Protein AF-0000000069452761 (afdb_homodimer)

Structure (mmCIF, N/CA/C/O backbone):
data_AF-0000000069452761-model_v1
#
loop_
_entity.id
_entity.type
_entity.pdbx_description
1 polymer 'Contig An07c0130, genomic contig'
#
loop_
_atom_site.group_PDB
_atom_site.id
_atom_site.type_symbol
_atom_site.label_atom_id
_atom_site.label_alt_id
_atom_site.label_comp_id
_atom_site.label_asym_id
_atom_site.label_entity_id
_atom_site.label_seq_id
_atom_site.pdbx_PDB_ins_code
_atom_site.Cartn_x
_atom_site.Cartn_y
_atom_site.Cartn_z
_atom_site.occupancy
_atom_site.B_iso_or_equiv
_atom_site.auth_seq_id
_atom_site.auth_comp_id
_atom_site.auth_asym_id
_atom_site.auth_atom_id
_atom_site.pdbx_PDB_model_num
ATOM 1 N N . MET A 1 1 ? 20.516 -17.141 14.023 1 41.66 1 MET A N 1
ATOM 2 C CA . MET A 1 1 ? 19.688 -18.109 14.742 1 41.66 1 MET A CA 1
ATOM 3 C C . MET A 1 1 ? 19.875 -19.516 14.172 1 41.66 1 MET A C 1
ATOM 5 O O . MET A 1 1 ? 19.922 -19.688 12.945 1 41.66 1 MET A O 1
ATOM 9 N N . ASP A 1 2 ? 20.359 -20.344 14.867 1 56.91 2 ASP A N 1
ATOM 10 C CA . ASP A 1 2 ? 20.453 -21.703 14.367 1 56.91 2 ASP A CA 1
ATOM 11 C C . ASP A 1 2 ? 19.078 -22.266 14.016 1 56.91 2 ASP A C 1
ATOM 13 O O . ASP A 1 2 ? 18.078 -21.844 14.578 1 56.91 2 ASP A O 1
ATOM 17 N N . PRO A 1 3 ? 19.078 -22.984 13.117 1 63.84 3 PRO A N 1
ATOM 18 C CA . PRO A 1 3 ? 17.812 -23.562 12.641 1 63.84 3 PRO A CA 1
ATOM 19 C C . PRO A 1 3 ? 17 -24.203 13.766 1 63.84 3 PRO A C 1
ATOM 21 O O . PRO A 1 3 ? 15.766 -24.125 13.758 1 63.84 3 PRO A O 1
ATOM 24 N N . VAL A 1 4 ? 17.641 -24.672 14.766 1 68.19 4 VAL A N 1
ATOM 25 C CA . VAL A 1 4 ? 16.938 -25.359 15.836 1 68.19 4 VAL A CA 1
ATOM 26 C C . VAL A 1 4 ? 16.234 -24.344 16.734 1 68.19 4 VAL A C 1
ATOM 28 O O . VAL A 1 4 ? 15.07 -24.531 17.094 1 68.19 4 VAL A O 1
ATOM 31 N N . SER A 1 5 ? 16.875 -23.297 17.016 1 67.75 5 SER A N 1
ATOM 32 C CA . SER A 1 5 ? 16.281 -22.234 17.828 1 67.75 5 SER A CA 1
ATOM 33 C C . SER A 1 5 ? 15.078 -21.609 17.125 1 67.75 5 SER A C 1
ATOM 35 O O . SER A 1 5 ? 14.07 -21.297 17.766 1 67.75 5 SER A O 1
ATOM 37 N N . LEU A 1 6 ? 15.281 -21.375 15.945 1 75.88 6 LEU A N 1
ATOM 38 C CA . LEU A 1 6 ? 14.188 -20.828 15.156 1 75.88 6 LEU A CA 1
ATOM 39 C C . LEU A 1 6 ? 13.008 -21.781 15.109 1 75.88 6 LEU A C 1
ATOM 41 O O . LEU A 1 6 ? 11.852 -21.359 15.156 1 75.88 6 LEU A O 1
ATOM 45 N N . ALA A 1 7 ? 13.344 -22.969 15.109 1 80.12 7 ALA A N 1
ATOM 46 C CA . ALA A 1 7 ? 12.273 -23.969 15.117 1 80.12 7 ALA A CA 1
ATOM 47 C C . ALA A 1 7 ? 11.492 -23.922 16.438 1 80.12 7 ALA A C 1
ATOM 49 O O . ALA A 1 7 ? 10.266 -24 16.422 1 80.12 7 ALA A O 1
ATOM 50 N N . LEU A 1 8 ? 12.141 -23.719 17.484 1 75.25 8 LEU A N 1
ATOM 51 C CA . LEU A 1 8 ? 11.484 -23.625 18.781 1 75.25 8 LEU A CA 1
ATOM 52 C C . LEU A 1 8 ? 10.641 -22.359 18.875 1 75.25 8 LEU A C 1
ATOM 54 O O . LEU A 1 8 ? 9.562 -22.375 19.484 1 75.25 8 LEU A O 1
ATOM 58 N N . ALA A 1 9 ? 11.242 -21.375 18.297 1 76.31 9 ALA A N 1
ATOM 59 C CA . ALA A 1 9 ? 10.477 -20.125 18.266 1 76.31 9 ALA A CA 1
ATOM 60 C C . ALA A 1 9 ? 9.172 -20.312 17.484 1 76.31 9 ALA A C 1
ATOM 62 O O . ALA A 1 9 ? 8.133 -19.766 17.875 1 76.31 9 ALA A O 1
ATOM 63 N N . VAL A 1 10 ? 9.281 -20.969 16.469 1 84 10 VAL A N 1
ATOM 64 C CA . VAL A 1 10 ? 8.102 -21.266 15.664 1 84 10 VAL A CA 1
ATOM 65 C C . VAL A 1 10 ? 7.098 -22.062 16.484 1 84 10 VAL A C 1
ATOM 67 O O . VAL A 1 10 ? 5.898 -21.781 16.469 1 84 10 VAL A O 1
ATOM 70 N N . VAL A 1 11 ? 7.578 -22.969 17.266 1 83.56 11 VAL A N 1
ATOM 71 C CA . VAL A 1 11 ? 6.711 -23.797 18.094 1 83.56 11 VAL A CA 1
ATOM 72 C C . VAL A 1 11 ? 6.047 -22.953 19.172 1 83.56 11 VAL A C 1
ATOM 74 O O . VAL A 1 11 ? 4.844 -23.062 19.406 1 83.56 11 VAL A O 1
ATOM 77 N N . SER A 1 12 ? 6.766 -22.094 19.703 1 81.88 12 SER A N 1
ATOM 78 C CA . SER A 1 12 ? 6.246 -21.234 20.766 1 81.88 12 SER A CA 1
ATOM 79 C C . SER A 1 12 ? 5.137 -20.328 20.25 1 81.88 12 SER A C 1
ATOM 81 O O . SER A 1 12 ? 4.082 -20.203 20.875 1 81.88 12 SER A O 1
ATOM 83 N N . VAL A 1 13 ? 5.488 -19.719 19.156 1 85.06 13 VAL A N 1
ATOM 84 C CA . VAL A 1 13 ? 4.484 -18.812 18.609 1 85.06 13 VAL A CA 1
ATOM 85 C C . VAL A 1 13 ? 3.258 -19.609 18.156 1 85.06 13 VAL A C 1
ATOM 87 O O . VAL A 1 13 ? 2.127 -19.141 18.266 1 85.06 13 VAL A O 1
ATOM 90 N N . THR A 1 14 ? 3.469 -20.75 17.672 1 90.06 14 THR A N 1
ATOM 91 C CA . THR A 1 14 ? 2.355 -21.609 17.297 1 90.06 14 THR A CA 1
ATOM 92 C C . THR A 1 14 ? 1.475 -21.906 18.5 1 90.06 14 THR A C 1
ATOM 94 O O . THR A 1 14 ? 0.246 -21.891 18.391 1 90.06 14 THR A O 1
ATOM 97 N N . ASP A 1 15 ? 2.02 -22.094 19.594 1 87 15 ASP A N 1
ATOM 98 C CA . ASP A 1 15 ? 1.274 -22.391 20.812 1 87 15 ASP A CA 1
ATOM 99 C C . ASP A 1 15 ? 0.449 -21.188 21.25 1 87 15 ASP A C 1
ATOM 101 O O . ASP A 1 15 ? -0.675 -21.328 21.734 1 87 15 ASP A O 1
ATOM 105 N N . LEU A 1 16 ? 1.089 -20.094 21.062 1 85.12 16 LEU A N 1
ATOM 106 C CA . LEU A 1 16 ? 0.35 -18.875 21.375 1 85.12 16 LEU A CA 1
ATOM 107 C C . LEU A 1 16 ? -0.841 -18.703 20.438 1 85.12 16 LEU A C 1
ATOM 109 O O . LEU A 1 16 ? -1.915 -18.281 20.875 1 85.12 16 LEU A O 1
ATOM 113 N N . CYS A 1 17 ? -0.581 -19.016 19.203 1 91.31 17 CYS A N 1
ATOM 114 C CA . CYS A 1 17 ? -1.689 -18.969 18.266 1 91.31 17 CYS A CA 1
ATOM 115 C C . CYS A 1 17 ? -2.812 -19.906 18.672 1 91.31 17 CYS A C 1
ATOM 117 O O . CYS A 1 17 ? -3.988 -19.547 18.609 1 91.31 17 CYS A O 1
ATOM 119 N N . PHE A 1 18 ? -2.473 -21.062 19.219 1 90.56 18 PHE A N 1
ATOM 120 C CA . PHE A 1 18 ? -3.475 -22.016 19.688 1 90.56 18 PHE A CA 1
ATOM 121 C C . PHE A 1 18 ? -4.215 -21.469 20.891 1 90.56 18 PHE A C 1
ATOM 123 O O . PHE A 1 18 ? -5.441 -21.578 20.984 1 90.56 18 PHE A O 1
ATOM 130 N N . LYS A 1 19 ? -3.492 -20.875 21.688 1 89.38 19 LYS A N 1
ATOM 131 C CA . LYS A 1 19 ? -4.086 -20.312 22.906 1 89.38 19 LYS A CA 1
ATOM 132 C C . LYS A 1 19 ? -5.125 -19.25 22.578 1 89.38 19 LYS A C 1
ATOM 134 O O . LYS A 1 19 ? -6.285 -19.359 22.984 1 89.38 19 LYS A O 1
ATOM 139 N N . TYR A 1 20 ? -4.723 -18.375 21.828 1 88.69 20 TYR A N 1
ATOM 140 C CA . TYR A 1 20 ? -5.617 -17.266 21.5 1 88.69 20 TYR A CA 1
ATOM 141 C C . TYR A 1 20 ? -6.711 -17.703 20.547 1 88.69 20 TYR A C 1
ATOM 143 O O . TYR A 1 20 ? -7.855 -17.266 20.641 1 88.69 20 TYR A O 1
ATOM 151 N N . GLY A 1 21 ? -6.34 -18.547 19.594 1 91.81 21 GLY A N 1
ATOM 152 C CA . GLY A 1 21 ? -7.336 -19.031 18.656 1 91.81 21 GLY A CA 1
ATOM 153 C C . GLY A 1 21 ? -8.445 -19.828 19.328 1 91.81 21 GLY A C 1
ATOM 154 O O . GLY A 1 21 ? -9.625 -19.594 19.062 1 91.81 21 GLY A O 1
ATOM 155 N N . ASN A 1 22 ? -8.086 -20.641 20.219 1 89.06 22 ASN A N 1
ATOM 156 C CA . ASN A 1 22 ? -9.07 -21.453 20.938 1 89.06 22 ASN A CA 1
ATOM 157 C C . ASN A 1 22 ? -9.93 -20.578 21.859 1 89.06 22 ASN A C 1
ATOM 159 O O . ASN A 1 22 ? -11.133 -20.812 21.984 1 89.06 22 ASN A O 1
ATOM 163 N N . ARG A 1 23 ? -9.32 -19.656 22.438 1 89.06 23 ARG A N 1
ATOM 164 C CA . ARG A 1 23 ? -10.07 -18.719 23.266 1 89.06 23 ARG A CA 1
ATOM 165 C C . ARG A 1 23 ? -11.078 -17.938 22.438 1 89.06 23 ARG A C 1
ATOM 167 O O . ARG A 1 23 ? -12.219 -17.719 22.859 1 89.06 23 ARG A O 1
ATOM 174 N N . LEU A 1 24 ? -10.633 -17.547 21.297 1 89.56 24 LEU A N 1
ATOM 175 C CA . LEU A 1 24 ? -11.508 -16.812 20.406 1 89.56 24 LEU A CA 1
ATOM 176 C C . LEU A 1 24 ? -12.711 -17.656 20 1 89.56 24 LEU A C 1
ATOM 178 O O . LEU A 1 24 ? -13.844 -17.172 20 1 89.56 24 LEU A O 1
ATOM 182 N N . ILE A 1 25 ? -12.469 -18.906 19.703 1 88.31 25 ILE A N 1
ATOM 183 C CA . ILE A 1 25 ? -13.547 -19.812 19.281 1 88.31 25 ILE A CA 1
ATOM 184 C C . ILE A 1 25 ? -14.492 -20.047 20.469 1 88.31 25 ILE A C 1
ATOM 186 O O . ILE A 1 25 ? -15.711 -20.125 20.281 1 88.31 25 ILE A O 1
ATOM 190 N N . GLY A 1 26 ? -13.969 -20.141 21.641 1 85.94 26 GLY A N 1
ATOM 191 C CA . GLY A 1 26 ? -14.797 -20.25 22.828 1 85.94 26 GLY A CA 1
ATOM 192 C C . GLY A 1 26 ? -15.711 -19.062 23.031 1 85.94 26 GLY A C 1
ATOM 193 O O . GLY A 1 26 ? -16.891 -19.219 23.344 1 85.94 26 GLY A O 1
ATOM 194 N N . LEU A 1 27 ? -15.172 -17.938 22.781 1 82.19 27 LEU A N 1
ATOM 195 C CA . LEU A 1 27 ? -15.938 -16.703 22.922 1 82.19 27 LEU A CA 1
ATOM 196 C C . LEU A 1 27 ? -17.016 -16.625 21.844 1 82.19 27 LEU A C 1
ATOM 198 O O . LEU A 1 27 ? -18.141 -16.203 22.125 1 82.19 27 LEU A O 1
ATOM 202 N N . CYS A 1 28 ? -16.641 -17 20.688 1 83 28 CYS A N 1
ATOM 203 C CA . CYS A 1 28 ? -17.594 -17 19.578 1 83 28 CYS A CA 1
ATOM 204 C C . CYS A 1 28 ? -18.781 -17.906 19.875 1 83 28 CYS A C 1
ATOM 206 O O . CYS A 1 28 ? -19.922 -17.578 19.578 1 83 28 CYS A O 1
ATOM 208 N N . ARG A 1 29 ? -18.547 -19.016 20.469 1 79.06 29 ARG A N 1
ATOM 209 C CA . ARG A 1 29 ? -19.594 -19.984 20.781 1 79.06 29 ARG A CA 1
ATOM 210 C C . ARG A 1 29 ? -20.562 -19.406 21.812 1 79.06 29 ARG A C 1
ATOM 212 O O . ARG A 1 29 ? -21.766 -19.672 21.766 1 79.06 29 ARG A O 1
ATOM 219 N N . GLN A 1 30 ? -20.047 -18.516 22.641 1 76.44 30 GLN A N 1
ATOM 220 C CA . GLN A 1 30 ? -20.859 -17.891 23.672 1 76.44 30 GLN A CA 1
ATOM 221 C C . GLN A 1 30 ? -21.812 -16.859 23.078 1 76.44 30 GLN A C 1
ATOM 223 O O . GLN A 1 30 ? -22.906 -16.641 23.594 1 76.44 30 GLN A O 1
ATOM 228 N N . TYR A 1 31 ? -21.375 -16.391 21.984 1 73.38 31 TYR A N 1
ATOM 229 C CA . TYR A 1 31 ? -22.172 -15.289 21.438 1 73.38 31 TYR A CA 1
ATOM 230 C C . TYR A 1 31 ? -22.969 -15.75 20.219 1 73.38 31 TYR A C 1
ATOM 232 O O . TYR A 1 31 ? -23.672 -14.953 19.594 1 73.38 31 TYR A O 1
ATOM 240 N N . GLN A 1 32 ? -22.828 -16.953 19.875 1 67.31 32 GLN A N 1
ATOM 241 C CA . GLN A 1 32 ? -23.5 -17.5 18.703 1 67.31 32 GLN A CA 1
ATOM 242 C C . GLN A 1 32 ? -25.016 -17.359 18.828 1 67.31 32 GLN A C 1
ATOM 244 O O . GLN A 1 32 ? -25.719 -17.219 17.812 1 67.31 32 GLN A O 1
ATOM 249 N N . SER A 1 33 ? -25.469 -17.25 20.078 1 63.62 33 SER A N 1
ATOM 250 C CA . SER A 1 33 ? -26.922 -17.234 20.281 1 63.62 33 SER A CA 1
ATOM 251 C C . SER A 1 33 ? -27.438 -15.797 20.422 1 63.62 33 SER A C 1
ATOM 253 O O . SER A 1 33 ? -28.641 -15.578 20.562 1 63.62 33 SER A O 1
ATOM 255 N N . LEU A 1 34 ? -26.547 -14.859 20.391 1 62.12 34 LEU A N 1
ATOM 256 C CA . LEU A 1 34 ? -27 -13.5 20.688 1 62.12 34 LEU A CA 1
ATOM 257 C C . LEU A 1 34 ? -27.812 -12.93 19.531 1 62.12 34 LEU A C 1
ATOM 259 O O . LEU A 1 34 ? -28.844 -12.297 19.75 1 62.12 34 LEU A O 1
ATOM 263 N N . ALA A 1 35 ? -27.391 -12.906 18.328 1 62.03 35 ALA A N 1
ATOM 264 C CA . ALA A 1 35 ? -28.109 -12.367 17.172 1 62.03 35 ALA A CA 1
ATOM 265 C C . ALA A 1 35 ? -27.797 -13.172 15.914 1 62.03 35 ALA A C 1
ATOM 267 O O . ALA A 1 35 ? -26.688 -13.695 15.766 1 62.03 35 ALA A O 1
ATOM 268 N N . SER A 1 36 ? -28.859 -13.43 15.211 1 61.88 36 SER A N 1
ATOM 269 C CA . SER A 1 36 ? -28.75 -14.195 13.977 1 61.88 36 SER A CA 1
ATOM 270 C C . SER A 1 36 ? -27.656 -13.648 13.07 1 61.88 36 SER A C 1
ATOM 272 O O . SER A 1 36 ? -26.953 -14.414 12.406 1 61.88 36 SER A O 1
ATOM 274 N N . ASP A 1 37 ? -27.516 -12.32 13.078 1 69.44 37 ASP A N 1
ATOM 275 C CA . ASP A 1 37 ? -26.562 -11.695 12.172 1 69.44 37 ASP A CA 1
ATOM 276 C C . ASP A 1 37 ? -25.125 -11.984 12.594 1 69.44 37 ASP A C 1
ATOM 278 O O . ASP A 1 37 ? -24.219 -12.023 11.758 1 69.44 37 ASP A O 1
ATOM 282 N N . LEU A 1 38 ? -25.016 -12.391 13.805 1 76.81 38 LEU A N 1
ATOM 283 C CA . LEU A 1 38 ? -23.672 -12.672 14.297 1 76.81 38 LEU A CA 1
ATOM 284 C C . LEU A 1 38 ? -23.266 -14.109 13.977 1 76.81 38 LEU A C 1
ATOM 286 O O . LEU A 1 38 ? -22.078 -14.422 13.898 1 76.81 38 LEU A O 1
ATOM 290 N N . ALA A 1 39 ? -24.328 -14.844 13.641 1 76.5 39 ALA A N 1
ATOM 291 C CA . ALA A 1 39 ? -24.078 -16.266 13.438 1 76.5 39 ALA A CA 1
ATOM 292 C C . ALA A 1 39 ? -23.219 -16.516 12.203 1 76.5 39 ALA A C 1
ATOM 294 O O . ALA A 1 39 ? -22.281 -17.312 12.234 1 76.5 39 ALA A O 1
ATOM 295 N N . GLU A 1 40 ? -23.516 -15.781 11.203 1 78.94 40 GLU A N 1
ATOM 296 C CA . GLU A 1 40 ? -22.766 -15.969 9.961 1 78.94 40 GLU A CA 1
ATOM 297 C C . GLU A 1 40 ? -21.312 -15.508 10.125 1 78.94 40 GLU A C 1
ATOM 299 O O . GLU A 1 40 ? -20.391 -16.141 9.602 1 78.94 40 GLU A O 1
ATOM 304 N N . ILE A 1 41 ? -21.141 -14.445 10.805 1 85.38 41 ILE A N 1
ATOM 305 C CA . ILE A 1 41 ? -19.797 -13.906 11.023 1 85.38 41 ILE A CA 1
ATOM 306 C C . ILE A 1 41 ? -19 -14.867 11.898 1 85.38 41 ILE A C 1
ATOM 308 O O . ILE A 1 41 ? -17.828 -15.148 11.602 1 85.38 41 ILE A O 1
ATOM 312 N N . ILE A 1 42 ? -19.688 -15.406 12.812 1 83.81 42 ILE A N 1
ATOM 313 C CA . ILE A 1 42 ? -19.031 -16.328 13.734 1 83.81 42 ILE A CA 1
ATOM 314 C C . ILE A 1 42 ? -18.656 -17.609 12.992 1 83.81 42 ILE A C 1
ATOM 316 O O . ILE A 1 42 ? -17.578 -18.156 13.195 1 83.81 42 ILE A O 1
ATOM 320 N N . LEU A 1 43 ? -19.516 -18.016 12.109 1 80.75 43 LEU A N 1
ATOM 321 C CA . LEU A 1 43 ? -19.219 -19.203 11.312 1 80.75 43 LEU A CA 1
ATOM 322 C C . LEU A 1 43 ? -17.984 -18.984 10.445 1 80.75 43 LEU A C 1
ATOM 324 O O . LEU A 1 43 ? -17.172 -19.906 10.266 1 80.75 43 LEU A O 1
ATOM 328 N N . SER A 1 44 ? -17.828 -17.781 9.977 1 86.56 44 SER A N 1
ATOM 329 C CA . SER A 1 44 ? -16.672 -17.469 9.156 1 86.56 44 SER A CA 1
ATOM 330 C C . SER A 1 44 ? -15.383 -17.516 9.977 1 86.56 44 SER A C 1
ATOM 332 O O . SER A 1 44 ? -14.352 -17.984 9.492 1 86.56 44 SER A O 1
ATOM 334 N N . ILE A 1 45 ? -15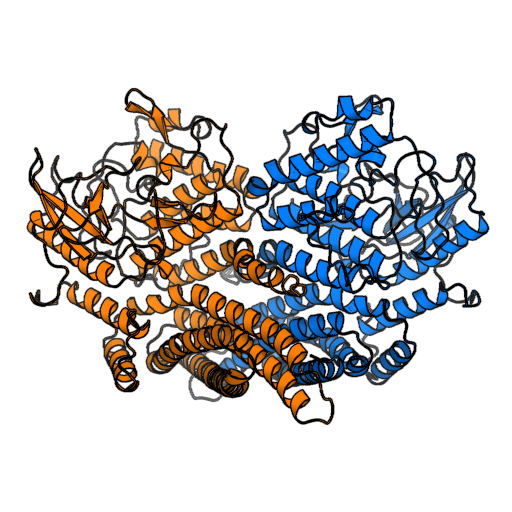.461 -17.078 11.141 1 87.88 45 ILE A N 1
ATOM 335 C CA . ILE A 1 45 ? -14.297 -17.094 12.031 1 87.88 45 ILE A CA 1
ATOM 336 C C . ILE A 1 45 ? -13.938 -18.531 12.375 1 87.88 45 ILE A C 1
ATOM 338 O O . ILE A 1 45 ? -12.758 -18.906 12.344 1 87.88 45 ILE A O 1
ATOM 342 N N . GLN A 1 46 ? -14.93 -19.328 12.586 1 82.94 46 GLN A N 1
ATOM 343 C CA . GLN A 1 46 ? -14.711 -20.734 12.938 1 82.94 46 GLN A CA 1
ATOM 344 C C . GLN A 1 46 ? -14.102 -21.5 11.766 1 82.94 46 GLN A C 1
ATOM 346 O O . GLN A 1 46 ? -13.188 -22.297 11.945 1 82.94 46 GLN A O 1
ATOM 351 N N . ALA A 1 47 ? -14.641 -21.203 10.617 1 80.88 47 ALA A N 1
ATOM 352 C CA . ALA A 1 47 ? -14.109 -21.859 9.422 1 80.88 47 ALA A CA 1
ATOM 353 C C . ALA A 1 47 ? -12.656 -21.484 9.188 1 80.88 47 ALA A C 1
ATOM 355 O O . ALA A 1 47 ? -11.828 -22.344 8.867 1 80.88 47 ALA A O 1
ATOM 356 N N . ALA A 1 48 ? -12.344 -20.219 9.336 1 87.25 48 ALA A N 1
ATOM 357 C CA . ALA A 1 48 ? -10.969 -19.75 9.172 1 87.25 48 ALA A CA 1
ATOM 358 C C . ALA A 1 48 ? -10.039 -20.406 10.18 1 87.25 48 ALA A C 1
ATOM 360 O O . ALA A 1 48 ? -8.93 -20.828 9.836 1 87.25 48 ALA A O 1
ATOM 361 N N . TRP A 1 49 ? -10.547 -20.562 11.359 1 87.94 49 TRP A N 1
ATOM 362 C CA . TRP A 1 49 ? -9.703 -21.125 12.414 1 87.94 49 TRP A CA 1
ATOM 363 C C . TRP A 1 49 ? -9.453 -22.609 12.172 1 87.94 49 TRP A C 1
ATOM 365 O O . TRP A 1 49 ? -8.359 -23.109 12.445 1 87.94 49 TRP A O 1
ATOM 375 N N . ILE A 1 50 ? -10.453 -23.297 11.703 1 82.75 50 ILE A N 1
ATOM 376 C CA . ILE A 1 50 ? -10.281 -24.719 11.43 1 82.75 50 ILE A CA 1
ATOM 377 C C . ILE A 1 50 ? -9.133 -24.922 10.445 1 82.75 50 ILE A C 1
ATOM 379 O O . ILE A 1 50 ? -8.273 -25.797 10.656 1 82.75 50 ILE A O 1
ATOM 383 N N . LYS A 1 51 ? -9.141 -24.141 9.461 1 84.75 51 LYS A N 1
ATOM 384 C CA . LYS A 1 51 ? -8.07 -24.203 8.461 1 84.75 51 LYS A CA 1
ATOM 385 C C . LYS A 1 51 ? -6.719 -23.891 9.086 1 84.75 51 LYS A C 1
ATOM 387 O O . LYS A 1 51 ? -5.75 -24.625 8.883 1 84.75 51 LYS A O 1
ATOM 392 N N . MET A 1 52 ? -6.684 -22.875 9.867 1 90.38 52 MET A N 1
ATOM 393 C CA . MET A 1 52 ? -5.445 -22.438 10.5 1 90.38 52 MET A CA 1
ATOM 394 C C . MET A 1 52 ? -4.961 -23.469 11.516 1 90.38 52 MET A C 1
ATOM 396 O O . MET A 1 52 ? -3.76 -23.734 11.602 1 90.38 52 MET A O 1
ATOM 400 N N . ASP A 1 53 ? -5.918 -24.016 12.211 1 87.25 53 ASP A N 1
ATOM 401 C CA . ASP A 1 53 ? -5.602 -25.016 13.234 1 87.25 53 ASP A CA 1
ATOM 402 C C . ASP A 1 53 ? -4.844 -26.203 12.633 1 87.25 53 ASP A C 1
ATOM 404 O O . ASP A 1 53 ? -3.838 -26.641 13.188 1 87.25 53 ASP A O 1
ATOM 408 N N . ILE A 1 54 ? -5.297 -26.609 11.531 1 83.69 54 ILE A N 1
ATOM 409 C CA . ILE A 1 54 ? -4.684 -27.75 10.867 1 83.69 54 ILE A CA 1
ATOM 410 C C . ILE A 1 54 ? -3.285 -27.375 10.383 1 83.69 54 ILE A C 1
ATOM 412 O O . ILE A 1 54 ? -2.34 -28.156 10.539 1 83.69 54 ILE A O 1
ATOM 416 N N . GLN A 1 55 ? -3.15 -26.266 9.82 1 89.5 55 GLN A N 1
ATOM 417 C CA . GLN A 1 55 ? -1.855 -25.812 9.32 1 89.5 55 GLN A CA 1
ATOM 418 C C . GLN A 1 55 ? -0.867 -25.609 10.469 1 89.5 55 GLN A C 1
ATOM 420 O O . GLN A 1 55 ? 0.308 -25.969 10.352 1 89.5 55 GLN A O 1
ATOM 425 N N . LEU A 1 56 ? -1.374 -25.109 11.562 1 91.19 56 LEU A N 1
ATOM 426 C CA . LEU A 1 56 ? -0.523 -24.859 12.719 1 91.19 56 LEU A CA 1
ATOM 427 C C . LEU A 1 56 ? -0.034 -26.172 13.328 1 91.19 56 LEU A C 1
ATOM 429 O O . LEU A 1 56 ? 1.146 -26.297 13.664 1 91.19 56 LEU A O 1
ATOM 433 N N . LYS A 1 57 ? -0.893 -27.078 13.453 1 87.56 57 LYS A N 1
ATOM 434 C CA . LYS A 1 57 ? -0.512 -28.391 13.977 1 87.56 57 LYS A CA 1
ATOM 435 C C . LYS A 1 57 ? 0.537 -29.062 13.086 1 87.56 57 LYS A C 1
ATOM 437 O O . LYS A 1 57 ? 1.495 -29.656 13.586 1 87.56 57 LYS A O 1
ATOM 442 N N . SER A 1 58 ? 0.288 -28.922 11.844 1 89 58 SER A N 1
ATOM 443 C CA . SER A 1 58 ? 1.236 -29.484 10.883 1 89 58 SER A CA 1
ATOM 444 C C . SER A 1 58 ? 2.6 -28.812 11 1 89 58 SER A C 1
ATOM 446 O O . SER A 1 58 ? 3.633 -29.484 11.016 1 89 58 SER A O 1
ATOM 448 N N . LEU A 1 59 ? 2.564 -27.516 11.078 1 89.62 59 LEU A N 1
ATOM 449 C CA . LEU A 1 59 ? 3.811 -26.766 11.164 1 89.62 59 LEU A CA 1
ATOM 450 C C . LEU A 1 59 ? 4.57 -27.109 12.438 1 89.62 59 LEU A C 1
ATOM 452 O O . LEU A 1 59 ? 5.801 -27.234 12.422 1 89.62 59 LEU A O 1
ATOM 456 N N . ARG A 1 60 ? 3.854 -27.25 13.469 1 87.75 60 ARG A N 1
ATOM 457 C CA . ARG A 1 60 ? 4.473 -27.609 14.734 1 87.75 60 ARG A CA 1
ATOM 458 C C . ARG A 1 60 ? 5.195 -28.953 14.625 1 87.75 60 ARG A C 1
ATOM 460 O O . ARG A 1 60 ? 6.289 -29.125 15.164 1 87.75 60 ARG A O 1
ATOM 467 N N . SER A 1 61 ? 4.586 -29.844 13.914 1 86.25 61 SER A N 1
ATOM 468 C CA . SER A 1 61 ? 5.148 -31.172 13.75 1 86.25 61 SER A CA 1
ATOM 469 C C . SER A 1 61 ? 6.348 -31.156 12.805 1 86.25 61 SER A C 1
ATOM 471 O O . SER A 1 61 ? 7.203 -32.031 12.867 1 86.25 61 SER A O 1
ATOM 473 N N . LEU A 1 62 ? 6.488 -30.156 11.93 1 89.25 62 LEU A N 1
ATOM 474 C CA . LEU A 1 62 ? 7.477 -30.172 10.852 1 89.25 62 LEU A CA 1
ATOM 475 C C . LEU A 1 62 ? 8.617 -29.203 11.164 1 89.25 62 LEU A C 1
ATOM 477 O O . LEU A 1 62 ? 9.586 -29.125 10.406 1 89.25 62 LEU A O 1
ATOM 481 N N . CYS A 1 63 ? 8.531 -28.516 12.219 1 86.19 63 CYS A N 1
ATOM 482 C CA . CYS A 1 63 ? 9.422 -27.406 12.5 1 86.19 63 CYS A CA 1
ATOM 483 C C . CYS A 1 63 ? 10.883 -27.844 12.445 1 86.19 63 CYS A C 1
ATOM 485 O O . CYS A 1 63 ? 11.75 -27.078 12.008 1 86.19 63 CYS A O 1
ATOM 487 N N . ASP A 1 64 ? 11.164 -29.031 12.789 1 82.81 64 ASP A N 1
ATOM 488 C CA . ASP A 1 64 ? 12.547 -29.5 12.859 1 82.81 64 ASP A CA 1
ATOM 489 C C . ASP A 1 64 ? 13.055 -29.922 11.484 1 82.81 64 ASP A C 1
ATOM 491 O O . ASP A 1 64 ? 14.25 -30.141 11.297 1 82.81 64 ASP A O 1
ATOM 495 N N . LYS A 1 65 ? 12.195 -30.047 10.539 1 84.44 65 LYS A N 1
ATOM 496 C CA . LYS A 1 65 ? 12.57 -30.5 9.203 1 84.44 65 LYS A CA 1
ATOM 497 C C . LYS A 1 65 ? 12.703 -29.328 8.242 1 84.44 65 LYS A C 1
ATOM 499 O O . LYS A 1 65 ? 13.133 -29.484 7.102 1 84.44 65 LYS A O 1
ATOM 504 N N . LEU A 1 66 ? 12.359 -28.125 8.695 1 82.69 66 LEU A N 1
ATOM 505 C CA . LEU A 1 66 ? 12.32 -26.969 7.828 1 82.69 66 LEU A CA 1
ATOM 506 C C . LEU A 1 66 ? 13.656 -26.219 7.848 1 82.69 66 LEU A C 1
ATOM 508 O O . LEU A 1 66 ? 14.328 -26.188 8.883 1 82.69 66 LEU A O 1
ATOM 512 N N . ASP A 1 67 ? 14.031 -25.719 6.691 1 74.38 67 ASP A N 1
ATOM 513 C CA . ASP A 1 67 ? 15.266 -24.953 6.586 1 74.38 67 ASP A CA 1
ATOM 514 C C . ASP A 1 67 ? 15.102 -23.562 7.184 1 74.38 67 ASP A C 1
ATOM 516 O O . ASP A 1 67 ? 13.977 -23.094 7.379 1 74.38 67 ASP A O 1
ATOM 520 N N . TYR A 1 68 ? 16.172 -22.969 7.332 1 72.44 68 TYR A N 1
ATOM 521 C CA . TYR A 1 68 ? 16.219 -21.703 8.062 1 72.44 68 TYR A CA 1
ATOM 522 C C . TYR A 1 68 ? 15.375 -20.641 7.375 1 72.44 68 TYR A C 1
ATOM 524 O O . TYR A 1 68 ? 14.555 -19.984 8.016 1 72.44 68 TYR A O 1
ATOM 532 N N . PRO A 1 69 ? 15.5 -20.422 6.082 1 68.62 69 PRO A N 1
ATOM 533 C CA . PRO A 1 69 ? 14.695 -19.359 5.453 1 68.62 69 PRO A CA 1
ATOM 534 C C . PRO A 1 69 ? 13.195 -19.594 5.609 1 68.62 69 PRO A C 1
ATOM 536 O O . PRO A 1 69 ? 12.438 -18.625 5.812 1 68.62 69 PRO A O 1
ATOM 539 N N . LEU A 1 70 ? 12.844 -20.797 5.516 1 77.69 70 LEU A N 1
ATOM 540 C CA . LEU A 1 70 ? 11.43 -21.125 5.637 1 77.69 70 LEU A CA 1
ATOM 541 C C . LEU A 1 70 ? 10.953 -20.938 7.074 1 77.69 70 LEU A C 1
ATOM 543 O O . LEU A 1 70 ? 9.844 -20.453 7.312 1 77.69 70 LEU A O 1
ATOM 547 N N . LEU A 1 71 ? 11.773 -21.328 7.973 1 78.69 71 LEU A N 1
ATOM 548 C CA . LEU A 1 71 ? 11.453 -21.172 9.391 1 78.69 71 LEU A CA 1
ATOM 549 C C . LEU A 1 71 ? 11.266 -19.688 9.734 1 78.69 71 LEU A C 1
ATOM 551 O O . LEU A 1 71 ? 10.344 -19.328 10.469 1 78.69 71 LEU A O 1
ATOM 555 N N . LEU A 1 72 ? 12.141 -18.969 9.203 1 73 72 LEU A N 1
ATOM 556 C CA . LEU A 1 72 ? 12.055 -17.547 9.461 1 73 72 LEU A CA 1
ATOM 557 C C . LEU A 1 72 ? 10.766 -16.969 8.891 1 73 72 LEU A C 1
ATOM 559 O O . LEU A 1 72 ? 10.102 -16.156 9.547 1 73 72 LEU A O 1
ATOM 563 N N . LEU A 1 73 ? 10.461 -17.312 7.73 1 75 73 LEU A N 1
ATOM 564 C CA . LEU A 1 73 ? 9.234 -16.859 7.074 1 75 73 LEU A CA 1
ATOM 565 C C . LEU A 1 73 ? 8.008 -17.25 7.891 1 75 73 LEU A C 1
ATOM 567 O O . LEU A 1 73 ? 7.109 -16.438 8.094 1 75 73 LEU A O 1
ATOM 571 N N . TYR A 1 74 ? 7.988 -18.469 8.359 1 84.19 74 TYR A N 1
ATOM 572 C CA . TYR A 1 74 ? 6.84 -18.953 9.117 1 84.19 74 TYR A CA 1
ATOM 573 C C . TYR A 1 74 ? 6.762 -18.281 10.477 1 84.19 74 TYR A C 1
ATOM 575 O O . TYR A 1 74 ? 5.672 -17.953 10.953 1 84.19 74 TYR A O 1
ATOM 583 N N . HIS A 1 75 ? 7.859 -18.094 11.062 1 81.06 75 HIS A N 1
ATOM 584 C CA . HIS A 1 75 ? 7.867 -17.391 12.336 1 81.06 75 HIS A CA 1
ATOM 585 C C . HIS A 1 75 ? 7.227 -16 12.211 1 81.06 75 HIS A C 1
ATOM 587 O O . HIS A 1 75 ? 6.375 -15.633 13.016 1 81.06 75 HIS A O 1
ATOM 593 N N . ASP A 1 76 ? 7.648 -15.367 11.219 1 72.56 76 ASP A N 1
ATOM 594 C CA . ASP A 1 76 ? 7.125 -14.023 11.008 1 72.56 76 ASP A CA 1
ATOM 595 C C . ASP A 1 76 ? 5.625 -14.055 10.719 1 72.56 76 ASP A C 1
ATOM 597 O O . ASP A 1 76 ? 4.867 -13.242 11.258 1 72.56 76 ASP A O 1
ATOM 601 N N . ALA A 1 77 ? 5.254 -14.867 9.867 1 81.62 77 ALA A N 1
ATOM 602 C CA . ALA A 1 77 ? 3.844 -15 9.516 1 81.62 77 ALA A CA 1
ATOM 603 C C . ALA A 1 77 ? 3.002 -15.359 10.734 1 81.62 77 ALA A C 1
ATOM 605 O O . ALA A 1 77 ? 1.915 -14.812 10.938 1 81.62 77 ALA A O 1
ATOM 606 N N . LEU A 1 78 ? 3.479 -16.219 11.578 1 86.88 78 LEU A N 1
ATOM 607 C CA . LEU A 1 78 ? 2.736 -16.703 12.742 1 86.88 78 LEU A CA 1
ATOM 608 C C . LEU A 1 78 ? 2.684 -15.625 13.82 1 86.88 78 LEU A C 1
ATOM 610 O O . LEU A 1 78 ? 1.695 -15.523 14.555 1 86.88 78 LEU A O 1
ATOM 614 N N . THR A 1 79 ? 3.699 -14.898 13.852 1 77.56 79 THR A N 1
ATOM 615 C CA . THR A 1 79 ? 3.703 -13.789 14.797 1 77.56 79 THR A CA 1
ATOM 616 C C . THR A 1 79 ? 2.594 -12.789 14.461 1 77.56 79 THR A C 1
ATOM 618 O O . THR A 1 79 ? 1.919 -12.281 15.359 1 77.56 79 THR A O 1
ATOM 621 N N . LEU A 1 80 ? 2.469 -12.539 13.273 1 78.5 80 LEU A N 1
ATOM 622 C CA . LEU A 1 80 ? 1.387 -11.656 12.836 1 78.5 80 LEU A CA 1
ATOM 623 C C . LEU A 1 80 ? 0.027 -12.273 13.156 1 78.5 80 LEU A C 1
ATOM 625 O O . LEU A 1 80 ? -0.895 -11.57 13.57 1 78.5 80 LEU A O 1
ATOM 629 N N . LEU A 1 81 ? -0.125 -13.539 12.93 1 87.69 81 LEU A N 1
ATOM 630 C CA . LEU A 1 81 ? -1.372 -14.219 13.25 1 87.69 81 LEU A CA 1
ATOM 631 C C . LEU A 1 81 ? -1.669 -14.141 14.742 1 87.69 81 LEU A C 1
ATOM 633 O O . LEU A 1 81 ? -2.803 -13.867 15.141 1 87.69 81 LEU A O 1
ATOM 637 N N . GLU A 1 82 ? -0.699 -14.414 15.508 1 86.25 82 GLU A N 1
ATOM 638 C CA . GLU A 1 82 ? -0.845 -14.344 16.953 1 86.25 82 GLU A CA 1
ATOM 639 C C . GLU A 1 82 ? -1.361 -12.977 17.391 1 86.25 82 GLU A C 1
ATOM 641 O O . GLU A 1 82 ? -2.26 -12.891 18.234 1 86.25 82 GLU A O 1
ATOM 646 N N . ALA A 1 83 ? -0.831 -12.016 16.797 1 74 83 ALA A N 1
ATOM 647 C CA . ALA A 1 83 ? -1.242 -10.656 17.125 1 74 83 ALA A CA 1
ATOM 648 C C . ALA A 1 83 ? -2.707 -10.422 16.766 1 74 83 ALA A C 1
ATOM 650 O O . ALA A 1 83 ? -3.449 -9.812 17.547 1 74 83 ALA A O 1
ATOM 651 N N . LYS A 1 84 ? -3.057 -10.828 15.641 1 81.62 84 LYS A N 1
ATOM 652 C CA . LYS A 1 84 ? -4.434 -10.656 15.188 1 81.62 84 LYS A CA 1
ATOM 653 C C . LYS A 1 84 ? -5.406 -11.43 16.062 1 81.62 84 LYS A C 1
ATOM 655 O O . LYS A 1 84 ? -6.484 -10.938 16.391 1 81.62 84 LYS A O 1
ATOM 660 N N . LEU A 1 85 ? -5.035 -12.641 16.469 1 87.69 85 LEU A N 1
ATOM 661 C CA . LEU A 1 85 ? -5.871 -13.469 17.328 1 87.69 85 LEU A CA 1
ATOM 662 C C . LEU A 1 85 ? -5.98 -12.867 18.734 1 87.69 85 LEU A C 1
ATOM 664 O O . LEU A 1 85 ? -7.066 -12.844 19.312 1 87.69 85 LEU A O 1
ATOM 668 N N . ALA A 1 86 ? -4.891 -12.43 19.172 1 80.19 86 ALA A N 1
ATOM 669 C CA . ALA A 1 86 ? -4.891 -11.781 20.484 1 80.19 86 ALA A CA 1
ATOM 670 C C . ALA A 1 86 ? -5.785 -10.547 20.484 1 80.19 86 ALA A C 1
ATOM 672 O O . ALA A 1 86 ? -6.578 -10.344 21.406 1 80.19 86 ALA A O 1
ATOM 673 N N . LYS A 1 87 ? -5.688 -9.852 19.438 1 72.62 87 LYS A N 1
ATOM 674 C CA . LYS A 1 87 ? -6.523 -8.664 19.297 1 72.62 87 LYS A CA 1
ATOM 675 C C . LYS A 1 87 ? -8 -9.031 19.281 1 72.62 87 LYS A C 1
ATOM 677 O O . LYS A 1 87 ? -8.82 -8.375 19.922 1 72.62 87 LYS A O 1
ATOM 682 N N . ALA A 1 88 ? -8.289 -9.93 18.531 1 81.25 88 ALA A N 1
ATOM 683 C CA . ALA A 1 88 ? -9.68 -10.367 18.422 1 81.25 88 ALA A CA 1
ATOM 684 C C . ALA A 1 88 ? -10.211 -10.844 19.766 1 81.25 88 ALA A C 1
ATOM 686 O O . ALA A 1 88 ? -11.336 -10.516 20.156 1 81.25 88 ALA A O 1
ATOM 687 N N . THR A 1 89 ? -9.477 -11.594 20.531 1 81.31 89 THR A N 1
ATOM 688 C CA . THR A 1 89 ? -9.875 -12.117 21.828 1 81.31 89 THR A CA 1
ATOM 689 C C . THR A 1 89 ? -10.078 -10.992 22.844 1 81.31 89 THR A C 1
ATOM 691 O O . THR A 1 89 ? -11.039 -11 23.609 1 81.31 89 THR A O 1
ATOM 694 N N . ASP A 1 90 ? -9.258 -10.172 22.703 1 71 90 ASP A N 1
ATOM 695 C CA . ASP A 1 90 ? -9.344 -9.039 23.625 1 71 90 ASP A CA 1
ATOM 696 C C . ASP A 1 90 ? -10.586 -8.195 23.344 1 71 90 ASP A C 1
ATOM 698 O O . ASP A 1 90 ? -11.242 -7.73 24.266 1 71 90 ASP A O 1
ATOM 702 N N . SER A 1 91 ? -10.828 -8.008 22.109 1 68.5 91 SER A N 1
ATOM 703 C CA . SER A 1 91 ? -12.016 -7.25 21.719 1 68.5 91 SER A CA 1
ATOM 704 C C . SER A 1 91 ? -13.289 -7.902 22.25 1 68.5 91 SER A C 1
ATOM 706 O O . SER A 1 91 ? -14.219 -7.211 22.672 1 68.5 91 SER A O 1
ATOM 708 N N . PHE A 1 92 ? -13.305 -9.188 22.281 1 71.56 92 PHE A N 1
ATOM 709 C CA . PHE A 1 92 ? -14.445 -9.945 22.797 1 71.56 92 PHE A CA 1
ATOM 710 C C . PHE A 1 92 ? -14.555 -9.82 24.312 1 71.56 92 PHE A C 1
ATOM 712 O O . PHE A 1 92 ? -15.648 -9.695 24.859 1 71.56 92 PHE A O 1
ATOM 719 N N . GLN A 1 93 ? -13.477 -9.93 24.891 1 65.31 93 GLN A N 1
ATOM 720 C CA . GLN A 1 93 ? -13.461 -9.898 26.359 1 65.31 93 GLN A CA 1
ATOM 721 C C . GLN A 1 93 ? -13.93 -8.539 26.875 1 65.31 93 GLN A C 1
ATOM 723 O O . GLN A 1 93 ? -14.617 -8.469 27.906 1 65.31 93 GLN A O 1
ATOM 728 N N . VAL A 1 94 ? -13.641 -7.688 26.141 1 58.59 94 VAL A N 1
ATOM 729 C CA . VAL A 1 94 ? -14.078 -6.348 26.516 1 58.59 94 VAL A CA 1
ATOM 730 C C . VAL A 1 94 ? -15.602 -6.262 26.438 1 58.59 94 VAL A C 1
ATOM 732 O O . VAL A 1 94 ? -16.234 -5.672 27.312 1 58.59 94 VAL A O 1
ATOM 735 N N . ILE A 1 95 ? -16.188 -6.969 25.531 1 60.88 95 ILE A N 1
ATOM 736 C CA . ILE A 1 95 ? -17.641 -6.977 25.344 1 60.88 95 ILE A CA 1
ATOM 737 C C . ILE A 1 95 ? -18.297 -7.809 26.438 1 60.88 95 ILE A C 1
ATOM 739 O O . ILE A 1 95 ? -19.359 -7.449 26.953 1 60.88 95 ILE A O 1
ATOM 743 N N . GLN A 1 96 ? -17.734 -8.992 26.844 1 60.25 96 GLN A N 1
ATOM 744 C CA . GLN A 1 96 ? -18.266 -9.883 27.859 1 60.25 96 GLN A CA 1
ATOM 745 C C . GLN A 1 96 ? -18.25 -9.227 29.234 1 60.25 96 GLN A C 1
ATOM 747 O O . GLN A 1 96 ? -19.188 -9.375 30.016 1 60.25 96 GLN A O 1
ATOM 752 N N . ARG A 1 97 ? -17.25 -8.773 29.562 1 56.06 97 ARG A N 1
ATOM 753 C CA . ARG A 1 97 ? -17.156 -8.125 30.859 1 56.06 97 ARG A CA 1
ATOM 754 C C . ARG A 1 97 ? -18.203 -7.035 31.016 1 56.06 97 ARG A C 1
ATOM 756 O O . ARG A 1 97 ? -18.75 -6.828 32.094 1 56.06 97 ARG A O 1
ATOM 763 N N . LYS A 1 98 ? -18.719 -6.562 29.953 1 49.38 98 LYS A N 1
ATOM 764 C CA . LYS A 1 98 ? -19.781 -5.551 29.984 1 49.38 98 LYS A CA 1
ATOM 765 C C . LYS A 1 98 ? -21.141 -6.176 30.281 1 49.38 98 LYS A C 1
ATOM 767 O O . LYS A 1 98 ? -22.031 -5.512 30.812 1 49.38 98 LYS A O 1
ATOM 772 N N . ASN A 1 99 ? -21.328 -7.426 29.922 1 49.09 99 ASN A N 1
ATOM 773 C CA . ASN A 1 99 ? -22.578 -8.133 30.203 1 49.09 99 ASN A CA 1
ATOM 774 C C . ASN A 1 99 ? -22.734 -8.398 31.703 1 49.09 99 ASN A C 1
ATOM 776 O O . ASN A 1 99 ? -23.859 -8.461 32.188 1 49.09 99 ASN A O 1
ATOM 780 N N . ASN A 1 100 ? -21.781 -8.891 32.375 1 46.47 100 ASN A N 1
ATOM 781 C CA . ASN A 1 100 ? -21.984 -9.227 33.781 1 46.47 100 ASN A CA 1
ATOM 782 C C . ASN A 1 100 ? -22.188 -7.984 34.625 1 46.47 100 ASN A C 1
ATOM 784 O O . ASN A 1 100 ? -22.688 -8.07 35.75 1 46.47 100 ASN A O 1
ATOM 788 N N . GLU A 1 101 ? -21.562 -6.965 34.469 1 43.78 101 GLU A N 1
ATOM 789 C CA . GLU A 1 101 ? -21.844 -5.797 35.281 1 43.78 101 GLU A CA 1
ATOM 790 C C . GLU A 1 101 ? -23.156 -5.133 34.844 1 43.78 101 GLU A C 1
ATOM 792 O O . GLU A 1 101 ? -23.641 -5.359 33.75 1 43.78 101 GLU A O 1
ATOM 797 N N . ALA A 1 102 ? -24 -4.305 35.906 1 38.31 102 ALA A N 1
ATOM 798 C CA . ALA A 1 102 ? -25.328 -3.713 35.906 1 38.31 102 ALA A CA 1
ATOM 799 C C . ALA A 1 102 ? -25.641 -3.004 34.594 1 38.31 102 ALA A C 1
ATOM 801 O O . ALA A 1 102 ? -26.656 -2.326 34.5 1 38.31 102 ALA A O 1
ATOM 802 N N . PHE A 1 103 ? -24.609 -2.715 33.844 1 36.12 103 PHE A N 1
ATOM 803 C CA . PHE A 1 103 ? -25 -1.806 32.75 1 36.12 103 PHE A CA 1
ATOM 804 C C . PHE A 1 103 ? -25.75 -2.551 31.672 1 36.12 103 PHE A C 1
ATOM 806 O O . PHE A 1 103 ? -25.25 -3.539 31.125 1 36.12 103 PHE A O 1
ATOM 813 N N . HIS A 1 104 ? -26.984 -2.686 31.672 1 38.59 104 HIS A N 1
ATOM 814 C CA . HIS A 1 104 ? -27.984 -3.068 30.672 1 38.59 104 HIS A CA 1
ATOM 815 C C . HIS A 1 104 ? -27.609 -2.543 29.297 1 38.59 104 HIS A C 1
ATOM 817 O O . HIS A 1 104 ? -28.031 -1.454 28.906 1 38.59 104 HIS A O 1
ATOM 823 N N . VAL A 1 105 ? -26.391 -2.572 28.922 1 41.5 105 VAL A N 1
ATOM 824 C CA . VAL A 1 105 ? -26.172 -2.234 27.516 1 41.5 105 VAL A CA 1
ATOM 825 C C . VAL A 1 105 ? -27.172 -3 26.641 1 41.5 105 VAL A C 1
ATOM 827 O O . VAL A 1 105 ? -27.312 -4.219 26.781 1 41.5 105 VAL A O 1
ATOM 830 N N . HIS A 1 106 ? -28.062 -2.326 26.125 1 48.34 106 HIS A N 1
ATOM 831 C CA . HIS A 1 106 ? -29.078 -2.961 25.297 1 48.34 106 HIS A CA 1
ATOM 832 C C . HIS A 1 106 ? -28.469 -3.984 24.344 1 48.34 106 HIS A C 1
ATOM 834 O O . HIS A 1 106 ? -27.391 -3.762 23.812 1 48.34 106 HIS A O 1
ATOM 840 N N . GLN A 1 107 ? -28.844 -5.203 24.5 1 53.56 107 GLN A N 1
ATOM 841 C CA . GLN A 1 107 ? -28.516 -6.398 23.734 1 53.56 107 GLN A CA 1
ATOM 842 C C . GLN A 1 107 ? -28.266 -6.059 22.266 1 53.56 107 GLN A C 1
ATOM 844 O O . GLN A 1 107 ? -27.359 -6.609 21.641 1 53.56 107 GLN A O 1
ATOM 849 N N . LYS A 1 108 ? -28.953 -4.996 21.891 1 52.5 108 LYS A N 1
ATOM 850 C CA . LYS A 1 108 ? -28.875 -4.664 20.469 1 52.5 108 LYS A CA 1
ATOM 851 C C . LYS A 1 108 ? -27.578 -3.939 20.141 1 52.5 108 LYS A C 1
ATOM 853 O O . LYS A 1 108 ? -26.953 -4.207 19.109 1 52.5 108 LYS A O 1
ATOM 858 N N . LEU A 1 109 ? -27.219 -3.049 20.984 1 48.81 109 LEU A N 1
ATOM 859 C CA . LEU A 1 109 ? -26 -2.293 20.75 1 48.81 109 LEU A CA 1
ATOM 860 C C . LEU A 1 109 ? -24.781 -3.191 20.859 1 48.81 109 LEU A C 1
ATOM 862 O O . LEU A 1 109 ? -23.828 -3.061 20.094 1 48.81 109 LEU A O 1
ATOM 866 N N . LYS A 1 110 ? -24.891 -4.027 21.812 1 60.59 110 LYS A N 1
ATOM 867 C CA . LYS A 1 110 ? -23.844 -5.035 21.953 1 60.59 110 LYS A CA 1
ATOM 868 C C . LYS A 1 110 ? -23.703 -5.863 20.672 1 60.59 110 LYS A C 1
ATOM 870 O O . LYS A 1 110 ? -22.594 -6.156 20.25 1 60.59 110 LYS A O 1
ATOM 875 N N . ALA A 1 111 ? -24.766 -6 20.078 1 62.34 111 ALA A N 1
ATOM 876 C CA . ALA A 1 111 ? -24.781 -6.824 18.875 1 62.34 111 ALA A CA 1
ATOM 877 C C . ALA A 1 111 ? -24.125 -6.098 17.703 1 62.34 111 ALA A C 1
ATOM 879 O O . ALA A 1 111 ? -23.391 -6.707 16.922 1 62.34 111 ALA A O 1
ATOM 880 N N . VAL A 1 112 ? -24.344 -4.801 17.688 1 59.97 112 VAL A N 1
ATOM 881 C CA . VAL A 1 112 ? -23.797 -4.027 16.578 1 59.97 112 VAL A CA 1
ATOM 882 C C . VAL A 1 112 ? -22.281 -3.924 16.719 1 59.97 112 VAL A C 1
ATOM 884 O O . VAL A 1 112 ? -21.547 -4.098 15.742 1 59.97 112 VAL A O 1
ATOM 887 N N . TYR A 1 113 ? -21.906 -3.719 17.891 1 61.47 113 TYR A N 1
ATOM 888 C CA . TYR A 1 113 ? -20.469 -3.613 18.125 1 61.47 113 TYR A CA 1
ATOM 889 C C . TYR A 1 113 ? -19.766 -4.949 17.891 1 61.47 113 TYR A C 1
ATOM 891 O O . TYR A 1 113 ? -18.703 -5 17.281 1 61.47 113 TYR A O 1
ATOM 899 N N . LEU A 1 114 ? -20.375 -5.852 18.391 1 71.06 114 LEU A N 1
ATOM 900 C CA . LEU A 1 114 ? -19.828 -7.188 18.203 1 71.06 114 LEU A CA 1
ATOM 901 C C . LEU A 1 114 ? -19.75 -7.547 16.719 1 71.06 114 LEU A C 1
ATOM 903 O O . LEU A 1 114 ? -18.781 -8.164 16.266 1 71.06 114 LEU A O 1
ATOM 907 N N . LYS A 1 115 ? -20.75 -7.004 16.094 1 74.81 115 LYS A N 1
ATOM 908 C CA . LYS A 1 115 ? -20.766 -7.289 14.664 1 74.81 115 LYS A CA 1
ATOM 909 C C . LYS A 1 115 ? -19.609 -6.605 13.945 1 74.81 115 LYS A C 1
ATOM 911 O O . LYS A 1 115 ? -18.953 -7.215 13.102 1 74.81 115 LYS A O 1
ATOM 916 N N . ARG A 1 116 ? -19.312 -5.461 14.312 1 70.5 116 ARG A N 1
ATOM 917 C CA . ARG A 1 116 ? -18.203 -4.719 13.711 1 70.5 116 ARG A CA 1
ATOM 918 C C . ARG A 1 116 ? -16.875 -5.383 14.031 1 70.5 116 ARG A C 1
ATOM 920 O O . ARG A 1 116 ? -16.047 -5.59 13.141 1 70.5 116 ARG A O 1
ATOM 927 N N . GLU A 1 117 ? -16.75 -5.695 15.234 1 71.81 117 GLU A N 1
ATOM 928 C CA . GLU A 1 117 ? -15.492 -6.305 15.664 1 71.81 117 GLU A CA 1
ATOM 929 C C . GLU A 1 117 ? -15.297 -7.68 15.031 1 71.81 117 GLU A C 1
ATOM 931 O O . GLU A 1 117 ? -14.188 -8.023 14.617 1 71.81 117 GLU A O 1
ATOM 936 N N . LEU A 1 118 ? -16.359 -8.359 14.969 1 80.94 118 LEU A N 1
ATOM 937 C CA . LEU A 1 118 ? -16.281 -9.703 14.414 1 80.94 118 LEU A CA 1
ATOM 938 C C . LEU A 1 118 ? -16.016 -9.648 12.914 1 80.94 118 LEU A C 1
ATOM 940 O O . LEU A 1 118 ? -15.273 -10.477 12.383 1 80.94 118 LEU A O 1
ATOM 944 N N . SER A 1 119 ? -16.609 -8.656 12.352 1 82.31 119 SER A N 1
ATOM 945 C CA . SER A 1 119 ? -16.359 -8.5 10.922 1 82.31 119 SER A CA 1
ATOM 946 C C . SER A 1 119 ? -14.906 -8.148 10.648 1 82.31 119 SER A C 1
ATOM 948 O O . SER A 1 119 ? -14.305 -8.664 9.703 1 82.31 119 SER A O 1
ATOM 950 N N . GLN A 1 120 ? -14.367 -7.359 11.469 1 78.81 120 GLN A N 1
ATOM 951 C CA . GLN A 1 120 ? -12.953 -7.016 11.336 1 78.81 120 GLN A CA 1
ATOM 952 C C . GLN A 1 120 ? -12.07 -8.234 11.578 1 78.81 120 GLN A C 1
ATOM 954 O O . GLN A 1 120 ? -11.047 -8.406 10.906 1 78.81 120 GLN A O 1
ATOM 959 N N . THR A 1 121 ? -12.469 -8.977 12.492 1 84.56 121 THR A N 1
ATOM 960 C CA . THR A 1 121 ? -11.727 -10.195 12.789 1 84.56 121 THR A CA 1
ATOM 961 C C . THR A 1 121 ? -11.719 -11.133 11.586 1 84.56 121 THR A C 1
ATOM 963 O O . THR A 1 121 ? -10.688 -11.719 11.25 1 84.56 121 THR A O 1
ATOM 966 N N . VAL A 1 122 ? -12.852 -11.258 10.977 1 85.88 122 VAL A N 1
ATOM 967 C CA . VAL A 1 122 ? -12.938 -12.094 9.781 1 85.88 122 VAL A CA 1
ATOM 968 C C . VAL A 1 122 ? -11.984 -11.57 8.711 1 85.88 122 VAL A C 1
ATOM 970 O O . VAL A 1 122 ? -11.219 -12.344 8.125 1 85.88 122 VAL A O 1
ATOM 973 N N . GLU A 1 123 ? -11.938 -10.344 8.562 1 81.19 123 GLU A N 1
ATOM 974 C CA . GLU A 1 123 ? -11.078 -9.734 7.555 1 81.19 123 GLU A CA 1
ATOM 975 C C . GLU A 1 123 ? -9.602 -9.953 7.887 1 81.19 123 GLU A C 1
ATOM 977 O O . GLU A 1 123 ? -8.797 -10.25 7 1 81.19 123 GLU A O 1
ATOM 982 N N . ASP A 1 124 ? -9.328 -9.82 9.094 1 81.81 124 ASP A N 1
ATOM 983 C CA . ASP A 1 124 ? -7.945 -9.992 9.547 1 81.81 124 ASP A CA 1
ATOM 984 C C . ASP A 1 124 ? -7.477 -11.43 9.336 1 81.81 124 ASP A C 1
ATOM 986 O O . ASP A 1 124 ? -6.383 -11.664 8.812 1 81.81 124 ASP A O 1
ATOM 990 N N . LEU A 1 125 ? -8.297 -12.328 9.727 1 87.56 125 LEU A N 1
ATOM 991 C CA . LEU A 1 125 ? -7.914 -13.734 9.641 1 87.56 125 LEU A CA 1
ATOM 992 C C . LEU A 1 125 ? -7.852 -14.195 8.195 1 87.56 125 LEU A C 1
ATOM 994 O O . LEU A 1 125 ? -6.906 -14.883 7.793 1 87.56 125 LEU A O 1
ATOM 998 N N . GLU A 1 126 ? -8.789 -13.797 7.445 1 83.56 126 GLU A N 1
ATOM 999 C CA . GLU A 1 126 ? -8.789 -14.172 6.035 1 83.56 126 GLU A CA 1
ATOM 1000 C C . GLU A 1 126 ? -7.645 -13.508 5.285 1 83.56 126 GLU A C 1
ATOM 1002 O O . GLU A 1 126 ? -7.035 -14.117 4.402 1 83.56 126 GLU A O 1
ATOM 1007 N N . GLY A 1 127 ? -7.438 -12.281 5.645 1 79.69 127 GLY A N 1
ATOM 1008 C CA . GLY A 1 127 ? -6.301 -11.594 5.055 1 79.69 127 GLY A CA 1
ATOM 1009 C C . GLY A 1 127 ? -4.977 -12.266 5.355 1 79.69 127 GLY A C 1
ATOM 1010 O O . GLY A 1 127 ? -4.137 -12.43 4.465 1 79.69 127 GLY A O 1
ATOM 1011 N N . TRP A 1 128 ? -4.816 -12.641 6.523 1 84.06 128 TRP A N 1
ATOM 1012 C CA . TRP A 1 128 ? -3.609 -13.367 6.906 1 84.06 128 TRP A CA 1
ATOM 1013 C C . TRP A 1 128 ? -3.494 -14.68 6.141 1 84.06 128 TRP A C 1
ATOM 1015 O O . TRP A 1 128 ? -2.42 -15.023 5.641 1 84.06 128 TRP A O 1
ATOM 1025 N N . GLN A 1 129 ? -4.578 -15.359 6.074 1 85.38 129 GLN A N 1
ATOM 1026 C CA . GLN A 1 129 ? -4.598 -16.656 5.406 1 85.38 129 GLN A CA 1
ATOM 1027 C C . GLN A 1 129 ? -4.184 -16.531 3.943 1 85.38 129 GLN A C 1
ATOM 1029 O O . GLN A 1 129 ? -3.4 -17.344 3.439 1 85.38 129 GLN A O 1
ATOM 1034 N N . ARG A 1 130 ? -4.656 -15.594 3.328 1 77.56 130 ARG A N 1
ATOM 1035 C CA . ARG A 1 130 ? -4.348 -15.367 1.921 1 77.56 130 ARG A CA 1
ATOM 1036 C C . ARG A 1 130 ? -2.857 -15.094 1.726 1 77.56 130 ARG A C 1
ATOM 1038 O O . ARG A 1 130 ? -2.27 -15.523 0.729 1 77.56 130 ARG A O 1
ATOM 1045 N N . ARG A 1 131 ? -2.318 -14.461 2.654 1 75.31 131 ARG A N 1
ATOM 1046 C CA . ARG A 1 131 ? -0.901 -14.125 2.572 1 75.31 131 ARG A CA 1
ATOM 1047 C C . ARG A 1 131 ? -0.034 -15.328 2.926 1 75.31 131 ARG A C 1
ATOM 1049 O O . ARG A 1 131 ? 1.062 -15.492 2.387 1 75.31 131 ARG A O 1
ATOM 1056 N N . PHE A 1 132 ? -0.525 -16.094 3.773 1 85.69 132 PHE A N 1
ATOM 1057 C CA . PHE A 1 132 ? 0.247 -17.203 4.309 1 85.69 132 PHE A CA 1
ATOM 1058 C C . PHE A 1 132 ? 0.21 -18.391 3.357 1 85.69 132 PHE A C 1
ATOM 1060 O O . PHE A 1 132 ? 1.193 -19.125 3.232 1 85.69 132 PHE A O 1
ATOM 1067 N N . ASP A 1 133 ? -0.844 -18.625 2.762 1 81.81 133 ASP A N 1
ATOM 1068 C CA . ASP A 1 133 ? -1.113 -19.844 2.014 1 81.81 133 ASP A CA 1
ATOM 1069 C C . ASP A 1 133 ? -0.031 -20.094 0.967 1 81.81 133 ASP A C 1
ATOM 1071 O O . ASP A 1 133 ? 0.475 -21.219 0.847 1 81.81 133 ASP A O 1
ATOM 1075 N N . PRO A 1 134 ? 0.351 -19.109 0.277 1 73.56 134 PRO A N 1
ATOM 1076 C CA . PRO A 1 134 ? 1.392 -19.391 -0.712 1 73.56 134 PRO A CA 1
ATOM 1077 C C . PRO A 1 134 ? 2.68 -19.906 -0.078 1 73.56 134 PRO A C 1
ATOM 1079 O O . PRO A 1 134 ? 3.334 -20.797 -0.634 1 73.56 134 PRO A O 1
ATOM 1082 N N . SER A 1 135 ? 3.008 -19.391 1.046 1 78.44 135 SER A N 1
ATOM 1083 C CA . SER A 1 135 ? 4.234 -19.828 1.708 1 78.44 135 SER A CA 1
ATOM 1084 C C . SER A 1 135 ? 4.086 -21.234 2.287 1 78.44 135 SER A C 1
ATOM 1086 O O . SER A 1 135 ? 5.062 -21.984 2.377 1 78.44 135 SER A O 1
ATOM 1088 N N . TRP A 1 136 ? 2.877 -21.594 2.672 1 83.69 136 TRP A N 1
ATOM 1089 C CA . TRP A 1 136 ? 2.562 -22.922 3.197 1 83.69 136 TRP A CA 1
ATOM 1090 C C . TRP A 1 136 ? 2.979 -24 2.213 1 83.69 136 TRP A C 1
ATOM 1092 O O . TRP A 1 136 ? 3.557 -25.016 2.609 1 83.69 136 TRP A O 1
ATOM 1102 N N . TYR A 1 137 ? 2.881 -23.797 1.021 1 79.75 137 TYR A N 1
ATOM 1103 C CA . TYR A 1 137 ? 3.082 -24.844 0.023 1 79.75 137 TYR A CA 1
ATOM 1104 C C . TYR A 1 137 ? 4.535 -24.891 -0.429 1 79.75 137 TYR A C 1
ATOM 1106 O O . TYR A 1 137 ? 4.918 -25.766 -1.217 1 79.75 137 TYR A O 1
ATOM 1114 N N . LEU A 1 138 ? 5.328 -24 0.101 1 78.12 138 LEU A N 1
ATOM 1115 C CA . LEU A 1 138 ? 6.766 -24.125 -0.128 1 78.12 138 LEU A CA 1
ATOM 1116 C C . LEU A 1 138 ? 7.316 -25.391 0.526 1 78.12 138 LEU A C 1
ATOM 1118 O O . LEU A 1 138 ? 8.406 -25.844 0.179 1 78.12 138 LEU A O 1
ATOM 1122 N N . ILE A 1 139 ? 6.559 -25.953 1.424 1 82.31 139 ILE A N 1
ATOM 1123 C CA . ILE A 1 139 ? 6.938 -27.188 2.098 1 82.31 139 ILE A CA 1
ATOM 1124 C C . ILE A 1 139 ? 7.051 -28.312 1.078 1 82.31 139 ILE A C 1
ATOM 1126 O O . ILE A 1 139 ? 7.754 -29.297 1.31 1 82.31 139 ILE A O 1
ATOM 1130 N N . THR A 1 140 ? 6.402 -28.188 -0.052 1 78.81 140 THR A N 1
ATOM 1131 C CA . THR A 1 140 ? 6.461 -29.188 -1.109 1 78.81 140 THR A CA 1
ATOM 1132 C C . THR A 1 140 ? 7.895 -29.375 -1.597 1 78.81 140 THR A C 1
ATOM 1134 O O . THR A 1 140 ? 8.242 -30.438 -2.113 1 78.81 140 THR A O 1
ATOM 1137 N N . ARG A 1 141 ? 8.719 -28.469 -1.327 1 74.88 141 ARG A N 1
ATOM 1138 C CA . ARG A 1 141 ? 10.078 -28.484 -1.865 1 74.88 141 ARG A CA 1
ATOM 1139 C C . ARG A 1 141 ? 11.016 -29.266 -0.956 1 74.88 141 ARG A C 1
ATOM 1141 O O . ARG A 1 141 ? 12.141 -29.578 -1.343 1 74.88 141 ARG A O 1
ATOM 1148 N N . ILE A 1 142 ? 10.508 -29.562 0.161 1 77.31 142 ILE A N 1
ATOM 1149 C CA . ILE A 1 142 ? 11.352 -30.281 1.113 1 77.31 142 ILE A CA 1
ATOM 1150 C C . ILE A 1 142 ? 11.359 -31.766 0.774 1 77.31 142 ILE A C 1
ATOM 1152 O O . ILE A 1 142 ? 10.328 -32.438 0.834 1 77.31 142 ILE A O 1
ATOM 1156 N N . ALA A 1 143 ? 12.617 -32.219 0.362 1 76 143 ALA A N 1
ATOM 1157 C CA . ALA A 1 143 ? 12.75 -33.594 -0.058 1 76 143 ALA A CA 1
ATOM 1158 C C . ALA A 1 143 ? 13 -34.531 1.139 1 76 143 ALA A C 1
ATOM 1160 O O . ALA A 1 143 ? 14.07 -35.125 1.255 1 76 143 ALA A O 1
ATOM 1161 N N . ASP A 1 144 ? 12.211 -34.531 2.168 1 81.5 144 ASP A N 1
ATOM 1162 C CA . ASP A 1 144 ? 12.336 -35.375 3.352 1 81.5 144 ASP A CA 1
ATOM 1163 C C . ASP A 1 144 ? 11.078 -36.219 3.557 1 81.5 144 ASP A C 1
ATOM 1165 O O . ASP A 1 144 ? 10 -35.688 3.818 1 81.5 144 ASP A O 1
ATOM 1169 N N . PRO A 1 145 ? 11.25 -37.5 3.428 1 84.56 145 PRO A N 1
ATOM 1170 C CA . PRO A 1 145 ? 10.078 -38.375 3.572 1 84.56 145 PRO A CA 1
ATOM 1171 C C . PRO A 1 145 ? 9.438 -38.281 4.953 1 84.56 145 PRO A C 1
ATOM 1173 O O . PRO A 1 145 ? 8.266 -38.656 5.125 1 84.56 145 PRO A O 1
ATOM 1176 N N . ASP A 1 146 ? 10.211 -37.844 5.91 1 88.81 146 ASP A N 1
ATOM 1177 C CA . ASP A 1 146 ? 9.664 -37.688 7.25 1 88.81 146 ASP A CA 1
ATOM 1178 C C . ASP A 1 146 ? 8.547 -36.625 7.266 1 88.81 146 ASP A C 1
ATOM 1180 O O . ASP A 1 146 ? 7.648 -36.688 8.109 1 88.81 146 ASP A O 1
ATOM 1184 N N . VAL A 1 147 ? 8.656 -35.719 6.402 1 89.31 147 VAL A N 1
ATOM 1185 C CA . VAL A 1 147 ? 7.629 -34.688 6.297 1 89.31 147 VAL A CA 1
ATOM 1186 C C . VAL A 1 147 ? 6.293 -35.312 5.93 1 89.31 147 VAL A C 1
ATOM 1188 O O . VAL A 1 147 ? 5.254 -34.969 6.496 1 89.31 147 VAL A O 1
ATOM 1191 N N . ASP A 1 148 ? 6.297 -36.312 5.062 1 87.25 148 ASP A N 1
ATOM 1192 C CA . ASP A 1 148 ? 5.086 -37 4.633 1 87.25 148 ASP A CA 1
ATOM 1193 C C . ASP A 1 148 ? 4.457 -37.781 5.785 1 87.25 148 ASP A C 1
ATOM 1195 O O . ASP A 1 148 ? 3.238 -37.75 5.965 1 87.25 148 ASP A O 1
ATOM 1199 N N . ARG A 1 149 ? 5.285 -38.406 6.453 1 88.38 149 ARG A N 1
ATOM 1200 C CA . ARG A 1 149 ? 4.812 -39.188 7.59 1 88.38 149 ARG A CA 1
ATOM 1201 C C . ARG A 1 149 ? 4.148 -38.281 8.633 1 88.38 149 ARG A C 1
ATOM 1203 O O . ARG A 1 149 ? 3.064 -38.594 9.125 1 88.38 149 ARG A O 1
ATOM 1210 N N . ARG A 1 150 ? 4.758 -37.25 8.891 1 88.69 150 ARG A N 1
ATOM 1211 C CA . ARG A 1 150 ? 4.258 -36.344 9.914 1 88.69 150 ARG A CA 1
ATOM 1212 C C . ARG A 1 150 ? 2.955 -35.688 9.477 1 88.69 150 ARG A C 1
ATOM 1214 O O . ARG A 1 150 ? 2.051 -35.469 10.289 1 88.69 150 ARG A O 1
ATOM 1221 N N . LEU A 1 151 ? 2.914 -35.281 8.258 1 86.5 151 LEU A N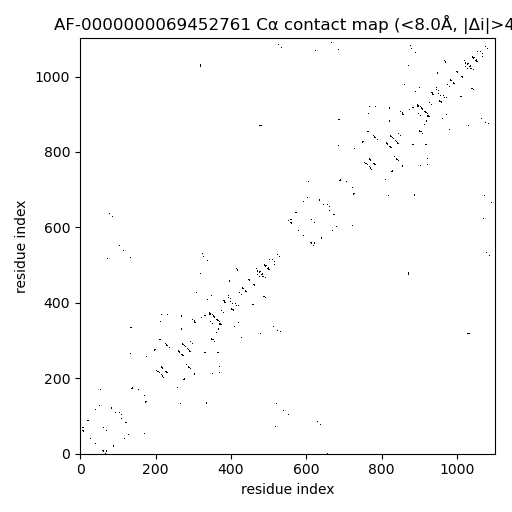 1
ATOM 1222 C CA . LEU A 1 151 ? 1.681 -34.719 7.734 1 86.5 151 LEU A CA 1
ATOM 1223 C C . LEU A 1 151 ? 0.535 -35.719 7.816 1 86.5 151 LEU A C 1
ATOM 1225 O O . LEU A 1 151 ? -0.589 -35.344 8.172 1 86.5 151 LEU A O 1
ATOM 1229 N N . ARG A 1 152 ? 0.82 -36.969 7.531 1 85.12 152 ARG A N 1
ATOM 1230 C CA . ARG A 1 152 ? -0.186 -38 7.617 1 85.12 152 ARG A CA 1
ATOM 1231 C C . ARG A 1 152 ? -0.63 -38.219 9.062 1 85.12 152 ARG A C 1
ATOM 1233 O O . ARG A 1 152 ? -1.815 -38.438 9.328 1 85.12 152 ARG A O 1
ATOM 1240 N N . ASP A 1 153 ? 0.283 -38.156 9.922 1 83.94 153 ASP A N 1
ATOM 1241 C CA . ASP A 1 153 ? -0.025 -38.344 11.336 1 83.94 153 ASP A CA 1
ATOM 1242 C C . ASP A 1 153 ? -0.963 -37.219 11.836 1 83.94 153 ASP A C 1
ATOM 1244 O O . ASP A 1 153 ? -1.91 -37.5 12.578 1 83.94 153 ASP A O 1
ATOM 1248 N N . VAL A 1 154 ? -0.635 -36.062 11.445 1 81.31 154 VAL A N 1
ATOM 1249 C CA . VAL A 1 154 ? -1.473 -34.938 11.867 1 81.31 154 VAL A CA 1
ATOM 1250 C C . VAL A 1 154 ? -2.879 -35.094 11.297 1 81.31 154 VAL A C 1
ATOM 1252 O O . VAL A 1 154 ? -3.869 -34.844 11.984 1 81.31 154 VAL A O 1
ATOM 1255 N N . ARG A 1 155 ? -2.961 -35.531 10.141 1 78.25 155 ARG A N 1
ATOM 1256 C CA . ARG A 1 155 ? -4.25 -35.75 9.484 1 78.25 155 ARG A CA 1
ATOM 1257 C C . ARG A 1 155 ? -5.047 -36.844 10.188 1 78.25 155 ARG A C 1
ATOM 1259 O O . ARG A 1 155 ? -6.266 -36.75 10.344 1 78.25 155 ARG A O 1
ATOM 1266 N N . ARG A 1 156 ? -4.375 -37.844 10.547 1 77.75 156 ARG A N 1
ATOM 1267 C CA . ARG A 1 156 ? -5.02 -38.938 11.219 1 77.75 156 ARG A CA 1
ATOM 1268 C C . ARG A 1 156 ? -5.555 -38.531 12.586 1 77.75 156 ARG A C 1
ATOM 1270 O O . ARG A 1 156 ? -6.59 -39.031 13.031 1 77.75 156 ARG A O 1
ATOM 1277 N N . SER A 1 157 ? -4.715 -37.781 13.25 1 71.5 157 SER A N 1
ATOM 1278 C CA . SER A 1 157 ? -5.125 -37.312 14.578 1 71.5 157 SER A CA 1
ATOM 1279 C C . SER A 1 157 ? -6.348 -36.406 14.492 1 71.5 157 SER A C 1
ATOM 1281 O O . SER A 1 157 ? -7.035 -36.188 15.492 1 71.5 157 SER A O 1
ATOM 1283 N N . GLN A 1 158 ? -6.32 -35.844 13.562 1 62.03 158 GLN A N 1
ATOM 1284 C CA . GLN A 1 158 ? -7.465 -34.969 13.383 1 62.03 158 GLN A CA 1
ATOM 1285 C C . GLN A 1 158 ? -8.711 -35.75 13 1 62.03 158 GLN A C 1
ATOM 1287 O O . GLN A 1 158 ? -8.836 -36.219 11.867 1 62.03 158 GLN A O 1
ATOM 1292 N N . HIS A 1 159 ? -8.859 -37.094 13.828 1 49.31 159 HIS A N 1
ATOM 1293 C CA . HIS A 1 159 ? -9.977 -38 13.656 1 49.31 159 HIS A CA 1
ATOM 1294 C C . HIS A 1 159 ? -11.141 -37.344 12.922 1 49.31 159 HIS A C 1
ATOM 1296 O O . HIS A 1 159 ? -12.203 -37.938 12.758 1 49.31 159 HIS A O 1
ATOM 1302 N N . THR A 1 160 ? -11.531 -36.188 13.578 1 44.19 160 THR A N 1
ATOM 1303 C CA . THR A 1 160 ? -12.961 -35.938 13.625 1 44.19 160 THR A CA 1
ATOM 1304 C C . THR A 1 160 ? -13.594 -36.125 12.25 1 44.19 160 THR A C 1
ATOM 1306 O O . THR A 1 160 ? -12.891 -36.312 11.25 1 44.19 160 THR A O 1
ATOM 1309 N N . HIS A 1 161 ? -14.859 -35.25 12.156 1 36.53 161 HIS A N 1
ATOM 1310 C CA . HIS A 1 161 ? -16.047 -35.281 11.305 1 36.53 161 HIS A CA 1
ATOM 1311 C C . HIS A 1 161 ? -15.656 -35.219 9.828 1 36.53 161 HIS A C 1
ATOM 1313 O O . HIS A 1 161 ? -14.875 -34.344 9.414 1 36.53 161 HIS A O 1
ATOM 1319 N N . PRO A 1 162 ? -15.609 -36.375 9.234 1 39.25 162 PRO A N 1
ATOM 1320 C CA . PRO A 1 162 ? -15.695 -36.188 7.785 1 39.25 162 PRO A CA 1
ATOM 1321 C C . PRO A 1 162 ? -16.359 -34.875 7.402 1 39.25 162 PRO A C 1
ATOM 1323 O O . PRO A 1 162 ? -17.594 -34.75 7.414 1 39.25 162 PRO A O 1
ATOM 1326 N N . SER A 1 163 ? -16.188 -33.844 8.18 1 36.31 163 SER A N 1
ATOM 1327 C CA . SER A 1 163 ? -17 -32.75 7.703 1 36.31 163 SER A CA 1
ATOM 1328 C C . SER A 1 163 ? -17.141 -32.781 6.184 1 36.31 163 SER A C 1
ATOM 1330 O O . SER A 1 163 ? -16.203 -33.156 5.477 1 36.31 163 SER A O 1
ATOM 1332 N N . SER A 1 164 ? -18.25 -33.031 5.766 1 37.47 164 SER A N 1
ATOM 1333 C CA . SER A 1 164 ? -18.844 -32.812 4.453 1 37.47 164 SER A CA 1
ATOM 1334 C C . SER A 1 164 ? -18.141 -31.688 3.695 1 37.47 164 SER A C 1
ATOM 1336 O O . SER A 1 164 ? -18.656 -31.188 2.701 1 37.47 164 SER A O 1
ATOM 1338 N N . SER A 1 165 ? -17.25 -30.969 4.332 1 44.06 165 SER A N 1
ATOM 1339 C CA . SER A 1 165 ? -16.891 -29.812 3.508 1 44.06 165 SER A CA 1
ATOM 1340 C C . SER A 1 165 ? -16.172 -30.25 2.23 1 44.06 165 SER A C 1
ATOM 1342 O O . SER A 1 165 ? -15.344 -31.156 2.254 1 44.06 165 SER A O 1
ATOM 1344 N N . THR A 1 166 ? -16.734 -30.156 1.189 1 52.12 166 THR A N 1
ATOM 1345 C CA . THR A 1 166 ? -16.453 -30.281 -0.236 1 52.12 166 THR A CA 1
ATOM 1346 C C . THR A 1 166 ? -15.031 -29.844 -0.547 1 52.12 166 THR A C 1
ATOM 1348 O O . THR A 1 166 ? -14.523 -30.109 -1.639 1 52.12 166 THR A O 1
ATOM 1351 N N . PHE A 1 167 ? -14.305 -29.172 0.443 1 59.53 167 PHE A N 1
ATOM 1352 C CA . PHE A 1 167 ? -12.984 -28.734 0.012 1 59.53 167 PHE A CA 1
ATOM 1353 C C . PHE A 1 167 ? -11.898 -29.312 0.921 1 59.53 167 PHE A C 1
ATOM 1355 O O . PHE A 1 167 ? -12.031 -29.281 2.146 1 59.53 167 PHE A O 1
ATOM 1362 N N . PRO A 1 168 ? -10.891 -30.078 0.427 1 70.31 168 PRO A N 1
ATOM 1363 C CA . PRO A 1 168 ? -9.781 -30.656 1.2 1 70.31 168 PRO A CA 1
ATOM 1364 C C . PRO A 1 168 ? -9.047 -29.609 2.043 1 70.31 168 PRO A C 1
ATOM 1366 O O . PRO A 1 168 ? -8.969 -28.438 1.653 1 70.31 168 PRO A O 1
ATOM 1369 N N . SER A 1 169 ? -8.672 -30.047 3.234 1 74.19 169 SER A N 1
ATOM 1370 C CA . SER A 1 169 ? -7.875 -29.188 4.102 1 74.19 169 SER A CA 1
ATOM 1371 C C . SER A 1 169 ? -6.539 -28.844 3.451 1 74.19 169 SER A C 1
ATOM 1373 O O . SER A 1 169 ? -6.066 -29.562 2.564 1 74.19 169 SER A O 1
ATOM 1375 N N . PRO A 1 170 ? -5.945 -27.766 3.814 1 78.25 170 PRO A N 1
ATOM 1376 C CA . PRO A 1 170 ? -4.633 -27.406 3.271 1 78.25 170 PRO A CA 1
ATOM 1377 C C . PRO A 1 170 ? -3.58 -28.484 3.486 1 78.25 170 PRO A C 1
ATOM 1379 O O . PRO A 1 170 ? -2.74 -28.719 2.613 1 78.25 170 PRO A O 1
ATOM 1382 N N . ALA A 1 171 ? -3.668 -29.156 4.641 1 80.62 171 ALA A N 1
ATOM 1383 C CA . ALA A 1 171 ? -2.703 -30.219 4.902 1 80.62 171 ALA A CA 1
ATOM 1384 C C . ALA A 1 171 ? -2.912 -31.391 3.957 1 80.62 171 ALA A C 1
ATOM 1386 O O . ALA A 1 171 ? -1.946 -32 3.488 1 80.62 171 ALA A O 1
ATOM 1387 N N . ALA A 1 172 ? -4.164 -31.672 3.77 1 80.5 172 ALA A N 1
ATOM 1388 C CA . ALA A 1 172 ? -4.465 -32.75 2.828 1 80.5 172 ALA A CA 1
ATOM 1389 C C . ALA A 1 172 ? -3.959 -32.406 1.428 1 80.5 172 ALA A C 1
ATOM 1391 O O . ALA A 1 172 ? -3.311 -33.219 0.779 1 80.5 172 ALA A O 1
ATOM 1392 N N . ARG A 1 173 ? -4.223 -31.281 1.095 1 80.88 173 ARG A N 1
ATOM 1393 C CA . ARG A 1 173 ? -3.781 -30.828 -0.225 1 80.88 173 ARG A CA 1
ATOM 1394 C C . ARG A 1 173 ? -2.262 -30.875 -0.338 1 80.88 173 ARG A C 1
ATOM 1396 O O . ARG A 1 173 ? -1.723 -31.344 -1.344 1 80.88 173 ARG A O 1
ATOM 1403 N N . LEU A 1 174 ? -1.646 -30.375 0.639 1 85 174 LEU A N 1
ATOM 1404 C CA . LEU A 1 174 ? -0.188 -30.406 0.654 1 85 174 LEU A CA 1
ATOM 1405 C C . LEU A 1 174 ? 0.332 -31.828 0.538 1 85 174 LEU A C 1
ATOM 1407 O O . LEU A 1 174 ? 1.274 -32.094 -0.213 1 85 174 LEU A O 1
ATOM 1411 N N . THR A 1 175 ? -0.268 -32.719 1.267 1 83.88 175 THR A N 1
ATOM 1412 C CA . THR A 1 175 ? 0.128 -34.125 1.237 1 83.88 175 THR A CA 1
ATOM 1413 C C . THR A 1 175 ? -0.044 -34.688 -0.164 1 83.88 175 THR A C 1
ATOM 1415 O O . THR A 1 175 ? 0.851 -35.375 -0.675 1 83.88 175 THR A O 1
ATOM 1418 N N . TRP A 1 176 ? -1.178 -34.406 -0.706 1 80.25 176 TRP A N 1
ATOM 1419 C CA . TRP A 1 176 ? -1.459 -34.938 -2.043 1 80.25 176 TRP A CA 1
ATOM 1420 C C . TRP A 1 176 ? -0.482 -34.344 -3.062 1 80.25 176 TRP A C 1
ATOM 1422 O O . TRP A 1 176 ? -0.038 -35.062 -3.971 1 80.25 176 TRP A O 1
ATOM 1432 N N . MET A 1 177 ? -0.158 -33.188 -2.926 1 81.12 177 MET A N 1
ATOM 1433 C CA . MET A 1 177 ? 0.799 -32.562 -3.826 1 81.12 177 MET A CA 1
ATOM 1434 C C . MET A 1 177 ? 2.176 -33.188 -3.699 1 81.12 177 MET A C 1
ATOM 1436 O O . MET A 1 177 ? 2.818 -33.5 -4.703 1 81.12 177 MET A O 1
ATOM 1440 N N . ARG A 1 178 ? 2.541 -33.375 -2.531 1 82.88 178 ARG A N 1
ATOM 1441 C CA . ARG A 1 178 ? 3.844 -33.969 -2.297 1 82.88 178 ARG A CA 1
ATOM 1442 C C . ARG A 1 178 ? 3.875 -35.406 -2.824 1 82.88 178 ARG A C 1
ATOM 1444 O O . ARG A 1 178 ? 4.875 -35.844 -3.398 1 82.88 178 ARG A O 1
ATOM 1451 N N . GLU A 1 179 ? 2.824 -36.094 -2.617 1 81.25 179 GLU A N 1
ATOM 1452 C CA . GLU A 1 179 ? 2.721 -37.438 -3.148 1 81.25 179 GLU A CA 1
ATOM 1453 C C . GLU A 1 179 ? 2.822 -37.438 -4.672 1 81.25 179 GLU A C 1
ATOM 1455 O O . GLU A 1 179 ? 3.496 -38.312 -5.25 1 81.25 179 GLU A O 1
ATOM 1460 N N . SER A 1 180 ? 2.152 -36.531 -5.188 1 77.38 180 SER A N 1
ATOM 1461 C CA . SER A 1 180 ? 2.201 -36.438 -6.645 1 77.38 180 SER A CA 1
ATOM 1462 C C . SER A 1 180 ? 3.615 -36.125 -7.125 1 77.38 180 SER A C 1
ATOM 1464 O O . SER A 1 180 ? 4.074 -36.688 -8.117 1 77.38 180 SER A O 1
ATOM 1466 N N . ILE A 1 181 ? 4.254 -35.312 -6.48 1 76.5 181 ILE A N 1
ATOM 1467 C CA . ILE A 1 181 ? 5.613 -34.938 -6.844 1 76.5 181 ILE A CA 1
ATOM 1468 C C . ILE A 1 181 ? 6.547 -36.125 -6.707 1 76.5 181 ILE A C 1
ATOM 1470 O O . ILE A 1 181 ? 7.418 -36.344 -7.551 1 76.5 181 ILE A O 1
ATOM 1474 N N . GLN A 1 182 ? 6.344 -36.875 -5.664 1 74.94 182 GLN A N 1
ATOM 1475 C CA . GLN A 1 182 ? 7.152 -38.094 -5.445 1 74.94 182 GLN A CA 1
ATOM 1476 C C . GLN A 1 182 ? 6.918 -39.125 -6.543 1 74.94 182 GLN A C 1
ATOM 1478 O O . GLN A 1 182 ? 7.848 -39.812 -6.961 1 74.94 182 GLN A O 1
ATOM 1483 N N . GLN A 1 183 ? 5.723 -39.188 -6.918 1 72.12 183 GLN A N 1
ATOM 1484 C CA . GLN A 1 183 ? 5.379 -40.156 -7.953 1 72.12 183 GLN A CA 1
ATOM 1485 C C . GLN A 1 183 ? 5.988 -39.781 -9.297 1 72.12 183 GLN A C 1
ATOM 1487 O O . GLN A 1 183 ? 6.219 -40.625 -10.148 1 72.12 183 GLN A O 1
ATOM 1492 N N . ILE A 1 184 ? 6.109 -38.531 -9.445 1 70.56 184 ILE A N 1
ATOM 1493 C CA . ILE A 1 184 ? 6.68 -38.031 -10.695 1 70.56 184 ILE A CA 1
ATOM 1494 C C . ILE A 1 184 ? 8.195 -38.219 -10.688 1 70.56 184 ILE A C 1
ATOM 1496 O O . ILE A 1 184 ? 8.805 -38.375 -11.75 1 70.56 184 ILE A O 1
ATOM 1500 N N . SER A 1 185 ? 8.805 -38.5 -9.531 1 59.12 185 SER A N 1
ATOM 1501 C CA . SER A 1 185 ? 10.25 -38.719 -9.461 1 59.12 185 SER A CA 1
ATOM 1502 C C . SER A 1 185 ? 10.648 -40.031 -10.156 1 59.12 185 SER A C 1
ATOM 1504 O O . SER A 1 185 ? 9.898 -41 -10.148 1 59.12 185 SER A O 1
ATOM 1506 N N . PRO A 1 186 ? 11.57 -39.906 -11.148 1 54.19 186 PRO A N 1
ATOM 1507 C CA . PRO A 1 186 ? 11.977 -41.062 -11.969 1 54.19 186 PRO A CA 1
ATOM 1508 C C . PRO A 1 186 ? 12.016 -42.375 -11.18 1 54.19 186 PRO A C 1
ATOM 1510 O O . PRO A 1 186 ? 11.906 -43.438 -11.766 1 54.19 186 PRO A O 1
ATOM 1513 N N . GLN A 1 187 ? 12.297 -42.344 -9.906 1 48.59 187 GLN A N 1
ATOM 1514 C CA . GLN A 1 187 ? 12.523 -43.594 -9.172 1 48.59 187 GLN A CA 1
ATOM 1515 C C . GLN A 1 187 ? 11.211 -44.312 -8.906 1 48.59 187 GLN A C 1
ATOM 1517 O O . GLN A 1 187 ? 11.219 -45.469 -8.477 1 48.59 187 GLN A O 1
ATOM 1522 N N . SER A 1 188 ? 10.141 -43.625 -9.055 1 50.66 188 SER A N 1
ATOM 1523 C CA . SER A 1 188 ? 8.914 -44.281 -8.625 1 50.66 188 SER A CA 1
ATOM 1524 C C . SER A 1 188 ? 8.242 -45 -9.789 1 50.66 188 SER A C 1
ATOM 1526 O O . SER A 1 188 ? 8.312 -44.531 -10.93 1 50.66 188 SER A O 1
ATOM 1528 N N . LEU A 1 189 ? 8.023 -46.312 -9.641 1 46.78 189 LEU A N 1
ATOM 1529 C CA . LEU A 1 189 ? 7.281 -47.156 -10.562 1 46.78 189 LEU A CA 1
ATOM 1530 C C . LEU A 1 189 ? 5.938 -46.531 -10.914 1 46.78 189 LEU A C 1
ATOM 1532 O O . LEU A 1 189 ? 5.266 -45.969 -10.047 1 46.78 189 LEU A O 1
ATOM 1536 N N . PRO A 1 190 ? 5.66 -46.25 -12.156 1 46.56 190 PRO A N 1
ATOM 1537 C CA . PRO A 1 190 ? 4.367 -45.719 -12.594 1 46.56 190 PRO A CA 1
ATOM 1538 C C . PRO A 1 190 ? 3.184 -46.375 -11.906 1 46.56 190 PRO A C 1
ATOM 1540 O O . PRO A 1 190 ? 3.076 -47.625 -11.922 1 46.56 190 PRO A O 1
ATOM 1543 N N . SER A 1 191 ? 2.83 -46.188 -10.703 1 43.16 191 SER A N 1
ATOM 1544 C CA . SER A 1 191 ? 1.64 -46.875 -10.211 1 43.16 191 SER A CA 1
ATOM 1545 C C . SER A 1 191 ? 0.401 -46.469 -11 1 43.16 191 SER A C 1
ATOM 1547 O O . SER A 1 191 ? 0.154 -45.281 -11.227 1 43.16 191 SER A O 1
ATOM 1549 N N . ASP A 1 192 ? -0.122 -47.188 -11.891 1 43.47 192 ASP A N 1
ATOM 1550 C CA . ASP A 1 192 ? -1.289 -47.125 -12.758 1 43.47 192 ASP A CA 1
ATOM 1551 C C . ASP A 1 192 ? -2.5 -46.562 -12.023 1 43.47 192 ASP A C 1
ATOM 1553 O O . ASP A 1 192 ? -3.574 -46.406 -12.609 1 43.47 192 ASP A O 1
ATOM 1557 N N . SER A 1 193 ? -2.598 -46.656 -10.711 1 44.62 193 SER A N 1
ATOM 1558 C CA . SER A 1 193 ? -3.947 -46.594 -10.156 1 44.62 193 SER A CA 1
ATOM 1559 C C . SER A 1 193 ? -4.609 -45.25 -10.453 1 44.62 193 SER A C 1
ATOM 1561 O O . SER A 1 193 ? -5.734 -45.219 -10.961 1 44.62 193 SER A O 1
ATOM 1563 N N . ASP A 1 194 ? -4.52 -44.062 -9.461 1 46.81 194 ASP A N 1
ATOM 1564 C CA . ASP A 1 194 ? -5.406 -42.906 -9.281 1 46.81 194 ASP A CA 1
ATOM 1565 C C . ASP A 1 194 ? -4.945 -41.719 -10.117 1 46.81 194 ASP A C 1
ATOM 1567 O O . ASP A 1 194 ? -5.219 -40.594 -9.773 1 46.81 194 ASP A O 1
ATOM 1571 N N . GLY A 1 195 ? -4.07 -41.688 -11.047 1 50.88 195 GLY A N 1
ATOM 1572 C CA . GLY A 1 195 ? -3.467 -40.531 -11.703 1 50.88 195 GLY A CA 1
ATOM 1573 C C . GLY A 1 195 ? -4.426 -39.781 -12.617 1 50.88 195 GLY A C 1
ATOM 1574 O O . GLY A 1 195 ? -5.527 -40.281 -12.891 1 50.88 195 GLY A O 1
ATOM 1575 N N . PRO A 1 196 ? -4.113 -38.438 -12.828 1 57.91 196 PRO A N 1
ATOM 1576 C CA . PRO A 1 196 ? -4.992 -37.781 -13.797 1 57.91 196 PRO A CA 1
ATOM 1577 C C . PRO A 1 196 ? -5.191 -38.594 -15.07 1 57.91 196 PRO A C 1
ATOM 1579 O O . PRO A 1 196 ? -4.219 -39.094 -15.656 1 57.91 196 PRO A O 1
ATOM 1582 N N . ASN A 1 197 ? -6.434 -39.156 -15.266 1 68.12 197 ASN A N 1
ATOM 1583 C CA . ASN A 1 197 ? -6.938 -40.125 -16.219 1 68.12 197 ASN A CA 1
ATOM 1584 C C . ASN A 1 197 ? -7.086 -39.531 -17.609 1 68.12 197 ASN A C 1
ATOM 1586 O O . ASN A 1 197 ? -7.457 -38.375 -17.766 1 68.12 197 ASN A O 1
ATOM 1590 N N . PHE A 1 198 ? -6.203 -40.062 -18.578 1 82.25 198 PHE A N 1
ATOM 1591 C CA . PHE A 1 198 ? -6.59 -39.812 -19.953 1 82.25 198 PHE A CA 1
ATOM 1592 C C . PHE A 1 198 ? -8.07 -40.094 -20.156 1 82.25 198 PHE A C 1
ATOM 1594 O O . PHE A 1 198 ? -8.539 -41.219 -19.906 1 82.25 198 PHE A O 1
ATOM 1601 N N . LYS A 1 199 ? -8.742 -39.062 -20.359 1 86.62 199 LYS A N 1
ATOM 1602 C CA . LYS A 1 199 ? -10.18 -39.188 -20.594 1 86.62 199 LYS A CA 1
ATOM 1603 C C . LYS A 1 199 ? -10.484 -39.406 -22.062 1 86.62 199 LYS A C 1
ATOM 1605 O O . LYS A 1 199 ? -9.664 -39.094 -22.938 1 86.62 199 LYS A O 1
ATOM 1610 N N . ASP A 1 200 ? -11.617 -40 -22.219 1 86.06 200 ASP A N 1
ATOM 1611 C CA . ASP A 1 200 ? -12.086 -40.188 -23.594 1 86.06 200 ASP A CA 1
ATOM 1612 C C . ASP A 1 200 ? -12.461 -38.875 -24.25 1 86.06 200 ASP A C 1
ATOM 1614 O O . ASP A 1 200 ? -12.969 -37.969 -23.578 1 86.06 200 ASP A O 1
ATOM 1618 N N . ALA A 1 201 ? -12.148 -38.75 -25.469 1 84.12 201 ALA A N 1
ATOM 1619 C CA . ALA A 1 201 ? -12.492 -37.562 -26.234 1 84.12 201 ALA A CA 1
ATOM 1620 C C . ALA A 1 201 ? -13.977 -37.25 -26.125 1 84.12 201 ALA A C 1
ATOM 1622 O O . ALA A 1 201 ? -14.383 -36.094 -26.188 1 84.12 201 ALA A O 1
ATOM 1623 N N . ALA A 1 202 ? -14.727 -38.25 -25.906 1 84 202 ALA A N 1
ATOM 1624 C CA . ALA A 1 202 ? -16.172 -38.125 -25.828 1 84 202 ALA A CA 1
ATOM 1625 C C . ALA A 1 202 ? -16.594 -37.438 -24.531 1 84 202 ALA A C 1
ATOM 1627 O O . ALA A 1 202 ? -17.734 -36.969 -24.406 1 84 202 ALA A O 1
ATOM 1628 N N . ALA A 1 203 ? -15.664 -37.344 -23.672 1 86.62 203 ALA A N 1
ATOM 1629 C CA . ALA A 1 203 ? -15.969 -36.719 -22.391 1 86.62 203 ALA A CA 1
ATOM 1630 C C . ALA A 1 203 ? -16.203 -35.219 -22.562 1 86.62 203 ALA A C 1
ATOM 1632 O O . ALA A 1 203 ? -16.859 -34.594 -21.75 1 86.62 203 ALA A O 1
ATOM 1633 N N . VAL A 1 204 ? -15.688 -34.656 -23.625 1 90.25 204 VAL A N 1
ATOM 1634 C CA . VAL A 1 204 ? -15.797 -33.219 -23.875 1 90.25 204 VAL A CA 1
ATOM 1635 C C . VAL A 1 204 ? -16.812 -32.938 -24.984 1 90.25 204 VAL A C 1
ATOM 1637 O O . VAL A 1 204 ? -16.859 -33.688 -25.969 1 90.25 204 VAL A O 1
ATOM 1640 N N . SER A 1 205 ? -17.609 -31.891 -24.703 1 85.94 205 SER A N 1
ATOM 1641 C CA . SER A 1 205 ? -18.609 -31.531 -25.703 1 85.94 205 SER A CA 1
ATOM 1642 C C . SER A 1 205 ? -17.953 -31.062 -27 1 85.94 205 SER A C 1
ATOM 1644 O O . SER A 1 205 ? -16.844 -30.516 -26.984 1 85.94 205 SER A O 1
ATOM 1646 N N . SER A 1 206 ? -18.641 -31.281 -28.062 1 78.19 206 SER A N 1
ATOM 1647 C CA . SER A 1 206 ? -18.125 -30.906 -29.391 1 78.19 206 SER A CA 1
ATOM 1648 C C . SER A 1 206 ? -18.172 -29.391 -29.578 1 78.19 206 SER A C 1
ATOM 1650 O O . SER A 1 206 ? -17.422 -28.844 -30.391 1 78.19 206 SER A O 1
ATOM 1652 N N . GLY A 1 207 ? -19.031 -28.766 -28.875 1 84.62 207 GLY A N 1
ATOM 1653 C CA . GLY A 1 207 ? -19.078 -27.312 -28.984 1 84.62 207 GLY A CA 1
ATOM 1654 C C . GLY A 1 207 ? -17.984 -26.625 -28.188 1 84.62 207 GLY A C 1
ATOM 1655 O O . GLY A 1 207 ? -18.094 -26.469 -26.984 1 84.62 207 GLY A O 1
ATOM 1656 N N . MET A 1 208 ? -16.844 -26.375 -28.891 1 88.12 208 MET A N 1
ATOM 1657 C CA . MET A 1 208 ? -15.734 -25.688 -28.25 1 88.12 208 MET A CA 1
ATOM 1658 C C . MET A 1 208 ? -15.492 -24.328 -28.906 1 88.12 208 MET A C 1
ATOM 1660 O O . MET A 1 208 ? -15.672 -24.188 -30.109 1 88.12 208 MET A O 1
ATOM 1664 N N . TYR A 1 209 ? -15.234 -23.344 -28.078 1 90.31 209 TYR A N 1
ATOM 1665 C CA . TYR A 1 209 ? -14.883 -22.047 -28.641 1 90.31 209 TYR A CA 1
ATOM 1666 C C . TYR A 1 209 ? -13.523 -21.578 -28.125 1 90.31 209 TYR A C 1
ATOM 1668 O O . TYR A 1 209 ? -13.18 -21.797 -26.969 1 90.31 209 TYR A O 1
ATOM 1676 N N . ARG A 1 210 ? -12.797 -21.047 -29 1 91 210 ARG A N 1
ATOM 1677 C CA . ARG A 1 210 ? -11.453 -20.609 -28.672 1 91 210 ARG A CA 1
ATOM 1678 C C . ARG A 1 210 ? -11.492 -19.344 -27.812 1 91 210 ARG A C 1
ATOM 1680 O O . ARG A 1 210 ? -12.281 -18.438 -28.078 1 91 210 ARG A O 1
ATOM 1687 N N . VAL A 1 211 ? -10.734 -19.312 -26.734 1 92 211 VAL A N 1
ATOM 1688 C CA . VAL A 1 211 ? -10.586 -18.109 -25.922 1 92 211 VAL A CA 1
ATOM 1689 C C . VAL A 1 211 ? -9.719 -17.094 -26.656 1 92 211 VAL A C 1
ATOM 1691 O O . VAL A 1 211 ? -8.578 -17.391 -27.016 1 92 211 VAL A O 1
ATOM 1694 N N . GLU A 1 212 ? -10.227 -15.938 -26.797 1 85.12 212 GLU A N 1
ATOM 1695 C CA . GLU A 1 212 ? -9.555 -14.906 -27.594 1 85.12 212 GLU A CA 1
ATOM 1696 C C . GLU A 1 212 ? -8.156 -14.625 -27.047 1 85.12 212 GLU A C 1
ATOM 1698 O O . GLU A 1 212 ? -7.977 -14.438 -25.844 1 85.12 212 GLU A O 1
ATOM 1703 N N . GLY A 1 213 ? -7.207 -14.672 -27.969 1 85.56 213 GLY A N 1
ATOM 1704 C CA . GLY A 1 213 ? -5.844 -14.312 -27.609 1 85.56 213 GLY A CA 1
ATOM 1705 C C . GLY A 1 213 ? -5.039 -15.492 -27.094 1 85.56 213 GLY A C 1
ATOM 1706 O O . GLY A 1 213 ? -3.877 -15.336 -26.719 1 85.56 213 GLY A O 1
ATOM 1707 N N . THR A 1 214 ? -5.684 -16.656 -27 1 90.31 214 THR A N 1
ATOM 1708 C CA . THR A 1 214 ? -4.988 -17.844 -26.516 1 90.31 214 THR A CA 1
ATOM 1709 C C . THR A 1 214 ? -5.168 -19.016 -27.484 1 90.31 214 THR A C 1
ATOM 1711 O O . THR A 1 214 ? -5.883 -18.891 -28.484 1 90.31 214 THR A O 1
ATOM 1714 N N . ASP A 1 215 ? -4.461 -20.047 -27.219 1 88.06 215 ASP A N 1
ATOM 1715 C CA . ASP A 1 215 ? -4.641 -21.297 -27.953 1 88.06 215 ASP A CA 1
ATOM 1716 C C . ASP A 1 215 ? -5.57 -22.25 -27.219 1 88.06 215 ASP A C 1
ATOM 1718 O O . ASP A 1 215 ? -5.77 -23.391 -27.656 1 88.06 215 ASP A O 1
ATOM 1722 N N . ALA A 1 216 ? -6.133 -21.766 -26.125 1 93.25 216 ALA A N 1
ATOM 1723 C CA . ALA A 1 216 ? -7.004 -22.609 -25.312 1 93.25 216 ALA A CA 1
ATOM 1724 C C . ALA A 1 216 ? -8.453 -22.531 -25.797 1 93.25 216 ALA A C 1
ATOM 1726 O O . ALA A 1 216 ? -8.828 -21.594 -26.5 1 93.25 216 ALA A O 1
ATOM 1727 N N . TYR A 1 217 ? -9.258 -23.562 -25.422 1 93.38 217 TYR A N 1
ATOM 1728 C CA . TYR A 1 217 ? -10.664 -23.625 -25.797 1 93.38 217 TYR A CA 1
ATOM 1729 C C . TYR A 1 217 ? -11.555 -23.781 -24.578 1 93.38 217 TYR A C 1
ATOM 1731 O O . TYR A 1 217 ? -11.18 -24.438 -23.609 1 93.38 217 TYR A O 1
ATOM 1739 N N . LEU A 1 218 ? -12.727 -23.109 -24.672 1 93.69 218 LEU A N 1
ATOM 1740 C CA . LEU A 1 218 ? -13.758 -23.312 -23.656 1 93.69 218 LEU A CA 1
ATOM 1741 C C . LEU A 1 218 ? -14.781 -24.344 -24.109 1 93.69 218 LEU A C 1
ATOM 1743 O O . LEU A 1 218 ? -15.188 -24.359 -25.266 1 93.69 218 LEU A O 1
ATOM 1747 N N . SER A 1 219 ? -15.031 -25.25 -23.234 1 93.19 219 SER A N 1
ATOM 1748 C CA . SER A 1 219 ? -16.016 -26.281 -23.531 1 93.19 219 SER A CA 1
ATOM 1749 C C . SER A 1 219 ? -16.719 -26.734 -22.25 1 93.19 219 SER A C 1
ATOM 1751 O O . SER A 1 219 ? -16.656 -26.062 -21.219 1 93.19 219 SER A O 1
ATOM 1753 N N . ARG A 1 220 ? -17.547 -27.766 -22.391 1 91.31 220 ARG A N 1
ATOM 1754 C CA . ARG A 1 220 ? -18.25 -28.391 -21.266 1 91.31 220 ARG A CA 1
ATOM 1755 C C . ARG A 1 220 ? -18.016 -29.906 -21.25 1 91.31 220 ARG A C 1
ATOM 1757 O O . ARG A 1 220 ? -17.719 -30.5 -22.281 1 91.31 220 ARG A O 1
ATOM 1764 N N . LEU A 1 221 ? -18 -30.438 -20 1 89.06 221 LEU A N 1
ATOM 1765 C CA . LEU A 1 221 ? -17.984 -31.891 -19.906 1 89.06 221 LEU A CA 1
ATOM 1766 C C . LEU A 1 221 ? -19.344 -32.469 -20.266 1 89.06 221 LEU A C 1
ATOM 1768 O O . LEU A 1 221 ? -20.375 -31.969 -19.812 1 89.06 221 LEU A O 1
ATOM 1772 N N . ASN A 1 222 ? -19.266 -33.469 -21.031 1 87.19 222 ASN A N 1
ATOM 1773 C CA . ASN A 1 222 ? -20.5 -34.031 -21.5 1 87.19 222 ASN A CA 1
ATOM 1774 C C . ASN A 1 222 ? -21.391 -34.5 -20.344 1 87.19 222 ASN A C 1
ATOM 1776 O O . ASN A 1 222 ? -20.891 -35.062 -19.375 1 87.19 222 ASN A O 1
ATOM 1780 N N . ASN A 1 223 ? -22.609 -34.312 -20.438 1 81.94 223 ASN A N 1
ATOM 1781 C CA . ASN A 1 223 ? -23.641 -34.75 -19.516 1 81.94 223 ASN A CA 1
ATOM 1782 C C . ASN A 1 223 ? -23.5 -34.062 -18.156 1 81.94 223 ASN A C 1
ATOM 1784 O O . ASN A 1 223 ? -23.938 -34.594 -17.141 1 81.94 223 ASN A O 1
ATOM 1788 N N . THR A 1 224 ? -22.688 -33 -18.047 1 84.44 224 THR A N 1
ATOM 1789 C CA . THR A 1 224 ? -22.578 -32.219 -16.828 1 84.44 224 THR A CA 1
ATOM 1790 C C . THR A 1 224 ? -22.594 -30.719 -17.125 1 84.44 224 THR A C 1
ATOM 1792 O O . THR A 1 224 ? -22.328 -30.297 -18.266 1 84.44 224 THR A O 1
ATOM 1795 N N . PRO A 1 225 ? -23.016 -29.984 -16.266 1 83.31 225 PRO A N 1
ATOM 1796 C CA . PRO A 1 225 ? -22.969 -28.531 -16.438 1 83.31 225 PRO A CA 1
ATOM 1797 C C . PRO A 1 225 ? -21.578 -27.953 -16.172 1 83.31 225 PRO A C 1
ATOM 1799 O O . PRO A 1 225 ? -21.391 -26.734 -16.219 1 83.31 225 PRO A O 1
ATOM 1802 N N . ARG A 1 226 ? -20.656 -28.812 -15.961 1 88.12 226 ARG A N 1
ATOM 1803 C CA . ARG A 1 226 ? -19.312 -28.359 -15.617 1 88.12 226 ARG A CA 1
ATOM 1804 C C . ARG A 1 226 ? -18.594 -27.797 -16.844 1 88.12 226 ARG A C 1
ATOM 1806 O O . ARG A 1 226 ? -18.484 -28.484 -17.875 1 88.12 226 ARG A O 1
ATOM 1813 N N . ARG A 1 227 ? -18.094 -26.562 -16.688 1 90.62 227 ARG A N 1
ATOM 1814 C CA . ARG A 1 227 ? -17.312 -25.938 -17.75 1 90.62 227 ARG A CA 1
ATOM 1815 C C . ARG A 1 227 ? -15.828 -26.234 -17.594 1 90.62 227 ARG A C 1
ATOM 1817 O O . ARG A 1 227 ? -15.305 -26.297 -16.484 1 90.62 227 ARG A O 1
ATOM 1824 N N . VAL A 1 228 ? -15.211 -26.438 -18.766 1 93.56 228 VAL A N 1
ATOM 1825 C CA . VAL A 1 228 ? -13.797 -26.781 -18.719 1 93.56 228 VAL A CA 1
ATOM 1826 C C . VAL A 1 228 ? -13.039 -25.953 -19.766 1 93.56 228 VAL A C 1
ATOM 1828 O O . VAL A 1 228 ? -13.609 -25.547 -20.766 1 93.56 228 VAL A O 1
ATOM 1831 N N . LEU A 1 229 ? -11.852 -25.656 -19.469 1 95.19 229 LEU A N 1
ATOM 1832 C CA . LEU A 1 229 ? -10.898 -25.047 -20.406 1 95.19 229 LEU A CA 1
ATOM 1833 C C . LEU A 1 229 ? -9.914 -26.078 -20.938 1 95.19 229 LEU A C 1
ATOM 1835 O O . LEU A 1 229 ? -9.273 -26.781 -20.141 1 95.19 229 LEU A O 1
ATOM 1839 N N . LEU A 1 230 ? -9.805 -26.234 -22.219 1 94.31 230 LEU A N 1
ATOM 1840 C CA . LEU A 1 230 ? -8.852 -27.141 -22.859 1 94.31 230 LEU A CA 1
ATOM 1841 C C . LEU A 1 230 ? -7.574 -26.391 -23.234 1 94.31 230 LEU A C 1
ATOM 1843 O O . LEU A 1 230 ? -7.594 -25.531 -24.109 1 94.31 230 LEU A O 1
ATOM 1847 N N . ASP A 1 231 ? -6.559 -26.703 -22.609 1 94.19 231 ASP A N 1
ATOM 1848 C CA . ASP A 1 231 ? -5.262 -26.078 -22.859 1 94.19 231 ASP A CA 1
ATOM 1849 C C . ASP A 1 231 ? -4.336 -27.031 -23.609 1 94.19 231 ASP A C 1
ATOM 1851 O O . ASP A 1 231 ? -3.961 -28.094 -23.094 1 94.19 231 ASP A O 1
ATOM 1855 N N . PRO A 1 232 ? -3.959 -26.625 -24.812 1 89.81 232 PRO A N 1
ATOM 1856 C CA . PRO A 1 232 ? -3.09 -27.531 -25.562 1 89.81 232 PRO A CA 1
ATOM 1857 C C . PRO A 1 232 ? -1.727 -27.719 -24.891 1 89.81 232 PRO A C 1
ATOM 1859 O O . PRO A 1 232 ? -1.132 -26.766 -24.406 1 89.81 232 PRO A O 1
ATOM 1862 N N . ALA A 1 233 ? -1.306 -28.938 -24.891 1 83.94 233 ALA A N 1
ATOM 1863 C CA . ALA A 1 233 ? -0.081 -29.25 -24.156 1 83.94 233 ALA A CA 1
ATOM 1864 C C . ALA A 1 233 ? 1.063 -29.562 -25.109 1 83.94 233 ALA A C 1
ATOM 1866 O O . ALA A 1 233 ? 2.211 -29.734 -24.688 1 83.94 233 ALA A O 1
ATOM 1867 N N . ASN A 1 234 ? 0.902 -29.797 -26.406 1 70.5 234 ASN A N 1
ATOM 1868 C CA . ASN A 1 234 ? 1.98 -30.156 -27.328 1 70.5 234 ASN A CA 1
ATOM 1869 C C . ASN A 1 234 ? 1.842 -29.438 -28.672 1 70.5 234 ASN A C 1
ATOM 1871 O O . ASN A 1 234 ? 2.105 -30.016 -29.719 1 70.5 234 ASN A O 1
ATOM 1875 N N . LEU A 1 235 ? 1.234 -28.281 -28.703 1 61 235 LEU A N 1
ATOM 1876 C CA . LEU A 1 235 ? 0.952 -27.547 -29.938 1 61 235 LEU A CA 1
ATOM 1877 C C . LEU A 1 235 ? 2.184 -27.5 -30.844 1 61 235 LEU A C 1
ATOM 1879 O O . LEU A 1 235 ? 2.08 -27.672 -32.062 1 61 235 LEU A O 1
ATOM 1883 N N . HIS A 1 236 ? 3.295 -27.109 -30.422 1 58.16 236 HIS A N 1
ATOM 1884 C CA . HIS A 1 236 ? 4.391 -26.812 -31.344 1 58.16 236 HIS A CA 1
ATOM 1885 C C . HIS A 1 236 ? 5.332 -28 -31.484 1 58.16 236 HIS A C 1
ATOM 1887 O O . HIS A 1 236 ? 6.43 -27.875 -32.031 1 58.16 236 HIS A O 1
ATOM 1893 N N . LEU A 1 237 ? 4.953 -29.172 -30.922 1 53.88 237 LEU A N 1
ATOM 1894 C CA . LEU A 1 237 ? 5.852 -30.312 -31.078 1 53.88 237 LEU A CA 1
ATOM 1895 C C . LEU A 1 237 ? 5.77 -30.875 -32.469 1 53.88 237 LEU A C 1
ATOM 1897 O O . LEU A 1 237 ? 6.551 -31.766 -32.844 1 53.88 237 LEU A O 1
ATOM 1901 N N . GLY A 1 238 ? 4.73 -30.609 -33.25 1 47.28 238 GLY A N 1
ATOM 1902 C CA . GLY A 1 238 ? 4.66 -31.188 -34.594 1 47.28 238 GLY A CA 1
ATOM 1903 C C . GLY A 1 238 ? 5.859 -30.844 -35.438 1 47.28 238 GLY A C 1
ATOM 1904 O O . GLY A 1 238 ? 6.008 -31.375 -36.562 1 47.28 238 GLY A O 1
ATOM 1905 N N . HIS A 1 239 ? 6.172 -29.672 -35.375 1 44.81 239 HIS A N 1
ATOM 1906 C CA . HIS A 1 239 ? 7.234 -29.547 -36.375 1 44.81 239 HIS A CA 1
ATOM 1907 C C . HIS A 1 239 ? 8.359 -30.531 -36.094 1 44.81 239 HIS A C 1
ATOM 1909 O O . HIS A 1 239 ? 8.461 -31.078 -35 1 44.81 239 HIS A O 1
ATOM 1915 N N . ALA A 1 240 ? 9.469 -30.469 -36.844 1 44.94 240 ALA A N 1
ATOM 1916 C CA . ALA A 1 240 ? 10.5 -31.469 -37.094 1 44.94 240 ALA A CA 1
ATOM 1917 C C . ALA A 1 240 ? 10.93 -32.156 -35.781 1 44.94 240 ALA A C 1
ATOM 1919 O O . ALA A 1 240 ? 10.898 -33.375 -35.688 1 44.94 240 ALA A O 1
ATOM 1920 N N . GLN A 1 241 ? 11.984 -31.609 -35.188 1 45.62 241 GLN A N 1
ATOM 1921 C CA . GLN A 1 241 ? 13.156 -32.188 -34.5 1 45.62 241 GLN A CA 1
ATOM 1922 C C . GLN A 1 241 ? 12.914 -32.344 -33.031 1 45.62 241 GLN A C 1
ATOM 1924 O O . GLN A 1 241 ? 13.812 -32.094 -32.219 1 45.62 241 GLN A O 1
ATOM 1929 N N . SER A 1 242 ? 11.594 -32.469 -32.625 1 53.5 242 SER A N 1
ATOM 1930 C CA . SER A 1 242 ? 11.633 -32.625 -31.172 1 53.5 242 SER A CA 1
ATOM 1931 C C . SER A 1 242 ? 12.281 -33.938 -30.781 1 53.5 242 SER A C 1
ATOM 1933 O O . SER A 1 242 ? 12 -34.969 -31.375 1 53.5 242 SER A O 1
ATOM 1935 N N . GLN A 1 243 ? 13.367 -33.812 -30.25 1 59.5 243 GLN A N 1
ATOM 1936 C CA . GLN A 1 243 ? 14.164 -34.906 -29.766 1 59.5 243 GLN A CA 1
ATOM 1937 C C . GLN A 1 243 ? 13.453 -35.625 -28.609 1 59.5 243 GLN A C 1
ATOM 1939 O O . GLN A 1 243 ? 13.898 -36.688 -28.172 1 59.5 243 GLN A O 1
ATOM 1944 N N . ILE A 1 244 ? 12.102 -35.062 -28.359 1 67.06 244 ILE A N 1
ATOM 1945 C CA . ILE A 1 244 ? 11.477 -35.719 -27.219 1 67.06 244 ILE A CA 1
ATOM 1946 C C . ILE A 1 244 ? 10.555 -36.844 -27.719 1 67.06 244 ILE A C 1
ATOM 1948 O O . ILE A 1 244 ? 9.734 -36.625 -28.609 1 67.06 244 ILE A O 1
ATOM 1952 N N . SER A 1 245 ? 10.742 -38 -27.234 1 71.81 245 SER A N 1
ATOM 1953 C CA . SER A 1 245 ? 9.914 -39.125 -27.594 1 71.81 245 SER A CA 1
ATOM 1954 C C . SER A 1 245 ? 8.461 -38.938 -27.172 1 71.81 245 SER A C 1
ATOM 1956 O O . SER A 1 245 ? 8.188 -38.25 -26.172 1 71.81 245 SER A O 1
ATOM 1958 N N . PRO A 1 246 ? 7.523 -39.344 -27.969 1 72.06 246 PRO A N 1
ATOM 1959 C CA . PRO A 1 246 ? 6.105 -39.25 -27.609 1 72.06 246 PRO A CA 1
ATOM 1960 C C . PRO A 1 246 ? 5.816 -39.812 -26.219 1 72.06 246 PRO A C 1
ATOM 1962 O O . PRO A 1 246 ? 4.941 -39.312 -25.516 1 72.06 246 PRO A O 1
ATOM 1965 N N . ALA A 1 247 ? 6.52 -40.844 -25.844 1 75 247 ALA A N 1
ATOM 1966 C CA . ALA A 1 247 ? 6.332 -41.469 -24.531 1 75 247 ALA A CA 1
ATOM 1967 C C . ALA A 1 247 ? 6.746 -40.5 -23.422 1 75 247 ALA A C 1
ATOM 1969 O O . ALA A 1 247 ? 6.062 -40.406 -22.391 1 75 247 ALA A O 1
ATOM 1970 N N . THR A 1 248 ? 7.789 -39.844 -23.703 1 75.94 248 THR A N 1
ATOM 1971 C CA . THR A 1 248 ? 8.273 -38.875 -22.719 1 75.94 248 THR A CA 1
ATOM 1972 C C . THR A 1 248 ? 7.32 -37.688 -22.609 1 75.94 248 THR A C 1
ATOM 1974 O O . THR A 1 248 ? 7.074 -37.188 -21.5 1 75.94 248 THR A O 1
ATOM 1977 N N . LEU A 1 249 ? 6.871 -37.344 -23.719 1 76.75 249 LEU A N 1
ATOM 1978 C CA . LEU A 1 249 ? 5.914 -36.25 -23.734 1 76.75 249 LEU A CA 1
ATOM 1979 C C . LEU A 1 249 ? 4.656 -36.594 -22.953 1 76.75 249 LEU A C 1
ATOM 1981 O O . LEU A 1 249 ? 4.164 -35.812 -22.156 1 76.75 249 LEU A O 1
ATOM 1985 N N . ARG A 1 250 ? 4.172 -37.75 -23.25 1 78.69 250 ARG A N 1
ATOM 1986 C CA . ARG A 1 250 ? 2.975 -38.219 -22.562 1 78.69 250 ARG A CA 1
ATOM 1987 C C . ARG A 1 250 ? 3.199 -38.312 -21.062 1 78.69 250 ARG A C 1
ATOM 1989 O O . ARG A 1 250 ? 2.312 -37.969 -20.281 1 78.69 250 ARG A O 1
ATOM 1996 N N . GLN A 1 251 ? 4.289 -38.75 -20.703 1 79.19 251 GLN A N 1
ATOM 1997 C CA . GLN A 1 251 ? 4.625 -38.844 -19.297 1 79.19 251 GLN A CA 1
ATOM 1998 C C . GLN A 1 251 ? 4.688 -37.469 -18.641 1 79.19 251 GLN A C 1
ATOM 2000 O O . GLN A 1 251 ? 4.191 -37.281 -17.516 1 79.19 251 GLN A O 1
ATOM 2005 N N . ASN A 1 252 ? 5.348 -36.562 -19.266 1 77.75 252 ASN A N 1
ATOM 2006 C CA . ASN A 1 252 ? 5.461 -35.219 -18.734 1 77.75 252 ASN A CA 1
ATOM 2007 C C . ASN A 1 252 ? 4.09 -34.594 -18.531 1 77.75 252 ASN A C 1
ATOM 2009 O O . ASN A 1 252 ? 3.844 -33.938 -17.516 1 77.75 252 ASN A O 1
ATOM 2013 N N . ILE A 1 253 ? 3.314 -34.781 -19.531 1 82 253 ILE A N 1
ATOM 2014 C CA . ILE A 1 253 ? 1.975 -34.188 -19.484 1 82 253 ILE A CA 1
ATOM 2015 C C . ILE A 1 253 ? 1.186 -34.844 -18.344 1 82 253 ILE A C 1
ATOM 2017 O O . ILE A 1 253 ? 0.472 -34.156 -17.609 1 82 253 ILE A O 1
ATOM 2021 N N . ARG A 1 254 ? 1.296 -36.125 -18.219 1 83.56 254 ARG A N 1
ATOM 2022 C CA . ARG A 1 254 ? 0.629 -36.844 -17.141 1 83.56 254 ARG A CA 1
ATOM 2023 C C . ARG A 1 254 ? 1.104 -36.344 -15.781 1 83.56 254 ARG A C 1
ATOM 2025 O O . ARG A 1 254 ? 0.298 -36.156 -14.867 1 83.56 254 ARG A O 1
ATOM 2032 N N . ASP A 1 255 ? 2.373 -36.188 -15.648 1 81.06 255 ASP A N 1
ATOM 2033 C CA . ASP A 1 255 ? 2.953 -35.719 -14.398 1 81.06 255 ASP A CA 1
ATOM 2034 C C . ASP A 1 255 ? 2.441 -34.312 -14.039 1 81.06 255 ASP A C 1
ATOM 2036 O O . ASP A 1 255 ? 2.123 -34.031 -12.883 1 81.06 255 ASP A O 1
ATOM 2040 N N . LEU A 1 256 ? 2.383 -33.531 -14.984 1 83.75 256 LEU A N 1
ATOM 2041 C CA . LEU A 1 256 ? 1.879 -32.188 -14.766 1 83.75 256 LEU A CA 1
ATOM 2042 C C . LEU A 1 256 ? 0.413 -32.188 -14.344 1 83.75 256 LEU A C 1
ATOM 2044 O O . LEU A 1 256 ? 0.014 -31.484 -13.422 1 83.75 256 LEU A O 1
ATOM 2048 N N . ALA A 1 257 ? -0.31 -32.938 -15.062 1 87.25 257 ALA A N 1
ATOM 2049 C CA . ALA A 1 257 ? -1.733 -33.062 -14.758 1 87.25 257 ALA A CA 1
ATOM 2050 C C . ALA A 1 257 ? -1.951 -33.531 -13.328 1 87.25 257 ALA A C 1
ATOM 2052 O O . ALA A 1 257 ? -2.848 -33.062 -12.633 1 87.25 257 ALA A O 1
ATOM 2053 N N . ARG A 1 258 ? -1.18 -34.5 -12.922 1 83.88 258 ARG A N 1
ATOM 2054 C CA . ARG A 1 258 ? -1.266 -35.031 -11.562 1 83.88 258 ARG A CA 1
ATOM 2055 C C . ARG A 1 258 ? -1 -33.938 -10.531 1 83.88 258 ARG A C 1
ATOM 2057 O O . ARG A 1 258 ? -1.672 -33.875 -9.5 1 83.88 258 ARG A O 1
ATOM 2064 N N . LEU A 1 259 ? -0.104 -33.188 -10.805 1 81.12 259 LEU A N 1
ATOM 2065 C CA . LEU A 1 259 ? 0.238 -32.094 -9.898 1 81.12 259 LEU A CA 1
ATOM 2066 C C . LEU A 1 259 ? -0.883 -31.062 -9.836 1 81.12 259 LEU A C 1
ATOM 2068 O O . LEU A 1 259 ? -1.281 -30.625 -8.758 1 81.12 259 LEU A O 1
ATOM 2072 N N . LEU A 1 260 ? -1.363 -30.672 -10.984 1 88.94 260 LEU A N 1
ATOM 2073 C CA . LEU A 1 260 ? -2.34 -29.594 -11.078 1 88.94 260 LEU A CA 1
ATOM 2074 C C . LEU A 1 260 ? -3.703 -30.047 -10.57 1 88.94 260 LEU A C 1
ATOM 2076 O O . LEU A 1 260 ? -4.582 -29.219 -10.312 1 88.94 260 LEU A O 1
ATOM 2080 N N . ARG A 1 261 ? -3.863 -31.312 -10.414 1 87.5 261 ARG A N 1
ATOM 2081 C CA . ARG A 1 261 ? -5.113 -31.859 -9.891 1 87.5 261 ARG A CA 1
ATOM 2082 C C . ARG A 1 261 ? -5.359 -31.391 -8.461 1 87.5 261 ARG A C 1
ATOM 2084 O O . ARG A 1 261 ? -6.508 -31.281 -8.023 1 87.5 261 ARG A O 1
ATOM 2091 N N . HIS A 1 262 ? -4.371 -31.016 -7.785 1 82 262 HIS A N 1
ATOM 2092 C CA . HIS A 1 262 ? -4.492 -30.75 -6.359 1 82 262 HIS A CA 1
ATOM 2093 C C . HIS A 1 262 ? -4.309 -29.25 -6.074 1 82 262 HIS A C 1
ATOM 2095 O O . HIS A 1 262 ? -4.207 -28.859 -4.91 1 82 262 HIS A O 1
ATOM 2101 N N . VAL A 1 263 ? -4.344 -28.5 -7.043 1 85.31 263 VAL A N 1
ATOM 2102 C CA . VAL A 1 263 ? -4.117 -27.062 -6.828 1 85.31 263 VAL A CA 1
ATOM 2103 C C . VAL A 1 263 ? -5.406 -26.406 -6.344 1 85.31 263 VAL A C 1
ATOM 2105 O O . VAL A 1 263 ? -6.504 -26.859 -6.68 1 85.31 263 VAL A O 1
ATOM 2108 N N . ASP A 1 264 ? -5.234 -25.406 -5.484 1 83.25 264 ASP A N 1
ATOM 2109 C CA . ASP A 1 264 ? -6.324 -24.5 -5.113 1 83.25 264 ASP A CA 1
ATOM 2110 C C . ASP A 1 264 ? -6.32 -23.25 -5.973 1 83.25 264 ASP A C 1
ATOM 2112 O O . ASP A 1 264 ? -5.438 -22.391 -5.836 1 83.25 264 ASP A O 1
ATOM 2116 N N . PRO A 1 265 ? -7.352 -23.125 -6.777 1 87.81 265 PRO A N 1
ATOM 2117 C CA . PRO A 1 265 ? -7.352 -22 -7.723 1 87.81 265 PRO A CA 1
ATOM 2118 C C . PRO A 1 265 ? -7.312 -20.641 -7.031 1 87.81 265 PRO A C 1
ATOM 2120 O O . PRO A 1 265 ? -6.68 -19.719 -7.527 1 87.81 265 PRO A O 1
ATOM 2123 N N . SER A 1 266 ? -7.898 -20.5 -5.887 1 82.56 266 SER A N 1
ATOM 2124 C CA . SER A 1 266 ? -7.977 -19.203 -5.207 1 82.56 266 SER A CA 1
ATOM 2125 C C . SER A 1 266 ? -6.637 -18.828 -4.59 1 82.56 266 SER A C 1
ATOM 2127 O O . SER A 1 266 ? -6.355 -17.641 -4.387 1 82.56 266 SER A O 1
ATOM 2129 N N . THR A 1 267 ? -5.836 -19.812 -4.422 1 78.81 267 THR A N 1
ATOM 2130 C CA . THR A 1 267 ? -4.555 -19.562 -3.771 1 78.81 267 THR A CA 1
ATOM 2131 C C . THR A 1 267 ? -3.447 -19.375 -4.809 1 78.81 267 THR A C 1
ATOM 2133 O O . THR A 1 267 ? -2.631 -18.469 -4.703 1 78.81 267 THR A O 1
ATOM 2136 N N . PHE A 1 268 ? -3.506 -20.234 -5.816 1 86.62 268 PHE A N 1
ATOM 2137 C CA . PHE A 1 268 ? -2.354 -20.312 -6.707 1 86.62 268 PHE A CA 1
ATOM 2138 C C . PHE A 1 268 ? -2.643 -19.609 -8.023 1 86.62 268 PHE A C 1
ATOM 2140 O O . PHE A 1 268 ? -1.73 -19.359 -8.82 1 86.62 268 PHE A O 1
ATOM 2147 N N . HIS A 1 269 ? -3.895 -19.281 -8.18 1 90.94 269 HIS A N 1
ATOM 2148 C CA . HIS A 1 269 ? -4.301 -18.688 -9.445 1 90.94 269 HIS A CA 1
ATOM 2149 C C . HIS A 1 269 ? -3.887 -19.562 -10.625 1 90.94 269 HIS A C 1
ATOM 2151 O O . HIS A 1 269 ? -3.348 -19.062 -11.617 1 90.94 269 HIS A O 1
ATOM 2157 N N . LEU A 1 270 ? -3.994 -20.828 -10.375 1 93.31 270 LEU A N 1
ATOM 2158 C CA . LEU A 1 270 ? -3.941 -21.922 -11.336 1 93.31 270 LEU A CA 1
ATOM 2159 C C . LEU A 1 270 ? -5.242 -22.719 -11.32 1 93.31 270 LEU A C 1
ATOM 2161 O O . LEU A 1 270 ? -5.895 -22.828 -10.281 1 93.31 270 LEU A O 1
ATOM 2165 N N . LEU A 1 271 ? -5.598 -23.156 -12.461 1 93.75 271 LEU A N 1
ATOM 2166 C CA . LEU A 1 271 ? -6.816 -23.953 -12.508 1 93.75 271 LEU A CA 1
ATOM 2167 C C . LEU A 1 271 ? -6.523 -25.422 -12.211 1 93.75 271 LEU A C 1
ATOM 2169 O O . LEU A 1 271 ? -5.465 -25.938 -12.586 1 93.75 271 LEU A O 1
ATOM 2173 N N . ARG A 1 272 ? -7.469 -26.016 -11.602 1 91.88 272 ARG A N 1
ATOM 2174 C CA . ARG A 1 272 ? -7.352 -27.453 -11.312 1 91.88 272 ARG A CA 1
ATOM 2175 C C . ARG A 1 272 ? -7.469 -28.281 -12.594 1 91.88 272 ARG A C 1
ATOM 2177 O O . ARG A 1 272 ? -8.352 -28.031 -13.414 1 91.88 272 ARG A O 1
ATOM 2184 N N . CYS A 1 273 ? -6.594 -29.219 -12.734 1 92.88 273 CYS A N 1
ATOM 2185 C CA . CYS A 1 273 ? -6.629 -30.094 -13.906 1 92.88 273 CYS A CA 1
ATOM 2186 C C . CYS A 1 273 ? -7.441 -31.359 -13.617 1 92.88 273 CYS A C 1
ATOM 2188 O O . CYS A 1 273 ? -7.113 -32.125 -12.703 1 92.88 273 CYS A O 1
ATOM 2190 N N . ASP A 1 274 ? -8.453 -31.609 -14.367 1 90.5 274 ASP A N 1
ATOM 2191 C CA . ASP A 1 274 ? -9.344 -32.75 -14.172 1 90.5 274 ASP A CA 1
ATOM 2192 C C . ASP A 1 274 ? -8.891 -33.938 -15.008 1 90.5 274 ASP A C 1
ATOM 2194 O O . ASP A 1 274 ? -9.414 -35.062 -14.852 1 90.5 274 ASP A O 1
ATOM 2198 N N . GLY A 1 275 ? -7.922 -33.719 -15.906 1 91.19 275 GLY A N 1
ATOM 2199 C CA . GLY A 1 275 ? -7.43 -34.812 -16.734 1 91.19 275 GLY A CA 1
ATOM 2200 C C . GLY A 1 275 ? -6.844 -34.344 -18.047 1 91.19 275 GLY A C 1
ATOM 2201 O O . GLY A 1 275 ? -6.586 -33.156 -18.234 1 91.19 275 GLY A O 1
ATOM 2202 N N . ILE A 1 276 ? -6.586 -35.375 -18.922 1 91.94 276 ILE A N 1
ATOM 2203 C CA . ILE A 1 276 ? -6.004 -35.125 -20.234 1 91.94 276 ILE A CA 1
ATOM 2204 C C . ILE A 1 276 ? -6.902 -35.719 -21.312 1 91.94 276 ILE A C 1
ATOM 2206 O O . ILE A 1 276 ? -7.453 -36.812 -21.156 1 91.94 276 ILE A O 1
ATOM 2210 N N . VAL A 1 277 ? -7.121 -34.969 -22.328 1 91 277 VAL A N 1
ATOM 2211 C CA . VAL A 1 277 ? -7.863 -35.5 -23.453 1 91 277 VAL A CA 1
ATOM 2212 C C . VAL A 1 277 ? -7 -35.406 -24.719 1 91 277 VAL A C 1
ATOM 2214 O O . VAL A 1 277 ? -6.242 -34.469 -24.906 1 91 277 VAL A O 1
ATOM 2217 N N . GLU A 1 278 ? -7.098 -36.469 -25.438 1 88.38 278 GLU A N 1
ATOM 2218 C CA . GLU A 1 278 ? -6.422 -36.5 -26.719 1 88.38 278 GLU A CA 1
ATOM 2219 C C . GLU A 1 278 ? -7.41 -36.312 -27.875 1 88.38 278 GLU A C 1
ATOM 2221 O O . GLU A 1 278 ? -8.359 -37.062 -28.016 1 88.38 278 GLU A O 1
ATOM 2226 N N . LEU A 1 279 ? -7.191 -35.25 -28.609 1 87.62 279 LEU A N 1
ATOM 2227 C CA . LEU A 1 279 ? -8.086 -34.938 -29.719 1 87.62 279 LEU A CA 1
ATOM 2228 C C . LEU A 1 279 ? -7.352 -35.031 -31.062 1 87.62 279 LEU A C 1
ATOM 2230 O O . LEU A 1 279 ? -6.188 -34.625 -31.156 1 87.62 279 LEU A O 1
ATOM 2234 N N . PRO A 1 280 ? -7.992 -35.562 -31.984 1 82.44 280 PRO A N 1
ATOM 2235 C CA . PRO A 1 280 ? -7.367 -35.656 -33.312 1 82.44 280 PRO A CA 1
ATOM 2236 C C . PRO A 1 280 ? -7.305 -34.312 -34.031 1 82.44 280 PRO A C 1
ATOM 2238 O O . PRO A 1 280 ? -8.234 -33.531 -33.938 1 82.44 280 PRO A O 1
ATOM 2241 N N . THR A 1 281 ? -6.16 -34.062 -34.5 1 78.56 281 THR A N 1
ATOM 2242 C CA . THR A 1 281 ? -5.973 -32.906 -35.375 1 78.56 281 THR A CA 1
ATOM 2243 C C . THR A 1 281 ? -5.457 -33.344 -36.719 1 78.56 281 THR A C 1
ATOM 2245 O O . THR A 1 281 ? -5.246 -34.531 -36.969 1 78.56 281 THR A O 1
ATOM 2248 N N . THR A 1 282 ? -5.359 -32.375 -37.688 1 73.94 282 THR A N 1
ATOM 2249 C CA . THR A 1 282 ? -4.848 -32.656 -39.031 1 73.94 282 THR A CA 1
ATOM 2250 C C . THR A 1 282 ? -3.391 -33.094 -38.969 1 73.94 282 THR A C 1
ATOM 2252 O O . THR A 1 282 ? -2.924 -33.844 -39.844 1 73.94 282 THR A O 1
ATOM 2255 N N . GLN A 1 283 ? -2.668 -32.719 -37.969 1 70.06 283 GLN A N 1
ATOM 2256 C CA . GLN A 1 283 ? -1.24 -33.031 -37.844 1 70.06 283 GLN A CA 1
ATOM 2257 C C . GLN A 1 283 ? -0.977 -34.125 -36.844 1 70.06 283 GLN A C 1
ATOM 2259 O O . GLN A 1 283 ? 0.169 -34.375 -36.469 1 70.06 283 GLN A O 1
ATOM 2264 N N . GLY A 1 284 ? -2.043 -34.844 -36.438 1 74.94 284 GLY A N 1
ATOM 2265 C CA . GLY A 1 284 ? -1.905 -35.906 -35.469 1 74.94 284 GLY A CA 1
ATOM 2266 C C . GLY A 1 284 ? -2.754 -35.688 -34.219 1 74.94 284 GLY A C 1
ATOM 2267 O O . GLY A 1 284 ? -3.789 -35 -34.281 1 74.94 284 GLY A O 1
ATOM 2268 N N . ASN A 1 285 ? -2.344 -36.312 -33.188 1 78.56 285 ASN A N 1
ATOM 2269 C CA . ASN A 1 285 ? -3.092 -36.188 -31.922 1 78.56 285 ASN A CA 1
ATOM 2270 C C . ASN A 1 285 ? -2.547 -35.062 -31.047 1 78.56 285 ASN A C 1
ATOM 2272 O O . ASN A 1 285 ? -1.333 -34.875 -30.953 1 78.56 285 ASN A O 1
ATOM 2276 N N . GLN A 1 286 ? -3.404 -34.312 -30.656 1 85.56 286 GLN A N 1
ATOM 2277 C CA . GLN A 1 286 ? -3.045 -33.219 -29.734 1 85.56 286 GLN A CA 1
ATOM 2278 C C . GLN A 1 286 ? -3.574 -33.5 -28.328 1 85.56 286 GLN A C 1
ATOM 2280 O O . GLN A 1 286 ? -4.738 -33.875 -28.156 1 85.56 286 GLN A O 1
ATOM 2285 N N . PHE A 1 287 ? -2.648 -33.375 -27.375 1 88 287 PHE A N 1
ATOM 2286 C CA . PHE A 1 287 ? -3.053 -33.5 -25.984 1 88 287 PHE A CA 1
ATOM 2287 C C . PHE A 1 287 ? -3.562 -32.188 -25.422 1 88 287 PHE A C 1
ATOM 2289 O O . PHE A 1 287 ? -3.004 -31.125 -25.719 1 88 287 PHE A O 1
ATOM 2296 N N . HIS A 1 288 ? -4.648 -32.25 -24.688 1 91.69 288 HIS A N 1
ATOM 2297 C CA . HIS A 1 288 ? -5.18 -31.094 -24 1 91.69 288 HIS A CA 1
ATOM 2298 C C . HIS A 1 288 ? -5.328 -31.344 -22.5 1 91.69 288 HIS A C 1
ATOM 2300 O O . HIS A 1 288 ? -5.84 -32.406 -22.094 1 91.69 288 HIS A O 1
ATOM 2306 N N . LEU A 1 289 ? -4.781 -30.422 -21.719 1 93.44 289 LEU A N 1
ATOM 2307 C CA . LEU A 1 289 ? -5.105 -30.438 -20.297 1 93.44 289 LEU A CA 1
ATOM 2308 C C . LEU A 1 289 ? -6.52 -29.922 -20.062 1 93.44 289 LEU A C 1
ATOM 2310 O O . LEU A 1 289 ? -6.895 -28.875 -20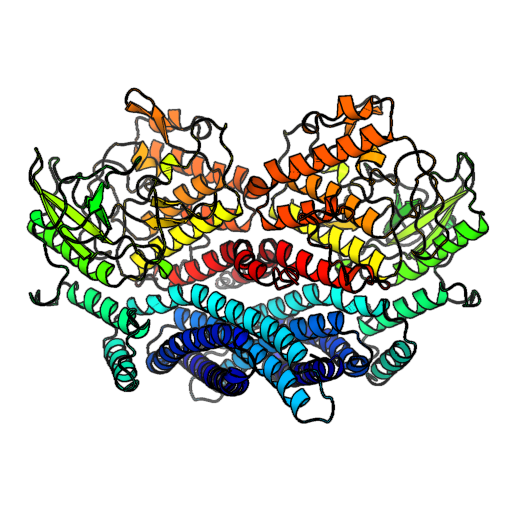.594 1 93.44 289 LEU A O 1
ATOM 2314 N N . LEU A 1 290 ? -7.27 -30.688 -19.328 1 94.38 290 LEU A N 1
ATOM 2315 C CA . LEU A 1 290 ? -8.625 -30.281 -18.984 1 94.38 290 LEU A CA 1
ATOM 2316 C C . LEU A 1 290 ? -8.656 -29.531 -17.656 1 94.38 290 LEU A C 1
ATOM 2318 O O . LEU A 1 290 ? -8.578 -30.141 -16.594 1 94.38 290 LEU A O 1
ATOM 2322 N N . PHE A 1 291 ? -8.844 -28.188 -17.734 1 94.69 291 PHE A N 1
ATOM 2323 C CA . PHE A 1 291 ? -8.898 -27.375 -16.547 1 94.69 291 PHE A CA 1
ATOM 2324 C C . PHE A 1 291 ? -10.344 -27.078 -16.156 1 94.69 291 PHE A C 1
ATOM 2326 O O . PHE A 1 291 ? -11.117 -26.562 -16.953 1 94.69 291 PHE A O 1
ATOM 2333 N N . GLU A 1 292 ? -10.648 -27.328 -14.93 1 93 292 GLU A N 1
ATOM 2334 C CA . GLU A 1 292 ? -11.992 -27.062 -14.43 1 93 292 GLU A CA 1
ATOM 2335 C C . GLU A 1 292 ? -12.164 -25.594 -14.07 1 93 292 GLU A C 1
ATOM 2337 O O . GLU A 1 292 ? -11.328 -25.016 -13.367 1 93 292 GLU A O 1
ATOM 2342 N N . ILE A 1 293 ? -13.203 -25.016 -14.594 1 91 293 ILE A N 1
ATOM 2343 C CA . ILE A 1 293 ? -13.562 -23.672 -14.172 1 91 293 ILE A CA 1
ATOM 2344 C C . ILE A 1 293 ? -14.406 -23.734 -12.906 1 91 293 ILE A C 1
ATOM 2346 O O . ILE A 1 293 ? -15.508 -24.281 -12.906 1 91 293 ILE A O 1
ATOM 2350 N N . PRO A 1 294 ? -13.867 -23.109 -11.891 1 85.06 294 PRO A N 1
ATOM 2351 C CA . PRO A 1 294 ? -14.578 -23.234 -10.617 1 85.06 294 PRO A CA 1
ATOM 2352 C C . PRO A 1 294 ? -15.992 -22.656 -10.672 1 85.06 294 PRO A C 1
ATOM 2354 O O . PRO A 1 294 ? -16.172 -21.516 -11.086 1 85.06 294 PRO A O 1
ATOM 2357 N N . GLN A 1 295 ? -16.922 -23.422 -10.203 1 77.75 295 GLN A N 1
ATOM 2358 C CA . GLN A 1 295 ? -18.328 -23.031 -10.227 1 77.75 295 GLN A CA 1
ATOM 2359 C C . GLN A 1 295 ? -18.625 -21.984 -9.148 1 77.75 295 GLN A C 1
ATOM 2361 O O . GLN A 1 295 ? -19.516 -21.156 -9.305 1 77.75 295 GLN A O 1
ATOM 2366 N N . ASN A 1 296 ? -17.906 -22.078 -8.094 1 72.75 296 ASN A N 1
ATOM 2367 C CA . ASN A 1 296 ? -18.172 -21.219 -6.945 1 72.75 296 ASN A CA 1
ATOM 2368 C C . ASN A 1 296 ? -17.688 -19.797 -7.191 1 72.75 296 ASN A C 1
ATOM 2370 O O . ASN A 1 296 ? -18.062 -18.875 -6.461 1 72.75 296 ASN A O 1
ATOM 2374 N N . LEU A 1 297 ? -16.906 -19.578 -8.156 1 70.5 297 LEU A N 1
ATOM 2375 C CA . LEU A 1 297 ? -16.359 -18.25 -8.406 1 70.5 297 LEU A CA 1
ATOM 2376 C C . LEU A 1 297 ? -17.141 -17.531 -9.492 1 70.5 297 LEU A C 1
ATOM 2378 O O . LEU A 1 297 ? -16.906 -16.344 -9.758 1 70.5 297 LEU A O 1
ATOM 2382 N N . GLN A 1 298 ? -18.219 -17.938 -9.922 1 72.81 298 GLN A N 1
ATOM 2383 C CA . GLN A 1 298 ? -19.062 -17.312 -10.945 1 72.81 298 GLN A CA 1
ATOM 2384 C C . GLN A 1 298 ? -18.203 -16.656 -12.023 1 72.81 298 GLN A C 1
ATOM 2386 O O . GLN A 1 298 ? -18.422 -15.492 -12.375 1 72.81 298 GLN A O 1
ATOM 2391 N N . LEU A 1 299 ? -17.266 -17.312 -12.547 1 80.06 299 LEU A N 1
ATOM 2392 C CA . LEU A 1 299 ? -16.328 -16.812 -13.539 1 80.06 299 LEU A CA 1
ATOM 2393 C C . LEU A 1 299 ? -16.938 -16.891 -14.938 1 80.06 299 LEU A C 1
ATOM 2395 O O . LEU A 1 299 ? -17.531 -17.906 -15.305 1 80.06 299 LEU A O 1
ATOM 2399 N N . SER A 1 300 ? -16.906 -15.719 -15.57 1 83.19 300 SER A N 1
ATOM 2400 C CA . SER A 1 300 ? -17.453 -15.711 -16.922 1 83.19 300 SER A CA 1
ATOM 2401 C C . SER A 1 300 ? -16.547 -14.945 -17.875 1 83.19 300 SER A C 1
ATOM 2403 O O . SER A 1 300 ? -15.672 -14.195 -17.453 1 83.19 300 SER A O 1
ATOM 2405 N N . LYS A 1 301 ? -16.625 -15.305 -19.141 1 86.19 301 LYS A N 1
ATOM 2406 C CA . LYS A 1 301 ? -16.047 -14.57 -20.266 1 86.19 301 LYS A CA 1
ATOM 2407 C C . LYS A 1 301 ? -14.531 -14.438 -20.109 1 86.19 301 LYS A C 1
ATOM 2409 O O . LYS A 1 301 ? -14 -13.328 -20.062 1 86.19 301 LYS A O 1
ATOM 2414 N N . PRO A 1 302 ? -13.875 -15.555 -20.094 1 90.81 302 PRO A N 1
ATOM 2415 C CA . PRO A 1 302 ? -12.414 -15.484 -20 1 90.81 302 PRO A CA 1
ATOM 2416 C C . PRO A 1 302 ? -11.781 -14.805 -21.203 1 90.81 302 PRO A C 1
ATOM 2418 O O . PRO A 1 302 ? -12.242 -14.977 -22.328 1 90.81 302 PRO A O 1
ATOM 2421 N N . LYS A 1 303 ? -10.828 -13.945 -20.969 1 90.88 303 LYS A N 1
ATOM 2422 C CA . LYS A 1 303 ? -10.016 -13.289 -21.984 1 90.88 303 LYS A CA 1
ATOM 2423 C C . LYS A 1 303 ? -8.531 -13.375 -21.656 1 90.88 303 LYS A C 1
ATOM 2425 O O . LYS A 1 303 ? -8.156 -13.359 -20.469 1 90.88 303 LYS A O 1
ATOM 2430 N N . ALA A 1 304 ? -7.777 -13.477 -22.719 1 94 304 ALA A N 1
ATOM 2431 C CA . ALA A 1 304 ? -6.336 -13.414 -22.5 1 94 304 ALA A CA 1
ATOM 2432 C C . ALA A 1 304 ? -5.914 -12.016 -22.047 1 94 304 ALA A C 1
ATOM 2434 O O . ALA A 1 304 ? -6.543 -11.023 -22.422 1 94 304 ALA A O 1
ATOM 2435 N N . LEU A 1 305 ? -4.895 -11.953 -21.234 1 94.06 305 LEU A N 1
ATOM 2436 C CA . LEU A 1 305 ? -4.34 -10.656 -20.844 1 94.06 305 LEU A CA 1
ATOM 2437 C C . LEU A 1 305 ? -4.023 -9.812 -22.078 1 94.06 305 LEU A C 1
ATOM 2439 O O . LEU A 1 305 ? -4.266 -8.602 -22.094 1 94.06 305 LEU A O 1
ATOM 2443 N N . ARG A 1 306 ? -3.531 -10.445 -23.125 1 92.12 306 ARG A N 1
ATOM 2444 C CA . ARG A 1 306 ? -3.215 -9.766 -24.375 1 92.12 306 ARG A CA 1
ATOM 2445 C C . ARG A 1 306 ? -4.43 -9.008 -24.906 1 92.12 306 ARG A C 1
ATOM 2447 O O . ARG A 1 306 ? -4.293 -7.91 -25.453 1 92.12 306 ARG A O 1
ATOM 2454 N N . SER A 1 307 ? -5.543 -9.516 -24.75 1 89.06 307 SER A N 1
ATOM 2455 C CA . SER A 1 307 ? -6.77 -8.922 -25.266 1 89.06 307 SER A CA 1
ATOM 2456 C C . SER A 1 307 ? -7.266 -7.793 -24.359 1 89.06 307 SER A C 1
ATOM 2458 O O . SER A 1 307 ? -8.047 -6.945 -24.797 1 89.06 307 SER A O 1
ATOM 2460 N N . LEU A 1 308 ? -6.906 -7.855 -23.156 1 88.81 308 LEU A N 1
ATOM 2461 C CA . LEU A 1 308 ? -7.32 -6.828 -22.203 1 88.81 308 LEU A CA 1
ATOM 2462 C C . LEU A 1 308 ? -6.48 -5.566 -22.359 1 88.81 308 LEU A C 1
ATOM 2464 O O . LEU A 1 308 ? -6.941 -4.465 -22.062 1 88.81 308 LEU A O 1
ATOM 2468 N N . LEU A 1 309 ? -5.242 -5.711 -22.766 1 89.62 309 LEU A N 1
ATOM 2469 C CA . LEU A 1 309 ? -4.328 -4.586 -22.938 1 89.62 309 LEU A CA 1
ATOM 2470 C C . LEU A 1 309 ? -4.699 -3.768 -24.172 1 89.62 309 LEU A C 1
ATOM 2472 O O . LEU A 1 309 ? -4.961 -4.328 -25.25 1 89.62 309 LEU A O 1
ATOM 2476 N N . PRO A 1 310 ? -4.879 -2.426 -23.891 1 80.75 310 PRO A N 1
ATOM 2477 C CA . PRO A 1 310 ? -5.262 -1.595 -25.031 1 80.75 310 PRO A CA 1
ATOM 2478 C C . PRO A 1 310 ? -4.223 -1.614 -26.141 1 80.75 310 PRO A C 1
ATOM 2480 O O . PRO A 1 310 ? -3.02 -1.701 -25.875 1 80.75 310 PRO A O 1
ATOM 2483 N N . HIS A 1 311 ? -4.797 -1.66 -27.297 1 64.88 311 HIS A N 1
ATOM 2484 C CA . HIS A 1 311 ? -3.936 -1.624 -28.484 1 64.88 311 HIS A CA 1
ATOM 2485 C C . HIS A 1 311 ? -3.83 -0.211 -29.047 1 64.88 311 HIS A C 1
ATOM 2487 O O . HIS A 1 311 ? -2.885 0.103 -29.766 1 64.88 311 HIS A O 1
ATOM 2493 N N . THR A 1 312 ? -4.91 0.599 -28.781 1 55.47 312 THR A N 1
ATOM 2494 C CA . THR A 1 312 ? -4.887 1.912 -29.422 1 55.47 312 THR A CA 1
ATOM 2495 C C . THR A 1 312 ? -5.047 3.018 -28.375 1 55.47 312 THR A C 1
ATOM 2497 O O . THR A 1 312 ? -5.359 4.16 -28.719 1 55.47 312 THR A O 1
ATOM 2500 N N . GLY A 1 313 ? -4.566 2.938 -27.094 1 54.91 313 GLY A N 1
ATOM 2501 C CA . GLY A 1 313 ? -4.543 4.012 -26.125 1 54.91 313 GLY A CA 1
ATOM 2502 C C . GLY A 1 313 ? -5.926 4.43 -25.656 1 54.91 313 GLY A C 1
ATOM 2503 O O . GLY A 1 313 ? -6.062 5.176 -24.688 1 54.91 313 GLY A O 1
ATOM 2504 N N . ASN A 1 314 ? -7.062 4.238 -26.406 1 53.38 314 ASN A N 1
ATOM 2505 C CA . ASN A 1 314 ? -8.328 4.922 -26.172 1 53.38 314 ASN A CA 1
ATOM 2506 C C . ASN A 1 314 ? -9.195 4.168 -25.172 1 53.38 314 ASN A C 1
ATOM 2508 O O . ASN A 1 314 ? -10.297 4.617 -24.828 1 53.38 314 ASN A O 1
ATOM 2512 N N . GLY A 1 315 ? -8.844 3.201 -24.625 1 57.19 315 GLY A N 1
ATOM 2513 C CA . GLY A 1 315 ? -9.82 2.525 -23.781 1 57.19 315 GLY A CA 1
ATOM 2514 C C . GLY A 1 315 ? -9.641 2.824 -22.312 1 57.19 315 GLY A C 1
ATOM 2515 O O . GLY A 1 315 ? -8.656 3.453 -21.906 1 57.19 315 GLY A O 1
ATOM 2516 N N . LYS A 1 316 ? -10.867 2.754 -21.641 1 63.25 316 LYS A N 1
ATOM 2517 C CA . LYS A 1 316 ? -10.828 2.939 -20.203 1 63.25 316 LYS A CA 1
ATOM 2518 C C . LYS A 1 316 ? -9.719 2.094 -19.578 1 63.25 316 LYS A C 1
ATOM 2520 O O . LYS A 1 316 ? -9.617 0.897 -19.844 1 63.25 316 LYS A O 1
ATOM 2525 N N . LYS A 1 317 ? -8.859 2.828 -18.984 1 74.75 317 LYS A N 1
ATOM 2526 C CA . LYS A 1 317 ? -7.723 2.125 -18.391 1 74.75 317 LYS A CA 1
ATOM 2527 C C . LYS A 1 317 ? -8.133 1.387 -17.125 1 74.75 317 LYS A C 1
ATOM 2529 O O . LYS A 1 317 ? -8.969 1.868 -16.359 1 74.75 317 LYS A O 1
ATOM 2534 N N . CYS A 1 318 ? -7.684 0.208 -17.125 1 85.31 318 CYS A N 1
ATOM 2535 C CA . CYS A 1 318 ? -7.773 -0.596 -15.914 1 85.31 318 CYS A CA 1
ATOM 2536 C C . CYS A 1 318 ? -7.191 0.152 -14.727 1 85.31 318 CYS A C 1
ATOM 2538 O O . CYS A 1 318 ? -6.195 0.86 -14.859 1 85.31 318 CYS A O 1
ATOM 2540 N N . SER A 1 319 ? -7.914 0.098 -13.609 1 89.19 319 SER A N 1
ATOM 2541 C CA . SER A 1 319 ? -7.406 0.786 -12.43 1 89.19 319 SER A CA 1
ATOM 2542 C C . SER A 1 319 ? -6.047 0.234 -12.008 1 89.19 319 SER A C 1
ATOM 2544 O O . SER A 1 319 ? -5.738 -0.931 -12.266 1 89.19 319 SER A O 1
ATOM 2546 N N . LEU A 1 320 ? -5.254 1.122 -11.453 1 89.81 320 LEU A N 1
ATOM 2547 C CA . LEU A 1 320 ? -3.949 0.686 -10.961 1 89.81 320 LEU A CA 1
ATOM 2548 C C . LEU A 1 320 ? -4.102 -0.439 -9.945 1 89.81 320 LEU A C 1
ATOM 2550 O O . LEU A 1 320 ? -3.303 -1.377 -9.922 1 89.81 320 LEU A O 1
ATOM 2554 N N . THR A 1 321 ? -5.141 -0.375 -9.133 1 85.06 321 THR A N 1
ATOM 2555 C CA . THR A 1 321 ? -5.426 -1.406 -8.141 1 85.06 321 THR A CA 1
ATOM 2556 C C . THR A 1 321 ? -5.594 -2.768 -8.812 1 85.06 321 THR A C 1
ATOM 2558 O O . THR A 1 321 ? -4.992 -3.754 -8.383 1 85.06 321 THR A O 1
ATOM 2561 N N . GLN A 1 322 ? -6.309 -2.795 -9.812 1 87.81 322 GLN A N 1
ATOM 2562 C CA . GLN A 1 322 ? -6.559 -4.039 -10.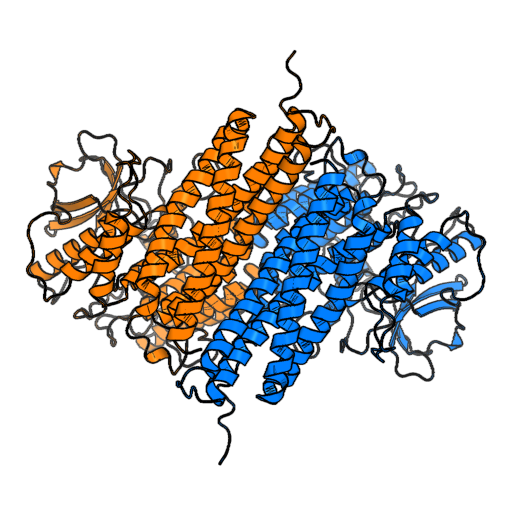523 1 87.81 322 GLN A CA 1
ATOM 2563 C C . GLN A 1 322 ? -5.289 -4.547 -11.211 1 87.81 322 GLN A C 1
ATOM 2565 O O . GLN A 1 322 ? -5.043 -5.754 -11.258 1 87.81 322 GLN A O 1
ATOM 2570 N N . ARG A 1 323 ? -4.555 -3.674 -11.773 1 90.56 323 ARG A N 1
ATOM 2571 C CA . ARG A 1 323 ? -3.297 -4.047 -12.406 1 90.56 323 ARG A CA 1
ATOM 2572 C C . ARG A 1 323 ? -2.35 -4.707 -11.414 1 90.56 323 ARG A C 1
ATOM 2574 O O . ARG A 1 323 ? -1.752 -5.742 -11.711 1 90.56 323 ARG A O 1
ATOM 2581 N N . LEU A 1 324 ? -2.256 -4.105 -10.305 1 86.56 324 LEU A N 1
ATOM 2582 C CA . LEU A 1 324 ? -1.361 -4.645 -9.281 1 86.56 324 LEU A CA 1
ATOM 2583 C C . LEU A 1 324 ? -1.863 -5.992 -8.773 1 86.56 324 LEU A C 1
ATOM 2585 O O . LEU A 1 324 ? -1.066 -6.879 -8.469 1 86.56 324 LEU A O 1
ATOM 2589 N N . LEU A 1 325 ? -3.191 -6.137 -8.656 1 85.31 325 LEU A N 1
ATOM 2590 C CA . LEU A 1 325 ? -3.771 -7.418 -8.273 1 85.31 325 LEU A CA 1
ATOM 2591 C C . LEU A 1 325 ? -3.447 -8.492 -9.305 1 85.31 325 LEU A C 1
ATOM 2593 O O . LEU A 1 325 ? -3.086 -9.617 -8.938 1 85.31 325 LEU A O 1
ATOM 2597 N N . LEU A 1 326 ? -3.568 -8.141 -10.508 1 90.5 326 LEU A N 1
ATOM 2598 C CA . LEU A 1 326 ? -3.232 -9.055 -11.594 1 90.5 326 LEU A CA 1
ATOM 2599 C C . LEU A 1 326 ? -1.771 -9.484 -11.508 1 90.5 326 LEU A C 1
ATOM 2601 O O . LEU A 1 326 ? -1.454 -10.664 -11.68 1 90.5 326 LEU A O 1
ATOM 2605 N N . ALA A 1 327 ? -0.906 -8.531 -11.32 1 90.12 327 ALA A N 1
ATOM 2606 C CA . ALA A 1 327 ? 0.521 -8.812 -11.188 1 90.12 327 ALA A CA 1
ATOM 2607 C C . ALA A 1 327 ? 0.786 -9.773 -10.031 1 90.12 327 ALA A C 1
ATOM 2609 O O . ALA A 1 327 ? 1.57 -10.719 -10.172 1 90.12 327 ALA A O 1
ATOM 2610 N N . LYS A 1 328 ? 0.115 -9.547 -8.93 1 84.62 328 LYS A N 1
ATOM 2611 C CA . LYS A 1 328 ? 0.265 -10.406 -7.758 1 84.62 328 LYS A CA 1
ATOM 2612 C C . LYS A 1 328 ? -0.195 -11.828 -8.055 1 84.62 328 LYS A C 1
ATOM 2614 O O . LYS A 1 328 ? 0.472 -12.797 -7.676 1 84.62 328 LYS A O 1
ATOM 2619 N N . GLN A 1 329 ? -1.307 -11.922 -8.664 1 88.31 329 GLN A N 1
ATOM 2620 C CA . GLN A 1 329 ? -1.856 -13.234 -9.008 1 88.31 329 GLN A CA 1
ATOM 2621 C C . GLN A 1 329 ? -0.917 -14 -9.93 1 88.31 329 GLN A C 1
ATOM 2623 O O . GLN A 1 329 ? -0.662 -15.188 -9.711 1 88.31 329 GLN A O 1
ATOM 2628 N N . LEU A 1 330 ? -0.385 -13.336 -10.891 1 91.62 330 LEU A N 1
ATOM 2629 C CA . LEU A 1 330 ? 0.559 -13.961 -11.805 1 91.62 330 LEU A CA 1
ATOM 2630 C C . LEU A 1 330 ? 1.806 -14.43 -11.062 1 91.62 330 LEU A C 1
ATOM 2632 O O . LEU A 1 330 ? 2.287 -15.547 -11.297 1 91.62 330 LEU A O 1
ATOM 2636 N N . ALA A 1 331 ? 2.314 -13.586 -10.242 1 85.19 331 ALA A N 1
ATOM 2637 C CA . ALA A 1 331 ? 3.486 -13.953 -9.453 1 85.19 331 ALA A CA 1
ATOM 2638 C C . ALA A 1 331 ? 3.215 -15.203 -8.609 1 85.19 331 ALA A C 1
ATOM 2640 O O . ALA A 1 331 ? 4.074 -16.078 -8.492 1 85.19 331 ALA A O 1
ATOM 2641 N N . HIS A 1 332 ? 2.018 -15.305 -8.047 1 82.75 332 HIS A N 1
ATOM 2642 C CA . HIS A 1 332 ? 1.64 -16.469 -7.254 1 82.75 332 HIS A CA 1
ATOM 2643 C C . HIS A 1 332 ? 1.628 -17.734 -8.102 1 82.75 332 HIS A C 1
ATOM 2645 O O . HIS A 1 332 ? 2.064 -18.797 -7.648 1 82.75 332 HIS A O 1
ATOM 2651 N N . SER A 1 333 ? 1.115 -17.594 -9.281 1 90.06 333 SER A N 1
ATOM 2652 C CA . SER A 1 333 ? 1.094 -18.734 -10.18 1 90.06 333 SER A CA 1
ATOM 2653 C C . SER A 1 333 ? 2.504 -19.25 -10.461 1 90.06 333 SER A C 1
ATOM 2655 O O . SER A 1 333 ? 2.766 -20.453 -10.352 1 90.06 333 SER A O 1
ATOM 2657 N N . VAL A 1 334 ? 3.35 -18.344 -10.812 1 87.31 334 VAL A N 1
ATOM 2658 C CA . VAL A 1 334 ? 4.719 -18.703 -11.172 1 87.31 334 VAL A CA 1
ATOM 2659 C C . VAL A 1 334 ? 5.426 -19.297 -9.953 1 87.31 334 VAL A C 1
ATOM 2661 O O . VAL A 1 334 ? 6.133 -20.297 -10.07 1 87.31 334 VAL A O 1
ATOM 2664 N N . MET A 1 335 ? 5.215 -18.688 -8.875 1 77.88 335 MET A N 1
ATOM 2665 C CA . MET A 1 335 ? 5.828 -19.172 -7.641 1 77.88 335 MET A CA 1
ATOM 2666 C C . MET A 1 335 ? 5.418 -20.625 -7.359 1 77.88 335 MET A C 1
ATOM 2668 O O . MET A 1 335 ? 6.254 -21.453 -6.988 1 77.88 335 MET A O 1
ATOM 2672 N N . PHE A 1 336 ? 4.219 -20.938 -7.551 1 78.56 336 PHE A N 1
ATOM 2673 C CA . PHE A 1 336 ? 3.738 -22.297 -7.27 1 78.56 336 PHE A CA 1
ATOM 2674 C C . PHE A 1 336 ? 4.344 -23.297 -8.242 1 78.56 336 PHE A C 1
ATOM 2676 O O . PHE A 1 336 ? 4.754 -24.391 -7.844 1 78.56 336 PHE A O 1
ATOM 2683 N N . VAL A 1 337 ? 4.305 -22.922 -9.453 1 83.12 337 VAL A N 1
ATOM 2684 C CA . VAL A 1 337 ? 4.898 -23.797 -10.461 1 83.12 337 VAL A CA 1
ATOM 2685 C C . VAL A 1 337 ? 6.344 -24.109 -10.086 1 83.12 337 VAL A C 1
ATOM 2687 O O . VAL A 1 337 ? 6.77 -25.266 -10.133 1 83.12 337 VAL A O 1
ATOM 2690 N N . HIS A 1 338 ? 7.012 -23.125 -9.672 1 77.5 338 HIS A N 1
ATOM 2691 C CA . HIS A 1 338 ? 8.406 -23.297 -9.273 1 77.5 338 HIS A CA 1
ATOM 2692 C C . HIS A 1 338 ? 8.523 -24.109 -7.992 1 77.5 338 HIS A C 1
ATOM 2694 O O . HIS A 1 338 ? 9.406 -24.953 -7.863 1 77.5 338 HIS A O 1
ATOM 2700 N N . ALA A 1 339 ? 7.648 -23.828 -7.074 1 71.88 339 ALA A N 1
ATOM 2701 C CA . ALA A 1 339 ? 7.664 -24.562 -5.805 1 71.88 339 ALA A CA 1
ATOM 2702 C C . ALA A 1 339 ? 7.418 -26.047 -6.023 1 71.88 339 ALA A C 1
ATOM 2704 O O . ALA A 1 339 ? 7.934 -26.875 -5.277 1 71.88 339 ALA A O 1
ATOM 2705 N N . ALA A 1 340 ? 6.711 -26.375 -7.035 1 74.12 340 ALA A N 1
ATOM 2706 C CA . ALA A 1 340 ? 6.422 -27.766 -7.367 1 74.12 340 ALA A CA 1
ATOM 2707 C C . ALA A 1 340 ? 7.559 -28.375 -8.18 1 74.12 340 ALA A C 1
ATOM 2709 O O . ALA A 1 340 ? 7.473 -29.531 -8.602 1 74.12 340 ALA A O 1
ATOM 2710 N N . GLY A 1 341 ? 8.562 -27.609 -8.477 1 73.94 341 GLY A N 1
ATOM 2711 C CA . GLY A 1 341 ? 9.742 -28.125 -9.148 1 73.94 341 GLY A CA 1
ATOM 2712 C C . GLY A 1 341 ? 9.641 -28.078 -10.664 1 73.94 341 GLY A C 1
ATOM 2713 O O . GLY A 1 341 ? 10.383 -28.781 -11.359 1 73.94 341 GLY A O 1
ATOM 2714 N N . PHE A 1 342 ? 8.727 -27.328 -11.164 1 78.25 342 PHE A N 1
ATOM 2715 C CA . PHE A 1 342 ? 8.547 -27.234 -12.609 1 78.25 342 PHE A CA 1
ATOM 2716 C C . PHE A 1 342 ? 8.93 -25.859 -13.125 1 78.25 342 PHE A C 1
ATOM 2718 O O . PHE A 1 342 ? 8.969 -24.891 -12.359 1 78.25 342 PHE A O 1
ATOM 2725 N N . VAL A 1 343 ? 9.266 -25.781 -14.391 1 83.5 343 VAL A N 1
ATOM 2726 C CA . VAL A 1 343 ? 9.438 -24.516 -15.117 1 83.5 343 VAL A CA 1
ATOM 2727 C C . VAL A 1 343 ? 8.352 -24.391 -16.172 1 83.5 343 VAL A C 1
ATOM 2729 O O . VAL A 1 343 ? 7.984 -25.359 -16.828 1 83.5 343 VAL A O 1
ATOM 2732 N N . HIS A 1 344 ? 7.766 -23.219 -16.328 1 87.12 344 HIS A N 1
ATOM 2733 C CA . HIS A 1 344 ? 6.645 -23 -17.234 1 87.12 344 HIS A CA 1
ATOM 2734 C C . HIS A 1 344 ? 7.129 -22.797 -18.656 1 87.12 344 HIS A C 1
ATOM 2736 O O . HIS A 1 344 ? 6.578 -23.391 -19.594 1 87.12 344 HIS A O 1
ATOM 2742 N N . LYS A 1 345 ? 8.109 -21.875 -18.969 1 87.25 345 LYS A N 1
ATOM 2743 C CA . LYS A 1 345 ? 8.852 -21.672 -20.219 1 87.25 345 LYS A CA 1
ATOM 2744 C C . LYS A 1 345 ? 8.039 -20.844 -21.203 1 87.25 345 LYS A C 1
ATOM 2746 O O . LYS A 1 345 ? 8.555 -20.453 -22.25 1 87.25 345 LYS A O 1
ATOM 2751 N N . ASN A 1 346 ? 6.781 -20.578 -20.859 1 90.25 346 ASN A N 1
ATOM 2752 C CA . ASN A 1 346 ? 5.926 -19.906 -21.828 1 90.25 346 ASN A CA 1
ATOM 2753 C C . ASN A 1 346 ? 5.082 -18.812 -21.188 1 90.25 346 ASN A C 1
ATOM 2755 O O . ASN A 1 346 ? 3.902 -18.656 -21.5 1 90.25 346 ASN A O 1
ATOM 2759 N N . ILE A 1 347 ? 5.637 -18.125 -20.297 1 93.5 347 ILE A N 1
ATOM 2760 C CA . ILE A 1 347 ? 4.91 -17.047 -19.609 1 93.5 347 ILE A CA 1
ATOM 2761 C C . ILE A 1 347 ? 4.844 -15.82 -20.516 1 93.5 347 ILE A C 1
ATOM 2763 O O . ILE A 1 347 ? 5.879 -15.227 -20.844 1 93.5 347 ILE A O 1
ATOM 2767 N N . ARG A 1 348 ? 3.717 -15.422 -20.938 1 95.88 348 ARG A N 1
ATOM 2768 C CA . ARG A 1 348 ? 3.412 -14.273 -21.781 1 95.88 348 ARG A CA 1
ATOM 2769 C C . ARG A 1 348 ? 1.94 -13.891 -21.688 1 95.88 348 ARG A C 1
ATOM 2771 O O . ARG A 1 348 ? 1.127 -14.664 -21.172 1 95.88 348 ARG A O 1
ATOM 2778 N N . PRO A 1 349 ? 1.559 -12.688 -22.141 1 95.88 349 PRO A N 1
ATOM 2779 C CA . PRO A 1 349 ? 0.172 -12.242 -21.984 1 95.88 349 PRO A CA 1
ATOM 2780 C C . PRO A 1 349 ? -0.828 -13.18 -22.656 1 95.88 349 PRO A C 1
ATOM 2782 O O . PRO A 1 349 ? -1.988 -13.25 -22.25 1 95.88 349 PRO A O 1
ATOM 2785 N N . GLY A 1 350 ? -0.391 -13.945 -23.641 1 94.12 350 GLY A N 1
ATOM 2786 C CA . GLY A 1 350 ? -1.259 -14.891 -24.312 1 94.12 350 GLY A CA 1
ATOM 2787 C C . GLY A 1 350 ? -1.512 -16.156 -23.5 1 94.12 350 GLY A C 1
ATOM 2788 O O . GLY A 1 350 ? -2.395 -16.938 -23.844 1 94.12 350 GLY A O 1
ATOM 2789 N N . THR A 1 351 ? -0.814 -16.344 -22.391 1 96.06 351 THR A N 1
ATOM 2790 C CA . THR A 1 351 ? -0.969 -17.531 -21.562 1 96.06 351 THR A CA 1
ATOM 2791 C C . THR A 1 351 ? -1.508 -17.156 -20.172 1 96.06 351 THR A C 1
ATOM 2793 O O . THR A 1 351 ? -1.352 -17.922 -19.219 1 96.06 351 THR A O 1
ATOM 2796 N N . ILE A 1 352 ? -2 -16.016 -20.016 1 96.5 352 ILE A N 1
ATOM 2797 C CA . ILE A 1 352 ? -2.684 -15.531 -18.828 1 96.5 352 ILE A CA 1
ATOM 2798 C C . ILE A 1 352 ? -4.141 -15.227 -19.156 1 96.5 352 ILE A C 1
ATOM 2800 O O . ILE A 1 352 ? -4.43 -14.398 -20.031 1 96.5 352 ILE A O 1
ATOM 2804 N N . ILE A 1 353 ? -5.004 -15.883 -18.484 1 95.44 353 ILE A N 1
ATOM 2805 C CA . ILE A 1 353 ? -6.422 -15.641 -18.75 1 95.44 353 ILE A CA 1
ATOM 2806 C C . ILE A 1 353 ? -7.059 -14.953 -17.547 1 95.44 353 ILE A C 1
ATOM 2808 O O . ILE A 1 353 ? -6.762 -15.281 -16.406 1 95.44 353 ILE A O 1
ATOM 2812 N N . ALA A 1 354 ? -7.832 -13.969 -17.812 1 92.69 354 ALA A N 1
ATOM 2813 C CA . ALA A 1 354 ? -8.602 -13.266 -16.781 1 92.69 354 ALA A CA 1
ATOM 2814 C C . ALA A 1 354 ? -10.102 -13.406 -17.031 1 92.69 354 ALA A C 1
ATOM 2816 O O . ALA A 1 354 ? -10.562 -13.305 -18.172 1 92.69 354 ALA A O 1
ATOM 2817 N N . PHE A 1 355 ? -10.766 -13.734 -15.992 1 89.81 355 PHE A N 1
ATOM 2818 C CA . PHE A 1 355 ? -12.219 -13.82 -16.062 1 89.81 355 PHE A CA 1
ATOM 2819 C C . PHE A 1 355 ? -12.859 -12.492 -15.703 1 89.81 355 PHE A C 1
ATOM 2821 O O . PHE A 1 355 ? -12.164 -11.547 -15.312 1 89.81 355 PHE A O 1
ATOM 2828 N N . GLN A 1 356 ? -14.039 -12.359 -16.062 1 81.38 356 GLN A N 1
ATOM 2829 C CA . GLN A 1 356 ? -14.781 -11.156 -15.695 1 81.38 356 GLN A CA 1
ATOM 2830 C C . GLN A 1 356 ? -15.641 -11.398 -14.461 1 81.38 356 GLN A C 1
ATOM 2832 O O . GLN A 1 356 ? -16.141 -12.5 -14.242 1 81.38 356 GLN A O 1
ATOM 2837 N N . ASP A 1 357 ? -15.516 -10.328 -13.602 1 66.75 357 ASP A N 1
ATOM 2838 C CA . ASP A 1 357 ? -16.453 -10.359 -12.484 1 66.75 357 ASP A CA 1
ATOM 2839 C C . ASP A 1 357 ? -17.844 -9.914 -12.914 1 66.75 357 ASP A C 1
ATOM 2841 O O . ASP A 1 357 ? -18.047 -8.766 -13.312 1 66.75 357 ASP A O 1
ATOM 2845 N N . ASP A 1 358 ? -18.766 -10.773 -13.023 1 61.59 358 ASP A N 1
ATOM 2846 C CA . ASP A 1 358 ? -20.109 -10.469 -13.508 1 61.59 358 ASP A CA 1
ATOM 2847 C C . ASP A 1 358 ? -20.766 -9.398 -12.641 1 61.59 358 ASP A C 1
ATOM 2849 O O . ASP A 1 358 ? -21.703 -8.727 -13.078 1 61.59 358 ASP A O 1
ATOM 2853 N N . THR A 1 359 ? -20.297 -9.297 -11.453 1 58.38 359 THR A N 1
ATOM 2854 C CA . THR A 1 359 ? -20.984 -8.406 -10.523 1 58.38 359 THR A CA 1
ATOM 2855 C C . THR A 1 359 ? -20.438 -6.988 -10.633 1 58.38 359 THR A C 1
ATOM 2857 O O . THR A 1 359 ? -21.016 -6.047 -10.094 1 58.38 359 THR A O 1
ATOM 2860 N N . SER A 1 360 ? -19.328 -6.961 -11.266 1 61.72 360 SER A N 1
ATOM 2861 C CA . SER A 1 360 ? -18.734 -5.625 -11.336 1 61.72 360 SER A CA 1
ATOM 2862 C C . SER A 1 360 ? -17.953 -5.43 -12.625 1 61.72 360 SER A C 1
ATOM 2864 O O . SER A 1 360 ? -17.719 -6.387 -13.367 1 61.72 360 SER A O 1
ATOM 2866 N N . ASP A 1 361 ? -17.719 -4.203 -13.047 1 67.56 361 ASP A N 1
ATOM 2867 C CA . ASP A 1 361 ? -16.875 -3.871 -14.195 1 67.56 361 ASP A CA 1
ATOM 2868 C C . ASP A 1 361 ? -15.398 -4.09 -13.875 1 67.56 361 ASP A C 1
ATOM 2870 O O . ASP A 1 361 ? -14.523 -3.727 -14.672 1 67.56 361 ASP A O 1
ATOM 2874 N N . ARG A 1 362 ? -15.258 -4.887 -12.844 1 77.62 362 ARG A N 1
ATOM 2875 C CA . ARG A 1 362 ? -13.891 -5.137 -12.383 1 77.62 362 ARG A CA 1
ATOM 2876 C C . ARG A 1 362 ? -13.352 -6.434 -12.977 1 77.62 362 ARG A C 1
ATOM 2878 O O . ARG A 1 362 ? -14.117 -7.32 -13.359 1 77.62 362 ARG A O 1
ATOM 2885 N N . LEU A 1 363 ? -12.055 -6.453 -13.195 1 84.5 363 LEU A N 1
ATOM 2886 C CA . LEU A 1 363 ? -11.406 -7.695 -13.594 1 84.5 363 LEU A CA 1
ATOM 2887 C C . LEU A 1 363 ? -11.539 -8.758 -12.516 1 84.5 363 LEU A C 1
ATOM 2889 O O . LEU A 1 363 ? -11.406 -8.461 -11.328 1 84.5 363 LEU A O 1
ATOM 2893 N N . GLY A 1 364 ? -12.023 -9.922 -12.938 1 84.5 364 GLY A N 1
ATOM 2894 C CA . GLY A 1 364 ? -12.023 -11.047 -12.016 1 84.5 364 GLY A CA 1
ATOM 2895 C C . GLY A 1 364 ? -10.656 -11.688 -11.852 1 84.5 364 GLY A C 1
ATOM 2896 O O . GLY A 1 364 ? -9.641 -11.102 -12.234 1 84.5 364 GLY A O 1
ATOM 2897 N N . PRO A 1 365 ? -10.578 -12.844 -11.25 1 89.56 365 PRO A N 1
ATOM 2898 C CA . PRO A 1 365 ? -9.305 -13.539 -11.031 1 89.56 365 PRO A CA 1
ATOM 2899 C C . PRO A 1 365 ? -8.641 -13.977 -12.328 1 89.56 365 PRO A C 1
ATOM 2901 O O . PRO A 1 365 ? -9.32 -14.227 -13.328 1 89.56 365 PRO A O 1
ATOM 2904 N N . SER A 1 366 ? -7.398 -13.984 -12.297 1 93.88 366 SER A N 1
ATOM 2905 C CA . SER A 1 366 ? -6.625 -14.445 -13.453 1 93.88 366 SER A CA 1
ATOM 2906 C C . SER A 1 366 ? -5.934 -15.773 -13.164 1 93.88 366 SER A C 1
ATOM 2908 O O . SER A 1 366 ? -5.707 -16.125 -12 1 93.88 366 SER A O 1
ATOM 2910 N N . PHE A 1 367 ? -5.637 -16.547 -14.234 1 96 367 PHE A N 1
ATOM 2911 C CA . PHE A 1 367 ? -5 -17.859 -14.125 1 96 367 PHE A CA 1
ATOM 2912 C C . PHE A 1 367 ? -3.932 -18.031 -15.195 1 96 367 PHE A C 1
ATOM 2914 O O . PHE A 1 367 ? -4.117 -17.609 -16.344 1 96 367 PHE A O 1
ATOM 2921 N N . LEU A 1 368 ? -2.85 -18.562 -14.812 1 96.38 368 LEU A N 1
ATOM 2922 C CA . LEU A 1 368 ? -1.788 -18.906 -15.758 1 96.38 368 LEU A CA 1
ATOM 2923 C C . LEU A 1 368 ? -2.082 -20.234 -16.453 1 96.38 368 LEU A C 1
ATOM 2925 O O . LEU A 1 368 ? -2.414 -21.219 -15.789 1 96.38 368 LEU A O 1
ATOM 2929 N N . ILE A 1 369 ? -2.07 -20.25 -17.797 1 95.5 369 ILE A N 1
ATOM 2930 C CA . ILE A 1 369 ? -2.215 -21.438 -18.609 1 95.5 369 ILE A CA 1
ATOM 2931 C C . ILE A 1 369 ? -1.03 -21.562 -19.562 1 95.5 369 ILE A C 1
ATOM 2933 O O . ILE A 1 369 ? 0.034 -20.984 -19.328 1 95.5 369 ILE A O 1
ATOM 2937 N N . GLY A 1 370 ? -1.067 -22.391 -20.562 1 92.44 370 GLY A N 1
ATOM 2938 C CA . GLY A 1 370 ? -0.023 -22.5 -21.562 1 92.44 370 GLY A CA 1
ATOM 2939 C C . GLY A 1 370 ? 1.137 -23.375 -21.125 1 92.44 370 GLY A C 1
ATOM 2940 O O . GLY A 1 370 ? 2.301 -23.016 -21.328 1 92.44 370 GLY A O 1
ATOM 2941 N N . PHE A 1 371 ? 0.872 -24.516 -20.547 1 87.62 371 PHE A N 1
ATOM 2942 C CA . PHE A 1 371 ? 1.88 -25.453 -20.062 1 87.62 371 PHE A CA 1
ATOM 2943 C C . PHE A 1 371 ? 2.387 -26.344 -21.188 1 87.62 371 PHE A C 1
ATOM 2945 O O . PHE A 1 371 ? 2.6 -27.547 -20.984 1 87.62 371 PHE A O 1
ATOM 2952 N N . GLU A 1 372 ? 2.625 -25.922 -22.375 1 73.31 372 GLU A N 1
ATOM 2953 C CA . GLU A 1 372 ? 2.994 -26.703 -23.547 1 73.31 372 GLU A CA 1
ATOM 2954 C C . GLU A 1 372 ? 4.355 -27.375 -23.375 1 73.31 372 GLU A C 1
ATOM 2956 O O . GLU A 1 372 ? 4.586 -28.484 -23.859 1 73.31 372 GLU A O 1
ATOM 2961 N N . ARG A 1 373 ? 5.25 -26.828 -22.781 1 63.56 373 ARG A N 1
ATOM 2962 C CA . ARG A 1 373 ? 6.613 -27.344 -22.719 1 63.56 373 ARG A CA 1
ATOM 2963 C C . ARG A 1 373 ? 7.086 -27.469 -21.266 1 63.56 373 ARG A C 1
ATOM 2965 O O . ARG A 1 373 ? 8.266 -27.266 -20.984 1 63.56 373 ARG A O 1
ATOM 2972 N N . ILE A 1 374 ? 6.145 -27.953 -20.516 1 63.28 374 ILE A N 1
ATOM 2973 C CA . ILE A 1 374 ? 6.465 -28 -19.094 1 63.28 374 ILE A CA 1
ATOM 2974 C C . ILE A 1 374 ? 7.371 -29.203 -18.812 1 63.28 374 ILE A C 1
ATOM 2976 O O . ILE A 1 374 ? 7.238 -30.25 -19.438 1 63.28 374 ILE A O 1
ATOM 2980 N N . ARG A 1 375 ? 8.398 -28.938 -18.172 1 66.12 375 ARG A N 1
ATOM 2981 C CA . ARG A 1 375 ? 9.297 -30.016 -17.75 1 66.12 375 ARG A CA 1
ATOM 2982 C C . ARG A 1 375 ? 9.719 -29.812 -16.297 1 66.12 375 ARG A C 1
ATOM 2984 O O . ARG A 1 375 ? 9.641 -28.719 -15.758 1 66.12 375 ARG A O 1
ATOM 2991 N N . ARG A 1 376 ? 10.094 -30.969 -15.82 1 67.31 376 ARG A N 1
ATOM 2992 C CA . ARG A 1 376 ? 10.719 -30.875 -14.5 1 67.31 376 ARG A CA 1
ATOM 2993 C C . ARG A 1 376 ? 12 -30.047 -14.562 1 67.31 376 ARG A C 1
ATOM 2995 O O . ARG A 1 376 ? 12.766 -30.156 -15.531 1 67.31 376 ARG A O 1
ATOM 3002 N N . ALA A 1 377 ? 12.227 -29.297 -13.609 1 58.03 377 ALA A N 1
ATOM 3003 C CA . ALA A 1 377 ? 13.398 -28.422 -13.57 1 58.03 377 ALA A CA 1
ATOM 3004 C C . ALA A 1 377 ? 14.688 -29.219 -13.766 1 58.03 377 ALA A C 1
ATOM 3006 O O . ALA A 1 377 ? 15.625 -28.75 -14.398 1 58.03 377 ALA A O 1
ATOM 3007 N N . GLU A 1 378 ? 14.609 -30.469 -13.258 1 55.78 378 GLU A N 1
ATOM 3008 C CA . GLU A 1 378 ? 15.805 -31.297 -13.32 1 55.78 378 GLU A CA 1
ATOM 3009 C C . GLU A 1 378 ? 15.805 -32.156 -14.594 1 55.78 378 GLU A C 1
ATOM 3011 O O . GLU A 1 378 ? 16.797 -32.844 -14.891 1 55.78 378 GLU A O 1
ATOM 3016 N N . GLY A 1 379 ? 14.75 -32.031 -15.289 1 59.03 379 GLY A N 1
ATOM 3017 C CA . GLY A 1 379 ? 14.633 -32.875 -16.453 1 59.03 379 GLY A CA 1
ATOM 3018 C C . GLY A 1 379 ? 15.438 -32.375 -17.641 1 59.03 379 GLY A C 1
ATOM 3019 O O . GLY A 1 379 ? 15.977 -31.281 -17.609 1 59.03 379 GLY A O 1
ATOM 3020 N N . ARG A 1 380 ? 15.719 -33.344 -18.562 1 57.81 380 ARG A N 1
ATOM 3021 C CA . ARG A 1 380 ? 16.453 -33.031 -19.781 1 57.81 380 ARG A CA 1
ATOM 3022 C C . ARG A 1 380 ? 15.758 -31.922 -20.578 1 57.81 380 ARG A C 1
ATOM 3024 O O . ARG A 1 380 ? 14.531 -31.922 -20.703 1 57.81 380 ARG A O 1
ATOM 3031 N N . THR A 1 381 ? 16.391 -30.734 -20.734 1 58.66 381 THR A N 1
ATOM 3032 C CA . THR A 1 381 ? 15.82 -29.594 -21.438 1 58.66 381 THR A CA 1
ATOM 3033 C C . THR A 1 381 ? 15.953 -29.766 -22.938 1 58.66 381 THR A C 1
ATOM 3035 O O . THR A 1 381 ? 16.984 -30.219 -23.438 1 58.66 381 THR A O 1
ATOM 3038 N N . ASP A 1 382 ? 14.805 -29.781 -23.672 1 57.78 382 ASP A N 1
ATOM 3039 C CA . ASP A 1 382 ? 14.859 -29.688 -25.125 1 57.78 382 ASP A CA 1
ATOM 3040 C C . ASP A 1 382 ? 15.25 -28.281 -25.578 1 57.78 382 ASP A C 1
ATOM 3042 O O . ASP A 1 382 ? 14.711 -27.297 -25.078 1 57.78 382 ASP A O 1
ATOM 3046 N N . LYS A 1 383 ? 16.406 -28.125 -26.125 1 59.03 383 LYS A N 1
ATOM 3047 C CA . LYS A 1 383 ? 16.891 -26.859 -26.688 1 59.03 383 LYS A CA 1
ATOM 3048 C C . LYS A 1 383 ? 16.062 -26.453 -27.906 1 59.03 383 LYS A C 1
ATOM 3050 O O . LYS A 1 383 ? 16.578 -26.453 -29.031 1 59.03 383 LYS A O 1
ATOM 3055 N N . PHE A 1 384 ? 14.703 -26.609 -27.75 1 60.12 384 PHE A N 1
ATOM 3056 C CA . PHE A 1 384 ? 13.906 -26.219 -28.906 1 60.12 384 PHE A CA 1
ATOM 3057 C C . PHE A 1 384 ? 13.398 -24.797 -28.75 1 60.12 384 PHE A C 1
ATOM 3059 O O . PHE A 1 384 ? 12.906 -24.422 -27.688 1 60.12 384 PHE A O 1
ATOM 3066 N N . GLY A 1 385 ? 13.867 -23.969 -29.672 1 63.5 385 GLY A N 1
ATOM 3067 C CA . GLY A 1 385 ? 13.352 -22.609 -29.734 1 63.5 385 GLY A CA 1
ATOM 3068 C C . GLY A 1 385 ? 12.672 -22.281 -31.047 1 63.5 385 GLY A C 1
ATOM 3069 O O . GLY A 1 385 ? 12.289 -23.188 -31.797 1 63.5 385 GLY A O 1
ATOM 3070 N N . ASP A 1 386 ? 12.008 -21.234 -31.25 1 73.88 386 ASP A N 1
ATOM 3071 C CA . ASP A 1 386 ? 11.43 -20.688 -32.469 1 73.88 386 ASP A CA 1
ATOM 3072 C C . ASP A 1 386 ? 11.93 -19.266 -32.75 1 73.88 386 ASP A C 1
ATOM 3074 O O . ASP A 1 386 ? 12.727 -18.734 -31.969 1 73.88 386 ASP A O 1
ATOM 3078 N N . LEU A 1 387 ? 11.555 -18.875 -33.906 1 76.12 387 LEU A N 1
ATOM 3079 C CA . LEU A 1 387 ? 12.047 -17.562 -34.281 1 76.12 387 LEU A CA 1
ATOM 3080 C C . LEU A 1 387 ? 10.93 -16.531 -34.219 1 76.12 387 LEU A C 1
ATOM 3082 O O . LEU A 1 387 ? 11.055 -15.438 -34.781 1 76.12 387 LEU A O 1
ATOM 3086 N N . ASP A 1 388 ? 9.875 -16.859 -33.594 1 87.06 388 ASP A N 1
ATOM 3087 C CA . ASP A 1 388 ? 8.781 -15.914 -33.438 1 87.06 388 ASP A CA 1
ATOM 3088 C C . ASP A 1 388 ? 9.156 -14.797 -32.469 1 87.06 388 ASP A C 1
ATOM 3090 O O . ASP A 1 388 ? 9.156 -15 -31.25 1 87.06 388 ASP A O 1
ATOM 3094 N N . TRP A 1 389 ? 9.375 -13.602 -32.969 1 90.62 389 TRP A N 1
ATOM 3095 C CA . TRP A 1 389 ? 9.883 -12.516 -32.156 1 90.62 389 TRP A CA 1
ATOM 3096 C C . TRP A 1 389 ? 8.891 -12.164 -31.047 1 90.62 389 TRP A C 1
ATOM 3098 O O . TRP A 1 389 ? 9.289 -11.766 -29.953 1 90.62 389 TRP A O 1
ATOM 3108 N N . GLU A 1 390 ? 7.539 -12.242 -31.375 1 92.06 390 GLU A N 1
ATOM 3109 C CA . GLU A 1 390 ? 6.5 -11.867 -30.422 1 92.06 390 GLU A CA 1
ATOM 3110 C C . GLU A 1 390 ? 6.512 -12.781 -29.203 1 92.06 390 GLU A C 1
ATOM 3112 O O . GLU A 1 390 ? 6.051 -12.398 -28.125 1 92.06 390 GLU A O 1
ATOM 3117 N N . LYS A 1 391 ? 7 -14.008 -29.359 1 90.81 391 LYS A N 1
ATOM 3118 C CA . LYS A 1 391 ? 7.207 -14.906 -28.219 1 90.81 391 LYS A CA 1
ATOM 3119 C C . LYS A 1 391 ? 8.562 -14.664 -27.562 1 90.81 391 LYS A C 1
ATOM 3121 O O . LYS A 1 391 ? 8.68 -14.672 -26.344 1 90.81 391 LYS A O 1
ATOM 3126 N N . ASN A 1 392 ? 9.547 -14.414 -28.422 1 92.38 392 ASN A N 1
ATOM 3127 C CA . ASN A 1 392 ? 10.914 -14.219 -27.938 1 92.38 392 ASN A CA 1
ATOM 3128 C C . ASN A 1 392 ? 11.039 -12.961 -27.094 1 92.38 392 ASN A C 1
ATOM 3130 O O . ASN A 1 392 ? 11.93 -12.859 -26.25 1 92.38 392 ASN A O 1
ATOM 3134 N N . LEU A 1 393 ? 10.141 -12.039 -27.312 1 95.31 393 LEU A N 1
ATOM 3135 C CA . LEU A 1 393 ? 10.125 -10.82 -26.516 1 95.31 393 LEU A CA 1
ATOM 3136 C C . LEU A 1 393 ? 10.047 -11.141 -25.031 1 95.31 393 LEU A C 1
ATOM 3138 O O . LEU A 1 393 ? 10.609 -10.414 -24.203 1 95.31 393 LEU A O 1
ATOM 3142 N N . TYR A 1 394 ? 9.422 -12.242 -24.719 1 96.06 394 TYR A N 1
ATOM 3143 C CA . TYR A 1 394 ? 9.156 -12.586 -23.312 1 96.06 394 TYR A CA 1
ATOM 3144 C C . TYR A 1 394 ? 10.156 -13.625 -22.812 1 96.06 394 TYR A C 1
ATOM 3146 O O . TYR A 1 394 ? 10.102 -14.031 -21.656 1 96.06 394 TYR A O 1
ATOM 3154 N N . ARG A 1 395 ? 11.047 -14.055 -23.672 1 93.38 395 ARG A N 1
ATOM 3155 C CA . ARG A 1 395 ? 12.094 -15 -23.312 1 93.38 395 ARG A CA 1
ATOM 3156 C C . ARG A 1 395 ? 13.43 -14.289 -23.109 1 93.38 395 ARG A C 1
ATOM 3158 O O . ARG A 1 395 ? 13.75 -13.352 -23.844 1 93.38 395 ARG A O 1
ATOM 3165 N N . HIS A 1 396 ? 14.148 -14.789 -22.109 1 92.38 396 HIS A N 1
ATOM 3166 C CA . HIS A 1 396 ? 15.477 -14.227 -21.922 1 92.38 396 HIS A CA 1
ATOM 3167 C C . HIS A 1 396 ? 16.328 -14.398 -23.188 1 92.38 396 HIS A C 1
ATOM 3169 O O . HIS A 1 396 ? 16.219 -15.406 -23.875 1 92.38 396 HIS A O 1
ATOM 3175 N N . PRO A 1 397 ? 17.266 -13.461 -23.438 1 92.88 397 PRO A N 1
ATOM 3176 C CA . PRO A 1 397 ? 18.078 -13.508 -24.656 1 92.88 397 PRO A CA 1
ATOM 3177 C C . PRO A 1 397 ? 18.828 -14.82 -24.812 1 92.88 397 PRO A C 1
ATOM 3179 O O . PRO A 1 397 ? 18.953 -15.344 -25.922 1 92.88 397 PRO A O 1
ATOM 3182 N N . LEU A 1 398 ? 19.188 -15.398 -23.734 1 87.88 398 LEU A N 1
ATOM 3183 C CA . LEU A 1 398 ? 19.984 -16.625 -23.781 1 87.88 398 LEU A CA 1
ATOM 3184 C C . LEU A 1 398 ? 19.109 -17.828 -24.078 1 87.88 398 LEU A C 1
ATOM 3186 O O . LEU A 1 398 ? 19.625 -18.922 -24.344 1 87.88 398 LEU A O 1
ATOM 3190 N N . ARG A 1 399 ? 17.828 -17.609 -24.141 1 87.12 399 ARG A N 1
ATOM 3191 C CA . ARG A 1 399 ? 16.891 -18.703 -24.375 1 87.12 399 ARG A CA 1
ATOM 3192 C C . ARG A 1 399 ? 16.141 -18.516 -25.688 1 87.12 399 ARG A C 1
ATOM 3194 O O . ARG A 1 399 ? 15.141 -19.188 -25.938 1 87.12 399 ARG A O 1
ATOM 3201 N N . GLN A 1 400 ? 16.625 -17.672 -26.406 1 86.75 400 GLN A N 1
ATOM 3202 C CA . GLN A 1 400 ? 15.977 -17.406 -27.688 1 86.75 400 GLN A CA 1
ATOM 3203 C C . GLN A 1 400 ? 16.703 -18.125 -28.828 1 86.75 400 GLN A C 1
ATOM 3205 O O . GLN A 1 400 ? 17.828 -18.578 -28.672 1 86.75 400 GLN A O 1
ATOM 3210 N N . GLY A 1 401 ? 15.969 -18.266 -29.969 1 75.94 401 GLY A N 1
ATOM 3211 C CA . GLY A 1 401 ? 16.562 -18.844 -31.156 1 75.94 401 GLY A CA 1
ATOM 3212 C C . GLY A 1 401 ? 16.234 -20.312 -31.328 1 75.94 401 GLY A C 1
ATOM 3213 O O . GLY A 1 401 ? 15.477 -20.891 -30.531 1 75.94 401 GLY A O 1
ATOM 3214 N N . LEU A 1 402 ? 16.75 -20.953 -32.25 1 69.38 402 LEU A N 1
ATOM 3215 C CA . LEU A 1 402 ? 16.453 -22.344 -32.594 1 69.38 402 LEU A CA 1
ATOM 3216 C C . LEU A 1 402 ? 17.172 -23.312 -31.656 1 69.38 402 LEU A C 1
ATOM 3218 O O . LEU A 1 402 ? 16.641 -24.391 -31.359 1 69.38 402 LEU A O 1
ATOM 3222 N N . GLN A 1 403 ? 18.312 -22.922 -31.219 1 64.06 403 GLN A N 1
ATOM 3223 C CA . GLN A 1 403 ? 19.078 -23.719 -30.297 1 64.06 403 GLN A CA 1
ATOM 3224 C C . GLN A 1 403 ? 19.562 -22.891 -29.109 1 64.06 403 GLN A C 1
ATOM 3226 O O . GLN A 1 403 ? 20.688 -22.391 -29.109 1 64.06 403 GLN A O 1
ATOM 3231 N N . PRO A 1 404 ? 18.609 -22.844 -28.156 1 65.56 404 PRO A N 1
ATOM 3232 C CA . PRO A 1 404 ? 19 -21.984 -27.031 1 65.56 404 PRO A CA 1
ATOM 3233 C C . PRO A 1 404 ? 20.266 -22.484 -26.328 1 65.56 404 PRO A C 1
ATOM 3235 O O . PRO A 1 404 ? 20.5 -23.688 -26.25 1 65.56 404 PRO A O 1
ATOM 3238 N N . GLU A 1 405 ? 21.047 -21.625 -25.906 1 56.72 405 GLU A N 1
ATOM 3239 C CA . GLU A 1 405 ? 22.391 -21.859 -25.359 1 56.72 405 GLU A CA 1
ATOM 3240 C C . GLU A 1 405 ? 22.328 -22.531 -23.984 1 56.72 405 GLU A C 1
ATOM 3242 O O . GLU A 1 405 ? 23.141 -23.391 -23.672 1 56.72 405 GLU A O 1
ATOM 3247 N N . GLU A 1 406 ? 21.344 -22.125 -23.234 1 63.41 406 GLU A N 1
ATOM 3248 C CA . GLU A 1 406 ? 21.344 -22.547 -21.844 1 63.41 406 GLU A CA 1
ATOM 3249 C C . GLU A 1 406 ? 20.156 -23.453 -21.547 1 63.41 406 GLU A C 1
ATOM 3251 O O . GLU A 1 406 ? 19.141 -23.422 -22.25 1 63.41 406 GLU A O 1
ATOM 3256 N N . ILE A 1 407 ? 20.422 -24.281 -20.578 1 70.19 407 ILE A N 1
ATOM 3257 C CA . ILE A 1 407 ? 19.344 -25.094 -20.031 1 70.19 407 ILE A CA 1
ATOM 3258 C C . ILE A 1 407 ? 18.328 -24.188 -19.328 1 70.19 407 ILE A C 1
ATOM 3260 O O . ILE A 1 407 ? 18.719 -23.219 -18.672 1 70.19 407 ILE A O 1
ATOM 3264 N N . PHE A 1 408 ? 17.141 -24.469 -19.625 1 72 408 PHE A N 1
ATOM 3265 C CA . PHE A 1 408 ? 16.094 -23.641 -19.016 1 72 408 PHE A CA 1
ATOM 3266 C C . PHE A 1 408 ? 16.109 -23.781 -17.5 1 72 408 PHE A C 1
ATOM 3268 O O . PHE A 1 408 ? 16.156 -24.891 -16.969 1 72 408 PHE A O 1
ATOM 3275 N N . GLU A 1 409 ? 16.172 -22.688 -16.828 1 78.25 409 GLU A N 1
ATOM 3276 C CA . GLU A 1 409 ? 16.078 -22.625 -15.375 1 78.25 409 GLU A CA 1
ATOM 3277 C C . GLU A 1 409 ? 14.938 -21.703 -14.93 1 78.25 409 GLU A C 1
ATOM 3279 O O . GLU A 1 409 ? 14.398 -20.938 -15.734 1 78.25 409 GLU A O 1
ATOM 3284 N N . MET A 1 410 ? 14.547 -21.844 -13.727 1 78.5 410 MET A N 1
ATOM 3285 C CA . MET A 1 410 ? 13.438 -21.094 -13.148 1 78.5 410 MET A CA 1
ATOM 3286 C C . MET A 1 410 ? 13.609 -19.594 -13.367 1 78.5 410 MET A C 1
ATOM 3288 O O . MET A 1 410 ? 12.633 -18.859 -13.547 1 78.5 410 MET A O 1
ATOM 3292 N N . ARG A 1 411 ? 14.891 -19.078 -13.43 1 83.62 411 ARG A N 1
ATOM 3293 C CA . ARG A 1 411 ? 15.18 -17.641 -13.578 1 83.62 411 ARG A CA 1
ATOM 3294 C C . ARG A 1 411 ? 14.727 -17.141 -14.945 1 83.62 411 ARG A C 1
ATOM 3296 O O . ARG A 1 411 ? 14.43 -15.945 -15.102 1 83.62 411 ARG A O 1
ATOM 3303 N N . HIS A 1 412 ? 14.68 -18 -15.852 1 87.12 412 HIS A N 1
ATOM 3304 C CA . HIS A 1 412 ? 14.164 -17.609 -17.156 1 87.12 412 HIS A CA 1
ATOM 3305 C C . HIS A 1 412 ? 12.672 -17.297 -17.094 1 87.12 412 HIS A C 1
ATOM 3307 O O . HIS A 1 412 ? 12.195 -16.375 -17.75 1 87.12 412 HIS A O 1
ATOM 3313 N N . ASP A 1 413 ? 11.93 -18.094 -16.281 1 88.94 413 ASP A N 1
ATOM 3314 C CA . ASP A 1 413 ? 10.523 -17.797 -16.016 1 88.94 413 ASP A CA 1
ATOM 3315 C C . ASP A 1 413 ? 10.375 -16.438 -15.312 1 88.94 413 ASP A C 1
ATOM 3317 O O . ASP A 1 413 ? 9.43 -15.695 -15.586 1 88.94 413 ASP A O 1
ATOM 3321 N N . ILE A 1 414 ? 11.297 -16.203 -14.453 1 87.44 414 ILE A N 1
ATOM 3322 C CA . ILE A 1 414 ? 11.258 -14.953 -13.703 1 87.44 414 ILE A CA 1
ATOM 3323 C C . ILE A 1 414 ? 11.469 -13.773 -14.648 1 87.44 414 ILE A C 1
ATOM 3325 O O . ILE A 1 414 ? 10.836 -12.727 -14.5 1 87.44 414 ILE A O 1
ATOM 3329 N N . TYR A 1 415 ? 12.43 -13.945 -15.594 1 90.94 415 TYR A N 1
ATOM 3330 C CA . TYR A 1 415 ? 12.594 -12.922 -16.625 1 90.94 415 TYR A CA 1
ATOM 3331 C C . TYR A 1 415 ? 11.289 -12.68 -17.359 1 90.94 415 TYR A C 1
ATOM 3333 O O . TYR A 1 415 ? 10.875 -11.531 -17.547 1 90.94 415 TYR A O 1
ATOM 3341 N N . SER A 1 416 ? 10.648 -13.734 -17.781 1 94.62 416 SER A N 1
ATOM 3342 C CA . SER A 1 416 ? 9.383 -13.633 -18.5 1 94.62 416 SER A CA 1
ATOM 3343 C C . SER A 1 416 ? 8.328 -12.922 -17.641 1 94.62 416 SER A C 1
ATOM 3345 O O . SER A 1 416 ? 7.555 -12.109 -18.156 1 94.62 416 SER A O 1
ATOM 3347 N N . LEU A 1 417 ? 8.297 -13.297 -16.406 1 93.81 417 LEU A N 1
ATOM 3348 C CA . LEU A 1 417 ? 7.406 -12.625 -15.469 1 93.81 417 LEU A CA 1
ATOM 3349 C C . LEU A 1 417 ? 7.676 -11.125 -15.445 1 93.81 417 LEU A C 1
ATOM 3351 O O . LEU A 1 417 ? 6.742 -10.32 -15.469 1 93.81 417 LEU A O 1
ATOM 3355 N N . GLY A 1 418 ? 8.953 -10.75 -15.414 1 94.38 418 GLY A N 1
ATOM 3356 C CA . GLY A 1 418 ? 9.328 -9.344 -15.422 1 94.38 418 GLY A CA 1
ATOM 3357 C C . GLY A 1 418 ? 8.789 -8.586 -16.625 1 94.38 418 GLY A C 1
ATOM 3358 O O . GLY A 1 418 ? 8.297 -7.469 -16.484 1 94.38 418 GLY A O 1
ATOM 3359 N N . VAL A 1 419 ? 8.898 -9.164 -17.766 1 97.62 419 VAL A N 1
ATOM 3360 C CA . VAL A 1 419 ? 8.391 -8.516 -18.969 1 97.62 419 VAL A CA 1
ATOM 3361 C C . VAL A 1 419 ? 6.879 -8.344 -18.875 1 97.62 419 VAL A C 1
ATOM 3363 O O . VAL A 1 419 ? 6.344 -7.289 -19.203 1 97.62 419 VAL A O 1
ATOM 3366 N N . CYS A 1 420 ? 6.184 -9.344 -18.406 1 97.25 420 CYS A N 1
ATOM 3367 C CA . CYS A 1 420 ? 4.734 -9.258 -18.25 1 97.25 420 CYS A CA 1
ATOM 3368 C C . CYS A 1 420 ? 4.355 -8.195 -17.234 1 97.25 420 CYS A C 1
ATOM 3370 O O . CYS A 1 420 ? 3.393 -7.453 -17.438 1 97.25 420 CYS A O 1
ATOM 3372 N N . LEU A 1 421 ? 5.125 -8.164 -16.141 1 95 421 LEU A N 1
ATOM 3373 C CA . LEU A 1 421 ? 4.855 -7.152 -15.125 1 95 421 LEU A CA 1
ATOM 3374 C C . LEU A 1 421 ? 5.043 -5.75 -15.695 1 95 421 LEU A C 1
ATOM 3376 O O . LEU A 1 421 ? 4.277 -4.84 -15.375 1 95 421 LEU A O 1
ATOM 3380 N N . LEU A 1 422 ? 6.09 -5.551 -16.484 1 96.94 422 LEU A N 1
ATOM 3381 C CA . LEU A 1 422 ? 6.312 -4.273 -17.156 1 96.94 422 LEU A CA 1
ATOM 3382 C C . LEU A 1 422 ? 5.125 -3.898 -18.031 1 96.94 422 LEU A C 1
ATOM 3384 O O . LEU A 1 422 ? 4.656 -2.758 -18 1 96.94 422 LEU A O 1
ATOM 3388 N N . GLU A 1 423 ? 4.668 -4.828 -18.719 1 96.12 423 GLU A N 1
ATOM 3389 C CA . GLU A 1 423 ? 3.521 -4.621 -19.594 1 96.12 423 GLU A CA 1
ATOM 3390 C C . GLU A 1 423 ? 2.268 -4.277 -18.797 1 96.12 423 GLU A C 1
ATOM 3392 O O . GLU A 1 423 ? 1.502 -3.391 -19.188 1 96.12 423 GLU A O 1
ATOM 3397 N N . ILE A 1 424 ? 2.029 -4.973 -17.75 1 94.38 424 ILE A N 1
ATOM 3398 C CA . ILE A 1 424 ? 0.885 -4.738 -16.875 1 94.38 424 ILE A CA 1
ATOM 3399 C C . ILE A 1 424 ? 0.979 -3.338 -16.266 1 94.38 424 ILE A C 1
ATOM 3401 O O . ILE A 1 424 ? -0.021 -2.621 -16.188 1 94.38 424 ILE A O 1
ATOM 3405 N N . ALA A 1 425 ? 2.172 -2.963 -15.828 1 93.56 425 ALA A N 1
ATOM 3406 C CA . ALA A 1 425 ? 2.387 -1.647 -15.227 1 93.56 425 ALA A CA 1
ATOM 3407 C C . ALA A 1 425 ? 2.057 -0.536 -16.219 1 93.56 425 ALA A C 1
ATOM 3409 O O . ALA A 1 425 ? 1.404 0.448 -15.867 1 93.56 425 ALA A O 1
ATOM 3410 N N . LEU A 1 426 ? 2.492 -0.667 -17.422 1 93.75 426 LEU A N 1
ATOM 3411 C CA . LEU A 1 426 ? 2.252 0.326 -18.453 1 93.75 426 LEU A CA 1
ATOM 3412 C C . LEU A 1 426 ? 0.83 0.217 -19 1 93.75 426 LEU A C 1
ATOM 3414 O O . LEU A 1 426 ? 0.285 1.189 -19.531 1 93.75 426 LEU A O 1
ATOM 3418 N N . TRP A 1 427 ? 0.254 -0.978 -18.859 1 92.75 427 TRP A N 1
ATOM 3419 C CA . TRP A 1 427 ? -1.044 -1.368 -19.406 1 92.75 427 TRP A CA 1
ATOM 3420 C C . TRP A 1 427 ? -1.111 -1.104 -20.906 1 92.75 427 TRP A C 1
ATOM 3422 O O . TRP A 1 427 ? -2.041 -0.451 -21.375 1 92.75 427 TRP A O 1
ATOM 3432 N N . GLU A 1 428 ? -0.103 -1.512 -21.625 1 91.94 428 GLU A N 1
ATOM 3433 C CA . GLU A 1 428 ? 0.047 -1.45 -23.078 1 91.94 428 GLU A CA 1
ATOM 3434 C C . GLU A 1 428 ? 0.506 -2.793 -23.641 1 91.94 428 GLU A C 1
ATOM 3436 O O . GLU A 1 428 ? 1.384 -3.443 -23.078 1 91.94 428 GLU A O 1
ATOM 3441 N N . SER A 1 429 ? -0.136 -3.201 -24.734 1 93 429 SER A N 1
ATOM 3442 C CA . SER A 1 429 ? 0.32 -4.434 -25.375 1 93 429 SER A CA 1
ATOM 3443 C C . SER A 1 429 ? 1.611 -4.215 -26.156 1 93 429 SER A C 1
ATOM 3445 O O . SER A 1 429 ? 1.686 -3.32 -27 1 93 429 SER A O 1
ATOM 3447 N N . PHE A 1 430 ? 2.58 -4.973 -25.875 1 95.62 430 PHE A N 1
ATOM 3448 C CA . PHE A 1 430 ? 3.865 -4.852 -26.562 1 95.62 430 PHE A CA 1
ATOM 3449 C C . PHE A 1 430 ? 3.799 -5.461 -27.953 1 95.62 430 PHE A C 1
ATOM 3451 O O . PHE A 1 430 ? 4.648 -5.172 -28.797 1 95.62 430 PHE A O 1
ATOM 3458 N N . VAL A 1 431 ? 2.834 -6.297 -28.125 1 94.19 431 VAL A N 1
ATOM 3459 C CA . VAL A 1 431 ? 2.66 -6.992 -29.391 1 94.19 431 VAL A CA 1
ATOM 3460 C C . VAL A 1 431 ? 1.294 -6.652 -29.984 1 94.19 431 VAL A C 1
ATOM 3462 O O . VAL A 1 431 ? 0.266 -6.816 -29.328 1 94.19 431 VAL A O 1
ATOM 3465 N N . ASN A 1 432 ? 1.309 -6.203 -31.172 1 89.81 432 ASN A N 1
ATOM 3466 C CA . ASN A 1 432 ? 0.073 -5.859 -31.859 1 89.81 432 ASN A CA 1
ATOM 3467 C C . ASN A 1 432 ? -0.188 -6.797 -33.031 1 89.81 432 ASN A C 1
ATOM 3469 O O . ASN A 1 432 ? 0.738 -7.16 -33.781 1 89.81 432 ASN A O 1
ATOM 3473 N N . PHE A 1 433 ? -1.419 -7.27 -33 1 84.31 433 PHE A N 1
ATOM 3474 C CA . PHE A 1 433 ? -1.859 -8.078 -34.125 1 84.31 433 PHE A CA 1
ATOM 3475 C C . PHE A 1 433 ? -2.801 -7.289 -35.031 1 84.31 433 PHE A C 1
ATOM 3477 O O . PHE A 1 433 ? -3.797 -6.734 -34.562 1 84.31 433 PHE A O 1
ATOM 3484 N N . ASP A 1 434 ? -2.422 -7.059 -36.188 1 78.25 434 ASP A N 1
ATOM 3485 C CA . ASP A 1 434 ? -3.318 -6.328 -37.062 1 78.25 434 ASP A CA 1
ATOM 3486 C C . ASP A 1 434 ? -4.352 -7.262 -37.688 1 78.25 434 ASP A C 1
ATOM 3488 O O . ASP A 1 434 ? -4.348 -8.469 -37.438 1 78.25 434 ASP A O 1
ATOM 3492 N N . SER A 1 435 ? -5.324 -6.691 -38.375 1 75 435 SER A N 1
ATOM 3493 C CA . SER A 1 435 ? -6.441 -7.434 -38.969 1 75 435 SER A CA 1
ATOM 3494 C C . SER A 1 435 ? -5.957 -8.445 -40 1 75 435 SER A C 1
ATOM 3496 O O . SER A 1 435 ? -6.645 -9.422 -40.281 1 75 435 SER A O 1
ATOM 3498 N N . ARG A 1 436 ? -4.777 -8.273 -40.656 1 74.12 436 ARG A N 1
ATOM 3499 C CA . ARG A 1 436 ? -4.25 -9.156 -41.688 1 74.12 436 ARG A CA 1
ATOM 3500 C C . ARG A 1 436 ? -3.365 -10.242 -41.094 1 74.12 436 ARG A C 1
ATOM 3502 O O . ARG A 1 436 ? -2.773 -11.039 -41.812 1 74.12 436 ARG A O 1
ATOM 3509 N N . GLY A 1 437 ? -3.281 -10.203 -39.781 1 74.31 437 GLY A N 1
ATOM 3510 C CA . GLY A 1 437 ? -2.502 -11.234 -39.125 1 74.31 437 GLY A CA 1
ATOM 3511 C C . GLY A 1 437 ? -1.053 -10.844 -38.906 1 74.31 437 GLY A C 1
ATOM 3512 O O . GLY A 1 437 ? -0.263 -11.625 -38.375 1 74.31 437 GLY A O 1
ATOM 3513 N N . GLN A 1 438 ? -0.734 -9.625 -39.375 1 83.88 438 GLN A N 1
ATOM 3514 C CA . GLN A 1 438 ? 0.637 -9.164 -39.156 1 83.88 438 GLN A CA 1
ATOM 3515 C C . GLN A 1 438 ? 0.883 -8.773 -37.719 1 83.88 438 GLN A C 1
ATOM 3517 O O . GLN A 1 438 ? 0.027 -8.148 -37.094 1 83.88 438 GLN A O 1
ATOM 3522 N N . VAL A 1 439 ? 2.053 -9.242 -37.219 1 89.81 439 VAL A N 1
ATOM 3523 C CA . VAL A 1 439 ? 2.432 -8.992 -35.844 1 89.81 439 VAL A CA 1
ATOM 3524 C C . VAL A 1 439 ? 3.494 -7.895 -35.781 1 89.81 439 VAL A C 1
ATOM 3526 O O . VAL A 1 439 ? 4.547 -8.008 -36.406 1 89.81 439 VAL A O 1
ATOM 3529 N N . THR A 1 440 ? 3.186 -6.773 -35.156 1 91.75 440 THR A N 1
ATOM 3530 C CA . THR A 1 440 ? 4.121 -5.66 -35.031 1 91.75 440 THR A CA 1
ATOM 3531 C C . THR A 1 440 ? 4.328 -5.285 -33.594 1 91.75 440 THR A C 1
ATOM 3533 O O . THR A 1 440 ? 3.43 -5.465 -32.75 1 91.75 440 THR A O 1
ATOM 3536 N N . PRO A 1 441 ? 5.555 -4.816 -33.281 1 94.06 441 PRO A N 1
ATOM 3537 C CA . PRO A 1 441 ? 5.77 -4.359 -31.906 1 94.06 441 PRO A CA 1
ATOM 3538 C C . PRO A 1 441 ? 5.094 -3.02 -31.625 1 94.06 441 PRO A C 1
ATOM 3540 O O . PRO A 1 441 ? 4.891 -2.217 -32.531 1 94.06 441 PRO A O 1
ATOM 3543 N N . TRP A 1 442 ? 4.664 -2.828 -30.453 1 93 442 TRP A N 1
ATOM 3544 C CA . TRP A 1 442 ? 4.215 -1.513 -30.016 1 93 442 TRP A CA 1
ATOM 3545 C C . TRP A 1 442 ? 5.266 -0.449 -30.312 1 93 442 TRP A C 1
ATOM 3547 O O . TRP A 1 442 ? 6.449 -0.64 -30.016 1 93 442 TRP A O 1
ATOM 3557 N N . SER A 1 443 ? 4.84 0.638 -30.812 1 91.31 443 SER A N 1
ATOM 3558 C CA . SER A 1 443 ? 5.766 1.671 -31.266 1 91.31 443 SER A CA 1
ATOM 3559 C C . SER A 1 443 ? 6.57 2.244 -30.109 1 91.31 443 SER A C 1
ATOM 3561 O O . SER A 1 443 ? 7.719 2.648 -30.281 1 91.31 443 SER A O 1
ATOM 3563 N N . GLY A 1 444 ? 6.031 2.242 -28.938 1 91 444 GLY A N 1
ATOM 3564 C CA . GLY A 1 444 ? 6.703 2.809 -27.781 1 91 444 GLY A CA 1
ATOM 3565 C C . GLY A 1 444 ? 7.922 2.018 -27.344 1 91 444 GLY A C 1
ATOM 3566 O O . GLY A 1 444 ? 8.805 2.547 -26.672 1 91 444 GLY A O 1
ATOM 3567 N N . LEU A 1 445 ? 7.984 0.777 -27.766 1 93.62 445 LEU A N 1
ATOM 3568 C CA . LEU A 1 445 ? 9.125 -0.058 -27.406 1 93.62 445 LEU A CA 1
ATOM 3569 C C . LEU A 1 445 ? 10.375 0.359 -28.172 1 93.62 445 LEU A C 1
ATOM 3571 O O . LEU A 1 445 ? 11.492 0.178 -27.688 1 93.62 445 LEU A O 1
ATOM 3575 N N . ASN A 1 446 ? 10.164 0.866 -29.406 1 94.38 446 ASN A N 1
ATOM 3576 C CA . ASN A 1 446 ? 11.273 1.283 -30.266 1 94.38 446 ASN A CA 1
ATOM 3577 C C . ASN A 1 446 ? 12.328 0.189 -30.391 1 94.38 446 ASN A C 1
ATOM 3579 O O . ASN A 1 446 ? 13.508 0.426 -30.125 1 94.38 446 ASN A O 1
ATOM 3583 N N . ILE A 1 447 ? 11.867 -1.028 -30.781 1 95.38 447 ILE A N 1
ATOM 3584 C CA . ILE A 1 447 ? 12.805 -2.145 -30.828 1 95.38 447 ILE A CA 1
ATOM 3585 C C . ILE A 1 447 ? 12.938 -2.648 -32.25 1 95.38 447 ILE A C 1
ATOM 3587 O O . ILE A 1 447 ? 13.445 -3.746 -32.5 1 95.38 447 ILE A O 1
ATOM 3591 N N . THR A 1 448 ? 12.508 -1.94 -33.25 1 94.25 448 THR A N 1
ATOM 3592 C CA . THR A 1 448 ? 12.523 -2.361 -34.656 1 94.25 448 THR A CA 1
ATOM 3593 C C . THR A 1 448 ? 13.953 -2.619 -35.125 1 94.25 448 THR A C 1
ATOM 3595 O O . THR A 1 448 ? 14.227 -3.631 -35.781 1 94.25 448 THR A O 1
ATOM 3598 N N . ALA A 1 449 ? 14.82 -1.771 -34.812 1 94.56 449 ALA A N 1
ATOM 3599 C CA . ALA A 1 449 ? 16.219 -1.928 -35.188 1 94.56 449 ALA A CA 1
ATOM 3600 C C . ALA A 1 449 ? 16.828 -3.184 -34.594 1 94.56 449 ALA A C 1
ATOM 3602 O O . ALA A 1 449 ? 17.594 -3.891 -35.219 1 94.56 449 ALA A O 1
ATOM 3603 N N . ALA A 1 450 ? 16.516 -3.457 -33.375 1 95.31 450 ALA A N 1
ATOM 3604 C CA . ALA A 1 450 ? 17.031 -4.633 -32.656 1 95.31 450 ALA A CA 1
ATOM 3605 C C . ALA A 1 450 ? 16.5 -5.918 -33.312 1 95.31 450 ALA A C 1
ATOM 3607 O O . ALA A 1 450 ? 17.25 -6.898 -33.438 1 95.31 450 ALA A O 1
ATOM 3608 N N . LEU A 1 451 ? 15.266 -5.914 -33.719 1 93.38 451 LEU A N 1
ATOM 3609 C CA . LEU A 1 451 ? 14.648 -7.086 -34.312 1 93.38 451 LEU A CA 1
ATOM 3610 C C . LEU A 1 451 ? 15.258 -7.379 -35.688 1 93.38 451 LEU A C 1
ATOM 3612 O O . LEU A 1 451 ? 15.266 -8.531 -36.125 1 93.38 451 LEU A O 1
ATOM 3616 N N . GLN A 1 452 ? 15.82 -6.379 -36.312 1 93 452 GLN A N 1
ATOM 3617 C CA . GLN A 1 452 ? 16.359 -6.516 -37.656 1 93 452 GLN A CA 1
ATOM 3618 C C . GLN A 1 452 ? 17.859 -6.773 -37.625 1 93 452 GLN A C 1
ATOM 3620 O O . GLN A 1 452 ? 18.5 -6.922 -38.688 1 93 452 GLN A O 1
ATOM 3625 N N . ASP A 1 453 ? 18.359 -6.926 -36.469 1 93.38 453 ASP A N 1
ATOM 3626 C CA . ASP A 1 453 ? 19.797 -7.18 -36.344 1 93.38 453 ASP A CA 1
ATOM 3627 C C . ASP A 1 453 ? 20.156 -8.531 -36.938 1 93.38 453 ASP A C 1
ATOM 3629 O O . ASP A 1 453 ? 19.469 -9.523 -36.719 1 93.38 453 ASP A O 1
ATOM 3633 N N . THR A 1 454 ? 21.25 -8.578 -37.656 1 92.12 454 THR A N 1
ATOM 3634 C CA . THR A 1 454 ? 21.719 -9.812 -38.281 1 92.12 454 THR A CA 1
ATOM 3635 C C . THR A 1 454 ? 22.203 -10.805 -37.219 1 92.12 454 THR A C 1
ATOM 3637 O O . THR A 1 454 ? 22.125 -12.016 -37.406 1 92.12 454 THR A O 1
ATOM 3640 N N . ASP A 1 455 ? 22.797 -10.242 -36.188 1 91.94 455 ASP A N 1
ATOM 3641 C CA . ASP A 1 455 ? 23.141 -11.062 -35.031 1 91.94 455 ASP A CA 1
ATOM 3642 C C . ASP A 1 455 ? 21.969 -11.18 -34.062 1 91.94 455 ASP A C 1
ATOM 3644 O O . ASP A 1 455 ? 21.703 -10.258 -33.281 1 91.94 455 ASP A O 1
ATOM 3648 N N . GLN A 1 456 ? 21.359 -12.297 -34.094 1 88 456 GLN A N 1
ATOM 3649 C CA . GLN A 1 456 ? 20.141 -12.5 -33.312 1 88 456 GLN A CA 1
ATOM 3650 C C . GLN A 1 456 ? 20.406 -12.336 -31.812 1 88 456 GLN A C 1
ATOM 3652 O O . GLN A 1 456 ? 19.547 -11.836 -31.078 1 88 456 GLN A O 1
ATOM 3657 N N . ARG A 1 457 ? 21.516 -12.758 -31.391 1 89.88 457 ARG A N 1
ATOM 3658 C CA . ARG A 1 457 ? 21.875 -12.641 -29.984 1 89.88 457 ARG A CA 1
ATOM 3659 C C . ARG A 1 457 ? 22.031 -11.18 -29.578 1 89.88 457 ARG A C 1
ATOM 3661 O O . ARG A 1 457 ? 21.5 -10.758 -28.531 1 89.88 457 ARG A O 1
ATOM 3668 N N . ARG A 1 458 ? 22.734 -10.484 -30.359 1 93.75 458 ARG A N 1
ATOM 3669 C CA . ARG A 1 458 ? 22.922 -9.062 -30.094 1 93.75 458 ARG A CA 1
ATOM 3670 C C . ARG A 1 458 ? 21.578 -8.328 -30.094 1 93.75 458 ARG A C 1
ATOM 3672 O O . ARG A 1 458 ? 21.328 -7.473 -29.25 1 93.75 458 ARG A O 1
ATOM 3679 N N . GLY A 1 459 ? 20.781 -8.648 -31.047 1 94.69 459 GLY A N 1
ATOM 3680 C CA . GLY A 1 459 ? 19.453 -8.062 -31.109 1 94.69 459 GLY A CA 1
ATOM 3681 C C . GLY A 1 459 ? 18.625 -8.367 -29.875 1 94.69 459 GLY A C 1
ATOM 3682 O O . GLY A 1 459 ? 17.938 -7.48 -29.359 1 94.69 459 GLY A O 1
ATOM 3683 N N . ALA A 1 460 ? 18.688 -9.578 -29.438 1 94.5 460 ALA A N 1
ATOM 3684 C CA . ALA A 1 460 ? 17.922 -10.008 -28.266 1 94.5 460 ALA A CA 1
ATOM 3685 C C . ALA A 1 460 ? 18.359 -9.258 -27.016 1 94.5 460 ALA A C 1
ATOM 3687 O O . ALA A 1 460 ? 17.531 -8.836 -26.203 1 94.5 460 ALA A O 1
ATOM 3688 N N . PHE A 1 461 ? 19.656 -9.086 -26.859 1 95.31 461 PHE A N 1
ATOM 3689 C CA . PHE A 1 461 ? 20.156 -8.375 -25.688 1 95.31 461 PHE A CA 1
ATOM 3690 C C . PHE A 1 461 ? 19.828 -6.891 -25.781 1 95.31 461 PHE A C 1
ATOM 3692 O O . PHE A 1 461 ? 19.594 -6.242 -24.75 1 95.31 461 PHE A O 1
ATOM 3699 N N . ALA A 1 462 ? 19.812 -6.363 -26.969 1 96.88 462 ALA A N 1
ATOM 3700 C CA . ALA A 1 462 ? 19.406 -4.973 -27.141 1 96.88 462 ALA A CA 1
ATOM 3701 C C . ALA A 1 462 ? 17.953 -4.766 -26.734 1 96.88 462 ALA A C 1
ATOM 3703 O O . ALA A 1 462 ? 17.609 -3.738 -26.141 1 96.88 462 ALA A O 1
ATOM 3704 N N . VAL A 1 463 ? 17.125 -5.68 -27.078 1 97.06 463 VAL A N 1
ATOM 3705 C CA . VAL A 1 463 ? 15.719 -5.617 -26.688 1 97.06 463 VAL A CA 1
ATOM 3706 C C . VAL A 1 463 ? 15.617 -5.633 -25.156 1 97.06 463 VAL A C 1
ATOM 3708 O O . VAL A 1 463 ? 14.875 -4.844 -24.578 1 97.06 463 VAL A O 1
ATOM 3711 N N . LYS A 1 464 ? 16.344 -6.535 -24.531 1 96.69 464 LYS A N 1
ATOM 3712 C CA . LYS A 1 464 ? 16.344 -6.605 -23.062 1 96.69 464 LYS A CA 1
ATOM 3713 C C . LYS A 1 464 ? 16.75 -5.27 -22.453 1 96.69 464 LYS A C 1
ATOM 3715 O O . LYS A 1 464 ? 16.125 -4.797 -21.5 1 96.69 464 LYS A O 1
ATOM 3720 N N . GLU A 1 465 ? 17.781 -4.688 -22.969 1 96.62 465 GLU A N 1
ATOM 3721 C CA . GLU A 1 465 ? 18.25 -3.402 -22.469 1 96.62 465 GLU A CA 1
ATOM 3722 C C . GLU A 1 465 ? 17.172 -2.33 -22.594 1 96.62 465 GLU A C 1
ATOM 3724 O O . GLU A 1 465 ? 17.016 -1.495 -21.703 1 96.62 465 GLU A O 1
ATOM 3729 N N . ARG A 1 466 ? 16.531 -2.355 -23.656 1 97.44 466 ARG A N 1
ATOM 3730 C CA . ARG A 1 466 ? 15.445 -1.409 -23.875 1 97.44 466 ARG A CA 1
ATOM 3731 C C . ARG A 1 466 ? 14.344 -1.603 -22.828 1 97.44 466 ARG A C 1
ATOM 3733 O O . ARG A 1 466 ? 13.766 -0.629 -22.344 1 97.44 466 ARG A O 1
ATOM 3740 N N . LEU A 1 467 ? 14.008 -2.811 -22.578 1 97.75 467 LEU A N 1
ATOM 3741 C CA . LEU A 1 467 ? 12.992 -3.111 -21.578 1 97.75 467 LEU A CA 1
ATOM 3742 C C . LEU A 1 467 ? 13.422 -2.613 -20.203 1 97.75 467 LEU A C 1
ATOM 3744 O O . LEU A 1 467 ? 12.617 -2.037 -19.469 1 97.75 467 LEU A O 1
ATOM 3748 N N . VAL A 1 468 ? 14.672 -2.816 -19.859 1 96.62 468 VAL A N 1
ATOM 3749 C CA . VAL A 1 468 ? 15.211 -2.369 -18.578 1 96.62 468 VAL A CA 1
ATOM 3750 C C . VAL A 1 468 ? 15.156 -0.846 -18.5 1 96.62 468 VAL A C 1
ATOM 3752 O O . VAL A 1 468 ? 14.734 -0.286 -17.484 1 96.62 468 VAL A O 1
ATOM 3755 N N . ASP A 1 469 ? 15.531 -0.206 -19.562 1 96.31 469 ASP A N 1
ATOM 3756 C CA . ASP A 1 469 ? 15.5 1.253 -19.609 1 96.31 469 ASP A CA 1
ATOM 3757 C C . ASP A 1 469 ? 14.078 1.779 -19.453 1 96.31 469 ASP A C 1
ATOM 3759 O O . ASP A 1 469 ? 13.852 2.766 -18.75 1 96.31 469 ASP A O 1
ATOM 3763 N N . MET A 1 470 ? 13.211 1.161 -20.094 1 96.25 470 MET A N 1
ATOM 3764 C CA . MET A 1 470 ? 11.805 1.565 -20.016 1 96.25 470 MET A CA 1
ATOM 3765 C C . MET A 1 470 ? 11.289 1.427 -18.578 1 96.25 470 MET A C 1
ATOM 3767 O O . MET A 1 470 ? 10.562 2.297 -18.094 1 96.25 470 MET A O 1
ATOM 3771 N N . ALA A 1 471 ? 11.594 0.324 -17.969 1 95.56 471 ALA A N 1
ATOM 3772 C CA . ALA A 1 471 ? 11.188 0.118 -16.578 1 95.56 471 ALA A CA 1
ATOM 3773 C C . ALA A 1 471 ? 11.758 1.205 -15.672 1 95.56 471 ALA A C 1
ATOM 3775 O O . ALA A 1 471 ? 11.031 1.802 -14.875 1 95.56 471 ALA A O 1
ATOM 3776 N N . ARG A 1 472 ? 13 1.52 -15.82 1 93.62 472 ARG A N 1
ATOM 3777 C CA . ARG A 1 472 ? 13.695 2.49 -14.984 1 93.62 472 ARG A CA 1
ATOM 3778 C C . ARG A 1 472 ? 13.117 3.889 -15.164 1 93.62 472 ARG A C 1
ATOM 3780 O O . ARG A 1 472 ? 12.969 4.637 -14.195 1 93.62 472 ARG A O 1
ATOM 3787 N N . ASP A 1 473 ? 12.758 4.176 -16.328 1 92.69 473 ASP A N 1
ATOM 3788 C CA . ASP A 1 473 ? 12.391 5.547 -16.656 1 92.69 473 ASP A CA 1
ATOM 3789 C C . ASP A 1 473 ? 10.898 5.785 -16.438 1 92.69 473 ASP A C 1
ATOM 3791 O O . ASP A 1 473 ? 10.5 6.828 -15.906 1 92.69 473 ASP A O 1
ATOM 3795 N N . ALA A 1 474 ? 10.078 4.887 -16.781 1 93.75 474 ALA A N 1
ATOM 3796 C CA . ALA A 1 474 ? 8.641 5.137 -16.859 1 93.75 474 ALA A CA 1
ATOM 3797 C C . ALA A 1 474 ? 7.938 4.648 -15.594 1 93.75 474 ALA A C 1
ATOM 3799 O O . ALA A 1 474 ? 6.969 5.266 -15.141 1 93.75 474 ALA A O 1
ATOM 3800 N N . LEU A 1 475 ? 8.359 3.596 -14.945 1 93.62 475 LEU A N 1
ATOM 3801 C CA . LEU A 1 475 ? 7.543 2.881 -13.969 1 93.62 475 LEU A CA 1
ATOM 3802 C C . LEU A 1 475 ? 7.473 3.645 -12.656 1 93.62 475 LEU A C 1
ATOM 3804 O O . LEU A 1 475 ? 6.434 3.652 -11.992 1 93.62 475 LEU A O 1
ATOM 3808 N N . PRO A 1 476 ? 8.547 4.34 -12.234 1 90.25 476 PRO A N 1
ATOM 3809 C CA . PRO A 1 476 ? 8.461 5.004 -10.93 1 90.25 476 PRO A CA 1
ATOM 3810 C C . PRO A 1 476 ? 7.262 5.945 -10.828 1 90.25 476 PRO A C 1
ATOM 3812 O O . PRO A 1 476 ? 6.586 5.98 -9.797 1 90.25 476 PRO A O 1
ATOM 3815 N N . SER A 1 477 ? 6.938 6.664 -11.852 1 91.06 477 SER A N 1
ATOM 3816 C CA . SER A 1 477 ? 5.844 7.629 -11.805 1 91.06 477 SER A CA 1
ATOM 3817 C C . SER A 1 477 ? 4.492 6.945 -11.977 1 91.06 477 SER A C 1
ATOM 3819 O O . SER A 1 477 ? 3.455 7.516 -11.641 1 91.06 477 SER A O 1
ATOM 3821 N N . LEU A 1 478 ? 4.523 5.738 -12.469 1 90.31 478 LEU A N 1
ATOM 3822 C CA . LEU A 1 478 ? 3.273 5.066 -12.805 1 90.31 478 LEU A CA 1
ATOM 3823 C C . LEU A 1 478 ? 2.846 4.125 -11.68 1 90.31 478 LEU A C 1
ATOM 3825 O O . LEU A 1 478 ? 1.66 4.039 -11.359 1 90.31 478 LEU A O 1
ATOM 3829 N N . VAL A 1 479 ? 3.873 3.414 -11.172 1 89.75 479 VAL A N 1
ATOM 3830 C CA . VAL A 1 479 ? 3.506 2.355 -10.234 1 89.75 479 VAL A CA 1
ATOM 3831 C C . VAL A 1 479 ? 4.328 2.486 -8.961 1 89.75 479 VAL A C 1
ATOM 3833 O O . VAL A 1 479 ? 4.203 1.667 -8.047 1 89.75 479 VAL A O 1
ATOM 3836 N N . GLY A 1 480 ? 5.152 3.447 -8.82 1 87.19 480 GLY A N 1
ATOM 3837 C CA . GLY A 1 480 ? 5.941 3.656 -7.617 1 87.19 480 GLY A CA 1
ATOM 3838 C C . GLY A 1 480 ? 7.293 2.967 -7.664 1 87.19 480 GLY A C 1
ATOM 3839 O O . GLY A 1 480 ? 7.559 2.164 -8.562 1 87.19 480 GLY A O 1
ATOM 3840 N N . GLU A 1 481 ? 8.094 3.197 -6.746 1 83.62 481 GLU A N 1
ATOM 3841 C CA . GLU A 1 481 ? 9.484 2.764 -6.734 1 83.62 481 GLU A CA 1
ATOM 3842 C C . GLU A 1 481 ? 9.602 1.283 -6.379 1 83.62 481 GLU A C 1
ATOM 3844 O O . GLU A 1 481 ? 10.445 0.571 -6.926 1 83.62 481 GLU A O 1
ATOM 3849 N N . ARG A 1 482 ? 8.789 0.839 -5.516 1 79.5 482 ARG A N 1
ATOM 3850 C CA . ARG A 1 482 ? 8.867 -0.547 -5.066 1 79.5 482 ARG A CA 1
ATOM 3851 C C . ARG A 1 482 ? 8.531 -1.511 -6.199 1 79.5 482 ARG A C 1
ATOM 3853 O O . ARG A 1 482 ? 9.289 -2.451 -6.461 1 79.5 482 ARG A O 1
ATOM 3860 N N . PHE A 1 483 ? 7.355 -1.29 -6.805 1 86.19 483 PHE A N 1
ATOM 3861 C CA . PHE A 1 483 ? 6.988 -2.145 -7.93 1 86.19 483 PHE A CA 1
ATOM 3862 C C . PHE A 1 483 ? 8.023 -2.055 -9.039 1 86.19 483 PHE A C 1
ATOM 3864 O O . PHE A 1 483 ? 8.344 -3.059 -9.68 1 86.19 483 PHE A O 1
ATOM 3871 N N . THR A 1 484 ? 8.547 -0.852 -9.234 1 89.31 484 THR A N 1
ATOM 3872 C CA . THR A 1 484 ? 9.617 -0.679 -10.211 1 89.31 484 THR A CA 1
ATOM 3873 C C . THR A 1 484 ? 10.805 -1.568 -9.867 1 89.31 484 THR A C 1
ATOM 3875 O O . THR A 1 484 ? 11.375 -2.223 -10.75 1 89.31 484 THR A O 1
ATOM 3878 N N . GLY A 1 485 ? 11.188 -1.528 -8.578 1 84.06 485 GLY A N 1
ATOM 3879 C CA . GLY A 1 485 ? 12.297 -2.359 -8.133 1 84.06 485 GLY A CA 1
ATOM 3880 C C . GLY A 1 485 ? 12.078 -3.836 -8.406 1 84.06 485 GLY A C 1
ATOM 3881 O O . GLY A 1 485 ? 13.016 -4.547 -8.789 1 84.06 485 GLY A O 1
ATOM 3882 N N . ILE A 1 486 ? 10.883 -4.363 -8.273 1 82.94 486 ILE A N 1
ATOM 3883 C CA . ILE A 1 486 ? 10.547 -5.766 -8.508 1 82.94 486 ILE A CA 1
ATOM 3884 C C . ILE A 1 486 ? 10.695 -6.094 -9.992 1 82.94 486 ILE A C 1
ATOM 3886 O O . ILE A 1 486 ? 11.273 -7.121 -10.352 1 82.94 486 ILE A O 1
ATOM 3890 N N . VAL A 1 487 ? 10.125 -5.242 -10.812 1 90.69 487 VAL A N 1
ATOM 3891 C CA . VAL A 1 487 ? 10.219 -5.461 -12.25 1 90.69 487 VAL A CA 1
ATOM 3892 C C . VAL A 1 487 ? 11.688 -5.523 -12.664 1 90.69 487 VAL A C 1
ATOM 3894 O O . VAL A 1 487 ? 12.102 -6.434 -13.391 1 90.69 487 VAL A O 1
ATOM 3897 N N . LEU A 1 488 ? 12.445 -4.605 -12.148 1 90.31 488 LEU A N 1
ATOM 3898 C CA . LEU A 1 488 ? 13.859 -4.562 -12.492 1 90.31 488 LEU A CA 1
ATOM 3899 C C . LEU A 1 488 ? 14.586 -5.801 -11.969 1 90.31 488 LEU A C 1
ATOM 3901 O O . LEU A 1 488 ? 15.445 -6.359 -12.664 1 90.31 488 LEU A O 1
ATOM 3905 N N . ALA A 1 489 ? 14.227 -6.188 -10.742 1 83.69 489 ALA A N 1
ATOM 3906 C CA . ALA A 1 489 ? 14.82 -7.398 -10.188 1 83.69 489 ALA A CA 1
ATOM 3907 C C . ALA A 1 489 ? 14.531 -8.609 -11.062 1 83.69 489 ALA A C 1
ATOM 3909 O O . ALA A 1 489 ? 15.398 -9.461 -11.266 1 83.69 489 ALA A O 1
ATOM 3910 N N . CYS A 1 490 ? 13.336 -8.711 -11.594 1 88.19 490 CYS A N 1
ATOM 3911 C CA . CYS A 1 490 ? 12.961 -9.82 -12.461 1 88.19 490 CYS A CA 1
ATOM 3912 C C . CYS A 1 490 ? 13.711 -9.758 -13.789 1 88.19 490 CYS A C 1
ATOM 3914 O O . CYS A 1 490 ? 14.297 -10.75 -14.227 1 88.19 490 CYS A O 1
ATOM 3916 N N . LEU A 1 491 ? 13.758 -8.57 -14.422 1 92.88 491 LEU A N 1
ATOM 3917 C CA . LEU A 1 491 ? 14.367 -8.406 -15.734 1 92.88 491 LEU A CA 1
ATOM 3918 C C . LEU A 1 491 ? 15.875 -8.664 -15.664 1 92.88 491 LEU A C 1
ATOM 3920 O O . LEU A 1 491 ? 16.469 -9.141 -16.625 1 92.88 491 LEU A O 1
ATOM 3924 N N . CYS A 1 492 ? 16.422 -8.391 -14.484 1 90 492 CYS A N 1
ATOM 3925 C CA . CYS A 1 492 ? 17.859 -8.469 -14.352 1 90 492 CYS A CA 1
ATOM 3926 C C . CYS A 1 492 ? 18.266 -9.656 -13.484 1 90 492 CYS A C 1
ATOM 3928 O O . CYS A 1 492 ? 19.406 -9.711 -12.984 1 90 492 CYS A O 1
ATOM 3930 N N . CYS A 1 493 ? 17.422 -10.547 -13.211 1 83.31 493 CYS A N 1
ATOM 3931 C CA . CYS A 1 493 ? 17.656 -11.641 -12.266 1 83.31 493 CYS A CA 1
ATOM 3932 C C . CYS A 1 493 ? 18.812 -12.516 -12.711 1 83.31 493 CYS A C 1
ATOM 3934 O O . CYS A 1 493 ? 19.406 -13.227 -11.906 1 83.31 493 CYS A O 1
ATOM 3936 N N . LEU A 1 494 ? 19.203 -12.516 -13.977 1 82.62 494 LEU A N 1
ATOM 3937 C CA . LEU A 1 494 ? 20.297 -13.336 -14.492 1 82.62 494 LEU A CA 1
ATOM 3938 C C . LEU A 1 494 ? 21.547 -12.5 -14.711 1 82.62 494 LEU A C 1
ATOM 3940 O O . LEU A 1 494 ? 22.562 -13.008 -15.195 1 82.62 494 LEU A O 1
ATOM 3944 N N . ASP A 1 495 ? 21.469 -11.281 -14.336 1 83.06 495 ASP A N 1
ATOM 3945 C CA . ASP A 1 495 ? 22.594 -10.367 -14.516 1 83.06 495 ASP A CA 1
ATOM 3946 C C . ASP A 1 495 ? 23.406 -10.258 -13.234 1 83.06 495 ASP A C 1
ATOM 3948 O O . ASP A 1 495 ? 22.906 -10.539 -12.141 1 83.06 495 ASP A O 1
ATOM 3952 N N . GLN A 1 496 ? 24.656 -10.008 -13.43 1 73.94 496 GLN A N 1
ATOM 3953 C CA . GLN A 1 496 ? 25.469 -9.578 -12.305 1 73.94 496 GLN A CA 1
ATOM 3954 C C . GLN A 1 496 ? 25.391 -8.07 -12.117 1 73.94 496 GLN A C 1
ATOM 3956 O O . GLN A 1 496 ? 26.234 -7.332 -12.633 1 73.94 496 GLN A O 1
ATOM 3961 N N . SER A 1 497 ? 24.297 -7.605 -11.648 1 67.94 497 SER A N 1
ATOM 3962 C CA . SER A 1 497 ? 24.094 -6.164 -11.555 1 67.94 497 SER A CA 1
ATOM 3963 C C . SER A 1 497 ? 23.469 -5.785 -10.219 1 67.94 497 SER A C 1
ATOM 3965 O O . SER A 1 497 ? 22.938 -6.645 -9.508 1 67.94 497 SER A O 1
ATOM 3967 N N . VAL A 1 498 ? 23.594 -4.57 -9.906 1 64.88 498 VAL A N 1
ATOM 3968 C CA . VAL A 1 498 ? 23.047 -4 -8.68 1 64.88 498 VAL A CA 1
ATOM 3969 C C . VAL A 1 498 ? 21.516 -4.109 -8.695 1 64.88 498 VAL A C 1
ATOM 3971 O O . VAL A 1 498 ? 20.891 -4.176 -7.637 1 64.88 498 VAL A O 1
ATOM 3974 N N . ASP A 1 499 ? 20.969 -4.262 -9.883 1 63.28 499 ASP A N 1
ATOM 3975 C CA . ASP A 1 499 ? 19.516 -4.293 -10.008 1 63.28 499 ASP A CA 1
ATOM 3976 C C . ASP A 1 499 ? 18.969 -5.688 -9.695 1 63.28 499 ASP A C 1
ATOM 3978 O O . ASP A 1 499 ? 17.766 -5.867 -9.578 1 63.28 499 ASP A O 1
ATOM 3982 N N . ASN A 1 500 ? 19.828 -6.598 -9.57 1 62.19 500 ASN A N 1
ATOM 3983 C CA . ASN A 1 500 ? 19.391 -7.957 -9.242 1 62.19 500 ASN A CA 1
ATOM 3984 C C . ASN A 1 500 ? 19.203 -8.141 -7.742 1 62.19 500 ASN A C 1
ATOM 3986 O O . ASN A 1 500 ? 20.125 -8.586 -7.051 1 62.19 500 ASN A O 1
ATOM 3990 N N . ALA A 1 501 ? 18.141 -7.641 -7.27 1 58.84 501 ALA A N 1
ATOM 3991 C CA . ALA A 1 501 ? 17.844 -7.738 -5.844 1 58.84 501 ALA A CA 1
ATOM 3992 C C . ALA A 1 501 ? 17.688 -9.195 -5.414 1 58.84 501 ALA A C 1
ATOM 3994 O O . ALA A 1 501 ? 17.703 -9.5 -4.219 1 58.84 501 ALA A O 1
ATOM 3995 N N . LEU A 1 502 ? 17.531 -10.055 -6.363 1 58.94 502 LEU A N 1
ATOM 3996 C CA . LEU A 1 502 ? 17.344 -11.477 -6.086 1 58.94 502 LEU A CA 1
ATOM 3997 C C . LEU A 1 502 ? 18.672 -12.203 -6.016 1 58.94 502 LEU A C 1
ATOM 3999 O O . LEU A 1 502 ? 18.734 -13.375 -5.652 1 58.94 502 LEU A O 1
ATOM 4003 N N . TRP A 1 503 ? 19.734 -11.305 -6.383 1 53.88 503 TRP A N 1
ATOM 4004 C CA . TRP A 1 503 ? 21.062 -11.914 -6.48 1 53.88 503 TRP A CA 1
ATOM 4005 C C . TRP A 1 503 ? 21.703 -12.031 -5.105 1 53.88 503 TRP A C 1
ATOM 4007 O O . TRP A 1 503 ? 21.766 -11.062 -4.352 1 53.88 503 TRP A O 1
ATOM 4017 N N . ASP A 1 504 ? 21.609 -13.031 -4.375 1 50.75 504 ASP A N 1
ATOM 4018 C CA . ASP A 1 504 ? 22.531 -13.336 -3.279 1 50.75 504 ASP A CA 1
ATOM 4019 C C . ASP A 1 504 ? 23.641 -14.266 -3.742 1 50.75 504 ASP A C 1
ATOM 4021 O O . ASP A 1 504 ? 23.391 -15.398 -4.16 1 50.75 504 ASP A O 1
ATOM 4025 N N . PRO A 1 505 ? 24.812 -13.75 -4.055 1 47.97 505 PRO A N 1
ATOM 4026 C CA . PRO A 1 505 ? 25.875 -14.641 -4.527 1 47.97 505 PRO A CA 1
ATOM 4027 C C . PRO A 1 505 ? 25.891 -15.992 -3.818 1 47.97 505 PRO A C 1
ATOM 4029 O O . PRO A 1 505 ? 26.266 -17 -4.414 1 47.97 505 PRO A O 1
ATOM 4032 N N . LYS A 1 506 ? 25.734 -15.914 -2.568 1 45 506 LYS A N 1
ATOM 4033 C CA . LYS A 1 506 ? 25.719 -17.172 -1.82 1 45 506 LYS A CA 1
ATOM 4034 C C . LYS A 1 506 ? 24.484 -18 -2.168 1 45 506 LYS A C 1
ATOM 4036 O O . LYS A 1 506 ? 24.453 -19.219 -1.92 1 45 506 LYS A O 1
ATOM 4041 N N . GLU A 1 507 ? 23.422 -17.438 -2.516 1 46 507 GLU A N 1
ATOM 4042 C CA . GLU A 1 507 ? 22.109 -18.016 -2.729 1 46 507 GLU A CA 1
ATOM 4043 C C . GLU A 1 507 ? 22.016 -18.703 -4.086 1 46 507 GLU A C 1
ATOM 4045 O O . GLU A 1 507 ? 20.984 -19.297 -4.418 1 46 507 GLU A O 1
ATOM 4050 N N . LEU A 1 508 ? 22.859 -18.422 -4.945 1 45.81 508 LEU A N 1
ATOM 4051 C CA . LEU A 1 508 ? 23.047 -19.281 -6.113 1 45.81 508 LEU A CA 1
ATOM 4052 C C . LEU A 1 508 ? 22.922 -20.75 -5.734 1 45.81 508 LEU A C 1
ATOM 4054 O O . LEU A 1 508 ? 22.656 -21.594 -6.594 1 45.81 508 LEU A O 1
ATOM 4058 N N . GLN A 1 509 ? 23.125 -20.875 -4.508 1 46.38 509 GLN A N 1
ATOM 4059 C CA . GLN A 1 509 ? 23.031 -22.281 -4.098 1 46.38 509 GLN A CA 1
ATOM 4060 C C . GLN A 1 509 ? 21.594 -22.641 -3.713 1 46.38 509 GLN A C 1
ATOM 4062 O O . GLN A 1 509 ? 21.359 -23.703 -3.145 1 46.38 509 GLN A O 1
ATOM 4067 N N . ASP A 1 510 ? 20.688 -21.812 -4.105 1 53.47 510 ASP A N 1
ATOM 4068 C CA . ASP A 1 510 ? 19.297 -22.141 -3.791 1 53.47 510 ASP A CA 1
ATOM 4069 C C . ASP A 1 510 ? 18.781 -23.266 -4.672 1 53.47 510 ASP A C 1
ATOM 4071 O O . ASP A 1 510 ? 18 -23.047 -5.598 1 53.47 510 ASP A O 1
ATOM 4075 N N . ARG A 1 511 ? 19.375 -24.484 -4.418 1 51.38 511 ARG A N 1
ATOM 4076 C CA . ARG A 1 511 ? 19.141 -25.672 -5.238 1 51.38 511 ARG A CA 1
ATOM 4077 C C . ARG A 1 511 ? 17.672 -26.047 -5.246 1 51.38 511 ARG A C 1
ATOM 4079 O O . ARG A 1 511 ? 17.156 -26.594 -6.238 1 51.38 511 ARG A O 1
ATOM 4086 N N . ASP A 1 512 ? 17.031 -25.672 -4.121 1 54.75 512 ASP A N 1
ATOM 4087 C CA . ASP A 1 512 ? 15.656 -26.141 -4.012 1 54.75 512 ASP A CA 1
ATOM 4088 C C . ASP A 1 512 ? 14.656 -25.016 -4.281 1 54.75 512 ASP A C 1
ATOM 4090 O O . ASP A 1 512 ? 13.445 -25.25 -4.301 1 54.75 512 ASP A O 1
ATOM 4094 N N . GLY A 1 513 ? 15.117 -23.812 -4.637 1 59.62 513 GLY A N 1
ATOM 4095 C CA . GLY A 1 513 ? 14.266 -22.703 -5.031 1 59.62 513 GLY A CA 1
ATOM 4096 C C . GLY A 1 513 ? 13.531 -22.078 -3.863 1 59.62 513 GLY A C 1
ATOM 4097 O O . GLY A 1 513 ? 12.68 -21.203 -4.055 1 59.62 513 GLY A O 1
ATOM 4098 N N . ILE A 1 514 ? 13.781 -22.547 -2.664 1 60.03 514 ILE A N 1
ATOM 4099 C CA . ILE A 1 514 ? 13.062 -22.078 -1.487 1 60.03 514 ILE A CA 1
ATOM 4100 C C . ILE A 1 514 ? 13.43 -20.625 -1.208 1 60.03 514 ILE A C 1
ATOM 4102 O O . ILE A 1 514 ? 12.562 -19.797 -0.933 1 60.03 514 ILE A O 1
ATOM 4106 N N . VAL A 1 515 ? 14.656 -20.328 -1.334 1 61.97 515 VAL A N 1
ATOM 4107 C CA . VAL A 1 515 ? 15.117 -18.984 -1.031 1 61.97 515 VAL A CA 1
ATOM 4108 C C . VAL A 1 515 ? 14.492 -18 -2.01 1 61.97 515 VAL A C 1
ATOM 4110 O O . VAL A 1 515 ? 14 -16.938 -1.606 1 61.97 515 VAL A O 1
ATOM 4113 N N . VAL A 1 516 ? 14.477 -18.422 -3.248 1 62 516 VAL A N 1
ATOM 4114 C CA . VAL A 1 516 ? 13.875 -17.562 -4.262 1 62 516 VAL A CA 1
ATOM 4115 C C . VAL A 1 516 ? 12.383 -17.406 -3.984 1 62 516 VAL A C 1
ATOM 4117 O O . VAL A 1 516 ? 11.828 -16.312 -4.105 1 62 516 VAL A O 1
ATOM 4120 N N . GLY A 1 517 ? 11.812 -18.547 -3.643 1 65.06 517 GLY A N 1
ATOM 4121 C CA . GLY A 1 517 ? 10.398 -18.5 -3.303 1 65.06 517 GLY A CA 1
ATOM 4122 C C . GLY A 1 517 ? 10.102 -17.578 -2.141 1 65.06 517 GLY A C 1
ATOM 4123 O O . GLY A 1 517 ? 9.156 -16.781 -2.197 1 65.06 517 GLY A O 1
ATOM 4124 N N . VAL A 1 518 ? 10.953 -17.688 -1.149 1 62.38 518 VAL A N 1
ATOM 4125 C CA . VAL A 1 518 ? 10.797 -16.844 0.038 1 62.38 518 VAL A CA 1
ATOM 4126 C C . VAL A 1 518 ? 10.961 -15.383 -0.336 1 62.38 518 VAL A C 1
ATOM 4128 O O . VAL A 1 518 ? 10.164 -14.531 0.076 1 62.38 518 VAL A O 1
ATOM 4131 N N . LYS A 1 519 ? 11.867 -15.164 -1.093 1 63.5 519 LYS A N 1
ATOM 4132 C CA . LYS A 1 519 ? 12.125 -13.789 -1.506 1 63.5 519 LYS A CA 1
ATOM 4133 C C . LYS A 1 519 ? 10.969 -13.242 -2.342 1 63.5 519 LYS A C 1
ATOM 4135 O O . LYS A 1 519 ? 10.602 -12.07 -2.213 1 63.5 519 LYS A O 1
ATOM 4140 N N . TYR A 1 520 ? 10.5 -14.125 -3.045 1 61.84 520 TYR A N 1
ATOM 4141 C CA . TYR A 1 520 ? 9.352 -13.742 -3.861 1 61.84 520 TYR A CA 1
ATOM 4142 C C . TYR A 1 520 ? 8.164 -13.359 -2.988 1 61.84 520 TYR A C 1
ATOM 4144 O O . TYR A 1 520 ? 7.52 -12.336 -3.215 1 61.84 520 TYR A O 1
ATOM 4152 N N . ILE A 1 521 ? 7.934 -14.219 -2.109 1 63.5 521 ILE A N 1
ATOM 4153 C CA . ILE A 1 521 ? 6.777 -14.023 -1.241 1 63.5 521 ILE A CA 1
ATOM 4154 C C . ILE A 1 521 ? 6.949 -12.727 -0.444 1 63.5 521 ILE A C 1
ATOM 4156 O O . ILE A 1 521 ? 6.016 -11.938 -0.325 1 63.5 521 ILE A O 1
ATOM 4160 N N . GLU A 1 522 ? 8.117 -12.578 0.005 1 62.19 522 GLU A N 1
ATOM 4161 C CA . GLU A 1 522 ? 8.406 -11.391 0.809 1 62.19 522 GLU A CA 1
ATOM 4162 C C . GLU A 1 522 ? 8.25 -10.117 -0.011 1 62.19 522 GLU A C 1
ATOM 4164 O O . GLU A 1 522 ? 7.727 -9.117 0.481 1 62.19 522 GLU A O 1
ATOM 4169 N N . ASN A 1 523 ? 8.719 -10.258 -1.168 1 58.97 523 ASN A N 1
ATOM 4170 C CA . ASN A 1 523 ? 8.711 -9.07 -2.012 1 58.97 523 ASN A CA 1
ATOM 4171 C C . ASN A 1 523 ? 7.34 -8.828 -2.631 1 58.97 523 ASN A C 1
ATOM 4173 O O . ASN A 1 523 ? 6.898 -7.684 -2.75 1 58.97 523 ASN A O 1
ATOM 4177 N N . ALA A 1 524 ? 6.805 -9.938 -3.08 1 55.28 524 ALA A N 1
ATOM 4178 C CA . ALA A 1 524 ? 5.496 -9.812 -3.713 1 55.28 524 ALA A CA 1
ATOM 4179 C C . ALA A 1 524 ? 4.453 -9.312 -2.715 1 55.28 524 ALA A C 1
ATOM 4181 O O . ALA A 1 524 ? 3.609 -8.484 -3.053 1 55.28 524 ALA A O 1
ATOM 4182 N N . ASP A 1 525 ? 4.484 -9.781 -1.53 1 55.88 525 ASP A N 1
ATOM 4183 C CA . ASP A 1 525 ? 3.473 -9.414 -0.542 1 55.88 525 ASP A CA 1
ATOM 4184 C C . ASP A 1 525 ? 3.695 -7.992 -0.034 1 55.88 525 ASP A C 1
ATOM 4186 O O . ASP A 1 525 ? 2.734 -7.273 0.256 1 55.88 525 ASP A O 1
ATOM 4190 N N . ASN A 1 526 ? 4.895 -7.691 0.096 1 50.81 526 ASN A N 1
ATOM 4191 C CA . ASN A 1 526 ? 5.18 -6.336 0.553 1 50.81 526 ASN A CA 1
ATOM 4192 C C . ASN A 1 526 ? 4.746 -5.293 -0.475 1 50.81 526 ASN A C 1
ATOM 4194 O O . ASN A 1 526 ? 4.293 -4.207 -0.112 1 50.81 526 ASN A O 1
ATOM 4198 N N . VAL A 1 527 ? 5.078 -5.625 -1.632 1 43.28 527 VAL A N 1
ATOM 4199 C CA . VAL A 1 527 ? 4.824 -4.66 -2.697 1 43.28 527 VAL A CA 1
ATOM 4200 C C . VAL A 1 527 ? 3.322 -4.543 -2.943 1 43.28 527 VAL A C 1
ATOM 4202 O O . VAL A 1 527 ? 2.797 -3.439 -3.092 1 43.28 527 VAL A O 1
ATOM 4205 N N . ILE A 1 528 ? 2.729 -5.855 -3.129 1 44.12 528 ILE A N 1
ATOM 4206 C CA . ILE A 1 528 ? 1.361 -5.867 -3.639 1 44.12 528 ILE A CA 1
ATOM 4207 C C . ILE A 1 528 ? 0.378 -5.715 -2.482 1 44.12 528 ILE A C 1
ATOM 4209 O O . ILE A 1 528 ? -0.684 -5.105 -2.637 1 44.12 528 ILE A O 1
ATOM 4213 N N . GLY A 1 529 ? 0.571 -6.297 -1.405 1 42.22 529 GLY A N 1
ATOM 4214 C CA . GLY A 1 529 ? -0.323 -6.262 -0.26 1 42.22 529 GLY A CA 1
ATOM 4215 C C . GLY A 1 529 ? -0.689 -4.852 0.168 1 42.22 529 GLY A C 1
ATOM 4216 O O . GLY A 1 529 ? -1.793 -4.617 0.665 1 42.22 529 GLY A O 1
ATOM 4217 N N . THR A 1 530 ? 0.197 -4.043 0.106 1 38.06 530 THR A N 1
ATOM 4218 C CA . THR A 1 530 ? -0.057 -2.695 0.605 1 38.06 530 THR A CA 1
ATOM 4219 C C . THR A 1 530 ? -1.082 -1.98 -0.269 1 38.06 530 THR A C 1
ATOM 4221 O O . THR A 1 530 ? -1.834 -1.132 0.215 1 38.06 530 THR A O 1
ATOM 4224 N N . VAL A 1 531 ? -1.113 -2.326 -1.539 1 37.31 531 VAL A N 1
ATOM 4225 C CA . VAL A 1 531 ? -2.07 -1.649 -2.408 1 37.31 531 VAL A CA 1
ATOM 4226 C C . VAL A 1 531 ? -3.457 -2.266 -2.229 1 37.31 531 VAL A C 1
ATOM 4228 O O . VAL A 1 531 ? -4.469 -1.578 -2.371 1 37.31 531 VAL A O 1
ATOM 4231 N N . THR A 1 532 ? -3.576 -3.598 -2.045 1 35.75 532 THR A N 1
ATOM 4232 C CA . THR A 1 532 ? -4.82 -4.348 -2.182 1 35.75 532 THR A CA 1
ATOM 4233 C C . THR A 1 532 ? -5.488 -4.535 -0.823 1 35.75 532 THR A C 1
ATOM 4235 O O . THR A 1 532 ? -6.664 -4.902 -0.75 1 35.75 532 THR A O 1
ATOM 4238 N N . ASP A 1 533 ? -4.898 -4.57 0.198 1 33.84 533 ASP A N 1
ATOM 4239 C CA . ASP A 1 533 ? -5.617 -5.07 1.365 1 33.84 533 ASP A CA 1
ATOM 4240 C C . ASP A 1 533 ? -6.828 -4.191 1.681 1 33.84 533 ASP A C 1
ATOM 4242 O O . ASP A 1 533 ? -7.609 -4.504 2.58 1 33.84 533 ASP A O 1
ATOM 4246 N N . SER A 1 534 ? -6.914 -3.02 1.215 1 30.62 534 SER A N 1
ATOM 4247 C CA . SER A 1 534 ? -8.055 -2.273 1.739 1 30.62 534 SER A CA 1
ATOM 4248 C C . SER A 1 534 ? -9.359 -2.73 1.093 1 30.62 534 SER A C 1
ATOM 4250 O O . SER A 1 534 ? -10.438 -2.246 1.446 1 30.62 534 SER A O 1
ATOM 4252 N N . HIS A 1 535 ? -9.461 -3.346 -0.055 1 30.41 535 HIS A N 1
ATOM 4253 C CA . HIS A 1 535 ? -10.828 -3.605 -0.5 1 30.41 535 HIS A CA 1
ATOM 4254 C C . HIS A 1 535 ? -11.57 -4.5 0.49 1 30.41 535 HIS A C 1
ATOM 4256 O O . HIS A 1 535 ? -12.805 -4.559 0.477 1 30.41 535 HIS A O 1
ATOM 4262 N N . ASP A 1 536 ? -11 -5.512 0.984 1 27.58 536 ASP A N 1
ATOM 4263 C CA . ASP A 1 536 ? -11.891 -6.309 1.823 1 27.58 536 ASP A CA 1
ATOM 4264 C C . ASP A 1 536 ? -12.367 -5.508 3.031 1 27.58 536 ASP A C 1
ATOM 4266 O O . ASP A 1 536 ? -13.242 -5.961 3.777 1 27.58 536 ASP A O 1
ATOM 4270 N N . ASP A 1 537 ? -11.688 -4.547 3.332 1 26.64 537 ASP A N 1
ATOM 4271 C CA . ASP A 1 537 ? -12.141 -3.857 4.535 1 26.64 537 ASP A CA 1
ATOM 4272 C C . ASP A 1 537 ? -13.242 -2.85 4.211 1 26.64 537 ASP A C 1
ATOM 4274 O O . ASP A 1 537 ? -13.828 -2.242 5.113 1 26.64 537 ASP A O 1
ATOM 4278 N N . TYR A 1 538 ? -13.445 -2.463 3.002 1 25.23 538 TYR A N 1
ATOM 4279 C CA . TYR A 1 538 ? -14.531 -1.507 2.844 1 25.23 538 TYR A CA 1
ATOM 4280 C C . TYR A 1 538 ? -15.891 -2.203 2.922 1 25.23 538 TYR A C 1
ATOM 4282 O O . TYR A 1 538 ? -16.938 -1.567 2.75 1 25.23 538 TYR A O 1
ATOM 4290 N N . THR A 1 539 ? -16 -3.455 2.777 1 24.56 539 THR A N 1
ATOM 4291 C CA . THR A 1 539 ? -17.375 -3.891 2.959 1 24.56 539 THR A CA 1
ATOM 4292 C C . THR A 1 539 ? -17.906 -3.482 4.332 1 24.56 539 THR A C 1
ATOM 4294 O O . THR A 1 539 ? -19.109 -3.389 4.543 1 24.56 539 THR A O 1
ATOM 4297 N N . GLY A 1 540 ? -17.094 -3.523 5.312 1 23.28 540 GLY A N 1
ATOM 4298 C CA . GLY A 1 540 ? -17.75 -3.361 6.605 1 23.28 540 GLY A CA 1
ATOM 4299 C C . GLY A 1 540 ? -18.188 -1.935 6.875 1 23.28 540 GLY A C 1
ATOM 4300 O O . GLY A 1 540 ? -18.875 -1.67 7.855 1 23.28 540 GLY A O 1
ATOM 4301 N N . ALA A 1 541 ? -17.531 -0.96 6.316 1 24.2 541 ALA A N 1
ATOM 4302 C CA . ALA A 1 541 ? -18.188 0.269 6.75 1 24.2 541 ALA A CA 1
ATOM 4303 C C . ALA A 1 541 ? -19.531 0.458 6.031 1 24.2 541 ALA A C 1
ATOM 4305 O O . ALA A 1 541 ? -20.172 1.503 6.164 1 24.2 541 ALA A O 1
ATOM 4306 N N . TYR A 1 542 ? -19.828 -0.406 5.004 1 24 542 TYR A N 1
ATOM 4307 C CA . TYR A 1 542 ? -21.219 -0.301 4.586 1 24 542 TYR A CA 1
ATOM 4308 C C . TYR A 1 542 ? -22.156 -0.828 5.664 1 24 542 TYR A C 1
ATOM 4310 O O . TYR A 1 542 ? -22.656 -1.951 5.566 1 24 542 TYR A O 1
ATOM 4318 N N . ILE A 1 543 ? -21.906 -1.098 6.852 1 21.33 543 ILE A N 1
ATOM 4319 C CA . ILE A 1 543 ? -23.062 -1.553 7.613 1 21.33 543 ILE A CA 1
ATOM 4320 C C . ILE A 1 543 ? -24.297 -0.749 7.211 1 21.33 543 ILE A C 1
ATOM 4322 O O . ILE A 1 543 ? -24.188 0.339 6.641 1 21.33 543 ILE A O 1
ATOM 4326 N N . SER A 1 544 ? -25.406 -0.868 8.148 1 21.88 544 SER A N 1
ATOM 4327 C CA . SER A 1 544 ? -26.844 -0.882 8.445 1 21.88 544 SER A CA 1
ATOM 4328 C C . SER A 1 544 ? -27.438 0.521 8.367 1 21.88 544 SER A C 1
ATOM 4330 O O . SER A 1 544 ? -27.766 1.119 9.398 1 21.88 544 SER A O 1
ATOM 4332 N N . ILE A 1 545 ? -26.875 1.356 7.844 1 21.95 545 ILE A N 1
ATOM 4333 C CA . ILE A 1 545 ? -27.766 2.506 7.945 1 21.95 545 ILE A CA 1
ATOM 4334 C C . ILE A 1 545 ? -29.016 2.266 7.098 1 21.95 545 ILE A C 1
ATOM 4336 O O . ILE A 1 545 ? -30.047 2.916 7.297 1 21.95 545 ILE A O 1
ATOM 4340 N N . ASN A 1 546 ? -28.938 1.558 6.059 1 21.16 546 ASN A N 1
ATOM 4341 C CA . ASN A 1 546 ? -30.141 1.662 5.246 1 21.16 546 ASN A CA 1
ATOM 4342 C C . ASN A 1 546 ? -31.281 0.803 5.809 1 21.16 546 ASN A C 1
ATOM 4344 O O . ASN A 1 546 ? -32.312 0.642 5.164 1 21.16 546 ASN A O 1
ATOM 4348 N N . ARG A 1 547 ? -31.125 -0.214 6.523 1 22.89 547 ARG A N 1
ATOM 4349 C CA . ARG A 1 547 ? -32.406 -0.897 6.5 1 22.89 547 ARG A CA 1
ATOM 4350 C C . ARG A 1 547 ? -33.469 -0.079 7.223 1 22.89 547 ARG A C 1
ATOM 4352 O O . ARG A 1 547 ? -33.906 -0.445 8.312 1 22.89 547 ARG A O 1
ATOM 4359 N N . SER A 1 548 ? -33.469 1.211 7.371 1 18.94 548 SER A N 1
ATOM 4360 C CA . SER A 1 548 ? -34.75 1.693 7.828 1 18.94 548 SER A CA 1
ATOM 4361 C C . SER A 1 548 ? -35.812 1.595 6.723 1 18.94 548 SER A C 1
ATOM 4363 O O . SER A 1 548 ? -35.906 2.486 5.875 1 18.94 548 SER A O 1
ATOM 4365 N N . THR A 1 549 ? -35.969 0.5 5.984 1 18.95 549 THR A N 1
ATOM 4366 C CA . THR A 1 549 ? -37.25 0.513 5.281 1 18.95 549 THR A CA 1
ATOM 4367 C C . THR A 1 549 ? -38.375 0.861 6.238 1 18.95 549 THR A C 1
ATOM 4369 O O . THR A 1 549 ? -39.125 1.809 6 1 18.95 549 THR A O 1
ATOM 4372 N N . SER A 1 550 ? -39.5 -0.035 6.199 1 18.11 550 SER A N 1
ATOM 4373 C CA . SER A 1 550 ? -40.938 -0.014 6.078 1 18.11 550 SER A CA 1
ATOM 4374 C C . SER A 1 550 ? -41.594 0.167 7.441 1 18.11 550 SER A C 1
ATOM 4376 O O . SER A 1 550 ? -41.125 -0.353 8.445 1 18.11 550 SER A O 1
ATOM 4378 N N . PRO A 1 551 ? -42.812 0.911 7.406 1 20.42 551 PRO A N 1
ATOM 4379 C CA . PRO A 1 551 ? -43.906 0.493 8.266 1 20.42 551 PRO A CA 1
ATOM 4380 C C . PRO A 1 551 ? -44.188 -1.007 8.188 1 20.42 551 PRO A C 1
ATOM 4382 O O . PRO A 1 551 ? -43.938 -1.631 7.148 1 20.42 551 PRO A O 1
ATOM 4385 N N . MET B 1 1 ? -19.781 -1.223 22.266 1 41.41 1 MET B N 1
ATOM 4386 C CA . MET B 1 1 ? -18.938 -1.194 23.453 1 41.41 1 MET B CA 1
ATOM 4387 C C . MET B 1 1 ? -19.109 0.117 24.219 1 41.41 1 MET B C 1
ATOM 4389 O O . MET B 1 1 ? -19.188 1.188 23.609 1 41.41 1 MET B O 1
ATOM 4393 N N . ASP B 1 2 ? -19.562 0.065 25.328 1 57.28 2 ASP B N 1
ATOM 4394 C CA . ASP B 1 2 ? -19.672 1.296 26.094 1 57.28 2 ASP B CA 1
ATOM 4395 C C . ASP B 1 2 ? -18.297 1.931 26.312 1 57.28 2 ASP B C 1
ATOM 4397 O O . ASP B 1 2 ? -17.281 1.237 26.297 1 57.28 2 ASP B O 1
ATOM 4401 N N . PRO B 1 3 ? -18.297 3.094 26.312 1 63.78 3 PRO B N 1
ATOM 4402 C CA . PRO B 1 3 ? -17.047 3.83 26.453 1 63.78 3 PRO B CA 1
ATOM 4403 C C . PRO B 1 3 ? -16.203 3.344 27.641 1 63.78 3 PRO B C 1
ATOM 4405 O O . PRO B 1 3 ? -14.977 3.307 27.562 1 63.78 3 PRO B O 1
ATOM 4408 N N . VAL B 1 4 ? -16.844 2.84 28.656 1 68.69 4 VAL B N 1
ATOM 4409 C CA . VAL B 1 4 ? -16.109 2.42 29.844 1 68.69 4 VAL B CA 1
ATOM 4410 C C . VAL B 1 4 ? -15.398 1.095 29.578 1 68.69 4 VAL B C 1
ATOM 4412 O O . VAL B 1 4 ? -14.227 0.926 29.938 1 68.69 4 VAL B O 1
ATOM 4415 N N . SER B 1 5 ? -16.047 0.218 28.922 1 67.88 5 SER B N 1
ATOM 4416 C CA . SER B 1 5 ? -15.445 -1.064 28.578 1 67.88 5 SER B CA 1
ATOM 4417 C C . SER B 1 5 ? -14.266 -0.881 27.625 1 67.88 5 SER B C 1
ATOM 4419 O O . SER B 1 5 ? -13.25 -1.565 27.75 1 67.88 5 SER B O 1
ATOM 4421 N N . LEU B 1 6 ? -14.492 -0.094 26.719 1 76.12 6 LEU B N 1
ATOM 4422 C CA . LEU B 1 6 ? -13.414 0.199 25.781 1 76.12 6 LEU B CA 1
ATOM 4423 C C . LEU B 1 6 ? -12.227 0.833 26.5 1 76.12 6 LEU B C 1
ATOM 4425 O O . LEU B 1 6 ? -11.078 0.541 26.172 1 76.12 6 LEU B O 1
ATOM 4429 N N . ALA B 1 7 ? -12.539 1.562 27.438 1 80.5 7 ALA B N 1
ATOM 4430 C CA . ALA B 1 7 ? -11.469 2.174 28.219 1 80.5 7 ALA B CA 1
ATOM 4431 C C . ALA B 1 7 ? -10.672 1.116 28.969 1 80.5 7 ALA B C 1
ATOM 4433 O O . ALA B 1 7 ? -9.438 1.171 29.016 1 80.5 7 ALA B O 1
ATOM 4434 N N . LEU B 1 8 ? -11.297 0.154 29.469 1 75.38 8 LEU B N 1
ATOM 4435 C CA . LEU B 1 8 ? -10.617 -0.922 30.188 1 75.38 8 LEU B CA 1
ATOM 4436 C C . LEU B 1 8 ? -9.781 -1.766 29.234 1 75.38 8 LEU B C 1
ATOM 4438 O O . LEU B 1 8 ? -8.695 -2.227 29.594 1 75.38 8 LEU B O 1
ATOM 4442 N N . ALA B 1 9 ? -10.398 -1.918 28.094 1 76.12 9 ALA B N 1
ATOM 4443 C CA . ALA B 1 9 ? -9.641 -2.65 27.078 1 76.12 9 ALA B CA 1
ATOM 4444 C C . ALA B 1 9 ? -8.344 -1.917 26.734 1 76.12 9 ALA B C 1
ATOM 4446 O O . ALA B 1 9 ? -7.305 -2.543 26.531 1 76.12 9 ALA B O 1
ATOM 4447 N N . VAL B 1 10 ? -8.461 -0.705 26.641 1 84 10 VAL B N 1
ATOM 4448 C CA . VAL B 1 10 ? -7.289 0.116 26.359 1 84 10 VAL B CA 1
ATOM 4449 C C . VAL B 1 10 ? -6.27 -0.036 27.484 1 84 10 VAL B C 1
ATOM 4451 O O . VAL B 1 10 ? -5.074 -0.186 27.219 1 84 10 VAL B O 1
ATOM 4454 N N . VAL B 1 11 ? -6.734 -0.103 28.688 1 83.62 11 VAL B N 1
ATOM 4455 C CA . VAL B 1 11 ? -5.852 -0.248 29.828 1 83.62 11 VAL B CA 1
ATOM 4456 C C . VAL B 1 11 ? -5.18 -1.619 29.797 1 83.62 11 VAL B C 1
ATOM 4458 O O . VAL B 1 11 ? -3.975 -1.734 30.031 1 83.62 11 VAL B O 1
ATOM 4461 N N . SER B 1 12 ? -5.891 -2.564 29.453 1 81.69 12 SER B N 1
ATOM 4462 C CA . SER B 1 12 ? -5.363 -3.926 29.422 1 81.69 12 SER B CA 1
ATOM 4463 C C . SER B 1 12 ? -4.27 -4.066 28.375 1 81.69 12 SER B C 1
ATOM 4465 O O . SER B 1 12 ? -3.209 -4.629 28.641 1 81.69 12 SER B O 1
ATOM 4467 N N . VAL B 1 13 ? -4.645 -3.578 27.219 1 84.81 13 VAL B N 1
ATOM 4468 C CA . VAL B 1 13 ? -3.654 -3.697 26.156 1 84.81 13 VAL B CA 1
ATOM 4469 C C . VAL B 1 13 ? -2.43 -2.848 26.5 1 84.81 13 VAL B C 1
ATOM 4471 O O . VAL B 1 13 ? -1.3 -3.221 26.172 1 84.81 13 VAL B O 1
ATOM 4474 N N . THR B 1 14 ? -2.627 -1.77 27.094 1 90.12 14 THR B N 1
ATOM 4475 C CA . THR B 1 14 ? -1.512 -0.938 27.531 1 90.12 14 THR B CA 1
ATOM 4476 C C . THR B 1 14 ? -0.614 -1.702 28.5 1 90.12 14 THR B C 1
ATOM 4478 O O . THR B 1 14 ? 0.613 -1.627 28.406 1 90.12 14 THR B O 1
ATOM 4481 N N . ASP B 1 15 ? -1.153 -2.443 29.344 1 86.75 15 ASP B N 1
ATOM 4482 C CA . ASP B 1 15 ? -0.392 -3.23 30.297 1 86.75 15 ASP B CA 1
ATOM 4483 C C . ASP B 1 15 ? 0.432 -4.309 29.609 1 86.75 15 ASP B C 1
ATOM 4485 O O . ASP B 1 15 ? 1.562 -4.594 30 1 86.75 15 ASP B O 1
ATOM 4489 N N . LEU B 1 16 ? -0.213 -4.84 28.641 1 85.12 16 LEU B N 1
ATOM 4490 C CA . LEU B 1 16 ? 0.523 -5.828 27.859 1 85.12 16 LEU B CA 1
ATOM 4491 C C . LEU B 1 16 ? 1.703 -5.184 27.141 1 85.12 16 LEU B C 1
ATOM 4493 O O . LEU B 1 16 ? 2.779 -5.777 27.047 1 85.12 16 LEU B O 1
ATOM 4497 N N . CYS B 1 17 ? 1.438 -4.012 26.625 1 91.31 17 CYS B N 1
ATOM 4498 C CA . CYS B 1 17 ? 2.535 -3.287 25.984 1 91.31 17 CYS B CA 1
ATOM 4499 C C . CYS B 1 17 ? 3.668 -3.041 26.984 1 91.31 17 CYS B C 1
ATOM 4501 O O . CYS B 1 17 ? 4.84 -3.203 26.641 1 91.31 17 CYS B O 1
ATOM 4503 N N . PHE B 1 18 ? 3.342 -2.752 28.234 1 90.5 18 PHE B N 1
ATOM 4504 C CA . PHE B 1 18 ? 4.355 -2.535 29.266 1 90.5 18 PHE B CA 1
ATOM 4505 C C . PHE B 1 18 ? 5.105 -3.826 29.562 1 90.5 18 PHE B C 1
ATOM 4507 O O . PHE B 1 18 ? 6.332 -3.822 29.688 1 90.5 18 PHE B O 1
ATOM 4514 N N . LYS B 1 19 ? 4.391 -4.82 29.594 1 89.38 19 LYS B N 1
ATOM 4515 C CA . LYS B 1 19 ? 4.992 -6.117 29.891 1 89.38 19 LYS B CA 1
ATOM 4516 C C . LYS B 1 19 ? 6.023 -6.5 28.828 1 89.38 19 LYS B C 1
ATOM 4518 O O . LYS B 1 19 ? 7.184 -6.758 29.156 1 89.38 19 LYS B O 1
ATOM 4523 N N . TYR B 1 20 ? 5.594 -6.453 27.672 1 88.75 20 TYR B N 1
ATOM 4524 C CA . TYR B 1 20 ? 6.48 -6.871 26.594 1 88.75 20 TYR B CA 1
ATOM 4525 C C . TYR B 1 20 ? 7.566 -5.828 26.344 1 88.75 20 TYR B C 1
ATOM 4527 O O . TYR B 1 20 ? 8.711 -6.176 26.031 1 88.75 20 TYR B O 1
ATOM 4535 N N . GLY B 1 21 ? 7.199 -4.566 26.422 1 91.88 21 GLY B N 1
ATOM 4536 C CA . GLY B 1 21 ? 8.188 -3.516 26.234 1 91.88 21 GLY B CA 1
ATOM 4537 C C . GLY B 1 21 ? 9.305 -3.562 27.266 1 91.88 21 GLY B C 1
ATOM 4538 O O . GLY B 1 21 ? 10.484 -3.492 26.906 1 91.88 21 GLY B O 1
ATOM 4539 N N . ASN B 1 22 ? 8.969 -3.773 28.469 1 88.94 22 ASN B N 1
ATOM 4540 C CA . ASN B 1 22 ? 9.961 -3.855 29.531 1 88.94 22 ASN B CA 1
ATOM 4541 C C . ASN B 1 22 ? 10.828 -5.105 29.391 1 88.94 22 ASN B C 1
ATOM 4543 O O . ASN B 1 22 ? 12.031 -5.066 29.641 1 88.94 22 ASN B O 1
ATOM 4547 N N . ARG B 1 23 ? 10.203 -6.137 29.016 1 89.12 23 ARG B N 1
ATOM 4548 C CA . ARG B 1 23 ? 10.961 -7.363 28.766 1 89.12 23 ARG B CA 1
ATOM 4549 C C . ARG B 1 23 ? 11.953 -7.164 27.625 1 89.12 23 ARG B C 1
ATOM 4551 O O . ARG B 1 23 ? 13.094 -7.625 27.703 1 89.12 23 ARG B O 1
ATOM 4558 N N . LEU B 1 24 ? 11.492 -6.496 26.625 1 89.56 24 LEU B N 1
ATOM 4559 C CA . LEU B 1 24 ? 12.359 -6.227 25.484 1 89.56 24 LEU B CA 1
ATOM 4560 C C . LEU B 1 24 ? 13.562 -5.387 25.906 1 89.56 24 LEU B C 1
ATOM 4562 O O . LEU B 1 24 ? 14.695 -5.676 25.516 1 89.56 24 LEU B O 1
ATOM 4566 N N . ILE B 1 25 ? 13.336 -4.395 26.719 1 88.25 25 ILE B N 1
ATOM 4567 C CA . ILE B 1 25 ? 14.414 -3.518 27.172 1 88.25 25 ILE B CA 1
ATOM 4568 C C . ILE B 1 25 ? 15.375 -4.297 28.062 1 88.25 25 ILE B C 1
ATOM 4570 O O . ILE B 1 25 ? 16.594 -4.102 28 1 88.25 25 ILE B O 1
ATOM 4574 N N . GLY B 1 26 ? 14.859 -5.172 28.875 1 86 26 GLY B N 1
ATOM 4575 C CA . GLY B 1 26 ? 15.703 -6.039 29.672 1 86 26 GLY B CA 1
ATOM 4576 C C . GLY B 1 26 ? 16.609 -6.93 28.844 1 86 26 GLY B C 1
ATOM 4577 O O . GLY B 1 26 ? 17.797 -7.066 29.141 1 86 26 GLY B O 1
ATOM 4578 N N . LEU B 1 27 ? 16.062 -7.418 27.812 1 82.44 27 LEU B N 1
ATOM 4579 C CA . LEU B 1 27 ? 16.828 -8.273 26.906 1 82.44 27 LEU B CA 1
ATOM 4580 C C . LEU B 1 27 ? 17.891 -7.469 26.172 1 82.44 27 LEU B C 1
ATOM 4582 O O . LEU B 1 27 ? 19.016 -7.938 25.984 1 82.44 27 LEU B O 1
ATOM 4586 N N . CYS B 1 28 ? 17.5 -6.32 25.75 1 83.12 28 CYS B N 1
ATOM 4587 C CA . CYS B 1 28 ? 18.438 -5.445 25.062 1 83.12 28 CYS B CA 1
ATOM 4588 C C . CYS B 1 28 ? 19.625 -5.117 25.969 1 83.12 28 CYS B C 1
ATOM 4590 O O . CYS B 1 28 ? 20.766 -5.082 25.5 1 83.12 28 CYS B O 1
ATOM 4592 N N . ARG B 1 29 ? 19.422 -4.906 27.203 1 79.31 29 ARG B N 1
ATOM 4593 C CA . ARG B 1 29 ? 20.484 -4.566 28.141 1 79.31 29 ARG B CA 1
ATOM 4594 C C . ARG B 1 29 ? 21.453 -5.73 28.312 1 79.31 29 ARG B C 1
ATOM 4596 O O . ARG B 1 29 ? 22.656 -5.52 28.469 1 79.31 29 ARG B O 1
ATOM 4603 N N . GLN B 1 30 ? 20.906 -6.934 28.125 1 76.56 30 GLN B N 1
ATOM 4604 C CA . GLN B 1 30 ? 21.734 -8.133 28.25 1 76.56 30 GLN B CA 1
ATOM 4605 C C . GLN B 1 30 ? 22.688 -8.281 27.062 1 76.56 30 GLN B C 1
ATOM 4607 O O . GLN B 1 30 ? 23.781 -8.82 27.203 1 76.56 30 GLN B O 1
ATOM 4612 N N . TYR B 1 31 ? 22.234 -7.711 26.016 1 73.88 31 TYR B N 1
ATOM 4613 C CA . TYR B 1 31 ? 23 -7.949 24.812 1 73.88 31 TYR B CA 1
ATOM 4614 C C . TYR B 1 31 ? 23.797 -6.707 24.406 1 73.88 31 TYR B C 1
ATOM 4616 O O . TYR B 1 31 ? 24.469 -6.695 23.391 1 73.88 31 TYR B O 1
ATOM 4624 N N . GLN B 1 32 ? 23.656 -5.695 25.141 1 68.19 32 GLN B N 1
ATOM 4625 C CA . GLN B 1 32 ? 24.312 -4.426 24.828 1 68.19 32 GLN B CA 1
ATOM 4626 C C . GLN B 1 32 ? 25.828 -4.59 24.766 1 68.19 32 GLN B C 1
ATOM 4628 O O . GLN B 1 32 ? 26.5 -3.887 24.016 1 68.19 32 GLN B O 1
ATOM 4633 N N . SER B 1 33 ? 26.312 -5.629 25.453 1 64 33 SER B N 1
ATOM 4634 C CA . SER B 1 33 ? 27.766 -5.785 25.531 1 64 33 SER B CA 1
ATOM 4635 C C . SER B 1 33 ? 28.266 -6.777 24.484 1 64 33 SER B C 1
ATOM 4637 O O . SER B 1 33 ? 29.469 -7.027 24.391 1 64 33 SER B O 1
ATOM 4639 N N . LEU B 1 34 ? 27.375 -7.332 23.75 1 63.19 34 LEU B N 1
ATOM 4640 C CA . LEU B 1 34 ? 27.812 -8.398 22.844 1 63.19 34 LEU B CA 1
ATOM 4641 C C . LEU B 1 34 ? 28.609 -7.836 21.688 1 63.19 34 LEU B C 1
ATOM 4643 O O . LEU B 1 34 ? 29.641 -8.398 21.297 1 63.19 34 LEU B O 1
ATOM 4647 N N . ALA B 1 35 ? 28.188 -6.898 20.938 1 62.44 35 ALA B N 1
ATOM 4648 C CA . ALA B 1 35 ? 28.891 -6.309 19.797 1 62.44 35 ALA B CA 1
ATOM 4649 C C . ALA B 1 35 ? 28.562 -4.824 19.672 1 62.44 35 ALA B C 1
ATOM 4651 O O . ALA B 1 35 ? 27.469 -4.387 20.016 1 62.44 35 ALA B O 1
ATOM 4652 N N . SER B 1 36 ? 29.625 -4.113 19.391 1 62.06 36 SER B N 1
ATOM 4653 C CA . SER B 1 36 ? 29.5 -2.664 19.25 1 62.06 36 SER B CA 1
ATOM 4654 C C . SER B 1 36 ? 28.391 -2.293 18.281 1 62.06 36 SER B C 1
ATOM 4656 O O . SER B 1 36 ? 27.672 -1.311 18.484 1 62.06 36 SER B O 1
ATOM 4658 N N . ASP B 1 37 ? 28.25 -3.115 17.234 1 70.19 37 ASP B N 1
ATOM 4659 C CA . ASP B 1 37 ? 27.266 -2.789 16.188 1 70.19 37 ASP B CA 1
ATOM 4660 C C . ASP B 1 37 ? 25.844 -2.963 16.719 1 70.19 37 ASP B C 1
ATOM 4662 O O . ASP B 1 37 ? 24.922 -2.287 16.25 1 70.19 37 ASP B O 1
ATOM 4666 N N . LEU B 1 38 ? 25.766 -3.676 17.781 1 77.25 38 LEU B N 1
ATOM 4667 C CA . LEU B 1 38 ? 24.438 -3.904 18.344 1 77.25 38 LEU B CA 1
ATOM 4668 C C . LEU B 1 38 ? 24.047 -2.773 19.281 1 77.25 38 LEU B C 1
ATOM 4670 O O . LEU B 1 38 ? 22.859 -2.523 19.5 1 77.25 38 LEU B O 1
ATOM 4674 N N . ALA B 1 39 ? 25.094 -2.066 19.641 1 77 39 ALA B N 1
ATOM 4675 C CA . ALA B 1 39 ? 24.859 -1.037 20.656 1 77 39 ALA B CA 1
ATOM 4676 C C . ALA B 1 39 ? 23.984 0.088 20.109 1 77 39 ALA B C 1
ATOM 4678 O O . ALA B 1 39 ? 23.062 0.55 20.766 1 77 39 ALA B O 1
ATOM 4679 N N . GLU B 1 40 ? 24.281 0.44 18.906 1 79.25 40 GLU B N 1
ATOM 4680 C CA . GLU B 1 40 ? 23.516 1.53 18.297 1 79.25 40 GLU B CA 1
ATOM 4681 C C . GLU B 1 40 ? 22.062 1.12 18.062 1 79.25 40 GLU B C 1
ATOM 4683 O O . GLU B 1 40 ? 21.141 1.92 18.266 1 79.25 40 GLU B O 1
ATOM 4688 N N . ILE B 1 41 ? 21.891 -0.066 17.625 1 85.44 41 ILE B N 1
ATOM 4689 C CA . ILE B 1 41 ? 20.547 -0.575 17.359 1 85.44 41 ILE B CA 1
ATOM 4690 C C . ILE B 1 41 ? 19.766 -0.677 18.656 1 85.44 41 ILE B C 1
ATOM 4692 O O . ILE B 1 41 ? 18.594 -0.276 18.719 1 85.44 41 ILE B O 1
ATOM 4696 N N . ILE B 1 42 ? 20.453 -1.071 19.641 1 84.12 42 ILE B N 1
ATOM 4697 C CA . ILE B 1 42 ? 19.812 -1.233 20.938 1 84.12 42 ILE B CA 1
ATOM 4698 C C . ILE B 1 42 ? 19.453 0.135 21.516 1 84.12 42 ILE B C 1
ATOM 4700 O O . ILE B 1 42 ? 18.375 0.307 22.078 1 84.12 42 ILE B O 1
ATOM 4704 N N . LEU B 1 43 ? 20.297 1.091 21.281 1 80.69 43 LEU B N 1
ATOM 4705 C CA . LEU B 1 43 ? 20.016 2.447 21.734 1 80.69 43 LEU B CA 1
ATOM 4706 C C . LEU B 1 43 ? 18.766 2.994 21.047 1 80.69 43 LEU B C 1
ATOM 4708 O O . LEU B 1 43 ? 17.969 3.701 21.672 1 80.69 43 LEU B O 1
ATOM 4712 N N . SER B 1 44 ? 18.609 2.641 19.812 1 86.62 44 SER B N 1
ATOM 4713 C CA . SER B 1 44 ? 17.422 3.084 19.062 1 86.62 44 SER B CA 1
ATOM 4714 C C . SER B 1 44 ? 16.156 2.465 19.625 1 86.62 44 SER B C 1
ATOM 4716 O O . SER B 1 44 ? 15.117 3.129 19.719 1 86.62 44 SER B O 1
ATOM 4718 N N . ILE B 1 45 ? 16.234 1.271 20 1 87.94 45 ILE B N 1
ATOM 4719 C CA . ILE B 1 45 ? 15.078 0.575 20.562 1 87.94 45 ILE B CA 1
ATOM 4720 C C . ILE B 1 45 ? 14.734 1.185 21.922 1 87.94 45 ILE B C 1
ATOM 4722 O O . ILE B 1 45 ? 13.562 1.434 22.219 1 87.94 45 ILE B O 1
ATOM 4726 N N . GLN B 1 46 ? 15.734 1.495 22.672 1 82.88 46 GLN B N 1
ATOM 4727 C CA . GLN B 1 46 ? 15.523 2.072 24 1 82.88 46 GLN B CA 1
ATOM 4728 C C . GLN B 1 46 ? 14.914 3.469 23.891 1 82.88 46 GLN B C 1
ATOM 4730 O O . GLN B 1 46 ? 14 3.809 24.656 1 82.88 46 GLN B O 1
ATOM 4735 N N . ALA B 1 47 ? 15.445 4.195 22.953 1 80.69 47 ALA B N 1
ATOM 4736 C CA . ALA B 1 47 ? 14.906 5.539 22.734 1 80.69 47 ALA B CA 1
ATOM 4737 C C . ALA B 1 47 ? 13.445 5.492 22.328 1 80.69 47 ALA B C 1
ATOM 4739 O O . ALA B 1 47 ? 12.617 6.262 22.812 1 80.69 47 ALA B O 1
ATOM 4740 N N . ALA B 1 48 ? 13.125 4.602 21.422 1 87.19 48 ALA B N 1
ATOM 4741 C CA . ALA B 1 48 ? 11.742 4.438 20.969 1 87.19 48 ALA B CA 1
ATOM 4742 C C . ALA B 1 48 ? 10.828 4.035 22.125 1 87.19 48 ALA B C 1
ATOM 4744 O O . ALA B 1 48 ? 9.719 4.559 22.25 1 87.19 48 ALA B O 1
ATOM 4745 N N . TRP B 1 49 ? 11.344 3.201 22.953 1 87.62 49 TRP B N 1
ATOM 4746 C CA . TRP B 1 49 ? 10.516 2.707 24.047 1 87.62 49 TRP B CA 1
ATOM 4747 C C . TRP B 1 49 ? 10.273 3.801 25.078 1 87.62 49 TRP B C 1
ATOM 4749 O O . TRP B 1 49 ? 9.195 3.883 25.672 1 87.62 49 TRP B O 1
ATOM 4759 N N . ILE B 1 50 ? 11.273 4.602 25.344 1 82.44 50 ILE B N 1
ATOM 4760 C CA . ILE B 1 50 ? 11.117 5.688 26.297 1 82.44 50 ILE B CA 1
ATOM 4761 C C . ILE B 1 50 ? 9.953 6.582 25.875 1 82.44 50 ILE B C 1
ATOM 4763 O O . ILE B 1 50 ? 9.109 6.945 26.703 1 82.44 50 ILE B O 1
ATOM 4767 N N . LYS B 1 51 ? 9.953 6.887 24.641 1 84.75 51 LYS B N 1
ATOM 4768 C CA . LYS B 1 51 ? 8.875 7.711 24.094 1 84.75 51 LYS B CA 1
ATOM 4769 C C . LYS B 1 51 ? 7.523 7.016 24.25 1 84.75 51 LYS B C 1
ATOM 4771 O O . LYS B 1 51 ? 6.559 7.625 24.719 1 84.75 51 LYS B O 1
ATOM 4776 N N . MET B 1 52 ? 7.488 5.781 23.922 1 90.31 52 MET B N 1
ATOM 4777 C CA . MET B 1 52 ? 6.25 5.004 23.984 1 90.31 52 MET B CA 1
ATOM 4778 C C . MET B 1 52 ? 5.785 4.832 25.422 1 90.31 52 MET B C 1
ATOM 4780 O O . MET B 1 52 ? 4.59 4.91 25.703 1 90.31 52 MET B O 1
ATOM 4784 N N . ASP B 1 53 ? 6.754 4.621 26.266 1 87.12 53 ASP B N 1
ATOM 4785 C CA . ASP B 1 53 ? 6.457 4.414 27.688 1 87.12 53 ASP B CA 1
ATOM 4786 C C . ASP B 1 53 ? 5.695 5.605 28.266 1 87.12 53 ASP B C 1
ATOM 4788 O O . ASP B 1 53 ? 4.703 5.43 28.969 1 87.12 53 ASP B O 1
ATOM 4792 N N . ILE B 1 54 ? 6.133 6.738 27.922 1 83.81 54 ILE B N 1
ATOM 4793 C CA . ILE B 1 54 ? 5.516 7.957 28.422 1 83.81 54 ILE B CA 1
ATOM 4794 C C . ILE B 1 54 ? 4.109 8.102 27.859 1 83.81 54 ILE B C 1
ATOM 4796 O O . ILE B 1 54 ? 3.168 8.445 28.578 1 83.81 54 ILE B O 1
ATOM 4800 N N . GLN B 1 55 ? 3.967 7.875 26.625 1 89.44 55 GLN B N 1
ATOM 4801 C CA . GLN B 1 55 ? 2.664 7.984 25.984 1 89.44 55 GLN B CA 1
ATOM 4802 C C . GLN B 1 55 ? 1.689 6.941 26.531 1 89.44 55 GLN B C 1
ATOM 4804 O O . GLN B 1 55 ? 0.515 7.242 26.75 1 89.44 55 GLN B O 1
ATOM 4809 N N . LEU B 1 56 ? 2.201 5.773 26.781 1 91.19 56 LEU B N 1
ATOM 4810 C CA . LEU B 1 56 ? 1.363 4.699 27.297 1 91.19 56 LEU B CA 1
ATOM 4811 C C . LEU B 1 56 ? 0.89 5.012 28.719 1 91.19 56 LEU B C 1
ATOM 4813 O O . LEU B 1 56 ? -0.284 4.82 29.047 1 91.19 56 LEU B 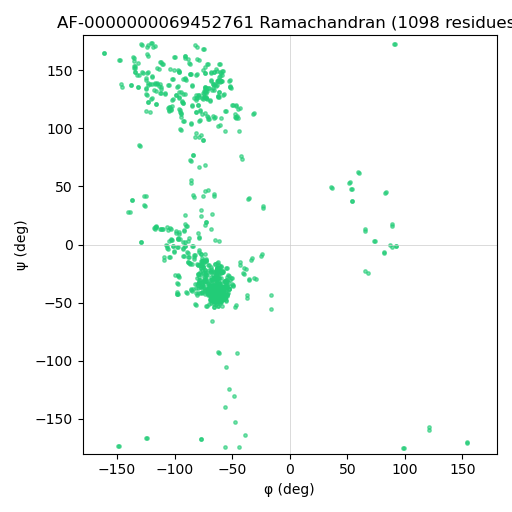O 1
ATOM 4817 N N . LYS B 1 57 ? 1.742 5.477 29.516 1 87.69 57 LYS B N 1
ATOM 4818 C CA . LYS B 1 57 ? 1.376 5.859 30.875 1 87.69 57 LYS B CA 1
ATOM 4819 C C . LYS B 1 57 ? 0.321 6.965 30.875 1 87.69 57 LYS B C 1
ATOM 4821 O O . LYS B 1 57 ? -0.628 6.926 31.656 1 87.69 57 LYS B O 1
ATOM 4826 N N . SER B 1 58 ? 0.574 7.871 30.016 1 89 58 SER B N 1
ATOM 4827 C CA . SER B 1 58 ? -0.381 8.969 29.891 1 89 58 SER B CA 1
ATOM 4828 C C . SER B 1 58 ? -1.746 8.461 29.438 1 89 58 SER B C 1
ATOM 4830 O O . SER B 1 58 ? -2.775 8.852 29.984 1 89 58 SER B O 1
ATOM 4832 N N . LEU B 1 59 ? -1.721 7.613 28.469 1 89.69 59 LEU B N 1
ATOM 4833 C CA . LEU B 1 59 ? -2.971 7.074 27.938 1 89.69 59 LEU B CA 1
ATOM 4834 C C . LEU B 1 59 ? -3.715 6.277 29 1 89.69 59 LEU B C 1
ATOM 4836 O O . LEU B 1 59 ? -4.941 6.352 29.094 1 89.69 59 LEU B O 1
ATOM 4840 N N . ARG B 1 60 ? -2.996 5.539 29.703 1 87.81 60 ARG B N 1
ATOM 4841 C CA . ARG B 1 60 ? -3.598 4.754 30.766 1 87.81 60 ARG B CA 1
ATOM 4842 C C . ARG B 1 60 ? -4.312 5.652 31.781 1 87.81 60 ARG B C 1
ATOM 4844 O O . ARG B 1 60 ? -5.398 5.32 32.25 1 87.81 60 ARG B O 1
ATOM 4851 N N . SER B 1 61 ? -3.705 6.758 32.062 1 86.25 61 SER B N 1
ATOM 4852 C CA . SER B 1 61 ? -4.266 7.695 33.031 1 86.25 61 SER B CA 1
ATOM 4853 C C . SER B 1 61 ? -5.477 8.43 32.438 1 86.25 61 SER B C 1
ATOM 4855 O O . SER B 1 61 ? -6.324 8.914 33.188 1 86.25 61 SER B O 1
ATOM 4857 N N . LEU B 1 62 ? -5.629 8.516 31.125 1 89.31 62 LEU B N 1
ATOM 4858 C CA . LEU B 1 62 ? -6.633 9.367 30.484 1 89.31 62 LEU B CA 1
ATOM 4859 C C . LEU B 1 62 ? -7.781 8.531 29.938 1 89.31 62 LEU B C 1
ATOM 4861 O O . LEU B 1 62 ? -8.758 9.078 29.406 1 89.31 62 LEU B O 1
ATOM 4865 N N . CYS B 1 63 ? -7.691 7.273 30.031 1 86.25 63 CYS B N 1
ATOM 4866 C CA . CYS B 1 63 ? -8.586 6.363 29.328 1 86.25 63 CYS B CA 1
ATOM 4867 C C . CYS B 1 63 ? -10.047 6.672 29.656 1 86.25 63 CYS B C 1
ATOM 4869 O O . CYS B 1 63 ? -10.922 6.555 28.797 1 86.25 63 CYS B O 1
ATOM 4871 N N . ASP B 1 64 ? -10.328 7.113 30.812 1 82.81 64 ASP B N 1
ATOM 4872 C CA . ASP B 1 64 ? -11.703 7.34 31.234 1 82.81 64 ASP B CA 1
ATOM 4873 C C . ASP B 1 64 ? -12.219 8.688 30.75 1 82.81 64 ASP B C 1
ATOM 4875 O O . ASP B 1 64 ? -13.414 8.969 30.812 1 82.81 64 ASP B O 1
ATOM 4879 N N . LYS B 1 65 ? -11.367 9.516 30.25 1 84.56 65 LYS B N 1
ATOM 4880 C CA . LYS B 1 65 ? -11.75 10.852 29.812 1 84.56 65 LYS B CA 1
ATOM 4881 C C . LYS B 1 65 ? -11.906 10.891 28.281 1 84.56 65 LYS B C 1
ATOM 4883 O O . LYS B 1 65 ? -12.344 11.898 27.734 1 84.56 65 LYS B O 1
ATOM 4888 N N . LEU B 1 66 ? -11.555 9.82 27.625 1 82.81 66 LEU B N 1
ATOM 4889 C CA . LEU B 1 66 ? -11.539 9.797 26.156 1 82.81 66 LEU B CA 1
ATOM 4890 C C . LEU B 1 66 ? -12.875 9.328 25.609 1 82.81 66 LEU B C 1
ATOM 4892 O O . LEU B 1 66 ? -13.539 8.484 26.203 1 82.81 66 LEU B O 1
ATOM 4896 N N . ASP B 1 67 ? -13.266 9.93 24.5 1 74.56 67 ASP B N 1
ATOM 4897 C CA . ASP B 1 67 ? -14.508 9.539 23.844 1 74.56 67 ASP B CA 1
ATOM 4898 C C . ASP B 1 67 ? -14.352 8.211 23.094 1 74.56 67 ASP B C 1
ATOM 4900 O O . ASP B 1 67 ? -13.234 7.777 22.828 1 74.56 67 ASP B O 1
ATOM 4904 N N . TYR B 1 68 ? -15.43 7.738 22.734 1 72.75 68 TYR B N 1
ATOM 4905 C CA . TYR B 1 68 ? -15.484 6.391 22.172 1 72.75 68 TYR B CA 1
ATOM 4906 C C . TYR B 1 68 ? -14.648 6.281 20.906 1 72.75 68 TYR B C 1
ATOM 4908 O O . TYR B 1 68 ? -13.828 5.371 20.766 1 72.75 68 TYR B O 1
ATOM 4916 N N . PRO B 1 69 ? -14.789 7.168 19.922 1 68.81 69 PRO B N 1
ATOM 4917 C CA . PRO B 1 69 ? -14 7.02 18.703 1 68.81 69 PRO B CA 1
ATOM 4918 C C . PRO B 1 69 ? -12.5 7.043 18.953 1 68.81 69 PRO B C 1
ATOM 4920 O O . PRO B 1 69 ? -11.75 6.305 18.312 1 68.81 69 PRO B O 1
ATOM 4923 N N . LEU B 1 70 ? -12.141 7.859 19.859 1 78 70 LEU B N 1
ATOM 4924 C CA . LEU B 1 70 ? -10.719 7.969 20.172 1 78 70 LEU B CA 1
ATOM 4925 C C . LEU B 1 70 ? -10.227 6.723 20.906 1 78 70 LEU B C 1
ATOM 4927 O O . LEU B 1 70 ? -9.125 6.242 20.656 1 78 70 LEU B O 1
ATOM 4931 N N . LEU B 1 71 ? -11.039 6.238 21.781 1 78.88 71 LEU B N 1
ATOM 4932 C CA . LEU B 1 71 ? -10.703 5.016 22.5 1 78.88 71 LEU B CA 1
ATOM 4933 C C . LEU B 1 71 ? -10.523 3.846 21.547 1 78.88 71 LEU B C 1
ATOM 4935 O O . LEU B 1 71 ? -9.594 3.047 21.703 1 78.88 71 LEU B O 1
ATOM 4939 N N . LEU B 1 72 ? -11.406 3.824 20.656 1 73 72 LEU B N 1
ATOM 4940 C CA . LEU B 1 72 ? -11.328 2.744 19.672 1 73 72 LEU B CA 1
ATOM 4941 C C . LEU B 1 72 ? -10.047 2.85 18.859 1 73 72 LEU B C 1
ATOM 4943 O O . LEU B 1 72 ? -9.375 1.845 18.609 1 73 72 LEU B O 1
ATOM 4947 N N . LEU B 1 73 ? -9.75 3.988 18.406 1 75.06 73 LEU B N 1
ATOM 4948 C CA . LEU B 1 73 ? -8.539 4.242 17.641 1 75.06 73 LEU B CA 1
ATOM 4949 C C . LEU B 1 73 ? -7.297 3.838 18.422 1 75.06 73 LEU B C 1
ATOM 4951 O O . LEU B 1 73 ? -6.398 3.186 17.891 1 75.06 73 LEU B O 1
ATOM 4955 N N . TYR B 1 74 ? -7.266 4.207 19.688 1 84.44 74 TYR B N 1
ATOM 4956 C CA . TYR B 1 74 ? -6.105 3.91 20.531 1 84.44 74 TYR B CA 1
ATOM 4957 C C . TYR B 1 74 ? -6.012 2.418 20.828 1 84.44 74 TYR B C 1
ATOM 4959 O O . TYR B 1 74 ? -4.922 1.848 20.828 1 84.44 74 TYR B O 1
ATOM 4967 N N . HIS B 1 75 ? -7.109 1.838 21.031 1 81 75 HIS B N 1
ATOM 4968 C CA . HIS B 1 75 ? -7.109 0.396 21.25 1 81 75 HIS B CA 1
ATOM 4969 C C . HIS B 1 75 ? -6.48 -0.34 20.078 1 81 75 HIS B C 1
ATOM 4971 O O . HIS B 1 75 ? -5.625 -1.207 20.266 1 81 75 HIS B O 1
ATOM 4977 N N . ASP B 1 76 ? -6.91 0.049 18.969 1 72.56 76 ASP B N 1
ATOM 4978 C CA . ASP B 1 76 ? -6.398 -0.603 17.766 1 72.56 76 ASP B CA 1
ATOM 4979 C C . ASP B 1 76 ? -4.902 -0.347 17.594 1 72.56 76 ASP B C 1
ATOM 4981 O O . ASP B 1 76 ? -4.141 -1.263 17.266 1 72.56 76 ASP B O 1
ATOM 4985 N N . ALA B 1 77 ? -4.531 0.831 17.719 1 81.38 77 ALA B N 1
ATOM 4986 C CA . ALA B 1 77 ? -3.123 1.196 17.594 1 81.38 77 ALA B CA 1
ATOM 4987 C C . ALA B 1 77 ? -2.266 0.457 18.609 1 81.38 77 ALA B C 1
ATOM 4989 O O . ALA B 1 77 ? -1.18 -0.029 18.281 1 81.38 77 ALA B O 1
ATOM 4990 N N . LEU B 1 78 ? -2.73 0.312 19.828 1 86.88 78 LEU B N 1
ATOM 4991 C CA . LEU B 1 78 ? -1.971 -0.318 20.906 1 86.88 78 LEU B CA 1
ATOM 4992 C C . LEU B 1 78 ? -1.912 -1.83 20.719 1 86.88 78 LEU B C 1
ATOM 4994 O O . LEU B 1 78 ? -0.916 -2.467 21.062 1 86.88 78 LEU B O 1
ATOM 4998 N N . THR B 1 79 ? -2.939 -2.297 20.156 1 77.25 79 THR B N 1
ATOM 4999 C CA . THR B 1 79 ? -2.938 -3.723 19.844 1 77.25 79 THR B CA 1
ATOM 5000 C C . THR B 1 79 ? -1.84 -4.062 18.844 1 77.25 79 THR B C 1
ATOM 5002 O O . THR B 1 79 ? -1.159 -5.082 18.984 1 77.25 79 THR B O 1
ATOM 5005 N N . LEU B 1 80 ? -1.717 -3.277 17.906 1 78.19 80 LEU B N 1
ATOM 5006 C CA . LEU B 1 80 ? -0.646 -3.457 16.938 1 78.19 80 LEU B CA 1
ATOM 5007 C C . LEU B 1 80 ? 0.721 -3.33 17.594 1 78.19 80 LEU B C 1
ATOM 5009 O O . LEU B 1 80 ? 1.644 -4.082 17.281 1 78.19 80 LEU B O 1
ATOM 5013 N N . LEU B 1 81 ? 0.877 -2.379 18.453 1 87.44 81 LEU B N 1
ATOM 5014 C CA . LEU B 1 81 ? 2.133 -2.207 19.188 1 87.44 81 LEU B CA 1
ATOM 5015 C C . LEU B 1 81 ? 2.447 -3.439 20.016 1 87.44 81 LEU B C 1
ATOM 5017 O O . LEU B 1 81 ? 3.584 -3.916 20.031 1 87.44 81 LEU B O 1
ATOM 5021 N N . GLU B 1 82 ? 1.488 -3.879 20.734 1 85.88 82 GLU B N 1
ATOM 5022 C CA . GLU B 1 82 ? 1.65 -5.066 21.562 1 85.88 82 GLU B CA 1
ATOM 5023 C C . GLU B 1 82 ? 2.16 -6.25 20.75 1 85.88 82 GLU B C 1
ATOM 5025 O O . GLU B 1 82 ? 3.066 -6.965 21.172 1 85.88 82 GLU B O 1
ATOM 5030 N N . ALA B 1 83 ? 1.614 -6.363 19.609 1 73.56 83 ALA B N 1
ATOM 5031 C CA . ALA B 1 83 ? 2.021 -7.457 18.734 1 73.56 83 ALA B CA 1
ATOM 5032 C C . ALA B 1 83 ? 3.48 -7.309 18.312 1 73.56 83 ALA B C 1
ATOM 5034 O O . ALA B 1 83 ? 4.23 -8.289 18.281 1 73.56 83 ALA B O 1
ATOM 5035 N N . LYS B 1 84 ? 3.822 -6.16 17.938 1 81.5 84 LYS B N 1
ATOM 5036 C CA . LYS B 1 84 ? 5.191 -5.895 17.516 1 81.5 84 LYS B CA 1
ATOM 5037 C C . LYS B 1 84 ? 6.18 -6.117 18.656 1 81.5 84 LYS B C 1
ATOM 5039 O O . LYS B 1 84 ? 7.262 -6.668 18.438 1 81.5 84 LYS B O 1
ATOM 5044 N N . LEU B 1 85 ? 5.824 -5.703 19.859 1 87.56 85 LEU B N 1
ATOM 5045 C CA . LEU B 1 85 ? 6.68 -5.871 21.016 1 87.56 85 LEU B CA 1
ATOM 5046 C C . LEU B 1 85 ? 6.801 -7.348 21.391 1 87.56 85 LEU B C 1
ATOM 5048 O O . LEU B 1 85 ? 7.891 -7.82 21.719 1 87.56 85 LEU B O 1
ATOM 5052 N N . ALA B 1 86 ? 5.711 -7.973 21.344 1 79.94 86 ALA B N 1
ATOM 5053 C CA . ALA B 1 86 ? 5.723 -9.406 21.625 1 79.94 86 ALA B CA 1
ATOM 5054 C C . ALA B 1 86 ? 6.605 -10.156 20.641 1 79.94 86 ALA B C 1
ATOM 5056 O O . ALA B 1 86 ? 7.41 -11.008 21.031 1 79.94 86 ALA B O 1
ATOM 5057 N N . LYS B 1 87 ? 6.488 -9.75 19.453 1 72.44 87 LYS B N 1
ATOM 5058 C CA . LYS B 1 87 ? 7.312 -10.352 18.406 1 72.44 87 LYS B CA 1
ATOM 5059 C C . LYS B 1 87 ? 8.797 -10.102 18.672 1 72.44 87 LYS B C 1
ATOM 5061 O O . LYS B 1 87 ? 9.617 -11.016 18.531 1 72.44 87 LYS B O 1
ATOM 5066 N N . ALA B 1 88 ? 9.086 -8.969 18.938 1 81.25 88 ALA B N 1
ATOM 5067 C CA . ALA B 1 88 ? 10.477 -8.602 19.203 1 81.25 88 ALA B CA 1
ATOM 5068 C C . ALA B 1 88 ? 11.023 -9.375 20.391 1 81.25 88 ALA B C 1
ATOM 5070 O O . ALA B 1 88 ? 12.156 -9.875 20.359 1 81.25 88 ALA B O 1
ATOM 5071 N N . THR B 1 89 ? 10.305 -9.531 21.469 1 81.19 89 THR B N 1
ATOM 5072 C CA . THR B 1 89 ? 10.719 -10.234 22.672 1 81.19 89 THR B CA 1
ATOM 5073 C C . THR B 1 89 ? 10.922 -11.719 22.391 1 81.19 89 THR B C 1
ATOM 5075 O O . THR B 1 89 ? 11.891 -12.32 22.859 1 81.19 89 THR B O 1
ATOM 5078 N N . ASP B 1 90 ? 10.102 -12.109 21.672 1 71.5 90 ASP B N 1
ATOM 5079 C CA . ASP B 1 90 ? 10.188 -13.531 21.328 1 71.5 90 ASP B CA 1
ATOM 5080 C C . ASP B 1 90 ? 11.43 -13.812 20.484 1 71.5 90 ASP B C 1
ATOM 5082 O O . ASP B 1 90 ? 12.086 -14.836 20.672 1 71.5 90 ASP B O 1
ATOM 5086 N N . SER B 1 91 ? 11.672 -12.938 19.578 1 68.25 91 SER B N 1
ATOM 5087 C CA . SER B 1 91 ? 12.859 -13.094 18.734 1 68.25 91 SER B CA 1
ATOM 5088 C C . SER B 1 91 ? 14.133 -13.117 19.578 1 68.25 91 SER B C 1
ATOM 5090 O O . SER B 1 91 ? 15.062 -13.867 19.281 1 68.25 91 SER B O 1
ATOM 5092 N N . PHE B 1 92 ? 14.172 -12.344 20.625 1 71.44 92 PHE B N 1
ATOM 5093 C CA . PHE B 1 92 ? 15.312 -12.297 21.531 1 71.44 92 PHE B CA 1
ATOM 5094 C C . PHE B 1 92 ? 15.422 -13.594 22.344 1 71.44 92 PHE B C 1
ATOM 5096 O O . PHE B 1 92 ? 16.516 -14.102 22.562 1 71.44 92 PHE B O 1
ATOM 5103 N N . GLN B 1 93 ? 14.312 -14 22.781 1 64.94 93 GLN B N 1
ATOM 5104 C CA . GLN B 1 93 ? 14.312 -15.18 23.641 1 64.94 93 GLN B CA 1
ATOM 5105 C C . GLN B 1 93 ? 14.781 -16.422 22.875 1 64.94 93 GLN B C 1
ATOM 5107 O O . GLN B 1 93 ? 15.469 -17.266 23.422 1 64.94 93 GLN B O 1
ATOM 5112 N N . VAL B 1 94 ? 14.484 -16.328 21.734 1 58.88 94 VAL B N 1
ATOM 5113 C CA . VAL B 1 94 ? 14.93 -17.438 20.891 1 58.88 94 VAL B CA 1
ATOM 5114 C C . VAL B 1 94 ? 16.453 -17.422 20.781 1 58.88 94 VAL B C 1
ATOM 5116 O O . VAL B 1 94 ? 17.094 -18.484 20.828 1 58.88 94 VAL B O 1
ATOM 5119 N N . ILE B 1 95 ? 17.016 -16.266 20.766 1 60.84 95 ILE B N 1
ATOM 5120 C CA . ILE B 1 95 ? 18.469 -16.109 20.656 1 60.84 95 ILE B CA 1
ATOM 5121 C C . ILE B 1 95 ? 19.125 -16.484 21.984 1 60.84 95 ILE B C 1
ATOM 5123 O O . ILE B 1 95 ? 20.188 -17.109 22 1 60.84 95 ILE B O 1
ATOM 5127 N N . GLN B 1 96 ? 18.578 -16.078 23.156 1 60.41 96 GLN B N 1
ATOM 5128 C CA . GLN B 1 96 ? 19.109 -16.344 24.484 1 60.41 96 GLN B CA 1
ATOM 5129 C C . GLN B 1 96 ? 19.094 -17.844 24.797 1 60.41 96 GLN B C 1
ATOM 5131 O O . GLN B 1 96 ? 20.047 -18.375 25.375 1 60.41 96 GLN B O 1
ATOM 5136 N N . ARG B 1 97 ? 18.094 -18.375 24.625 1 55.38 97 ARG B N 1
ATOM 5137 C CA . ARG B 1 97 ? 18 -19.812 24.891 1 55.38 97 ARG B CA 1
ATOM 5138 C C . ARG B 1 97 ? 19.047 -20.578 24.094 1 55.38 97 ARG B C 1
ATOM 5140 O O . ARG B 1 97 ? 19.625 -21.562 24.594 1 55.38 97 ARG B O 1
ATOM 5147 N N . LYS B 1 98 ? 19.547 -20.016 23.094 1 49.28 98 LYS B N 1
ATOM 5148 C CA . LYS B 1 98 ? 20.594 -20.656 22.281 1 49.28 98 LYS B CA 1
ATOM 5149 C C . LYS B 1 98 ? 21.953 -20.5 22.938 1 49.28 98 LYS B C 1
ATOM 5151 O O . LYS B 1 98 ? 22.844 -21.344 22.734 1 49.28 98 LYS B O 1
ATOM 5156 N N . ASN B 1 99 ? 22.156 -19.453 23.688 1 49.41 99 ASN B N 1
ATOM 5157 C CA . ASN B 1 99 ? 23.406 -19.234 24.406 1 49.41 99 ASN B CA 1
ATOM 5158 C C . ASN B 1 99 ? 23.594 -20.25 25.531 1 49.41 99 ASN B C 1
ATOM 5160 O O . ASN B 1 99 ? 24.719 -20.609 25.875 1 49.41 99 ASN B O 1
ATOM 5164 N N . ASN B 1 100 ? 22.625 -20.469 26.328 1 47 100 ASN B N 1
ATOM 5165 C CA . ASN B 1 100 ? 22.828 -21.375 27.453 1 47 100 ASN B CA 1
ATOM 5166 C C . ASN B 1 100 ? 23.016 -22.812 26.984 1 47 100 ASN B C 1
ATOM 5168 O O . ASN B 1 100 ? 23.531 -23.656 27.734 1 47 100 ASN B O 1
ATOM 5172 N N . GLU B 1 101 ? 22.406 -23.266 26.031 1 44.47 101 GLU B N 1
ATOM 5173 C CA . GLU B 1 101 ? 22.688 -24.625 25.594 1 44.47 101 GLU B CA 1
ATOM 5174 C C . GLU B 1 101 ? 24.016 -24.703 24.828 1 44.47 101 GLU B C 1
ATOM 5176 O O . GLU B 1 101 ? 24.5 -23.688 24.344 1 44.47 101 GLU B O 1
ATOM 5181 N N . ALA B 1 102 ? 24.875 -26 24.859 1 38.34 102 ALA B N 1
ATOM 5182 C CA . ALA B 1 102 ? 26.234 -26.359 24.422 1 38.34 102 ALA B CA 1
ATOM 5183 C C . ALA B 1 102 ? 26.531 -25.766 23.047 1 38.34 102 ALA B C 1
ATOM 5185 O O . ALA B 1 102 ? 27.547 -26.094 22.438 1 38.34 102 ALA B O 1
ATOM 5186 N N . PHE B 1 103 ? 25.5 -25.328 22.375 1 36.44 103 PHE B N 1
ATOM 5187 C CA . PHE B 1 103 ? 25.859 -25.031 20.984 1 36.44 103 PHE B CA 1
ATOM 5188 C C . PHE B 1 103 ? 26.641 -23.719 20.906 1 36.44 103 PHE B C 1
ATOM 5190 O O . PHE B 1 103 ? 26.156 -22.688 21.375 1 36.44 103 PHE B O 1
ATOM 5197 N N . HIS B 1 104 ? 27.891 -23.688 21 1 38.81 104 HIS B N 1
ATOM 5198 C CA . HIS B 1 104 ? 28.875 -22.672 20.672 1 38.81 104 HIS B CA 1
ATOM 5199 C C . HIS B 1 104 ? 28.484 -21.906 19.406 1 38.81 104 HIS B C 1
ATOM 5201 O O . HIS B 1 104 ? 28.875 -22.266 18.297 1 38.81 104 HIS B O 1
ATOM 5207 N N . VAL B 1 105 ? 27.25 -21.594 19.203 1 41.91 105 VAL B N 1
ATOM 5208 C CA . VAL B 1 105 ? 27.016 -20.688 18.078 1 41.91 105 VAL B CA 1
ATOM 5209 C C . VAL B 1 105 ? 28 -19.516 18.141 1 41.91 105 VAL B C 1
ATOM 5211 O O . VAL B 1 105 ? 28.156 -18.891 19.188 1 41.91 105 VAL B O 1
ATOM 5214 N N . HIS B 1 106 ? 28.875 -19.5 17.281 1 48.66 106 HIS B N 1
ATOM 5215 C CA . HIS B 1 106 ? 29.891 -18.469 17.281 1 48.66 106 HIS B CA 1
ATOM 5216 C C . HIS B 1 106 ? 29.281 -17.094 17.516 1 48.66 106 HIS B C 1
ATOM 5218 O O . HIS B 1 106 ? 28.188 -16.781 17.016 1 48.66 106 HIS B O 1
ATOM 5224 N N . GLN B 1 107 ? 29.641 -16.484 18.594 1 53.75 107 GLN B N 1
ATOM 5225 C CA . GLN B 1 107 ? 29.312 -15.156 19.078 1 53.75 107 GLN B CA 1
ATOM 5226 C C . GLN B 1 107 ? 29.047 -14.195 17.922 1 53.75 107 GLN B C 1
ATOM 5228 O O . GLN B 1 107 ? 28.156 -13.359 18 1 53.75 107 GLN B O 1
ATOM 5233 N N . LYS B 1 108 ? 29.75 -14.555 16.859 1 52.44 108 LYS B N 1
ATOM 5234 C CA . LYS B 1 108 ? 29.656 -13.633 15.727 1 52.44 108 LYS B CA 1
ATOM 5235 C C . LYS B 1 108 ? 28.344 -13.82 14.969 1 52.44 108 LYS B C 1
ATOM 5237 O O . LYS B 1 108 ? 27.719 -12.844 14.562 1 52.44 108 LYS B O 1
ATOM 5242 N N . LEU B 1 109 ? 27.984 -15.023 14.789 1 48.88 109 LEU B N 1
ATOM 5243 C CA . LEU B 1 109 ? 26.75 -15.305 14.055 1 48.88 109 LEU B CA 1
ATOM 5244 C C . LEU B 1 109 ? 25.531 -14.852 14.859 1 48.88 109 LEU B C 1
ATOM 5246 O O . LEU B 1 109 ? 24.578 -14.32 14.289 1 48.88 109 LEU B O 1
ATOM 5250 N N . LYS B 1 110 ? 25.656 -15.094 16.094 1 60.75 110 LYS B N 1
ATOM 5251 C CA . LYS B 1 110 ? 24.625 -14.594 17 1 60.75 110 LYS B CA 1
ATOM 5252 C C . LYS B 1 110 ? 24.469 -13.078 16.875 1 60.75 110 LYS B C 1
ATOM 5254 O O . LYS B 1 110 ? 23.344 -12.562 16.844 1 60.75 110 LYS B O 1
ATOM 5259 N N . ALA B 1 111 ? 25.531 -12.516 16.578 1 62.44 111 ALA B N 1
ATOM 5260 C CA . ALA B 1 111 ? 25.531 -11.062 16.5 1 62.44 111 ALA B CA 1
ATOM 5261 C C . ALA B 1 111 ? 24.859 -10.578 15.219 1 62.44 111 ALA B C 1
ATOM 5263 O O . ALA B 1 111 ? 24.125 -9.594 15.227 1 62.44 111 ALA B O 1
ATOM 5264 N N . VAL B 1 112 ? 25.078 -11.375 14.188 1 59.56 112 VAL B N 1
ATOM 5265 C CA . VAL B 1 112 ? 24.531 -10.969 12.906 1 59.56 112 VAL B CA 1
ATOM 5266 C C . VAL B 1 112 ? 23 -11.141 12.922 1 59.56 112 VAL B C 1
ATOM 5268 O O . VAL B 1 112 ? 22.266 -10.266 12.461 1 59.56 112 VAL B O 1
ATOM 5271 N N . TYR B 1 113 ? 22.641 -12.195 13.469 1 61.28 113 TYR B N 1
ATOM 5272 C CA . TYR B 1 113 ? 21.203 -12.461 13.539 1 61.28 113 TYR B CA 1
ATOM 5273 C C . TYR B 1 113 ? 20.516 -11.453 14.453 1 61.28 113 TYR B C 1
ATOM 5275 O O . TYR B 1 113 ? 19.438 -10.945 14.125 1 61.28 113 TYR B O 1
ATOM 5283 N N . LEU B 1 114 ? 21.141 -11.281 15.477 1 71.06 114 LEU B N 1
ATOM 5284 C CA . LEU B 1 114 ? 20.578 -10.32 16.422 1 71.06 114 LEU B CA 1
ATOM 5285 C C . LEU B 1 114 ? 20.5 -8.93 15.805 1 71.06 114 LEU B C 1
ATOM 5287 O O . LEU B 1 114 ? 19.531 -8.203 16.031 1 71.06 114 LEU B O 1
ATOM 5291 N N . LYS B 1 115 ? 21.484 -8.773 14.977 1 74.75 115 LYS B N 1
ATOM 5292 C CA . LYS B 1 115 ? 21.484 -7.465 14.336 1 74.75 115 LYS B CA 1
ATOM 5293 C C . LYS B 1 115 ? 20.312 -7.32 13.375 1 74.75 115 LYS B C 1
ATOM 5295 O O . LYS B 1 115 ? 19.641 -6.281 13.344 1 74.75 115 LYS B O 1
ATOM 5300 N N . ARG B 1 116 ? 20.031 -8.305 12.68 1 70.56 116 ARG B N 1
ATOM 5301 C CA . ARG B 1 116 ? 18.906 -8.289 11.734 1 70.56 116 ARG B CA 1
ATOM 5302 C C . ARG B 1 116 ? 17.578 -8.141 12.469 1 70.56 116 ARG B C 1
ATOM 5304 O O . ARG B 1 116 ? 16.75 -7.309 12.102 1 70.56 116 ARG B O 1
ATOM 5311 N N . GLU B 1 117 ? 17.469 -8.898 13.445 1 71.75 117 GLU B N 1
ATOM 5312 C CA . GLU B 1 117 ? 16.219 -8.883 14.203 1 71.75 117 GLU B CA 1
ATOM 5313 C C . GLU B 1 117 ? 16.016 -7.547 14.914 1 71.75 117 GLU B C 1
ATOM 5315 O O . GLU B 1 117 ? 14.906 -7.012 14.945 1 71.75 117 GLU B O 1
ATOM 5320 N N . LEU B 1 118 ? 17.094 -7.086 15.414 1 81.06 118 LEU B N 1
ATOM 5321 C CA . LEU B 1 118 ? 17.016 -5.828 16.141 1 81.06 118 LEU B CA 1
ATOM 5322 C C . LEU B 1 118 ? 16.734 -4.664 15.195 1 81.06 118 LEU B C 1
ATOM 5324 O O . LEU B 1 118 ? 16 -3.74 15.531 1 81.06 118 LEU B O 1
ATOM 5328 N N . SER B 1 119 ? 17.312 -4.824 14.055 1 82.19 119 SER B N 1
ATOM 5329 C CA . SER B 1 119 ? 17.062 -3.783 13.062 1 82.19 119 SER B CA 1
ATOM 5330 C C . SER B 1 119 ? 15.602 -3.781 12.625 1 82.19 119 SER B C 1
ATOM 5332 O O . SER B 1 119 ? 15 -2.717 12.469 1 82.19 119 SER B O 1
ATOM 5334 N N . GLN B 1 120 ? 15.062 -4.91 12.5 1 78.31 120 GLN B N 1
ATOM 5335 C CA . GLN B 1 120 ? 13.648 -5.023 12.156 1 78.31 120 GLN B CA 1
ATOM 5336 C C . GLN B 1 120 ? 12.766 -4.48 13.281 1 78.31 120 GLN B C 1
ATOM 5338 O O . GLN B 1 120 ? 11.742 -3.842 13.023 1 78.31 120 GLN B O 1
ATOM 5343 N N . THR B 1 121 ? 13.18 -4.746 14.43 1 84.31 121 THR B N 1
ATOM 5344 C CA . THR B 1 121 ? 12.445 -4.25 15.586 1 84.31 121 THR B CA 1
ATOM 5345 C C . THR B 1 121 ? 12.43 -2.723 15.602 1 84.31 121 THR B C 1
ATOM 5347 O O . THR B 1 121 ? 11.398 -2.107 15.875 1 84.31 121 THR B O 1
ATOM 5350 N N . VAL B 1 122 ? 13.555 -2.168 15.312 1 85.69 122 VAL B N 1
ATOM 5351 C CA . VAL B 1 122 ? 13.633 -0.711 15.258 1 85.69 122 VAL B CA 1
ATOM 5352 C C . VAL B 1 122 ? 12.664 -0.182 14.203 1 85.69 122 VAL B C 1
ATOM 5354 O O . VAL B 1 122 ? 11.898 0.747 14.469 1 85.69 122 VAL B O 1
ATOM 5357 N N . GLU B 1 123 ? 12.625 -0.814 13.141 1 81 123 GLU B N 1
ATOM 5358 C CA . GLU B 1 123 ? 11.75 -0.391 12.047 1 81 123 GLU B CA 1
ATOM 5359 C C . GLU B 1 123 ? 10.281 -0.528 12.438 1 81 123 GLU B C 1
ATOM 5361 O O . GLU B 1 123 ? 9.469 0.354 12.141 1 81 123 GLU B O 1
ATOM 5366 N N . ASP B 1 124 ? 10.008 -1.568 13.062 1 81.62 124 ASP B N 1
ATOM 5367 C CA . ASP B 1 124 ? 8.641 -1.832 13.492 1 81.62 124 ASP B CA 1
ATOM 5368 C C . ASP B 1 124 ? 8.172 -0.792 14.508 1 81.62 124 ASP B C 1
ATOM 5370 O O . ASP B 1 124 ? 7.074 -0.241 14.375 1 81.62 124 ASP B O 1
ATOM 5374 N N . LEU B 1 125 ? 8.992 -0.535 15.445 1 87.31 125 LEU B N 1
ATOM 5375 C CA . LEU B 1 125 ? 8.625 0.385 16.516 1 87.31 125 LEU B CA 1
ATOM 5376 C C . LEU B 1 125 ? 8.547 1.817 16 1 87.31 125 LEU B C 1
ATOM 5378 O O . LEU B 1 125 ? 7.605 2.547 16.312 1 87.31 125 LEU B O 1
ATOM 5382 N N . GLU B 1 126 ? 9.484 2.164 15.211 1 83.38 126 GLU B N 1
ATOM 5383 C CA . GLU B 1 126 ? 9.469 3.514 14.656 1 83.38 126 GLU B CA 1
ATOM 5384 C C . GLU B 1 126 ? 8.312 3.699 13.68 1 83.38 126 GLU B C 1
ATOM 5386 O O . GLU B 1 126 ? 7.699 4.77 13.641 1 83.38 126 GLU B O 1
ATOM 5391 N N . GLY B 1 127 ? 8.102 2.666 12.922 1 79.81 127 GLY B N 1
ATOM 5392 C CA . GLY B 1 127 ? 6.953 2.707 12.031 1 79.81 127 GLY B CA 1
ATOM 5393 C C . GLY B 1 127 ? 5.633 2.873 12.766 1 79.81 127 GLY B C 1
ATOM 5394 O O . GLY B 1 127 ? 4.789 3.672 12.359 1 79.81 127 GLY B O 1
ATOM 5395 N N . TRP B 1 128 ? 5.492 2.176 13.789 1 84 128 TRP B N 1
ATOM 5396 C CA . TRP B 1 128 ? 4.293 2.309 14.609 1 84 128 TRP B CA 1
ATOM 5397 C C . TRP B 1 128 ? 4.18 3.719 15.18 1 84 128 TRP B C 1
ATOM 5399 O O . TRP B 1 128 ? 3.104 4.32 15.156 1 84 128 TRP B O 1
ATOM 5409 N N . GLN B 1 129 ? 5.262 4.195 15.664 1 85.25 129 GLN B N 1
ATOM 5410 C CA . GLN B 1 129 ? 5.277 5.516 16.281 1 85.25 129 GLN B CA 1
ATOM 5411 C C . GLN B 1 129 ? 4.855 6.594 15.297 1 85.25 129 GLN B C 1
ATOM 5413 O O . GLN B 1 129 ? 4.07 7.48 15.633 1 85.25 129 GLN B O 1
ATOM 5418 N N . ARG B 1 130 ? 5.316 6.504 14.172 1 77.75 130 ARG B N 1
ATOM 5419 C CA . ARG B 1 130 ? 4.992 7.48 13.133 1 77.75 130 ARG B CA 1
ATOM 5420 C C . ARG B 1 130 ? 3.5 7.465 12.82 1 77.75 130 ARG B C 1
ATOM 5422 O O . ARG B 1 130 ? 2.904 8.508 12.555 1 77.75 130 ARG B O 1
ATOM 5429 N N . ARG B 1 131 ? 2.951 6.328 12.883 1 75.25 131 ARG B N 1
ATOM 5430 C CA . ARG B 1 131 ? 1.53 6.184 12.586 1 75.25 131 ARG B CA 1
ATOM 5431 C C . ARG B 1 131 ? 0.675 6.629 13.766 1 75.25 131 ARG B C 1
ATOM 5433 O O . ARG B 1 131 ? -0.43 7.141 13.578 1 75.25 131 ARG B O 1
ATOM 5440 N N . PHE B 1 132 ? 1.177 6.422 14.977 1 86.06 132 PHE B N 1
ATOM 5441 C CA . PHE B 1 132 ? 0.427 6.68 16.203 1 86.06 132 PHE B CA 1
ATOM 5442 C C . PHE B 1 132 ? 0.456 8.164 16.547 1 86.06 132 PHE B C 1
ATOM 5444 O O . PHE B 1 132 ? -0.522 8.703 17.062 1 86.06 132 PHE B O 1
ATOM 5451 N N . ASP B 1 133 ? 1.496 8.805 16.266 1 81 133 ASP B N 1
ATOM 5452 C CA . ASP B 1 133 ? 1.766 10.148 16.766 1 81 133 ASP B CA 1
ATOM 5453 C C . ASP B 1 133 ? 0.674 11.125 16.344 1 81 133 ASP B C 1
ATOM 5455 O O . ASP B 1 133 ? 0.173 11.898 17.156 1 81 133 ASP B O 1
ATOM 5459 N N . PRO B 1 134 ? 0.289 11.07 15.148 1 74.19 134 PRO B N 1
ATOM 5460 C CA . PRO B 1 134 ? -0.765 12.023 14.797 1 74.19 134 PRO B CA 1
ATOM 5461 C C . PRO B 1 134 ? -2.041 11.82 15.609 1 74.19 134 PRO B C 1
ATOM 5463 O O . PRO B 1 134 ? -2.697 12.797 15.984 1 74.19 134 PRO B O 1
ATOM 5466 N N . SER B 1 135 ? -2.352 10.609 15.898 1 78.75 135 SER B N 1
ATOM 5467 C CA . SER B 1 135 ? -3.566 10.344 16.656 1 78.75 135 SER B CA 1
ATOM 5468 C C . SER B 1 135 ? -3.402 10.734 18.125 1 78.75 135 SER B C 1
ATOM 5470 O O . SER B 1 135 ? -4.371 11.117 18.781 1 78.75 135 SER B O 1
ATOM 5472 N N . TRP B 1 136 ? -2.189 10.648 18.625 1 83.94 136 TRP B N 1
ATOM 5473 C CA . TRP B 1 136 ? -1.861 11.047 20 1 83.94 136 TRP B CA 1
ATOM 5474 C C . TRP B 1 136 ? -2.287 12.484 20.266 1 83.94 136 TRP B C 1
ATOM 5476 O O . TRP B 1 136 ? -2.857 12.781 21.312 1 83.94 136 TRP B O 1
ATOM 5486 N N . TYR B 1 137 ? -2.203 13.305 19.359 1 80 137 TYR B N 1
ATOM 5487 C CA . TYR B 1 137 ? -2.412 14.734 19.594 1 80 137 TYR B CA 1
ATOM 5488 C C . TYR B 1 137 ? -3.871 15.109 19.375 1 80 137 TYR B C 1
ATOM 5490 O O . TYR B 1 137 ? -4.258 16.266 19.594 1 80 137 TYR B O 1
ATOM 5498 N N . LEU B 1 138 ? -4.66 14.133 19 1 78.62 138 LEU B N 1
ATOM 5499 C CA . LEU B 1 138 ? -6.098 14.375 18.984 1 78.62 138 LEU B CA 1
ATOM 5500 C C . LEU B 1 138 ? -6.629 14.625 20.391 1 78.62 138 LEU B C 1
ATOM 5502 O O . LEU B 1 138 ? -7.723 15.172 20.562 1 78.62 138 LEU B O 1
ATOM 5506 N N . ILE B 1 139 ? -5.855 14.258 21.375 1 82.62 139 ILE B N 1
ATOM 5507 C CA . ILE B 1 139 ? -6.219 14.477 22.766 1 82.62 139 ILE B CA 1
ATOM 5508 C C . ILE B 1 139 ? -6.336 15.977 23.031 1 82.62 139 ILE B C 1
ATOM 5510 O O . ILE B 1 139 ? -7.031 16.391 23.969 1 82.62 139 ILE B O 1
ATOM 5514 N N . THR B 1 140 ? -5.707 16.797 22.234 1 79 140 THR B N 1
ATOM 5515 C CA . THR B 1 140 ? -5.773 18.25 22.375 1 79 140 THR B CA 1
ATOM 5516 C C . THR B 1 140 ? -7.211 18.734 22.25 1 79 140 THR B C 1
ATOM 5518 O O . THR B 1 140 ? -7.562 19.797 22.797 1 79 140 THR B O 1
ATOM 5521 N N . ARG B 1 141 ? -8.047 17.969 21.703 1 75.44 141 ARG B N 1
ATOM 5522 C CA . ARG B 1 141 ? -9.406 18.391 21.406 1 75.44 141 ARG B CA 1
ATOM 5523 C C . ARG B 1 141 ? -10.336 18.156 22.594 1 75.44 141 ARG B C 1
ATOM 5525 O O . ARG B 1 141 ? -11.461 18.641 22.625 1 75.44 141 ARG B O 1
ATOM 5532 N N . ILE B 1 142 ? -9.797 17.453 23.5 1 77.56 142 ILE B N 1
ATOM 5533 C CA . ILE B 1 142 ? -10.625 17.125 24.672 1 77.56 142 ILE B CA 1
ATOM 5534 C C . ILE B 1 142 ? -10.633 18.312 25.641 1 77.56 142 ILE B C 1
ATOM 5536 O O . ILE B 1 142 ? -9.594 18.672 26.188 1 77.56 142 ILE B O 1
ATOM 5540 N N . ALA B 1 143 ? -11.891 18.891 25.75 1 76.44 143 ALA B N 1
ATOM 5541 C CA . ALA B 1 143 ? -12.023 20.062 26.594 1 76.44 143 ALA B CA 1
ATOM 5542 C C . ALA B 1 143 ? -12.258 19.672 28.047 1 76.44 143 ALA B C 1
ATOM 5544 O O . ALA B 1 143 ? -13.32 19.969 28.609 1 76.44 143 ALA B O 1
ATOM 5545 N N . ASP B 1 144 ? -11.43 18.891 28.688 1 81.81 144 ASP B N 1
ATOM 5546 C CA . ASP B 1 144 ? -11.531 18.469 30.078 1 81.81 144 ASP B CA 1
ATOM 5547 C C . ASP B 1 144 ? -10.266 18.812 30.859 1 81.81 144 ASP B C 1
ATOM 5549 O O . ASP B 1 144 ? -9.188 18.297 30.578 1 81.81 144 ASP B O 1
ATOM 5553 N N . PRO B 1 145 ? -10.438 19.703 31.812 1 84.69 145 PRO B N 1
ATOM 5554 C CA . PRO B 1 145 ? -9.258 20.141 32.562 1 84.69 145 PRO B CA 1
ATOM 5555 C C . PRO B 1 145 ? -8.602 18.984 33.344 1 84.69 145 PRO B C 1
ATOM 5557 O O . PRO B 1 145 ? -7.43 19.078 33.688 1 84.69 145 PRO B O 1
ATOM 5560 N N . ASP B 1 146 ? -9.367 17.969 33.562 1 88.69 146 ASP B N 1
ATOM 5561 C CA . ASP B 1 146 ? -8.797 16.812 34.25 1 88.69 146 ASP B CA 1
ATOM 5562 C C . ASP B 1 146 ? -7.695 16.172 33.438 1 88.69 146 ASP B C 1
ATOM 5564 O O . ASP B 1 146 ? -6.789 15.539 33.969 1 88.69 146 ASP B O 1
ATOM 5568 N N . VAL B 1 147 ? -7.824 16.266 32.156 1 89.31 147 VAL B N 1
ATOM 5569 C CA . VAL B 1 147 ? -6.805 15.727 31.281 1 89.31 147 VAL B CA 1
ATOM 5570 C C . VAL B 1 147 ? -5.469 16.422 31.547 1 89.31 147 VAL B C 1
ATOM 5572 O O . VAL B 1 147 ? -4.426 15.758 31.609 1 89.31 147 VAL B O 1
ATOM 5575 N N . ASP B 1 148 ? -5.484 17.703 31.781 1 87.44 148 ASP B N 1
ATOM 5576 C CA . ASP B 1 148 ? -4.273 18.469 32.062 1 87.44 148 ASP B CA 1
ATOM 5577 C C . ASP B 1 148 ? -3.627 18.031 33.375 1 87.44 148 ASP B C 1
ATOM 5579 O O . ASP B 1 148 ? -2.404 17.891 33.438 1 87.44 148 ASP B O 1
ATOM 5583 N N . ARG B 1 149 ? -4.434 17.891 34.281 1 88.44 149 ARG B N 1
ATOM 5584 C CA . ARG B 1 149 ? -3.938 17.469 35.594 1 88.44 149 ARG B CA 1
ATOM 5585 C C . ARG B 1 149 ? -3.27 16.109 35.531 1 88.44 149 ARG B C 1
ATOM 5587 O O . ARG B 1 149 ? -2.176 15.914 36.062 1 88.44 149 ARG B O 1
ATOM 5594 N N . ARG B 1 150 ? -3.879 15.258 34.875 1 88.5 150 ARG B N 1
ATOM 5595 C CA . ARG B 1 150 ? -3.375 13.891 34.75 1 88.5 150 ARG B CA 1
ATOM 5596 C C . ARG B 1 150 ? -2.084 13.836 33.969 1 88.5 150 ARG B C 1
ATOM 5598 O O . ARG B 1 150 ? -1.171 13.078 34.281 1 88.5 150 ARG B O 1
ATOM 5605 N N . LEU B 1 151 ? -2.057 14.555 32.875 1 86.69 151 LEU B N 1
ATOM 5606 C CA . LEU B 1 151 ? -0.834 14.625 32.094 1 86.69 151 LEU B CA 1
ATOM 5607 C C . LEU B 1 151 ? 0.322 15.172 32.906 1 86.69 151 LEU B C 1
ATOM 5609 O O . LEU B 1 151 ? 1.446 14.68 32.844 1 86.69 151 LEU B O 1
ATOM 5613 N N . ARG B 1 152 ? 0.037 16.172 33.75 1 85.25 152 ARG B N 1
ATOM 5614 C CA . ARG B 1 152 ? 1.054 16.75 34.625 1 85.25 152 ARG B CA 1
ATOM 5615 C C . ARG B 1 152 ? 1.515 15.75 35.656 1 85.25 152 ARG B C 1
ATOM 5617 O O . ARG B 1 152 ? 2.703 15.672 35.969 1 85.25 152 ARG B O 1
ATOM 5624 N N . ASP B 1 153 ? 0.616 15.016 36.125 1 83.94 153 ASP B N 1
ATOM 5625 C CA . ASP B 1 153 ? 0.942 14 37.156 1 83.94 153 ASP B CA 1
ATOM 5626 C C . ASP B 1 153 ? 1.879 12.945 36.562 1 83.94 153 ASP B C 1
ATOM 5628 O O . ASP B 1 153 ? 2.836 12.531 37.219 1 83.94 153 ASP B O 1
ATOM 5632 N N . VAL B 1 154 ? 1.533 12.531 35.406 1 81.31 154 VAL B N 1
ATOM 5633 C CA . VAL B 1 154 ? 2.369 11.516 34.781 1 81.31 154 VAL B CA 1
ATOM 5634 C C . VAL B 1 154 ? 3.77 12.078 34.531 1 81.31 154 VAL B C 1
ATOM 5636 O O . VAL B 1 154 ? 4.766 11.383 34.75 1 81.31 154 VAL B O 1
ATOM 5639 N N . ARG B 1 155 ? 3.844 13.258 34.156 1 78.44 155 ARG B N 1
ATOM 5640 C CA . ARG B 1 155 ? 5.125 13.906 33.906 1 78.44 155 ARG B CA 1
ATOM 5641 C C . ARG B 1 155 ? 5.941 14.031 35.188 1 78.44 155 ARG B C 1
ATOM 5643 O O . ARG B 1 155 ? 7.16 13.852 35.188 1 78.44 155 ARG B O 1
ATOM 5650 N N . ARG B 1 156 ? 5.273 14.344 36.188 1 77.94 156 ARG B N 1
ATOM 5651 C CA . ARG B 1 156 ? 5.934 14.5 37.5 1 77.94 156 ARG B CA 1
ATOM 5652 C C . ARG B 1 156 ? 6.488 13.172 38 1 77.94 156 ARG B C 1
ATOM 5654 O O . ARG B 1 156 ? 7.527 13.133 38.656 1 77.94 156 ARG B O 1
ATOM 5661 N N . SER B 1 157 ? 5.656 12.156 37.812 1 71.81 157 SER B N 1
ATOM 5662 C CA . SER B 1 157 ? 6.078 10.836 38.25 1 71.81 157 SER B CA 1
ATOM 5663 C C . SER B 1 157 ? 7.293 10.352 37.469 1 71.81 157 SER B C 1
ATOM 5665 O O . SER B 1 157 ? 7.992 9.43 37.906 1 71.81 157 SER B O 1
ATOM 5667 N N . GLN B 1 158 ? 7.234 10.727 36.438 1 62.22 158 GLN B N 1
ATOM 5668 C CA . GLN B 1 158 ? 8.367 10.328 35.625 1 62.22 158 GLN B CA 1
ATOM 5669 C C . GLN B 1 158 ? 9.625 11.117 36 1 62.22 158 GLN B C 1
ATOM 5671 O O . GLN B 1 158 ? 9.703 12.32 35.719 1 62.22 158 GLN B O 1
ATOM 5676 N N . HIS B 1 159 ? 9.852 11.188 37.531 1 49.75 159 HIS B N 1
ATOM 5677 C CA . HIS B 1 159 ? 11.016 11.852 38.094 1 49.75 159 HIS B CA 1
ATOM 5678 C C . HIS B 1 159 ? 12.094 12.078 37.062 1 49.75 159 HIS B C 1
ATOM 5680 O O . HIS B 1 159 ? 13.227 12.43 37.375 1 49.75 159 HIS B O 1
ATOM 5686 N N . THR B 1 160 ? 12.266 11.031 36.312 1 44.53 160 THR B N 1
ATOM 5687 C CA . THR B 1 160 ? 13.641 10.766 35.906 1 44.53 160 THR B CA 1
ATOM 5688 C C . THR B 1 160 ? 14.328 12.047 35.469 1 44.53 160 THR B C 1
ATOM 5690 O O . THR B 1 160 ? 13.672 13.062 35.219 1 44.53 160 THR B O 1
ATOM 5693 N N . HIS B 1 161 ? 15.688 11.688 34.938 1 36.62 161 HIS B N 1
ATOM 5694 C CA . HIS B 1 161 ? 16.875 12.391 34.438 1 36.62 161 HIS B CA 1
ATOM 5695 C C . HIS B 1 161 ? 16.516 13.516 33.5 1 36.62 161 HIS B C 1
ATOM 5697 O O . HIS B 1 161 ? 15.742 13.312 32.562 1 36.62 161 HIS B O 1
ATOM 5703 N N . PRO B 1 162 ? 16.484 14.688 34.031 1 39.22 162 PRO B N 1
ATOM 5704 C CA . PRO B 1 162 ? 16.578 15.703 33 1 39.22 162 PRO B CA 1
ATOM 5705 C C . PRO B 1 162 ? 17.234 15.18 31.719 1 39.22 162 PRO B C 1
ATOM 5707 O O . PRO B 1 162 ? 18.453 15.102 31.641 1 39.22 162 PRO B O 1
ATOM 5710 N N . SER B 1 163 ? 17.078 13.945 31.406 1 36.16 163 SER B N 1
ATOM 5711 C CA . SER B 1 163 ? 17.875 13.641 30.219 1 36.16 163 SER B CA 1
ATOM 5712 C C . SER B 1 163 ? 18 14.859 29.312 1 36.16 163 SER B C 1
ATOM 5714 O O . SER B 1 163 ? 17.062 15.648 29.188 1 36.16 163 SER B O 1
ATOM 5716 N N . SER B 1 164 ? 19.094 15.328 29.203 1 37.31 164 SER B N 1
ATOM 5717 C CA . SER B 1 164 ? 19.672 16.234 28.219 1 37.31 164 SER B CA 1
ATOM 5718 C C . SER B 1 164 ? 18.922 16.141 26.891 1 37.31 164 SER B C 1
ATOM 5720 O O . SER B 1 164 ? 19.422 16.625 25.859 1 37.31 164 SER B O 1
ATOM 5722 N N . SER B 1 165 ? 18.047 15.18 26.719 1 43.62 165 SER B N 1
ATOM 5723 C CA . SER B 1 165 ? 17.641 15.133 25.312 1 43.62 165 SER B CA 1
ATOM 5724 C C . SER B 1 165 ? 16.906 16.406 24.922 1 43.62 165 SER B C 1
ATOM 5726 O O . SER B 1 165 ? 16.078 16.906 25.672 1 43.62 165 SER B O 1
ATOM 5728 N N . THR B 1 166 ? 17.438 17.188 24.188 1 51.88 166 THR B N 1
ATOM 5729 C CA . THR B 1 166 ? 17.141 18.391 23.438 1 51.88 166 THR B CA 1
ATOM 5730 C C . THR B 1 166 ? 15.695 18.375 22.938 1 51.88 166 THR B C 1
ATOM 5732 O O . THR B 1 166 ? 15.172 19.406 22.484 1 51.88 166 THR B O 1
ATOM 5735 N N . PHE B 1 167 ? 14.984 17.188 23 1 59.31 167 PHE B N 1
ATOM 5736 C CA . PHE B 1 167 ? 13.648 17.266 22.422 1 59.31 167 PHE B CA 1
ATOM 5737 C C . PHE B 1 167 ? 12.586 16.875 23.438 1 59.31 167 PHE B C 1
ATOM 5739 O O . PHE B 1 167 ? 12.742 15.898 24.172 1 59.31 167 PHE B O 1
ATOM 5746 N N . PRO B 1 168 ? 11.578 17.719 23.766 1 69.75 168 PRO B N 1
ATOM 5747 C CA . PRO B 1 168 ? 10.492 17.453 24.719 1 69.75 168 PRO B CA 1
ATOM 5748 C C . PRO B 1 168 ? 9.766 16.141 24.406 1 69.75 168 PRO B C 1
ATOM 5750 O O . PRO B 1 168 ? 9.664 15.742 23.25 1 69.75 168 PRO B O 1
ATOM 5753 N N . SER B 1 169 ? 9.43 15.453 25.5 1 74.12 169 SER B N 1
ATOM 5754 C CA . SER B 1 169 ? 8.633 14.234 25.359 1 74.12 169 SER B CA 1
ATOM 5755 C C . SER B 1 169 ? 7.285 14.531 24.703 1 74.12 169 SER B C 1
ATOM 5757 O O . SER B 1 169 ? 6.809 15.664 24.734 1 74.12 169 SER B O 1
ATOM 5759 N N . PRO B 1 170 ? 6.688 13.586 24.078 1 78.44 170 PRO B N 1
ATOM 5760 C CA . PRO B 1 170 ? 5.371 13.781 23.469 1 78.44 170 PRO B CA 1
ATOM 5761 C C . PRO B 1 170 ? 4.324 14.258 24.469 1 78.44 170 PRO B C 1
ATOM 5763 O O . PRO B 1 170 ? 3.473 15.086 24.141 1 78.44 170 PRO B O 1
ATOM 5766 N N . ALA B 1 171 ? 4.434 13.758 25.703 1 80.56 171 ALA B N 1
ATOM 5767 C CA . ALA B 1 171 ? 3.479 14.188 26.719 1 80.56 171 ALA B CA 1
ATOM 5768 C C . ALA B 1 171 ? 3.682 15.656 27.078 1 80.56 171 ALA B C 1
ATOM 5770 O O . ALA B 1 171 ? 2.715 16.391 27.297 1 80.56 171 ALA B O 1
ATOM 5771 N N . ALA B 1 172 ? 4.93 15.977 27.172 1 80.69 172 ALA B N 1
ATOM 5772 C CA . ALA B 1 172 ? 5.223 17.375 27.453 1 80.69 172 ALA B CA 1
ATOM 5773 C C . ALA B 1 172 ? 4.695 18.281 26.328 1 80.69 172 ALA B C 1
ATOM 5775 O O . ALA B 1 172 ? 4.047 19.297 26.594 1 80.69 172 ALA B O 1
ATOM 5776 N N . ARG B 1 173 ? 4.953 17.859 25.219 1 81.31 173 ARG B N 1
ATOM 5777 C CA . ARG B 1 173 ? 4.488 18.625 24.062 1 81.31 173 ARG B CA 1
ATOM 5778 C C . ARG B 1 173 ? 2.969 18.734 24.062 1 81.31 173 ARG B C 1
ATOM 5780 O O . ARG B 1 173 ? 2.418 19.812 23.812 1 81.31 173 ARG B O 1
ATOM 5787 N N . LEU B 1 174 ? 2.357 17.656 24.281 1 85.12 174 LEU B N 1
ATOM 5788 C CA . LEU B 1 174 ? 0.899 17.656 24.328 1 85.12 174 LEU B CA 1
ATOM 5789 C C . LEU B 1 174 ? 0.39 18.609 25.406 1 85.12 174 LEU B C 1
ATOM 5791 O O . LEU B 1 174 ? -0.561 19.359 25.172 1 85.12 174 LEU B O 1
ATOM 5795 N N . THR B 1 175 ? 1.009 18.562 26.516 1 84.19 175 THR B N 1
ATOM 5796 C CA . THR B 1 175 ? 0.626 19.453 27.625 1 84.19 175 THR B CA 1
ATOM 5797 C C . THR B 1 175 ? 0.782 20.906 27.219 1 84.19 175 THR B C 1
ATOM 5799 O O . THR B 1 175 ? -0.113 21.719 27.469 1 84.19 175 THR B O 1
ATOM 5802 N N . TRP B 1 176 ? 1.904 21.188 26.656 1 80.44 176 TRP B N 1
ATOM 5803 C CA . TRP B 1 176 ? 2.17 22.562 26.25 1 80.44 176 TRP B CA 1
ATOM 5804 C C . TRP B 1 176 ? 1.171 23.016 25.188 1 80.44 176 TRP B C 1
ATOM 5806 O O . TRP B 1 176 ? 0.72 24.156 25.203 1 80.44 176 TRP B O 1
ATOM 5816 N N . MET B 1 177 ? 0.839 22.203 24.344 1 81.19 177 MET B N 1
ATOM 5817 C CA . MET B 1 177 ? -0.139 22.516 23.312 1 81.19 177 MET B CA 1
ATOM 5818 C C . MET B 1 177 ? -1.508 22.797 23.922 1 81.19 177 MET B C 1
ATOM 5820 O O . MET B 1 177 ? -2.164 23.781 23.562 1 81.19 177 MET B O 1
ATOM 5824 N N . ARG B 1 178 ? -1.846 21.969 24.766 1 82.94 178 ARG B N 1
ATOM 5825 C CA . ARG B 1 178 ? -3.139 22.141 25.422 1 82.94 178 ARG B CA 1
ATOM 5826 C C . ARG B 1 178 ? -3.168 23.438 26.234 1 82.94 178 ARG B C 1
ATOM 5828 O O . ARG B 1 178 ? -4.176 24.141 26.25 1 82.94 178 ARG B O 1
ATOM 5835 N N . GLU B 1 179 ? -2.115 23.688 26.891 1 81.44 179 GLU B N 1
ATOM 5836 C CA . GLU B 1 179 ? -2.01 24.938 27.641 1 81.44 179 GLU B CA 1
ATOM 5837 C C . GLU B 1 179 ? -2.137 26.156 26.719 1 81.44 179 GLU B C 1
ATOM 5839 O O . GLU B 1 179 ? -2.816 27.125 27.047 1 81.44 179 GLU B O 1
ATOM 5844 N N . SER B 1 180 ? -1.481 26.016 25.656 1 77.5 180 SER B N 1
ATOM 5845 C CA . SER B 1 180 ? -1.557 27.094 24.672 1 77.5 180 SER B CA 1
ATOM 5846 C C . SER B 1 180 ? -2.982 27.281 24.172 1 77.5 180 SER B C 1
ATOM 5848 O O . SER B 1 180 ? -3.449 28.406 24.016 1 77.5 180 SER B O 1
ATOM 5850 N N . ILE B 1 181 ? -3.607 26.266 23.938 1 76.38 181 ILE B N 1
ATOM 5851 C CA . ILE B 1 181 ? -4.977 26.312 23.422 1 76.38 181 ILE B CA 1
ATOM 5852 C C . ILE B 1 181 ? -5.895 26.922 24.484 1 76.38 181 ILE B C 1
ATOM 5854 O O . ILE B 1 181 ? -6.781 27.719 24.156 1 76.38 181 ILE B O 1
ATOM 5858 N N . GLN B 1 182 ? -5.68 26.562 25.703 1 75 182 GLN B N 1
ATOM 5859 C CA . GLN B 1 182 ? -6.473 27.109 26.797 1 75 182 GLN B CA 1
ATOM 5860 C C . GLN B 1 182 ? -6.25 28.609 26.938 1 75 182 GLN B C 1
ATOM 5862 O O . GLN B 1 182 ? -7.18 29.359 27.25 1 75 182 GLN B O 1
ATOM 5867 N N . GLN B 1 183 ? -5.059 28.969 26.734 1 72.06 183 GLN B N 1
ATOM 5868 C CA . GLN B 1 183 ? -4.723 30.375 26.875 1 72.06 183 GLN B CA 1
ATOM 5869 C C . GLN B 1 183 ? -5.355 31.203 25.766 1 72.06 183 GLN B C 1
ATOM 5871 O O . GLN B 1 183 ? -5.586 32.406 25.922 1 72.06 183 GLN B O 1
ATOM 5876 N N . ILE B 1 184 ? -5.5 30.578 24.672 1 70.44 184 ILE B N 1
ATOM 5877 C CA . ILE B 1 184 ? -6.082 31.25 23.531 1 70.44 184 ILE B CA 1
ATOM 5878 C C . ILE B 1 184 ? -7.598 31.359 23.703 1 70.44 184 ILE B C 1
ATOM 5880 O O . ILE B 1 184 ? -8.227 32.281 23.172 1 70.44 184 ILE B O 1
ATOM 5884 N N . SER B 1 185 ? -8.195 30.609 24.656 1 58.97 185 SER B N 1
ATOM 5885 C CA . SER B 1 185 ? -9.633 30.688 24.875 1 58.97 185 SER B CA 1
ATOM 5886 C C . SER B 1 185 ? -10.039 32.031 25.469 1 58.97 185 SER B C 1
ATOM 5888 O O . SER B 1 185 ? -9.289 32.625 26.234 1 58.97 185 SER B O 1
ATOM 5890 N N . PRO B 1 186 ? -10.961 32.719 24.781 1 53.97 186 PRO B N 1
ATOM 5891 C CA . PRO B 1 186 ? -11.375 34.062 25.188 1 53.97 186 PRO B CA 1
ATOM 5892 C C . PRO B 1 186 ? -11.414 34.25 26.703 1 53.97 186 PRO B C 1
ATOM 5894 O O . PRO B 1 186 ? -11.328 35.375 27.188 1 53.97 186 PRO B O 1
ATOM 5897 N N . GLN B 1 187 ? -11.68 33.219 27.453 1 48.19 187 GLN B N 1
ATOM 5898 C CA . GLN B 1 187 ? -11.898 33.406 28.891 1 48.19 187 GLN B CA 1
ATOM 5899 C C . GLN B 1 187 ? -10.586 33.625 29.625 1 48.19 187 GLN B C 1
ATOM 5901 O O . GLN B 1 187 ? -10.586 34 30.797 1 48.19 187 GLN B O 1
ATOM 5906 N N . SER B 1 188 ? -9.516 33.344 28.969 1 50.72 188 SER B N 1
ATOM 5907 C CA . SER B 1 188 ? -8.281 33.406 29.734 1 50.72 188 SER B CA 1
ATOM 5908 C C . SER B 1 188 ? -7.617 34.781 29.594 1 50.72 188 SER B C 1
ATOM 5910 O O . SER B 1 188 ? -7.707 35.406 28.547 1 50.72 188 SER B O 1
ATOM 5912 N N . LEU B 1 189 ? -7.375 35.438 30.734 1 46.62 189 LEU B N 1
ATOM 5913 C CA . LEU B 1 189 ? -6.645 36.688 30.844 1 46.62 189 LEU B CA 1
ATOM 5914 C C . LEU B 1 189 ? -5.309 36.625 30.109 1 46.62 189 LEU B C 1
ATOM 5916 O O . LEU B 1 189 ? -4.625 35.594 30.172 1 46.62 189 LEU B O 1
ATOM 5920 N N . PRO B 1 190 ? -5.047 37.438 29.141 1 46.47 190 PRO B N 1
ATOM 5921 C CA . PRO B 1 190 ? -3.768 37.469 28.422 1 46.47 190 PRO B CA 1
ATOM 5922 C C . PRO B 1 190 ? -2.568 37.344 29.359 1 46.47 190 PRO B C 1
ATOM 5924 O O . PRO B 1 190 ? -2.459 38.094 30.344 1 46.47 190 PRO B O 1
ATOM 5927 N N . SER B 1 191 ? -2.203 36.281 29.891 1 43.41 191 SER B N 1
ATOM 5928 C CA . SER B 1 191 ? -1.003 36.281 30.734 1 43.41 191 SER B CA 1
ATOM 5929 C C . SER B 1 191 ? 0.229 36.656 29.922 1 43.41 191 SER B C 1
ATOM 5931 O O . SER B 1 191 ? 0.463 36.125 28.844 1 43.41 191 SER B O 1
ATOM 5933 N N . ASP B 1 192 ? 0.768 37.812 29.953 1 43.62 192 ASP B N 1
ATOM 5934 C CA . ASP B 1 192 ? 1.929 38.469 29.359 1 43.62 192 ASP B CA 1
ATOM 5935 C C . ASP B 1 192 ? 3.145 37.531 29.359 1 43.62 192 ASP B C 1
ATOM 5937 O O . ASP B 1 192 ? 4.215 37.906 28.875 1 43.62 192 ASP B O 1
ATOM 5941 N N . SER B 1 193 ? 3.24 36.562 30.219 1 44.72 193 SER B N 1
ATOM 5942 C CA . SER B 1 193 ? 4.59 36.062 30.5 1 44.72 193 SER B CA 1
ATOM 5943 C C . SER B 1 193 ? 5.242 35.5 29.234 1 44.72 193 SER B C 1
ATOM 5945 O O . SER B 1 193 ? 6.359 35.875 28.891 1 44.72 193 SER B O 1
ATOM 5947 N N . ASP B 1 194 ? 5.145 34 28.906 1 47.31 194 ASP B N 1
ATOM 5948 C CA . ASP B 1 194 ? 6.016 33.156 28.078 1 47.31 194 ASP B CA 1
ATOM 5949 C C . ASP B 1 194 ? 5.527 33.094 26.641 1 47.31 194 ASP B C 1
ATOM 5951 O O . ASP B 1 194 ? 5.773 32.094 25.938 1 47.31 194 ASP B O 1
ATOM 5955 N N . GLY B 1 195 ? 4.656 33.812 26.047 1 51.25 195 GLY B N 1
ATOM 5956 C CA . GLY B 1 195 ? 4.031 33.656 24.75 1 51.25 195 GLY B CA 1
ATOM 5957 C C . GLY B 1 195 ? 4.973 33.938 23.594 1 51.25 195 GLY B C 1
ATOM 5958 O O . GLY B 1 195 ? 6.078 34.438 23.797 1 51.25 195 GLY B O 1
ATOM 5959 N N . PRO B 1 196 ? 4.645 33.312 22.391 1 58.47 196 PRO B N 1
ATOM 5960 C CA . PRO B 1 196 ? 5.508 33.688 21.281 1 58.47 196 PRO B CA 1
ATOM 5961 C C . PRO B 1 196 ? 5.711 35.188 21.156 1 58.47 196 PRO B C 1
ATOM 5963 O O . PRO B 1 196 ? 4.746 35.938 21.25 1 58.47 196 PRO B O 1
ATOM 5966 N N . ASN B 1 197 ? 6.98 35.656 21.422 1 68.88 197 ASN B N 1
ATOM 5967 C CA . ASN B 1 197 ? 7.488 37 21.625 1 68.88 197 ASN B CA 1
ATOM 5968 C C . ASN B 1 197 ? 7.605 37.75 20.297 1 68.88 197 ASN B C 1
ATOM 5970 O O . ASN B 1 197 ? 7.961 37.156 19.281 1 68.88 197 ASN B O 1
ATOM 5974 N N . PHE B 1 198 ? 6.73 38.812 20.156 1 82.94 198 PHE B N 1
ATOM 5975 C CA . PHE B 1 198 ? 7.086 39.781 19.109 1 82.94 198 PHE B CA 1
ATOM 5976 C C . PHE B 1 198 ? 8.562 40.125 19.172 1 82.94 198 PHE B C 1
ATOM 5978 O O . PHE B 1 198 ? 9.039 40.625 20.203 1 82.94 198 PHE B O 1
ATOM 5985 N N . LYS B 1 199 ? 9.227 39.656 18.219 1 86.94 199 LYS B N 1
ATOM 5986 C CA . LYS B 1 199 ? 10.664 39.938 18.141 1 86.94 199 LYS B CA 1
ATOM 5987 C C . LYS B 1 199 ? 10.945 41.25 17.422 1 86.94 199 LYS B C 1
ATOM 5989 O O . LYS B 1 199 ? 10.102 41.719 16.656 1 86.94 199 LYS B O 1
ATOM 5994 N N . ASP B 1 200 ? 12.086 41.75 17.781 1 86.31 200 ASP B N 1
ATOM 5995 C CA . ASP B 1 200 ? 12.523 42.938 17.094 1 86.31 200 ASP B CA 1
ATOM 5996 C C . ASP B 1 200 ? 12.875 42.656 15.641 1 86.31 200 ASP B C 1
ATOM 5998 O O . ASP B 1 200 ? 13.383 41.594 15.32 1 86.31 200 ASP B O 1
ATOM 6002 N N . ALA B 1 201 ? 12.539 43.562 14.812 1 84.94 201 ALA B N 1
ATOM 6003 C CA . ALA B 1 201 ? 12.859 43.438 13.398 1 84.94 201 ALA B CA 1
ATOM 6004 C C . ALA B 1 201 ? 14.352 43.188 13.188 1 84.94 201 ALA B C 1
ATOM 6006 O O . ALA B 1 201 ? 14.734 42.531 12.219 1 84.94 201 ALA B O 1
ATOM 6007 N N . ALA B 1 202 ? 15.109 43.625 14.102 1 84.88 202 ALA B N 1
ATOM 6008 C CA . ALA B 1 202 ? 16.562 43.469 14.016 1 84.88 202 ALA B CA 1
ATOM 6009 C C . ALA B 1 202 ? 17 42.031 14.258 1 84.88 202 ALA B C 1
ATOM 6011 O O . ALA B 1 202 ? 18.125 41.656 13.953 1 84.88 202 ALA B O 1
ATOM 6012 N N . ALA B 1 203 ? 16.078 41.312 14.742 1 87.12 203 ALA B N 1
ATOM 6013 C CA . ALA B 1 203 ? 16.391 39.906 15.016 1 87.12 203 ALA B CA 1
ATOM 6014 C C . ALA B 1 203 ? 16.609 39.125 13.719 1 87.12 203 ALA B C 1
ATOM 6016 O O . ALA B 1 203 ? 17.281 38.094 13.703 1 87.12 203 ALA B O 1
ATOM 6017 N N . VAL B 1 204 ? 16.078 39.594 12.625 1 90.38 204 VAL B N 1
ATOM 6018 C CA . VAL B 1 204 ? 16.172 38.938 11.336 1 90.38 204 VAL B CA 1
ATOM 6019 C C . VAL B 1 204 ? 17.172 39.656 10.438 1 90.38 204 VAL B C 1
ATOM 6021 O O . VAL B 1 204 ? 17.203 40.906 10.422 1 90.38 204 VAL B O 1
ATOM 6024 N N . SER B 1 205 ? 17.969 38.812 9.758 1 86.25 205 SER B N 1
ATOM 6025 C CA . SER B 1 205 ? 18.938 39.375 8.836 1 86.25 205 SER B CA 1
ATOM 6026 C C . SER B 1 205 ? 18.25 40.125 7.699 1 86.25 205 SER B C 1
ATOM 6028 O O . SER B 1 205 ? 17.156 39.781 7.289 1 86.25 205 SER B O 1
ATOM 6030 N N . SER B 1 206 ? 18.922 41.125 7.211 1 78.56 206 SER B N 1
ATOM 6031 C CA . SER B 1 206 ? 18.391 41.938 6.125 1 78.56 206 SER B CA 1
ATOM 6032 C C . SER B 1 206 ? 18.406 41.156 4.805 1 78.56 206 SER B C 1
ATOM 6034 O O . SER B 1 206 ? 17.641 41.469 3.887 1 78.56 206 SER B O 1
ATOM 6036 N N . GLY B 1 207 ? 19.297 40.219 4.73 1 84.44 207 GLY B N 1
ATOM 6037 C CA . GLY B 1 207 ? 19.328 39.406 3.518 1 84.44 207 GLY B CA 1
ATOM 6038 C C . GLY B 1 207 ? 18.234 38.375 3.473 1 84.44 207 GLY B C 1
ATOM 6039 O O . GLY B 1 207 ? 18.328 37.344 4.148 1 84.44 207 GLY B O 1
ATOM 6040 N N . MET B 1 208 ? 17.109 38.75 2.818 1 88.19 208 MET B N 1
ATOM 6041 C CA . MET B 1 208 ? 15.992 37.812 2.672 1 88.19 208 MET B CA 1
ATOM 6042 C C . MET B 1 208 ? 15.734 37.5 1.201 1 88.19 208 MET B C 1
ATOM 6044 O O . MET B 1 208 ? 15.914 38.375 0.337 1 88.19 208 MET B O 1
ATOM 6048 N N . TYR B 1 209 ? 15.469 36.25 0.946 1 90.38 209 TYR B N 1
ATOM 6049 C CA . TYR B 1 209 ? 15.109 35.875 -0.419 1 90.38 209 TYR B CA 1
ATOM 6050 C C . TYR B 1 209 ? 13.75 35.188 -0.456 1 90.38 209 TYR B C 1
ATOM 6052 O O . TYR B 1 209 ? 13.43 34.375 0.429 1 90.38 209 TYR B O 1
ATOM 6060 N N . ARG B 1 210 ? 13.008 35.562 -1.396 1 91.06 210 ARG B N 1
ATOM 6061 C CA . ARG B 1 210 ? 11.656 35 -1.532 1 91.06 210 ARG B CA 1
ATOM 6062 C C . ARG B 1 210 ? 11.703 33.562 -2.008 1 91.06 210 ARG B C 1
ATOM 6064 O O . ARG B 1 210 ? 12.477 33.219 -2.904 1 91.06 210 ARG B O 1
ATOM 6071 N N . VAL B 1 211 ? 10.961 32.688 -1.34 1 92 211 VAL B N 1
ATOM 6072 C CA . VAL B 1 211 ? 10.82 31.312 -1.798 1 92 211 VAL B CA 1
ATOM 6073 C C . VAL B 1 211 ? 9.93 31.266 -3.041 1 92 211 VAL B C 1
ATOM 6075 O O . VAL B 1 211 ? 8.789 31.734 -3.016 1 92 211 VAL B O 1
ATOM 6078 N N . GLU B 1 212 ? 10.43 30.672 -4.051 1 85.56 212 GLU B N 1
ATOM 6079 C CA . GLU B 1 212 ? 9.734 30.656 -5.336 1 85.56 212 GLU B CA 1
ATOM 6080 C C . GLU B 1 212 ? 8.344 30.062 -5.207 1 85.56 212 GLU B C 1
ATOM 6082 O O . GLU B 1 212 ? 8.172 28.984 -4.617 1 85.56 212 GLU B O 1
ATOM 6087 N N . GLY B 1 213 ? 7.383 30.797 -5.723 1 85.62 213 GLY B N 1
ATOM 6088 C CA . GLY B 1 213 ? 6.023 30.297 -5.762 1 85.62 213 GLY B CA 1
ATOM 6089 C C . GLY B 1 213 ? 5.238 30.594 -4.5 1 85.62 213 GLY B C 1
ATOM 6090 O O . GLY B 1 213 ? 4.078 30.188 -4.371 1 85.62 213 GLY B O 1
ATOM 6091 N N . THR B 1 214 ? 5.891 31.25 -3.541 1 90.25 214 THR B N 1
ATOM 6092 C CA . THR B 1 214 ? 5.211 31.578 -2.293 1 90.25 214 THR B CA 1
ATOM 6093 C C . THR B 1 214 ? 5.383 33.062 -1.962 1 90.25 214 THR B C 1
ATOM 6095 O O . THR B 1 214 ? 6.086 33.781 -2.67 1 90.25 214 THR B O 1
ATOM 6098 N N . ASP B 1 215 ? 4.695 33.469 -0.95 1 87.81 215 ASP B N 1
ATOM 6099 C CA . ASP B 1 215 ? 4.867 34.812 -0.425 1 87.81 215 ASP B CA 1
ATOM 6100 C C . ASP B 1 215 ? 5.82 34.812 0.771 1 87.81 215 ASP B C 1
ATOM 6102 O O . ASP B 1 215 ? 6.02 35.844 1.404 1 87.81 215 ASP B O 1
ATOM 6106 N N . ALA B 1 216 ? 6.395 33.656 1.031 1 93.25 216 ALA B N 1
ATOM 6107 C CA . ALA B 1 216 ? 7.285 33.562 2.186 1 93.25 216 ALA B CA 1
ATOM 6108 C C . ALA B 1 216 ? 8.727 33.875 1.805 1 93.25 216 ALA B C 1
ATOM 6110 O O . ALA B 1 216 ? 9.078 33.875 0.624 1 93.25 216 ALA B O 1
ATOM 6111 N N . TYR B 1 217 ? 9.555 34.219 2.846 1 93.38 217 TYR B N 1
ATOM 6112 C CA . TYR B 1 217 ? 10.953 34.594 2.639 1 93.38 217 TYR B CA 1
ATOM 6113 C C . TYR B 1 217 ? 11.867 33.719 3.498 1 93.38 217 TYR B C 1
ATOM 6115 O O . TYR B 1 217 ? 11.516 33.375 4.625 1 93.38 217 TYR B O 1
ATOM 6123 N N . LEU B 1 218 ? 13.023 33.375 2.873 1 93.69 218 LEU B N 1
ATOM 6124 C CA . LEU B 1 218 ? 14.078 32.688 3.625 1 93.69 218 LEU B CA 1
ATOM 6125 C C . LEU B 1 218 ? 15.094 33.719 4.16 1 93.69 218 LEU B C 1
ATOM 6127 O O . LEU B 1 218 ? 15.477 34.625 3.453 1 93.69 218 LEU B O 1
ATOM 6131 N N . SER B 1 219 ? 15.367 33.562 5.402 1 93.19 219 SER B N 1
ATOM 6132 C CA . SER B 1 219 ? 16.344 34.438 6.039 1 93.19 219 SER B CA 1
ATOM 6133 C C . SER B 1 219 ? 17.078 33.719 7.164 1 93.19 219 SER B C 1
ATOM 6135 O O . SER B 1 219 ? 17.031 32.5 7.258 1 93.19 219 SER B O 1
ATOM 6137 N N . ARG B 1 220 ? 17.891 34.469 7.902 1 91.44 220 ARG B N 1
ATOM 6138 C CA . ARG B 1 220 ? 18.609 33.969 9.062 1 91.44 220 ARG B CA 1
ATOM 6139 C C . ARG B 1 220 ? 18.391 34.844 10.273 1 91.44 220 ARG B C 1
ATOM 6141 O O . ARG B 1 220 ? 18.078 36.031 10.133 1 91.44 220 ARG B O 1
ATOM 6148 N N . LEU B 1 221 ? 18.406 34.188 11.461 1 89.25 221 LEU B N 1
ATOM 6149 C CA . LEU B 1 221 ? 18.422 35 12.68 1 89.25 221 LEU B CA 1
ATOM 6150 C C . LEU B 1 221 ? 19.781 35.656 12.891 1 89.25 221 LEU B C 1
ATOM 6152 O O . LEU B 1 221 ? 20.812 35 12.766 1 89.25 221 LEU B O 1
ATOM 6156 N N . ASN B 1 222 ? 19.672 36.844 13.203 1 87.44 222 ASN B N 1
ATOM 6157 C CA . ASN B 1 222 ? 20.922 37.594 13.352 1 87.44 222 ASN B CA 1
ATOM 6158 C C . ASN B 1 222 ? 21.828 36.969 14.406 1 87.44 222 ASN B C 1
ATOM 6160 O O . ASN B 1 222 ? 21.344 36.562 15.461 1 87.44 222 ASN B O 1
ATOM 6164 N N . ASN B 1 223 ? 23.047 36.938 14.172 1 82.06 223 ASN B N 1
ATOM 6165 C CA . ASN B 1 223 ? 24.094 36.469 15.07 1 82.06 223 ASN B CA 1
ATOM 6166 C C . ASN B 1 223 ? 23.984 34.969 15.352 1 82.06 223 ASN B C 1
ATOM 6168 O O . ASN B 1 223 ? 24.453 34.5 16.391 1 82.06 223 ASN B O 1
ATOM 6172 N N . THR B 1 224 ? 23.141 34.25 14.578 1 84.56 224 THR B N 1
ATOM 6173 C CA . THR B 1 224 ? 23.047 32.812 14.711 1 84.56 224 THR B CA 1
ATOM 6174 C C . THR B 1 224 ? 23.062 32.125 13.344 1 84.56 224 THR B C 1
ATOM 6176 O O . THR B 1 224 ? 22.797 32.781 12.328 1 84.56 224 THR B O 1
ATOM 6179 N N . PRO B 1 225 ? 23.5 30.984 13.289 1 83.44 225 PRO B N 1
ATOM 6180 C CA . PRO B 1 225 ? 23.438 30.25 12.023 1 83.44 225 PRO B CA 1
ATOM 6181 C C . PRO B 1 225 ? 22.047 29.672 11.75 1 83.44 225 PRO B C 1
ATOM 6183 O O . PRO B 1 225 ? 21.859 28.969 10.758 1 83.44 225 PRO B O 1
ATOM 6186 N N . ARG B 1 226 ? 21.125 30.016 12.578 1 88.25 226 ARG B N 1
ATOM 6187 C CA . ARG B 1 226 ? 19.781 29.453 12.445 1 88.25 226 ARG B CA 1
ATOM 6188 C C . ARG B 1 226 ? 19.047 30.094 11.273 1 88.25 226 ARG B C 1
ATOM 6190 O O . ARG B 1 226 ? 18.938 31.312 11.188 1 88.25 226 ARG B O 1
ATOM 6197 N N . ARG B 1 227 ? 18.547 29.203 10.398 1 90.62 227 ARG B N 1
ATOM 6198 C CA . ARG B 1 227 ? 17.75 29.656 9.266 1 90.62 227 ARG B CA 1
ATOM 6199 C C . ARG B 1 227 ? 16.266 29.703 9.625 1 90.62 227 ARG B C 1
ATOM 6201 O O . ARG B 1 227 ? 15.758 28.844 10.352 1 90.62 227 ARG B O 1
ATOM 6208 N N . VAL B 1 228 ? 15.617 30.766 9.078 1 93.56 228 VAL B N 1
ATOM 6209 C CA . VAL B 1 228 ? 14.203 30.922 9.398 1 93.56 228 VAL B CA 1
ATOM 6210 C C . VAL B 1 228 ? 13.422 31.234 8.125 1 93.56 228 VAL B C 1
ATOM 6212 O O . VAL B 1 228 ? 13.977 31.797 7.168 1 93.56 228 VAL B O 1
ATOM 6215 N N . LEU B 1 229 ? 12.242 30.812 8.07 1 95.12 229 LEU B N 1
ATOM 6216 C CA . LEU B 1 229 ? 11.273 31.172 7.039 1 95.12 229 LEU B CA 1
ATOM 6217 C C . LEU B 1 229 ? 10.289 32.219 7.559 1 95.12 229 LEU B C 1
ATOM 6219 O O . LEU B 1 229 ? 9.664 32 8.602 1 95.12 229 LEU B O 1
ATOM 6223 N N . LEU B 1 230 ? 10.164 33.312 6.895 1 94.31 230 LEU B N 1
ATOM 6224 C CA . LEU B 1 230 ? 9.211 34.375 7.23 1 94.31 230 LEU B CA 1
ATOM 6225 C C . LEU B 1 230 ? 7.918 34.219 6.434 1 94.31 230 LEU B C 1
ATOM 6227 O O . LEU B 1 230 ? 7.914 34.375 5.211 1 94.31 230 LEU B O 1
ATOM 6231 N N . ASP B 1 231 ? 6.906 33.875 7.082 1 94.19 231 ASP B N 1
ATOM 6232 C CA . ASP B 1 231 ? 5.598 33.688 6.457 1 94.19 231 ASP B CA 1
ATOM 6233 C C . ASP B 1 231 ? 4.668 34.844 6.773 1 94.19 231 ASP B C 1
ATOM 6235 O O . ASP B 1 231 ? 4.312 35.094 7.93 1 94.19 231 ASP B O 1
ATOM 6239 N N . PRO B 1 232 ? 4.258 35.531 5.723 1 89.81 232 PRO B N 1
ATOM 6240 C CA . PRO B 1 232 ? 3.383 36.688 6 1 89.81 232 PRO B CA 1
ATOM 6241 C C . PRO B 1 232 ? 2.033 36.281 6.582 1 89.81 232 PRO B C 1
ATOM 6243 O O . PRO B 1 232 ? 1.443 35.281 6.137 1 89.81 232 PRO B O 1
ATOM 6246 N N . ALA B 1 233 ? 1.626 37 7.547 1 83.81 233 ALA B N 1
ATOM 6247 C CA . ALA B 1 233 ? 0.416 36.594 8.266 1 83.81 233 ALA B CA 1
ATOM 6248 C C . ALA B 1 233 ? -0.74 37.562 7.953 1 83.81 233 ALA B C 1
ATOM 6250 O O . ALA B 1 233 ? -1.878 37.312 8.359 1 83.81 233 ALA B O 1
ATOM 6251 N N . ASN B 1 234 ? -0.597 38.719 7.32 1 69.88 234 ASN B N 1
ATOM 6252 C CA . ASN B 1 234 ? -1.689 39.656 7.062 1 69.88 234 ASN B CA 1
ATOM 6253 C C . ASN B 1 234 ? -1.58 40.281 5.676 1 69.88 234 ASN B C 1
ATOM 6255 O O . ASN B 1 234 ? -1.866 41.469 5.496 1 69.88 234 ASN B O 1
ATOM 6259 N N . LEU B 1 235 ? -0.995 39.625 4.703 1 60.47 235 LEU B N 1
ATOM 6260 C CA . LEU B 1 235 ? -0.734 40.125 3.369 1 60.47 235 LEU B CA 1
ATOM 6261 C C . LEU B 1 235 ? -1.983 40.781 2.791 1 60.47 235 LEU B C 1
ATOM 6263 O O . LEU B 1 235 ? -1.903 41.875 2.184 1 60.47 235 LEU B O 1
ATOM 6267 N N . HIS B 1 236 ? -3.072 40.219 2.727 1 57.75 236 HIS B N 1
ATOM 6268 C CA . HIS B 1 236 ? -4.191 40.719 1.941 1 57.75 236 HIS B CA 1
ATOM 6269 C C . HIS B 1 236 ? -5.137 41.531 2.807 1 57.75 236 HIS B C 1
ATOM 6271 O O . HIS B 1 236 ? -6.258 41.844 2.389 1 57.75 236 HIS B O 1
ATOM 6277 N N . LEU B 1 237 ? -4.727 41.844 4.035 1 53.28 237 LEU B N 1
ATOM 6278 C CA . LEU B 1 237 ? -5.621 42.656 4.855 1 53.28 237 LEU B CA 1
ATOM 6279 C C . LEU B 1 237 ? -5.566 44.125 4.445 1 53.28 237 LEU B C 1
ATOM 6281 O O . LEU B 1 237 ? -6.352 44.938 4.93 1 53.28 237 LEU B O 1
ATOM 6285 N N . GLY B 1 238 ? -4.535 44.594 3.703 1 47.22 238 GLY B N 1
ATOM 6286 C CA . GLY B 1 238 ? -4.449 46 3.375 1 47.22 238 GLY B CA 1
ATOM 6287 C C . GLY B 1 238 ? -5.656 46.531 2.607 1 47.22 238 GLY B C 1
ATOM 6288 O O . GLY B 1 238 ? -5.824 47.719 2.438 1 47.22 238 GLY B O 1
ATOM 6289 N N . HIS B 1 239 ? -5.879 45.812 1.575 1 44.03 239 HIS B N 1
ATOM 6290 C CA . HIS B 1 239 ? -6.891 46.594 0.878 1 44.03 239 HIS B CA 1
ATOM 6291 C C . HIS B 1 239 ? -8.055 46.938 1.801 1 44.03 239 HIS B C 1
ATOM 6293 O O . HIS B 1 239 ? -8.359 48.125 2.014 1 44.03 239 HIS B O 1
ATOM 6299 N N . ALA B 1 240 ? -9.297 46.531 1.326 1 45.28 240 ALA B N 1
ATOM 6300 C CA . ALA B 1 240 ? -10.539 47.094 1.826 1 45.28 240 ALA B CA 1
ATOM 6301 C C . ALA B 1 240 ? -10.656 46.938 3.336 1 45.28 240 ALA B C 1
ATOM 6303 O O . ALA B 1 240 ? -9.773 46.344 3.973 1 45.28 240 ALA B O 1
ATOM 6304 N N . GLN B 1 241 ? -11.969 46.594 3.701 1 45.41 241 GLN B N 1
ATOM 6305 C CA . GLN B 1 241 ? -12.984 46.594 4.746 1 45.41 241 GLN B CA 1
ATOM 6306 C C . GLN B 1 241 ? -12.719 45.5 5.77 1 45.41 241 GLN B C 1
ATOM 6308 O O . GLN B 1 241 ? -13.492 44.531 5.891 1 45.41 241 GLN B O 1
ATOM 6313 N N . SER B 1 242 ? -11.391 45.188 5.941 1 53.09 242 SER B N 1
ATOM 6314 C CA . SER B 1 242 ? -11.398 44.125 6.949 1 53.09 242 SER B CA 1
ATOM 6315 C C . SER B 1 242 ? -12.031 44.625 8.25 1 53.09 242 SER B C 1
ATOM 6317 O O . SER B 1 242 ? -11.734 45.719 8.719 1 53.09 242 SER B O 1
ATOM 6319 N N . GLN B 1 243 ? -13.086 44.156 8.453 1 59.25 243 GLN B N 1
ATOM 6320 C CA . GLN B 1 243 ? -13.867 44.406 9.656 1 59.25 243 GLN B CA 1
ATOM 6321 C C . GLN B 1 243 ? -13.133 43.938 10.906 1 59.25 243 GLN B C 1
ATOM 6323 O O . GLN B 1 243 ? -13.562 44.219 12.023 1 59.25 243 GLN B O 1
ATOM 6328 N N . ILE B 1 244 ? -11.773 43.406 10.547 1 66.69 244 ILE B N 1
ATOM 6329 C CA . ILE B 1 244 ? -11.117 42.906 11.758 1 66.69 244 ILE B CA 1
ATOM 6330 C C . ILE B 1 244 ? -10.203 44 12.32 1 66.69 244 ILE B C 1
ATOM 6332 O O . ILE B 1 244 ? -9.406 44.594 11.586 1 66.69 244 ILE B O 1
ATOM 6336 N N . SER B 1 245 ? -10.367 44.312 13.523 1 71.62 245 SER B N 1
ATOM 6337 C CA . SER B 1 245 ? -9.539 45.281 14.195 1 71.62 245 SER B CA 1
ATOM 6338 C C . SER B 1 245 ? -8.086 44.844 14.258 1 71.62 245 SER B C 1
ATOM 6340 O O . SER B 1 245 ? -7.801 43.656 14.328 1 71.62 245 SER B O 1
ATOM 6342 N N . PRO B 1 246 ? -7.152 45.75 14.078 1 71.88 246 PRO B N 1
ATOM 6343 C CA . PRO B 1 246 ? -5.73 45.406 14.203 1 71.88 246 PRO B CA 1
ATOM 6344 C C . PRO B 1 246 ? -5.418 44.656 15.492 1 71.88 246 PRO B C 1
ATOM 6346 O O . PRO B 1 246 ? -4.539 43.781 15.508 1 71.88 246 PRO B O 1
ATOM 6349 N N . ALA B 1 247 ? -6.109 44.969 16.547 1 74.94 247 ALA B N 1
ATOM 6350 C CA . ALA B 1 247 ? -5.898 44.312 17.828 1 74.94 247 ALA B CA 1
ATOM 6351 C C . ALA B 1 247 ? -6.301 42.844 17.75 1 74.94 247 ALA B C 1
ATOM 6353 O O . ALA B 1 247 ? -5.605 41.969 18.281 1 74.94 247 ALA B O 1
ATOM 6354 N N . THR B 1 248 ? -7.363 42.656 17.062 1 75.75 248 THR B N 1
ATOM 6355 C CA . THR B 1 248 ? -7.84 41.281 16.906 1 75.75 248 THR B CA 1
ATOM 6356 C C . THR B 1 248 ? -6.891 40.469 16.016 1 75.75 248 THR B C 1
ATOM 6358 O O . THR B 1 248 ? -6.633 39.312 16.281 1 75.75 248 THR B O 1
ATOM 6361 N N . LEU B 1 249 ? -6.461 41.156 15.062 1 76.62 249 LEU B N 1
ATOM 6362 C CA . LEU B 1 249 ? -5.516 40.5 14.156 1 76.62 249 LEU B CA 1
ATOM 6363 C C . LEU B 1 249 ? -4.238 40.125 14.898 1 76.62 249 LEU B C 1
ATOM 6365 O O . LEU B 1 249 ? -3.744 39 14.742 1 76.62 249 LEU B O 1
ATOM 6369 N N . ARG B 1 250 ? -3.75 41.062 15.633 1 78.56 250 ARG B N 1
ATOM 6370 C CA . ARG B 1 250 ? -2.541 40.812 16.406 1 78.56 250 ARG B CA 1
ATOM 6371 C C . ARG B 1 250 ? -2.746 39.656 17.391 1 78.56 250 ARG B C 1
ATOM 6373 O O . ARG B 1 250 ? -1.852 38.844 17.578 1 78.56 250 ARG B O 1
ATOM 6380 N N . GLN B 1 251 ? -3.834 39.625 17.953 1 79 251 GLN B N 1
ATOM 6381 C CA . GLN B 1 251 ? -4.148 38.562 18.906 1 79 251 GLN B CA 1
ATOM 6382 C C . GLN B 1 251 ? -4.215 37.219 18.219 1 79 251 GLN B C 1
ATOM 6384 O O . GLN B 1 251 ? -3.705 36.219 18.75 1 79 251 GLN B O 1
ATOM 6389 N N . ASN B 1 252 ? -4.883 37.188 17.141 1 77.56 252 ASN B N 1
ATOM 6390 C CA . ASN B 1 252 ? -5 35.938 16.391 1 77.56 252 ASN B CA 1
ATOM 6391 C C . ASN B 1 252 ? -3.633 35.375 15.984 1 77.56 252 ASN B C 1
ATOM 6393 O O . ASN B 1 252 ? -3.379 34.188 16.094 1 77.56 252 ASN B O 1
ATOM 6397 N N . ILE B 1 253 ? -2.865 36.312 15.516 1 81.81 253 ILE B N 1
ATOM 6398 C CA . ILE B 1 253 ? -1.53 35.906 15.07 1 81.81 253 ILE B CA 1
ATOM 6399 C C . ILE B 1 253 ? -0.72 35.406 16.266 1 81.81 253 ILE B C 1
ATOM 6401 O O . ILE B 1 253 ? -0.003 34.406 16.141 1 81.81 253 ILE B O 1
ATOM 6405 N N . ARG B 1 254 ? -0.812 36.094 17.359 1 83.5 254 ARG B N 1
ATOM 6406 C CA . ARG B 1 254 ? -0.124 35.656 18.578 1 83.5 254 ARG B CA 1
ATOM 6407 C C . ARG B 1 254 ? -0.583 34.281 19.016 1 83.5 254 ARG B C 1
ATOM 6409 O O . ARG B 1 254 ? 0.234 33.469 19.422 1 83.5 254 ARG B O 1
ATOM 6416 N N . ASP B 1 255 ? -1.85 34.062 18.969 1 80.81 255 ASP B N 1
ATOM 6417 C CA . ASP B 1 255 ? -2.414 32.781 19.375 1 80.81 255 ASP B CA 1
ATOM 6418 C C . ASP B 1 255 ? -1.91 31.656 18.484 1 80.81 255 ASP B C 1
ATOM 6420 O O . ASP B 1 255 ? -1.576 30.578 18.969 1 80.81 255 ASP B O 1
ATOM 6424 N N . LEU B 1 256 ? -1.88 31.922 17.281 1 83.69 256 LEU B N 1
ATOM 6425 C CA . LEU B 1 256 ? -1.383 30.922 16.328 1 83.69 256 LEU B CA 1
ATOM 6426 C C . LEU B 1 256 ? 0.09 30.625 16.594 1 83.69 256 LEU B C 1
ATOM 6428 O O . LEU B 1 256 ? 0.499 29.469 16.578 1 83.69 256 LEU B O 1
ATOM 6432 N N . ALA B 1 257 ? 0.818 31.656 16.719 1 87.25 257 ALA B N 1
ATOM 6433 C CA . ALA B 1 257 ? 2.248 31.5 16.969 1 87.25 257 ALA B CA 1
ATOM 6434 C C . ALA B 1 257 ? 2.49 30.656 18.219 1 87.25 257 ALA B C 1
ATOM 6436 O O . ALA B 1 257 ? 3.396 29.828 18.25 1 87.25 257 ALA B O 1
ATOM 6437 N N . ARG B 1 258 ? 1.724 30.922 19.25 1 83.94 258 ARG B N 1
ATOM 6438 C CA . ARG B 1 258 ? 1.835 30.172 20.5 1 83.94 258 ARG B CA 1
ATOM 6439 C C . ARG B 1 258 ? 1.579 28.688 20.266 1 83.94 258 ARG B C 1
ATOM 6441 O O . ARG B 1 258 ? 2.268 27.828 20.844 1 83.94 258 ARG B O 1
ATOM 6448 N N . LEU B 1 259 ? 0.679 28.422 19.516 1 81.12 259 LEU B N 1
ATOM 6449 C CA . LEU B 1 259 ? 0.345 27.031 19.219 1 81.12 259 LEU B CA 1
ATOM 6450 C C . LEU B 1 259 ? 1.459 26.359 18.406 1 81.12 259 LEU B C 1
ATOM 6452 O O . LEU B 1 259 ? 1.868 25.25 18.719 1 81.12 259 LEU B O 1
ATOM 6456 N N . LEU B 1 260 ? 1.921 27.047 17.406 1 88.94 260 LEU B N 1
ATOM 6457 C CA . LEU B 1 260 ? 2.889 26.484 16.469 1 88.94 260 LEU B CA 1
ATOM 6458 C C . LEU B 1 260 ? 4.266 26.359 17.125 1 88.94 260 LEU B C 1
ATOM 6460 O O . LEU B 1 260 ? 5.141 25.672 16.609 1 88.94 260 LEU B O 1
ATOM 6464 N N . ARG B 1 261 ? 4.434 27 18.219 1 87.56 261 ARG B N 1
ATOM 6465 C CA . ARG B 1 261 ? 5.695 26.938 18.953 1 87.56 261 ARG B CA 1
ATOM 6466 C C . ARG B 1 261 ? 5.965 25.516 19.453 1 87.56 261 ARG B C 1
ATOM 6468 O O . ARG B 1 261 ? 7.121 25.125 19.625 1 87.56 261 ARG B O 1
ATOM 6475 N N . HIS B 1 262 ? 4.984 24.75 19.594 1 81.81 262 HIS B N 1
ATOM 6476 C CA . HIS B 1 262 ? 5.129 23.453 20.234 1 81.81 262 HIS B CA 1
ATOM 6477 C C . HIS B 1 262 ? 4.938 22.312 19.234 1 81.81 262 HIS B C 1
ATOM 6479 O O . HIS B 1 262 ? 4.852 21.141 19.625 1 81.81 262 HIS B O 1
ATOM 6485 N N . VAL B 1 263 ? 4.945 22.625 18.047 1 85.44 263 VAL B N 1
ATOM 6486 C CA . VAL B 1 263 ? 4.711 21.578 17.047 1 85.44 263 VAL B CA 1
ATOM 6487 C C . VAL B 1 263 ? 6.004 20.797 16.797 1 85.44 263 VAL B C 1
ATOM 6489 O O . VAL B 1 263 ? 7.102 21.359 16.938 1 85.44 263 VAL B O 1
ATOM 6492 N N . ASP B 1 264 ? 5.84 19.5 16.516 1 83.19 264 ASP B N 1
ATOM 6493 C CA . ASP B 1 264 ? 6.93 18.672 16.016 1 83.19 264 ASP B CA 1
ATOM 6494 C C . ASP B 1 264 ? 6.898 18.594 14.484 1 83.19 264 ASP B C 1
ATOM 6496 O O . ASP B 1 264 ? 6.016 17.953 13.914 1 83.19 264 ASP B O 1
ATOM 6500 N N . PRO B 1 265 ? 7.914 19.156 13.883 1 87.75 265 PRO B N 1
ATOM 6501 C CA . PRO B 1 265 ? 7.887 19.234 12.422 1 87.75 265 PRO B CA 1
ATOM 6502 C C . PRO B 1 265 ? 7.859 17.844 11.766 1 87.75 265 PRO B C 1
ATOM 6504 O O . PRO B 1 265 ? 7.211 17.672 10.727 1 87.75 265 PRO B O 1
ATOM 6507 N N . SER B 1 266 ? 8.461 16.859 12.344 1 82.44 266 SER B N 1
ATOM 6508 C CA . SER B 1 266 ? 8.547 15.539 11.727 1 82.44 266 SER B CA 1
ATOM 6509 C C . SER B 1 266 ? 7.211 14.805 11.82 1 82.44 266 SER B C 1
ATOM 6511 O O . SER B 1 266 ? 6.93 13.914 11.008 1 82.44 266 SER B O 1
ATOM 6513 N N . THR B 1 267 ? 6.41 15.25 12.711 1 78.88 267 THR B N 1
ATOM 6514 C CA . THR B 1 267 ? 5.137 14.562 12.922 1 78.88 267 THR B CA 1
ATOM 6515 C C . THR B 1 267 ? 4.012 15.273 12.172 1 78.88 267 THR B C 1
ATOM 6517 O O . THR B 1 267 ? 3.189 14.625 11.523 1 78.88 267 THR B O 1
ATOM 6520 N N . PHE B 1 268 ? 4.07 16.609 12.227 1 86.62 268 PHE B N 1
ATOM 6521 C CA . PHE B 1 268 ? 2.9 17.344 11.766 1 86.62 268 PHE B CA 1
ATOM 6522 C C . PHE B 1 268 ? 3.164 17.969 10.398 1 86.62 268 PHE B C 1
ATOM 6524 O O . PHE B 1 268 ? 2.238 18.438 9.734 1 86.62 268 PHE B O 1
ATOM 6531 N N . HIS B 1 269 ? 4.41 17.906 10.031 1 90.81 269 HIS B N 1
ATOM 6532 C CA . HIS B 1 269 ? 4.793 18.547 8.781 1 90.81 269 HIS B CA 1
ATOM 6533 C C . HIS B 1 269 ? 4.363 20.016 8.766 1 90.81 269 HIS B C 1
ATOM 6535 O O . HIS B 1 269 ? 3.809 20.484 7.773 1 90.81 269 HIS B O 1
ATOM 6541 N N . LEU B 1 270 ? 4.477 20.594 9.906 1 93.31 270 LEU B N 1
ATOM 6542 C CA . LEU B 1 270 ? 4.422 22.016 10.188 1 93.31 270 LEU B CA 1
ATOM 6543 C C . LEU B 1 270 ? 5.73 22.5 10.812 1 93.31 270 LEU B C 1
ATOM 6545 O O . LEU B 1 270 ? 6.406 21.734 11.516 1 93.31 270 LEU B O 1
ATOM 6549 N N . LEU B 1 271 ? 6.078 23.688 10.469 1 93.81 271 LEU B N 1
ATOM 6550 C CA . LEU B 1 271 ? 7.305 24.219 11.055 1 93.81 271 LEU B CA 1
ATOM 6551 C C . LEU B 1 271 ? 7.027 24.875 12.398 1 93.81 271 LEU B C 1
ATOM 6553 O O . LEU B 1 271 ? 5.965 25.469 12.594 1 93.81 271 LEU B O 1
ATOM 6557 N N . ARG B 1 272 ? 7.98 24.75 13.234 1 91.81 272 ARG B N 1
ATOM 6558 C CA . ARG B 1 272 ? 7.883 25.391 14.539 1 91.81 272 ARG B CA 1
ATOM 6559 C C . ARG B 1 272 ? 7.984 26.906 14.414 1 91.81 272 ARG B C 1
ATOM 6561 O O . ARG B 1 272 ? 8.852 27.422 13.703 1 91.81 272 ARG B O 1
ATOM 6568 N N . CYS B 1 273 ? 7.113 27.594 15.094 1 92.88 273 CYS B N 1
ATOM 6569 C CA . CYS B 1 273 ? 7.137 29.062 15.078 1 92.88 273 CYS B CA 1
ATOM 6570 C C . CYS B 1 273 ? 7.961 29.609 16.234 1 92.88 273 CYS B C 1
ATOM 6572 O O . CYS B 1 273 ? 7.652 29.344 17.391 1 92.88 273 CYS B O 1
ATOM 6574 N N . ASP B 1 274 ? 8.969 30.359 15.953 1 90.56 274 ASP B N 1
ATOM 6575 C CA . ASP B 1 274 ? 9.875 30.906 16.953 1 90.56 274 ASP B CA 1
ATOM 6576 C C . ASP B 1 274 ? 9.422 32.281 17.406 1 90.56 274 ASP B C 1
ATOM 6578 O O . ASP B 1 274 ? 9.953 32.844 18.375 1 90.56 274 ASP B O 1
ATOM 6582 N N . GLY B 1 275 ? 8.438 32.844 16.703 1 91.25 275 GLY B N 1
ATOM 6583 C CA . GLY B 1 275 ? 7.941 34.188 17.078 1 91.25 275 GLY B CA 1
ATOM 6584 C C . GLY B 1 275 ? 7.332 34.938 15.898 1 91.25 275 GLY B C 1
ATOM 6585 O O . GLY B 1 275 ? 7.062 34.344 14.852 1 91.25 275 GLY B O 1
ATOM 6586 N N . ILE B 1 276 ? 7.062 36.25 16.203 1 91.94 276 ILE B N 1
ATOM 6587 C CA . ILE B 1 276 ? 6.453 37.125 15.211 1 91.94 276 ILE B CA 1
ATOM 6588 C C . ILE B 1 276 ? 7.34 38.375 15.008 1 91.94 276 ILE B C 1
ATOM 6590 O O . ILE B 1 276 ? 7.906 38.906 15.969 1 91.94 276 ILE B O 1
ATOM 6594 N N . VAL B 1 277 ? 7.539 38.688 13.805 1 91.06 277 VAL B N 1
ATOM 6595 C CA . VAL B 1 277 ? 8.266 39.938 13.516 1 91.06 277 VAL B CA 1
ATOM 6596 C C . VAL B 1 277 ? 7.379 40.875 12.703 1 91.06 277 VAL B C 1
ATOM 6598 O O . VAL B 1 277 ? 6.613 40.438 11.844 1 91.06 277 VAL B O 1
ATOM 6601 N N . GLU B 1 278 ? 7.469 42.062 13.094 1 88.44 278 GLU B N 1
ATOM 6602 C CA . GLU B 1 278 ? 6.77 43.125 12.352 1 88.44 278 GLU B CA 1
ATOM 6603 C C . GLU B 1 278 ? 7.734 43.906 11.484 1 88.44 278 GLU B C 1
ATOM 6605 O O . GLU B 1 278 ? 8.688 44.531 11.984 1 88.44 278 GLU B O 1
ATOM 6610 N N . LEU B 1 279 ? 7.492 43.875 10.195 1 87.56 279 LEU B N 1
ATOM 6611 C CA . LEU B 1 279 ? 8.367 44.562 9.266 1 87.56 279 LEU B CA 1
ATOM 6612 C C . LEU B 1 279 ? 7.609 45.656 8.531 1 87.56 279 LEU B C 1
ATOM 6614 O O . LEU B 1 279 ? 6.441 45.5 8.172 1 87.56 279 LEU B O 1
ATOM 6618 N N . PRO B 1 280 ? 8.234 46.75 8.383 1 82.44 280 PRO B N 1
ATOM 6619 C CA . PRO B 1 280 ? 7.586 47.844 7.664 1 82.44 280 PRO B CA 1
ATOM 6620 C C . PRO B 1 280 ? 7.504 47.594 6.16 1 82.44 280 PRO B C 1
ATOM 6622 O O . PRO B 1 280 ? 8.438 47.031 5.57 1 82.44 280 PRO B O 1
ATOM 6625 N N . THR B 1 281 ? 6.344 47.781 5.68 1 78.56 281 THR B N 1
ATOM 6626 C CA . THR B 1 281 ? 6.137 47.781 4.234 1 78.56 281 THR B CA 1
ATOM 6627 C C . THR B 1 281 ? 5.598 49.094 3.746 1 78.56 281 THR B C 1
ATOM 6629 O O . THR B 1 281 ? 5.379 50.031 4.543 1 78.56 281 THR B O 1
ATOM 6632 N N . THR B 1 282 ? 5.477 49.281 2.398 1 74 282 THR B N 1
ATOM 6633 C CA . THR B 1 282 ? 4.934 50.5 1.813 1 74 282 THR B CA 1
ATOM 6634 C C . THR B 1 282 ? 3.482 50.688 2.234 1 74 282 THR B C 1
ATOM 6636 O O . THR B 1 282 ? 2.998 51.844 2.281 1 74 282 THR B O 1
ATOM 6639 N N . GLN B 1 283 ? 2.775 49.688 2.568 1 70.12 283 GLN B N 1
ATOM 6640 C CA . GLN B 1 283 ? 1.352 49.75 2.883 1 70.12 283 GLN B CA 1
ATOM 6641 C C . GLN B 1 283 ? 1.114 49.625 4.387 1 70.12 283 GLN B C 1
ATOM 6643 O O . GLN B 1 283 ? -0.021 49.438 4.828 1 70.12 283 GLN B O 1
ATOM 6648 N N . GLY B 1 284 ? 2.191 49.75 5.164 1 74.75 284 GLY B N 1
ATOM 6649 C CA . GLY B 1 284 ? 2.076 49.625 6.609 1 74.75 284 GLY B CA 1
ATOM 6650 C C . GLY B 1 284 ? 2.934 48.5 7.176 1 74.75 284 GLY B C 1
ATOM 6651 O O . GLY B 1 284 ? 3.93 48.125 6.566 1 74.75 284 GLY B O 1
ATOM 6652 N N . ASN B 1 285 ? 2.566 48.094 8.336 1 78.69 285 ASN B N 1
ATOM 6653 C CA . ASN B 1 285 ? 3.332 47.031 9 1 78.69 285 ASN B CA 1
ATOM 6654 C C . ASN B 1 285 ? 2.789 45.656 8.664 1 78.69 285 ASN B C 1
ATOM 6656 O O . ASN B 1 285 ? 1.575 45.469 8.586 1 78.69 285 ASN B O 1
ATOM 6660 N N . GLN B 1 286 ? 3.654 44.875 8.281 1 85.62 286 GLN B N 1
ATOM 6661 C CA . GLN B 1 286 ? 3.299 43.5 7.988 1 85.62 286 GLN B CA 1
ATOM 6662 C C . GLN B 1 286 ? 3.857 42.531 9.047 1 85.62 286 GLN B C 1
ATOM 6664 O O . GLN B 1 286 ? 5.027 42.656 9.422 1 85.62 286 GLN B O 1
ATOM 6669 N N . PHE B 1 287 ? 2.955 41.688 9.531 1 88.06 287 PHE B N 1
ATOM 6670 C CA . PHE B 1 287 ? 3.385 40.656 10.484 1 88.06 287 PHE B CA 1
ATOM 6671 C C . PHE B 1 287 ? 3.9 39.438 9.758 1 88.06 287 PHE B C 1
ATOM 6673 O O . PHE B 1 287 ? 3.332 39.031 8.742 1 88.06 287 PHE B O 1
ATOM 6680 N N . HIS B 1 288 ? 4.996 38.906 10.258 1 91.62 288 HIS B N 1
ATOM 6681 C CA . HIS B 1 288 ? 5.535 37.656 9.742 1 91.62 288 HIS B CA 1
ATOM 6682 C C . HIS B 1 288 ? 5.707 36.625 10.859 1 91.62 288 HIS B C 1
ATOM 6684 O O . HIS B 1 288 ? 6.234 36.938 11.93 1 91.62 288 HIS B O 1
ATOM 6690 N N . LEU B 1 289 ? 5.172 35.438 10.609 1 93.44 289 LEU B N 1
ATOM 6691 C CA . LEU B 1 289 ? 5.52 34.344 11.477 1 93.44 289 LEU B CA 1
ATOM 6692 C C . LEU B 1 289 ? 6.93 33.844 11.188 1 93.44 289 LEU B C 1
ATOM 6694 O O . LEU B 1 289 ? 7.289 33.625 10.023 1 93.44 289 LEU B O 1
ATOM 6698 N N . LEU B 1 290 ? 7.703 33.719 12.227 1 94.38 290 LEU B N 1
ATOM 6699 C CA . LEU B 1 290 ? 9.062 33.219 12.094 1 94.38 290 LEU B CA 1
ATOM 6700 C C . LEU B 1 290 ? 9.102 31.703 12.305 1 94.38 290 LEU B C 1
ATOM 6702 O O . LEU B 1 290 ? 9.055 31.234 13.445 1 94.38 290 LEU B O 1
ATOM 6706 N N . PHE B 1 291 ? 9.273 30.969 11.195 1 94.69 291 PHE B N 1
ATOM 6707 C CA . PHE B 1 291 ? 9.344 29.5 11.273 1 94.69 291 PHE B CA 1
ATOM 6708 C C . PHE B 1 291 ? 10.789 29.031 11.258 1 94.69 291 PHE B C 1
ATOM 6710 O O . PHE B 1 291 ? 11.547 29.344 10.344 1 94.69 291 PHE B O 1
ATOM 6717 N N . GLU B 1 292 ? 11.117 28.234 12.195 1 93 292 GLU B N 1
ATOM 6718 C CA . GLU B 1 292 ? 12.469 27.672 12.273 1 93 292 GLU B CA 1
ATOM 6719 C C . GLU B 1 292 ? 12.633 26.5 11.312 1 93 292 GLU B C 1
ATOM 6721 O O . GLU B 1 292 ? 11.805 25.578 11.297 1 93 292 GLU B O 1
ATOM 6726 N N . ILE B 1 293 ? 13.664 26.562 10.531 1 90.88 293 ILE B N 1
ATOM 6727 C CA . ILE B 1 293 ? 14.023 25.422 9.711 1 90.88 293 ILE B CA 1
ATOM 6728 C C . ILE B 1 293 ? 14.883 24.453 10.516 1 90.88 293 ILE B C 1
ATOM 6730 O O . ILE B 1 293 ? 16 24.797 10.93 1 90.88 293 ILE B O 1
ATOM 6734 N N . PRO B 1 294 ? 14.359 23.281 10.648 1 85.12 294 PRO B N 1
ATOM 6735 C CA . PRO B 1 294 ? 15.102 22.344 11.508 1 85.12 294 PRO B CA 1
ATOM 6736 C C . PRO B 1 294 ? 16.5 22.047 10.992 1 85.12 294 PRO B C 1
ATOM 6738 O O . PRO B 1 294 ? 16.672 21.672 9.82 1 85.12 294 PRO B O 1
ATOM 6741 N N . GLN B 1 295 ? 17.453 22.141 11.875 1 77.75 295 GLN B N 1
ATOM 6742 C CA . GLN B 1 295 ? 18.859 21.922 11.516 1 77.75 295 GLN B CA 1
ATOM 6743 C C . GLN B 1 295 ? 19.156 20.438 11.336 1 77.75 295 GLN B C 1
ATOM 6745 O O . GLN B 1 295 ? 20.031 20.062 10.562 1 77.75 295 GLN B O 1
ATOM 6750 N N . ASN B 1 296 ? 18.469 19.656 12.07 1 72.44 296 ASN B N 1
ATOM 6751 C CA . ASN B 1 296 ? 18.75 18.234 12.078 1 72.44 296 ASN B CA 1
ATOM 6752 C C . ASN B 1 296 ? 18.234 17.562 10.805 1 72.44 296 ASN B C 1
ATOM 6754 O O . ASN B 1 296 ? 18.609 16.422 10.508 1 72.44 296 ASN B O 1
ATOM 6758 N N . LEU B 1 297 ? 17.438 18.188 10.055 1 70.12 297 LEU B N 1
ATOM 6759 C CA . LEU B 1 297 ? 16.859 17.578 8.859 1 70.12 297 LEU B CA 1
ATOM 6760 C C . LEU B 1 297 ? 17.625 18 7.609 1 70.12 297 LEU B C 1
ATOM 6762 O O . LEU B 1 297 ? 17.359 17.5 6.516 1 70.12 297 LEU B O 1
ATOM 6766 N N . GLN B 1 298 ? 18.688 18.609 7.656 1 72.19 298 GLN B N 1
ATOM 6767 C CA . GLN B 1 298 ? 19.5 19.047 6.527 1 72.19 298 GLN B CA 1
ATOM 6768 C C . GLN B 1 298 ? 18.625 19.5 5.359 1 72.19 298 GLN B C 1
ATOM 6770 O O . GLN B 1 298 ? 18.828 19.062 4.223 1 72.19 298 GLN B O 1
ATOM 6775 N N . LEU B 1 299 ? 17.688 20.297 5.594 1 79.38 299 LEU B N 1
ATOM 6776 C CA . LEU B 1 299 ? 16.719 20.781 4.605 1 79.38 299 LEU B CA 1
ATOM 6777 C C . LEU B 1 299 ? 17.312 21.938 3.799 1 79.38 299 LEU B C 1
ATOM 6779 O O . LEU B 1 299 ? 17.922 22.844 4.363 1 79.38 299 LEU B O 1
ATOM 6783 N N . SER B 1 300 ? 17.266 21.688 2.48 1 82.88 300 SER B N 1
ATOM 6784 C CA . SER B 1 300 ? 17.797 22.766 1.643 1 82.88 300 SER B CA 1
ATOM 6785 C C . SER B 1 300 ? 16.875 23.047 0.46 1 82.88 300 SER B C 1
ATOM 6787 O O . SER B 1 300 ? 16 22.25 0.145 1 82.88 300 SER B O 1
ATOM 6789 N N . LYS B 1 301 ? 16.938 24.266 -0.018 1 86.25 301 LYS B N 1
ATOM 6790 C CA . LYS B 1 301 ? 16.328 24.703 -1.274 1 86.25 301 LYS B CA 1
ATOM 6791 C C . LYS B 1 301 ? 14.82 24.5 -1.263 1 86.25 301 LYS B C 1
ATOM 6793 O O . LYS B 1 301 ? 14.281 23.781 -2.104 1 86.25 301 LYS B O 1
ATOM 6798 N N . PRO B 1 302 ? 14.18 25.172 -0.354 1 90.81 302 PRO B N 1
ATOM 6799 C CA . PRO B 1 302 ? 12.719 25.047 -0.321 1 90.81 302 PRO B CA 1
ATOM 6800 C C . PRO B 1 302 ? 12.055 25.578 -1.588 1 90.81 302 PRO B C 1
ATOM 6802 O O . PRO B 1 302 ? 12.508 26.578 -2.154 1 90.81 302 PRO B O 1
ATOM 6805 N N . LYS B 1 303 ? 11.094 24.875 -2.102 1 90.88 303 LYS B N 1
ATOM 6806 C CA . LYS B 1 303 ? 10.25 25.281 -3.229 1 90.88 303 LYS B CA 1
ATOM 6807 C C . LYS B 1 303 ? 8.773 25.047 -2.926 1 90.88 303 LYS B C 1
ATOM 6809 O O . LYS B 1 303 ? 8.422 24.094 -2.215 1 90.88 303 LYS B O 1
ATOM 6814 N N . ALA B 1 304 ? 8.008 25.953 -3.482 1 93.94 304 ALA B N 1
ATOM 6815 C CA . ALA B 1 304 ? 6.57 25.719 -3.371 1 93.94 304 ALA B CA 1
ATOM 6816 C C . ALA B 1 304 ? 6.148 24.5 -4.199 1 93.94 304 ALA B C 1
ATOM 6818 O O . ALA B 1 304 ? 6.762 24.203 -5.227 1 93.94 304 ALA B O 1
ATOM 6819 N N . LEU B 1 305 ? 5.137 23.797 -3.746 1 94 305 LEU B N 1
ATOM 6820 C CA . LEU B 1 305 ? 4.582 22.703 -4.531 1 94 305 LEU B CA 1
ATOM 6821 C C . LEU B 1 305 ? 4.238 23.172 -5.945 1 94 305 LEU B C 1
ATOM 6823 O O . LEU B 1 305 ? 4.465 22.438 -6.914 1 94 305 LEU B O 1
ATOM 6827 N N . ARG B 1 306 ? 3.736 24.375 -6.062 1 92.06 306 ARG B N 1
ATOM 6828 C CA . ARG B 1 306 ? 3.393 24.953 -7.363 1 92.06 306 ARG B CA 1
ATOM 6829 C C . ARG B 1 306 ? 4.59 24.922 -8.305 1 92.06 306 ARG B C 1
ATOM 6831 O O . ARG B 1 306 ? 4.438 24.688 -9.508 1 92.06 306 ARG B O 1
ATOM 6838 N N . SER B 1 307 ? 5.715 25.125 -7.824 1 89 307 SER B N 1
ATOM 6839 C CA . SER B 1 307 ? 6.93 25.188 -8.633 1 89 307 SER B CA 1
ATOM 6840 C C . SER B 1 307 ? 7.43 23.781 -8.984 1 89 307 SER B C 1
ATOM 6842 O O . SER B 1 307 ? 8.195 23.609 -9.938 1 89 307 SER B O 1
ATOM 6844 N N . LEU B 1 308 ? 7.094 22.844 -8.195 1 88.88 308 LEU B N 1
ATOM 6845 C CA . LEU B 1 308 ? 7.52 21.469 -8.438 1 88.88 308 LEU B CA 1
ATOM 6846 C C . LEU B 1 308 ? 6.664 20.828 -9.516 1 88.88 308 LEU B C 1
ATOM 6848 O O . LEU B 1 308 ? 7.125 19.922 -10.219 1 88.88 308 LEU B O 1
ATOM 6852 N N . LEU B 1 309 ? 5.422 21.219 -9.633 1 89.56 309 LEU B N 1
ATOM 6853 C CA . LEU B 1 309 ? 4.492 20.672 -10.617 1 89.56 309 LEU B CA 1
ATOM 6854 C C . LEU B 1 309 ? 4.836 21.141 -12.023 1 89.56 309 LEU B C 1
ATOM 6856 O O . LEU B 1 309 ? 5.086 22.328 -12.234 1 89.56 309 LEU B O 1
ATOM 6860 N N . PRO B 1 310 ? 5.004 20.078 -12.891 1 80.69 310 PRO B N 1
ATOM 6861 C CA . PRO B 1 310 ? 5.363 20.484 -14.258 1 80.69 310 PRO B CA 1
ATOM 6862 C C . PRO B 1 310 ? 4.305 21.375 -14.906 1 80.69 310 PRO B C 1
ATOM 6864 O O . PRO B 1 310 ? 3.109 21.203 -14.648 1 80.69 310 PRO B O 1
ATOM 6867 N N . HIS B 1 311 ? 4.859 22.328 -15.602 1 64.94 311 HIS B N 1
ATOM 6868 C CA . HIS B 1 311 ? 3.973 23.219 -16.344 1 64.94 311 HIS B CA 1
ATOM 6869 C C . HIS B 1 311 ? 3.844 22.797 -17.797 1 64.94 311 HIS B C 1
ATOM 6871 O O . HIS B 1 311 ? 2.885 23.172 -18.469 1 64.94 311 HIS B O 1
ATOM 6877 N N . THR B 1 312 ? 4.91 22.094 -18.297 1 55.5 312 THR B N 1
ATOM 6878 C CA . THR B 1 312 ? 4.863 21.797 -19.719 1 55.5 312 THR B CA 1
ATOM 6879 C C . THR B 1 312 ? 5.043 20.297 -19.953 1 55.5 312 THR B C 1
ATOM 6881 O O . THR B 1 312 ? 5.34 19.859 -21.078 1 55.5 312 THR B O 1
ATOM 6884 N N . GLY B 1 313 ? 4.582 19.328 -19.109 1 55.06 313 GLY B N 1
ATOM 6885 C CA . GLY B 1 313 ? 4.57 17.906 -19.344 1 55.06 313 GLY B CA 1
ATOM 6886 C C . GLY B 1 313 ? 5.961 17.297 -19.438 1 55.06 313 GLY B C 1
ATOM 6887 O O . GLY B 1 313 ? 6.113 16.078 -19.438 1 55.06 313 GLY B O 1
ATOM 6888 N N . ASN B 1 314 ? 7.074 18 -19.766 1 53.72 314 ASN B N 1
ATOM 6889 C CA . ASN B 1 314 ? 8.344 17.422 -20.188 1 53.72 314 ASN B CA 1
ATOM 6890 C C . ASN B 1 314 ? 9.242 17.094 -19 1 53.72 314 ASN B C 1
ATOM 6892 O O . ASN B 1 314 ? 10.352 16.578 -19.188 1 53.72 314 ASN B O 1
ATOM 6896 N N . GLY B 1 315 ? 8.906 17.203 -17.891 1 57.12 315 GLY B N 1
ATOM 6897 C CA . GLY B 1 315 ? 9.906 16.938 -16.875 1 57.12 315 GLY B CA 1
ATOM 6898 C C . GLY B 1 315 ? 9.727 15.586 -16.188 1 57.12 315 GLY B C 1
ATOM 6899 O O . GLY B 1 315 ? 8.734 14.898 -16.438 1 57.12 315 GLY B O 1
ATOM 6900 N N . LYS B 1 316 ? 10.984 15.141 -15.781 1 62.28 316 LYS B N 1
ATOM 6901 C CA . LYS B 1 316 ? 10.945 13.883 -15.047 1 62.28 316 LYS B CA 1
ATOM 6902 C C . LYS B 1 316 ? 9.859 13.906 -13.969 1 62.28 316 LYS B C 1
ATOM 6904 O O . LYS B 1 316 ? 9.781 14.844 -13.18 1 62.28 316 LYS B O 1
ATOM 6909 N N . LYS B 1 317 ? 9 12.977 -14.156 1 75.19 317 LYS B N 1
ATOM 6910 C CA . LYS B 1 317 ? 7.879 12.938 -13.227 1 75.19 317 LYS B CA 1
ATOM 6911 C C . LYS B 1 317 ? 8.312 12.391 -11.867 1 75.19 317 LYS B C 1
ATOM 6913 O O . LYS B 1 317 ? 9.164 11.508 -11.797 1 75.19 317 LYS B O 1
ATOM 6918 N N . CYS B 1 318 ? 7.891 13.125 -10.93 1 85.56 318 CYS B N 1
ATOM 6919 C CA . CYS B 1 318 ? 8.008 12.664 -9.555 1 85.56 318 CYS B CA 1
ATOM 6920 C C . CYS B 1 318 ? 7.441 11.258 -9.406 1 85.56 318 CYS B C 1
ATOM 6922 O O . CYS B 1 318 ? 6.43 10.922 -10.023 1 85.56 318 CYS B O 1
ATOM 6924 N N . SER B 1 319 ? 8.188 10.406 -8.695 1 89.38 319 SER B N 1
ATOM 6925 C CA . SER B 1 319 ? 7.695 9.047 -8.508 1 89.38 319 SER B CA 1
ATOM 6926 C C . SER B 1 319 ? 6.352 9.039 -7.793 1 89.38 319 SER B C 1
ATOM 6928 O O . SER B 1 319 ? 6.047 9.953 -7.023 1 89.38 319 SER B O 1
ATOM 6930 N N . LEU B 1 320 ? 5.555 8.055 -8.148 1 89.94 320 LEU B N 1
ATOM 6931 C CA . LEU B 1 320 ? 4.266 7.918 -7.48 1 89.94 320 LEU B CA 1
ATOM 6932 C C . LEU B 1 320 ? 4.441 7.801 -5.973 1 89.94 320 LEU B C 1
ATOM 6934 O O . LEU B 1 320 ? 3.65 8.352 -5.203 1 89.94 320 LEU B O 1
ATOM 6938 N N . THR B 1 321 ? 5.5 7.129 -5.543 1 85.25 321 THR B N 1
ATOM 6939 C CA . THR B 1 321 ? 5.809 6.977 -4.125 1 85.25 321 THR B CA 1
ATOM 6940 C C . THR B 1 321 ? 5.977 8.336 -3.457 1 85.25 321 THR B C 1
ATOM 6942 O O . THR B 1 321 ? 5.391 8.602 -2.404 1 85.25 321 THR B O 1
ATOM 6945 N N . GLN B 1 322 ? 6.68 9.164 -4.062 1 88 322 GLN B N 1
ATOM 6946 C CA . GLN B 1 322 ? 6.93 10.5 -3.52 1 88 322 GLN B CA 1
ATOM 6947 C C . GLN B 1 322 ? 5.656 11.336 -3.516 1 88 322 GLN B C 1
ATOM 6949 O O . GLN B 1 322 ? 5.418 12.109 -2.586 1 88 322 GLN B O 1
ATOM 6954 N N . ARG B 1 323 ? 4.895 11.242 -4.543 1 90.69 323 ARG B N 1
ATOM 6955 C CA . ARG B 1 323 ? 3.629 11.969 -4.617 1 90.69 323 ARG B CA 1
ATOM 6956 C C . ARG B 1 323 ? 2.703 11.57 -3.469 1 90.69 323 ARG B C 1
ATOM 6958 O O . ARG B 1 323 ? 2.109 12.438 -2.82 1 90.69 323 ARG B O 1
ATOM 6965 N N . LEU B 1 324 ? 2.615 10.336 -3.25 1 86.75 324 LEU B N 1
ATOM 6966 C CA . LEU B 1 324 ? 1.74 9.844 -2.188 1 86.75 324 LEU B CA 1
ATOM 6967 C C . LEU B 1 324 ? 2.262 10.273 -0.819 1 86.75 324 LEU B C 1
ATOM 6969 O O . LEU B 1 324 ? 1.478 10.562 0.087 1 86.75 324 LEU B O 1
ATOM 6973 N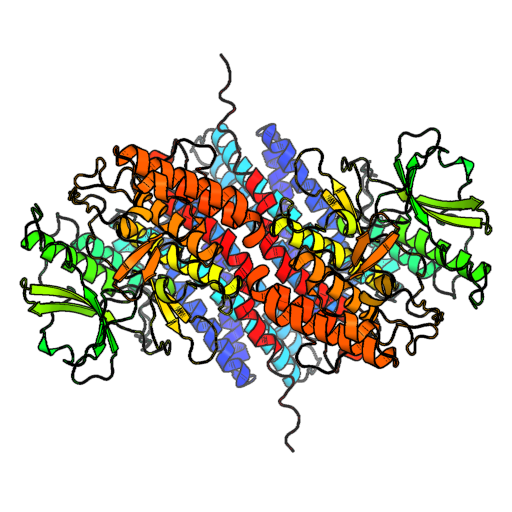 N . LEU B 1 325 ? 3.6 10.273 -0.666 1 85.56 325 LEU B N 1
ATOM 6974 C CA . LEU B 1 325 ? 4.195 10.75 0.576 1 85.56 325 LEU B CA 1
ATOM 6975 C C . LEU B 1 325 ? 3.865 12.227 0.806 1 85.56 325 LEU B C 1
ATOM 6977 O O . LEU B 1 325 ? 3.52 12.617 1.922 1 85.56 325 LEU B O 1
ATOM 6981 N N . LEU B 1 326 ? 3.965 12.977 -0.22 1 90.56 326 LEU B N 1
ATOM 6982 C CA . LEU B 1 326 ? 3.615 14.391 -0.153 1 90.56 326 LEU B CA 1
ATOM 6983 C C . LEU B 1 326 ? 2.16 14.57 0.264 1 90.56 326 LEU B C 1
ATOM 6985 O O . LEU B 1 326 ? 1.851 15.422 1.099 1 90.56 326 LEU B O 1
ATOM 6989 N N . ALA B 1 327 ? 1.287 13.82 -0.344 1 90.19 327 ALA B N 1
ATOM 6990 C CA . ALA B 1 327 ? -0.136 13.867 -0.017 1 90.19 327 ALA B CA 1
ATOM 6991 C C . ALA B 1 327 ? -0.372 13.547 1.455 1 90.19 327 ALA B C 1
ATOM 6993 O O . ALA B 1 327 ? -1.151 14.227 2.129 1 90.19 327 ALA B O 1
ATOM 6994 N N . LYS B 1 328 ? 0.311 12.539 1.939 1 84.69 328 LYS B N 1
ATOM 6995 C CA . LYS B 1 328 ? 0.19 12.133 3.336 1 84.69 328 LYS B CA 1
ATOM 6996 C C . LYS B 1 328 ? 0.655 13.242 4.273 1 84.69 328 LYS B C 1
ATOM 6998 O O . LYS B 1 328 ? 0.003 13.523 5.281 1 84.69 328 LYS B O 1
ATOM 7003 N N . GLN B 1 329 ? 1.762 13.797 3.951 1 88.31 329 GLN B N 1
ATOM 7004 C CA . GLN B 1 329 ? 2.316 14.867 4.773 1 88.31 329 GLN B CA 1
ATOM 7005 C C . GLN B 1 329 ? 1.367 16.062 4.84 1 88.31 329 GLN B C 1
ATOM 7007 O O . GLN B 1 329 ? 1.125 16.609 5.914 1 88.31 329 GLN B O 1
ATOM 7012 N N . LEU B 1 330 ? 0.808 16.406 3.734 1 91.69 330 LEU B N 1
ATOM 7013 C CA . LEU B 1 330 ? -0.146 17.5 3.695 1 91.69 330 LEU B CA 1
ATOM 7014 C C . LEU B 1 330 ? -1.377 17.188 4.539 1 91.69 330 LEU B C 1
ATOM 7016 O O . LEU B 1 330 ? -1.856 18.047 5.289 1 91.69 330 LEU B O 1
ATOM 7020 N N . ALA B 1 331 ? -1.876 16.016 4.379 1 85.44 331 ALA B N 1
ATOM 7021 C CA . ALA B 1 331 ? -3.029 15.602 5.168 1 85.44 331 ALA B CA 1
ATOM 7022 C C . ALA B 1 331 ? -2.732 15.695 6.664 1 85.44 331 ALA B C 1
ATOM 7024 O O . ALA B 1 331 ? -3.586 16.109 7.449 1 85.44 331 ALA B O 1
ATOM 7025 N N . HIS B 1 332 ? -1.532 15.328 7.07 1 82.88 332 HIS B N 1
ATOM 7026 C CA . HIS B 1 332 ? -1.133 15.414 8.469 1 82.88 332 HIS B CA 1
ATOM 7027 C C . HIS B 1 332 ? -1.123 16.859 8.953 1 82.88 332 HIS B C 1
ATOM 7029 O O . HIS B 1 332 ? -1.536 17.141 10.086 1 82.88 332 HIS B O 1
ATOM 7035 N N . SER B 1 333 ? -0.628 17.719 8.117 1 90.12 333 SER B N 1
ATOM 7036 C CA . SER B 1 333 ? -0.613 19.125 8.469 1 90.12 333 SER B CA 1
ATOM 7037 C C . SER B 1 333 ? -2.023 19.656 8.727 1 90.12 333 SER B C 1
ATOM 7039 O O . SER B 1 333 ? -2.275 20.297 9.75 1 90.12 333 SER B O 1
ATOM 7041 N N . VAL B 1 334 ? -2.883 19.359 7.812 1 87.31 334 VAL B N 1
ATOM 7042 C CA . VAL B 1 334 ? -4.254 19.844 7.906 1 87.31 334 VAL B CA 1
ATOM 7043 C C . VAL B 1 334 ? -4.938 19.25 9.125 1 87.31 334 VAL B C 1
ATOM 7045 O O . VAL B 1 334 ? -5.641 19.938 9.867 1 87.31 334 VAL B O 1
ATOM 7048 N N . MET B 1 335 ? -4.715 18.016 9.305 1 78.38 335 MET B N 1
ATOM 7049 C CA . MET B 1 335 ? -5.301 17.328 10.445 1 78.38 335 MET B CA 1
ATOM 7050 C C . MET B 1 335 ? -4.875 17.984 11.758 1 78.38 335 MET B C 1
ATOM 7052 O O . MET B 1 335 ? -5.699 18.188 12.648 1 78.38 335 MET B O 1
ATOM 7056 N N . PHE B 1 336 ? -3.678 18.375 11.875 1 78.88 336 PHE B N 1
ATOM 7057 C CA . PHE B 1 336 ? -3.178 18.969 13.102 1 78.88 336 PHE B CA 1
ATOM 7058 C C . PHE B 1 336 ? -3.797 20.344 13.32 1 78.88 336 PHE B C 1
ATOM 7060 O O . PHE B 1 336 ? -4.191 20.688 14.438 1 78.88 336 PHE B O 1
ATOM 7067 N N . VAL B 1 337 ? -3.785 21.078 12.289 1 83.06 337 VAL B N 1
ATOM 7068 C CA . VAL B 1 337 ? -4.395 22.406 12.383 1 83.06 337 VAL B CA 1
ATOM 7069 C C . VAL B 1 337 ? -5.832 22.281 12.883 1 83.06 337 VAL B C 1
ATOM 7071 O O . VAL B 1 337 ? -6.254 23.016 13.781 1 83.06 337 VAL B O 1
ATOM 7074 N N . HIS B 1 338 ? -6.496 21.344 12.367 1 77.38 338 HIS B N 1
ATOM 7075 C CA . HIS B 1 338 ? -7.879 21.109 12.773 1 77.38 338 HIS B CA 1
ATO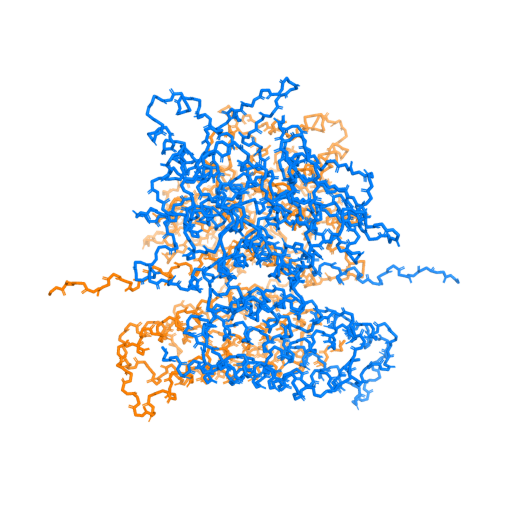M 7076 C C . HIS B 1 338 ? -7.957 20.578 14.203 1 77.38 338 HIS B C 1
ATOM 7078 O O . HIS B 1 338 ? -8.844 20.984 14.961 1 77.38 338 HIS B O 1
ATOM 7084 N N . ALA B 1 339 ? -7.07 19.703 14.523 1 71.81 339 ALA B N 1
ATOM 7085 C CA . ALA B 1 339 ? -7.047 19.141 15.867 1 71.81 339 ALA B CA 1
ATOM 7086 C C . ALA B 1 339 ? -6.797 20.219 16.922 1 71.81 339 ALA B C 1
ATOM 7088 O O . ALA B 1 339 ? -7.281 20.125 18.047 1 71.81 339 ALA B O 1
ATOM 7089 N N . ALA B 1 340 ? -6.113 21.234 16.531 1 74.25 340 ALA B N 1
ATOM 7090 C CA . ALA B 1 340 ? -5.82 22.359 17.438 1 74.25 340 ALA B CA 1
ATOM 7091 C C . ALA B 1 340 ? -6.969 23.359 17.438 1 74.25 340 ALA B C 1
ATOM 7093 O O . ALA B 1 340 ? -6.883 24.406 18.094 1 74.25 340 ALA B O 1
ATOM 7094 N N . GLY B 1 341 ? -7.98 23.109 16.656 1 73.94 341 GLY B N 1
ATOM 7095 C CA . GLY B 1 341 ? -9.172 23.938 16.688 1 73.94 341 GLY B CA 1
ATOM 7096 C C . GLY B 1 341 ? -9.094 25.125 15.734 1 73.94 341 GLY B C 1
ATOM 7097 O O . GLY B 1 341 ? -9.844 26.094 15.883 1 73.94 341 GLY B O 1
ATOM 7098 N N . PHE B 1 342 ? -8.211 25.062 14.812 1 78.19 342 PHE B N 1
ATOM 7099 C CA . PHE B 1 342 ? -8.055 26.156 13.859 1 78.19 342 PHE B CA 1
ATOM 7100 C C . PHE B 1 342 ? -8.461 25.719 12.453 1 78.19 342 PHE B C 1
ATOM 7102 O O . PHE B 1 342 ? -8.5 24.531 12.164 1 78.19 342 PHE B O 1
ATOM 7109 N N . VAL B 1 343 ? -8.805 26.672 11.617 1 83.31 343 VAL B N 1
ATOM 7110 C CA . VAL B 1 343 ? -9 26.484 10.18 1 83.31 343 VAL B CA 1
ATOM 7111 C C . VAL B 1 343 ? -7.926 27.25 9.406 1 83.31 343 VAL B C 1
ATOM 7113 O O . VAL B 1 343 ? -7.562 28.375 9.781 1 83.31 343 VAL B O 1
ATOM 7116 N N . HIS B 1 344 ? -7.352 26.656 8.383 1 86.94 344 HIS B N 1
ATOM 7117 C CA . HIS B 1 344 ? -6.25 27.25 7.637 1 86.94 344 HIS B CA 1
ATOM 7118 C C . HIS B 1 344 ? -6.758 28.266 6.613 1 86.94 344 HIS B C 1
ATOM 7120 O O . HIS B 1 344 ? -6.23 29.375 6.516 1 86.94 344 HIS B O 1
ATOM 7126 N N . LYS B 1 345 ? -7.738 27.938 5.719 1 87.31 345 LYS B N 1
ATOM 7127 C CA . LYS B 1 345 ? -8.508 28.781 4.809 1 87.31 345 LYS B CA 1
ATOM 7128 C C . LYS B 1 345 ? -7.727 29.078 3.533 1 87.31 345 LYS B C 1
ATOM 7130 O O . LYS B 1 345 ? -8.266 29.656 2.588 1 87.31 345 LYS B O 1
ATOM 7135 N N . ASN B 1 346 ? -6.465 28.656 3.514 1 90.06 346 ASN B N 1
ATOM 7136 C CA . ASN B 1 346 ? -5.633 29.031 2.373 1 90.06 346 ASN B CA 1
ATOM 7137 C C . ASN B 1 346 ? -4.789 27.859 1.884 1 90.06 346 ASN B C 1
ATOM 7139 O O . ASN B 1 346 ? -3.621 28.031 1.537 1 90.06 346 ASN B O 1
ATOM 7143 N N . ILE B 1 347 ? -5.324 26.719 1.893 1 93.44 347 ILE B N 1
ATOM 7144 C CA . ILE B 1 347 ? -4.59 25.547 1.449 1 93.44 347 ILE B CA 1
ATOM 7145 C C . ILE B 1 347 ? -4.555 25.5 -0.077 1 93.44 347 ILE B C 1
ATOM 7147 O O . ILE B 1 347 ? -5.598 25.391 -0.727 1 93.44 347 ILE B O 1
ATOM 7151 N N . ARG B 1 348 ? -3.441 25.609 -0.663 1 95.81 348 ARG B N 1
ATOM 7152 C CA . ARG B 1 348 ? -3.16 25.578 -2.096 1 95.81 348 ARG B CA 1
ATOM 7153 C C . ARG B 1 348 ? -1.688 25.281 -2.359 1 95.81 348 ARG B C 1
ATOM 7155 O O . ARG B 1 348 ? -0.86 25.359 -1.449 1 95.81 348 ARG B O 1
ATOM 7162 N N . PRO B 1 349 ? -1.32 24.906 -3.617 1 95.88 349 PRO B N 1
ATOM 7163 C CA . PRO B 1 349 ? 0.065 24.531 -3.896 1 95.88 349 PRO B CA 1
ATOM 7164 C C . PRO B 1 349 ? 1.061 25.641 -3.58 1 95.88 349 PRO B C 1
ATOM 7166 O O . PRO B 1 349 ? 2.227 25.359 -3.289 1 95.88 349 PRO B O 1
ATOM 7169 N N . GLY B 1 350 ? 0.612 26.875 -3.557 1 94 350 GLY B N 1
ATOM 7170 C CA . GLY B 1 350 ? 1.475 28 -3.229 1 94 350 GLY B CA 1
ATOM 7171 C C . GLY B 1 350 ? 1.75 28.125 -1.743 1 94 350 GLY B C 1
ATOM 7172 O O . GLY B 1 350 ? 2.635 28.875 -1.333 1 94 350 GLY B O 1
ATOM 7173 N N . THR B 1 351 ? 1.075 27.344 -0.896 1 96 351 THR B N 1
ATOM 7174 C CA . THR B 1 351 ? 1.252 27.406 0.55 1 96 351 THR B CA 1
ATOM 7175 C C . THR B 1 351 ? 1.81 26.094 1.086 1 96 351 THR B C 1
ATOM 7177 O O . THR B 1 351 ? 1.682 25.797 2.275 1 96 351 THR B O 1
ATOM 7180 N N . ILE B 1 352 ? 2.299 25.281 0.258 1 96.5 352 ILE B N 1
ATOM 7181 C CA . ILE B 1 352 ? 2.998 24.047 0.596 1 96.5 352 ILE B CA 1
ATOM 7182 C C . ILE B 1 352 ? 4.449 24.141 0.129 1 96.5 352 ILE B C 1
ATOM 7184 O O . ILE B 1 352 ? 4.715 24.328 -1.06 1 96.5 352 ILE B O 1
ATOM 7188 N N . ILE B 1 353 ? 5.324 24.016 1.052 1 95.44 353 ILE B N 1
ATOM 7189 C CA . ILE B 1 353 ? 6.734 24.109 0.687 1 95.44 353 ILE B CA 1
ATOM 7190 C C . ILE B 1 353 ? 7.395 22.734 0.853 1 95.44 353 ILE B C 1
ATOM 7192 O O . ILE B 1 353 ? 7.117 22.031 1.82 1 95.44 353 ILE B O 1
ATOM 7196 N N . ALA B 1 354 ? 8.156 22.344 -0.12 1 92.69 354 ALA B N 1
ATOM 7197 C CA . ALA B 1 354 ? 8.938 21.109 -0.063 1 92.69 354 ALA B CA 1
ATOM 7198 C C . ALA B 1 354 ? 10.438 21.406 -0.118 1 92.69 354 ALA B C 1
ATOM 7200 O O . ALA B 1 354 ? 10.875 22.25 -0.896 1 92.69 354 ALA B O 1
ATOM 7201 N N . PHE B 1 355 ? 11.109 20.797 0.774 1 89.81 355 PHE B N 1
ATOM 7202 C CA . PHE B 1 355 ? 12.562 20.922 0.778 1 89.81 355 PHE B CA 1
ATOM 7203 C C . PHE B 1 355 ? 13.203 19.812 -0.059 1 89.81 355 PHE B C 1
ATOM 7205 O O . PHE B 1 355 ? 12.516 18.922 -0.553 1 89.81 355 PHE B O 1
ATOM 7212 N N . GLN B 1 356 ? 14.375 20.016 -0.412 1 81.44 356 GLN B N 1
ATOM 7213 C CA . GLN B 1 356 ? 15.117 19 -1.15 1 81.44 356 GLN B CA 1
ATOM 7214 C C . GLN B 1 356 ? 15.992 18.172 -0.215 1 81.44 356 GLN B C 1
ATOM 7216 O O . GLN B 1 356 ? 16.5 18.688 0.783 1 81.44 356 GLN B O 1
ATOM 7221 N N . ASP B 1 357 ? 15.883 16.844 -0.539 1 67.25 357 ASP B N 1
ATOM 7222 C CA . ASP B 1 357 ? 16.828 15.984 0.156 1 67.25 357 ASP B CA 1
ATOM 7223 C C . ASP B 1 357 ? 18.219 16.047 -0.489 1 67.25 357 ASP B C 1
ATOM 7225 O O . ASP B 1 357 ? 18.391 15.648 -1.64 1 67.25 357 ASP B O 1
ATOM 7229 N N . ASP B 1 358 ? 19.141 16.672 0.095 1 61.62 358 ASP B N 1
ATOM 7230 C CA . ASP B 1 358 ? 20.469 16.875 -0.473 1 61.62 358 ASP B CA 1
ATOM 7231 C C . ASP B 1 358 ? 21.141 15.539 -0.794 1 61.62 358 ASP B C 1
ATOM 7233 O O . ASP B 1 358 ? 22.062 15.477 -1.608 1 61.62 358 ASP B O 1
ATOM 7237 N N . THR B 1 359 ? 20.688 14.539 -0.141 1 58.34 359 THR B N 1
ATOM 7238 C CA . THR B 1 359 ? 21.375 13.258 -0.286 1 58.34 359 THR B CA 1
ATOM 7239 C C . THR B 1 359 ? 20.812 12.469 -1.465 1 58.34 359 THR B C 1
ATOM 7241 O O . THR B 1 359 ? 21.406 11.477 -1.893 1 58.34 359 THR B O 1
ATOM 7244 N N . SER B 1 360 ? 19.688 12.953 -1.848 1 61.72 360 SER B N 1
ATOM 7245 C CA . SER B 1 360 ? 19.078 12.188 -2.934 1 61.72 360 SER B CA 1
ATOM 7246 C C . SER B 1 360 ? 18.281 13.086 -3.871 1 61.72 360 SER B C 1
ATOM 7248 O O . SER B 1 360 ? 18.062 14.258 -3.57 1 61.72 360 SER B O 1
ATOM 7250 N N . ASP B 1 361 ? 18.031 12.656 -5.09 1 67.56 361 ASP B N 1
ATOM 7251 C CA . ASP B 1 361 ? 17.172 13.359 -6.047 1 67.56 361 ASP B CA 1
ATOM 7252 C C . ASP B 1 361 ? 15.703 13.234 -5.664 1 67.56 361 ASP B C 1
ATOM 7254 O O . ASP B 1 361 ? 14.828 13.641 -6.426 1 67.56 361 ASP B O 1
ATOM 7258 N N . ARG B 1 362 ? 15.57 12.898 -4.398 1 77.5 362 ARG B N 1
ATOM 7259 C CA . ARG B 1 362 ? 14.219 12.688 -3.904 1 77.5 362 ARG B CA 1
ATOM 7260 C C . ARG B 1 362 ? 13.68 13.945 -3.229 1 77.5 362 ARG B C 1
ATOM 7262 O O . ARG B 1 362 ? 14.453 14.789 -2.775 1 77.5 362 ARG B O 1
ATOM 7269 N N . LEU B 1 363 ? 12.391 14.133 -3.322 1 84.75 363 LEU B N 1
ATOM 7270 C CA . LEU B 1 363 ? 11.75 15.203 -2.574 1 84.75 363 LEU B CA 1
ATOM 7271 C C . LEU B 1 363 ? 11.914 15 -1.072 1 84.75 363 LEU B C 1
ATOM 7273 O O . LEU B 1 363 ? 11.789 13.875 -0.582 1 84.75 363 LEU B O 1
ATOM 7277 N N . GLY B 1 364 ? 12.406 16.047 -0.41 1 84.44 364 GLY B N 1
ATOM 7278 C CA . GLY B 1 364 ? 12.43 16 1.043 1 84.44 364 GLY B CA 1
ATOM 7279 C C . GLY B 1 364 ? 11.062 16.25 1.668 1 84.44 364 GLY B C 1
ATOM 7280 O O . GLY B 1 364 ? 10.039 16.188 0.982 1 84.44 364 GLY B O 1
ATOM 7281 N N . PRO B 1 365 ? 11 16.484 2.949 1 89.62 365 PRO B N 1
ATOM 7282 C CA . PRO B 1 365 ? 9.742 16.719 3.654 1 89.62 365 PRO B CA 1
ATOM 7283 C C . PRO B 1 365 ? 9.055 18.016 3.217 1 89.62 365 PRO B C 1
ATOM 7285 O O . PRO B 1 365 ? 9.719 18.953 2.791 1 89.62 365 PRO B O 1
ATOM 7288 N N . SER B 1 366 ? 7.809 17.984 3.271 1 93.88 366 SER B N 1
ATOM 7289 C CA . SER B 1 366 ? 7.02 19.172 2.945 1 93.88 366 SER B CA 1
ATOM 7290 C C . SER B 1 366 ? 6.344 19.75 4.188 1 93.88 366 SER B C 1
ATOM 7292 O O . SER B 1 366 ? 6.133 19.031 5.172 1 93.88 366 SER B O 1
ATOM 7294 N N . PHE B 1 367 ? 6.039 21.062 4.148 1 96 367 PHE B N 1
ATOM 7295 C CA . PHE B 1 367 ? 5.418 21.781 5.262 1 96 367 PHE B CA 1
ATOM 7296 C C . PHE B 1 367 ? 4.332 22.719 4.758 1 96 367 PHE B C 1
ATOM 7298 O O . PHE B 1 367 ? 4.496 23.375 3.725 1 96 367 PHE B O 1
ATOM 7305 N N . LEU B 1 368 ? 3.252 22.734 5.438 1 96.31 368 LEU B N 1
ATOM 7306 C CA . LEU B 1 368 ? 2.176 23.672 5.152 1 96.31 368 LEU B CA 1
ATOM 7307 C C . LEU B 1 368 ? 2.465 25.031 5.781 1 96.31 368 LEU B C 1
ATOM 7309 O O . LEU B 1 368 ? 2.82 25.109 6.957 1 96.31 368 LEU B O 1
ATOM 7313 N N . ILE B 1 369 ? 2.438 26.109 4.969 1 95.5 369 ILE B N 1
ATOM 7314 C CA . ILE B 1 369 ? 2.572 27.484 5.418 1 95.5 369 ILE B CA 1
ATOM 7315 C C . ILE B 1 369 ? 1.37 28.312 4.953 1 95.5 369 ILE B C 1
ATOM 7317 O O . ILE B 1 369 ? 0.306 27.75 4.668 1 95.5 369 ILE B O 1
ATOM 7321 N N . GLY B 1 370 ? 1.387 29.594 5.012 1 92.38 370 GLY B N 1
ATOM 7322 C CA . GLY B 1 370 ? 0.324 30.453 4.5 1 92.38 370 GLY B CA 1
ATOM 7323 C C . GLY B 1 370 ? -0.82 30.625 5.48 1 92.38 370 GLY B C 1
ATOM 7324 O O . GLY B 1 370 ? -1.989 30.547 5.098 1 92.38 370 GLY B O 1
ATOM 7325 N N . PHE B 1 371 ? -0.537 30.875 6.734 1 87.44 371 PHE B N 1
ATOM 7326 C CA . PHE B 1 371 ? -1.528 31.047 7.789 1 87.44 371 PHE B CA 1
ATOM 7327 C C . PHE B 1 371 ? -2.043 32.469 7.82 1 87.44 371 PHE B C 1
ATOM 7329 O O . PHE B 1 371 ? -2.205 33.062 8.891 1 87.44 371 PHE B O 1
ATOM 7336 N N . GLU B 1 372 ? -2.338 33.125 6.754 1 72.75 372 GLU B N 1
ATOM 7337 C CA . GLU B 1 372 ? -2.727 34.531 6.656 1 72.75 372 GLU B CA 1
ATOM 7338 C C . GLU B 1 372 ? -4.086 34.781 7.309 1 72.75 372 GLU B C 1
ATOM 7340 O O . GLU B 1 372 ? -4.324 35.844 7.875 1 72.75 372 GLU B O 1
ATOM 7345 N N . ARG B 1 373 ? -4.957 33.938 7.246 1 63.06 373 ARG B N 1
ATOM 7346 C CA . ARG B 1 373 ? -6.324 34.188 7.691 1 63.06 373 ARG B CA 1
ATOM 7347 C C . ARG B 1 373 ? -6.77 33.156 8.711 1 63.06 373 ARG B C 1
ATOM 7349 O O . ARG B 1 373 ? -7.938 32.75 8.742 1 63.06 373 ARG B O 1
ATOM 7356 N N . ILE B 1 374 ? -5.812 32.906 9.555 1 62.12 374 ILE B N 1
ATOM 7357 C CA . ILE B 1 374 ? -6.105 31.797 10.477 1 62.12 374 ILE B CA 1
ATOM 7358 C C . ILE B 1 374 ? -7.016 32.281 11.594 1 62.12 374 ILE B C 1
ATOM 7360 O O . ILE B 1 374 ? -6.902 33.438 12.039 1 62.12 374 ILE B O 1
ATOM 7364 N N . ARG B 1 375 ? -8.055 31.625 11.781 1 65 375 ARG B N 1
ATOM 7365 C CA . ARG B 1 375 ? -8.953 31.922 12.891 1 65 375 ARG B CA 1
ATOM 7366 C C . ARG B 1 375 ? -9.328 30.656 13.648 1 65 375 ARG B C 1
ATOM 7368 O O . ARG B 1 375 ? -9.242 29.562 13.102 1 65 375 ARG B O 1
ATOM 7375 N N . ARG B 1 376 ? -9.672 31 14.875 1 67.06 376 ARG B N 1
ATOM 7376 C CA . ARG B 1 376 ? -10.258 29.891 15.625 1 67.06 376 ARG B CA 1
ATOM 7377 C C . ARG B 1 376 ? -11.547 29.406 14.969 1 67.06 376 ARG B C 1
ATOM 7379 O O . ARG B 1 376 ? -12.336 30.219 14.469 1 67.06 376 ARG B O 1
ATOM 7386 N N . ALA B 1 377 ? -11.758 28.172 14.938 1 57.25 377 ALA B N 1
ATOM 7387 C CA . ALA B 1 377 ? -12.93 27.594 14.297 1 57.25 377 ALA B CA 1
ATOM 7388 C C . ALA B 1 377 ? -14.219 28.219 14.828 1 57.25 377 ALA B C 1
ATOM 7390 O O . ALA B 1 377 ? -15.172 28.422 14.07 1 57.25 377 ALA B O 1
ATOM 7391 N N . GLU B 1 378 ? -14.125 28.578 16.125 1 53.97 378 GLU B N 1
ATOM 7392 C CA . GLU B 1 378 ? -15.312 29.125 16.766 1 53.97 378 GLU B CA 1
ATOM 7393 C C . GLU B 1 378 ? -15.328 30.656 16.672 1 53.97 378 GLU B C 1
ATOM 7395 O O . GLU B 1 378 ? -16.312 31.297 17.047 1 53.97 378 GLU B O 1
ATOM 7400 N N . GLY B 1 379 ? -14.281 31.156 16.109 1 58.16 379 GLY B N 1
ATOM 7401 C CA . GLY B 1 379 ? -14.18 32.594 16.078 1 58.16 379 GLY B CA 1
ATOM 7402 C C . GLY B 1 379 ? -15 33.219 14.969 1 58.16 379 GLY B C 1
ATOM 7403 O O . GLY B 1 379 ? -15.547 32.531 14.109 1 58.16 379 GLY B O 1
ATOM 7404 N N . ARG B 1 380 ? -15.281 34.531 15.172 1 57 380 ARG B N 1
ATOM 7405 C CA . ARG B 1 380 ? -16.031 35.312 14.18 1 57 380 ARG B CA 1
ATOM 7406 C C . ARG B 1 380 ? -15.352 35.25 12.82 1 57 380 ARG B C 1
ATOM 7408 O O . ARG B 1 380 ? -14.125 35.375 12.734 1 57 380 ARG B O 1
ATOM 7415 N N . THR B 1 381 ? -15.984 34.656 11.789 1 58.28 381 THR B N 1
ATOM 7416 C CA . THR B 1 381 ? -15.422 34.531 10.445 1 58.28 381 THR B CA 1
ATOM 7417 C C . THR B 1 381 ? -15.578 35.844 9.656 1 58.28 381 THR B C 1
ATOM 7419 O O . THR B 1 381 ? -16.625 36.469 9.719 1 58.28 381 THR B O 1
ATOM 7422 N N . ASP B 1 382 ? -14.445 36.438 9.219 1 57.28 382 ASP B N 1
ATOM 7423 C CA . ASP B 1 382 ? -14.508 37.531 8.258 1 57.28 382 ASP B CA 1
ATOM 7424 C C . ASP B 1 382 ? -14.922 37.031 6.875 1 57.28 382 ASP B C 1
ATOM 7426 O O . ASP B 1 382 ? -14.391 36.031 6.395 1 57.28 382 ASP B O 1
ATOM 7430 N N . LYS B 1 383 ? -16.094 37.344 6.434 1 58.59 383 LYS B N 1
ATOM 7431 C CA . LYS B 1 383 ? -16.609 37 5.105 1 58.59 383 LYS B CA 1
ATOM 7432 C C . LYS B 1 383 ? -15.805 37.719 4.02 1 58.59 383 LYS B C 1
ATOM 7434 O O . LYS B 1 383 ? -16.359 38.531 3.283 1 58.59 383 LYS B O 1
ATOM 7439 N N . PHE B 1 384 ? -14.438 37.75 4.219 1 59.59 384 PHE B N 1
ATOM 7440 C CA . PHE B 1 384 ? -13.68 38.438 3.18 1 59.59 384 PHE B CA 1
ATOM 7441 C C . PHE B 1 384 ? -13.164 37.438 2.143 1 59.59 384 PHE B C 1
ATOM 7443 O O . PHE B 1 384 ? -12.633 36.406 2.492 1 59.59 384 PHE B O 1
ATOM 7450 N N . GLY B 1 385 ? -13.688 37.625 0.932 1 63.31 385 GLY B N 1
ATOM 7451 C CA . GLY B 1 385 ? -13.172 36.844 -0.181 1 63.31 385 GLY B CA 1
ATOM 7452 C C . GLY B 1 385 ? -12.523 37.688 -1.26 1 63.31 385 GLY B C 1
ATOM 7453 O O . GLY B 1 385 ? -12.141 38.844 -1.01 1 63.31 385 GLY B O 1
ATOM 7454 N N . ASP B 1 386 ? -11.859 37.219 -2.23 1 73.69 386 ASP B N 1
ATOM 7455 C CA . ASP B 1 386 ? -11.312 37.875 -3.42 1 73.69 386 ASP B CA 1
ATOM 7456 C C . ASP B 1 386 ? -11.82 37.188 -4.691 1 73.69 386 ASP B C 1
ATOM 7458 O O . ASP B 1 386 ? -12.594 36.25 -4.629 1 73.69 386 ASP B O 1
ATOM 7462 N N . LEU B 1 387 ? -11.492 37.906 -5.707 1 75.81 387 LEU B N 1
ATOM 7463 C CA . LEU B 1 387 ? -11.992 37.406 -6.98 1 75.81 387 LEU B CA 1
ATOM 7464 C C . LEU B 1 387 ? -10.883 36.719 -7.773 1 75.81 387 LEU B C 1
ATOM 7466 O O . LEU B 1 387 ? -11.031 36.469 -8.977 1 75.81 387 LEU B O 1
ATOM 7470 N N . ASP B 1 388 ? -9.812 36.438 -7.148 1 86.81 388 ASP B N 1
ATOM 7471 C CA . ASP B 1 388 ? -8.719 35.75 -7.816 1 86.81 388 ASP B CA 1
ATOM 7472 C C . ASP B 1 388 ? -9.086 34.312 -8.102 1 86.81 388 ASP B C 1
ATOM 7474 O O . ASP B 1 388 ? -9.055 33.469 -7.203 1 86.81 388 ASP B O 1
ATOM 7478 N N . TRP B 1 389 ? -9.312 34 -9.359 1 90.5 389 TRP B N 1
ATOM 7479 C CA . TRP B 1 389 ? -9.82 32.656 -9.703 1 90.5 389 TRP B CA 1
ATOM 7480 C C . TRP B 1 389 ? -8.812 31.578 -9.328 1 90.5 389 TRP B C 1
ATOM 7482 O O . TRP B 1 389 ? -9.195 30.469 -8.969 1 90.5 389 TRP B O 1
ATOM 7492 N N . GLU B 1 390 ? -7.465 31.906 -9.484 1 92 390 GLU B N 1
ATOM 7493 C CA . GLU B 1 390 ? -6.414 30.922 -9.219 1 92 390 GLU B CA 1
ATOM 7494 C C . GLU B 1 390 ? -6.402 30.516 -7.746 1 92 390 GLU B C 1
ATOM 7496 O O . GLU B 1 390 ? -5.938 29.422 -7.402 1 92 390 GLU B O 1
ATOM 7501 N N . LYS B 1 391 ? -6.883 31.391 -6.863 1 90.88 391 LYS B N 1
ATOM 7502 C CA . LYS B 1 391 ? -7.066 31.031 -5.461 1 90.88 391 LYS B CA 1
ATOM 7503 C C . LYS B 1 391 ? -8.414 30.359 -5.234 1 90.88 391 LYS B C 1
ATOM 7505 O O . LYS B 1 391 ? -8.508 29.375 -4.48 1 90.88 391 LYS B O 1
ATOM 7510 N N . ASN B 1 392 ? -9.422 30.859 -5.938 1 92.31 392 ASN B N 1
ATOM 7511 C CA . ASN B 1 392 ? -10.773 30.344 -5.777 1 92.31 392 ASN B CA 1
ATOM 7512 C C . ASN B 1 392 ? -10.898 28.906 -6.262 1 92.31 392 ASN B C 1
ATOM 7514 O O . ASN B 1 392 ? -11.773 28.172 -5.816 1 92.31 392 ASN B O 1
ATOM 7518 N N . LEU B 1 393 ? -10.008 28.531 -7.129 1 95.25 393 LEU B N 1
ATOM 7519 C CA . LEU B 1 393 ? -9.977 27.156 -7.609 1 95.25 393 LEU B CA 1
ATOM 7520 C C . LEU B 1 393 ? -9.883 26.172 -6.445 1 95.25 393 LEU B C 1
ATOM 7522 O O . LEU B 1 393 ? -10.43 25.062 -6.508 1 95.25 393 LEU B O 1
ATOM 7526 N N . TYR B 1 394 ? -9.242 26.609 -5.391 1 96.06 394 TYR B N 1
ATOM 7527 C CA . TYR B 1 394 ? -8.953 25.719 -4.273 1 96.06 394 TYR B CA 1
ATOM 7528 C C . TYR B 1 394 ? -9.93 25.938 -3.127 1 96.06 394 TYR B C 1
ATOM 7530 O O . TYR B 1 394 ? -9.852 25.266 -2.096 1 96.06 394 TYR B O 1
ATOM 7538 N N . ARG B 1 395 ? -10.836 26.875 -3.303 1 93.38 395 ARG B N 1
ATOM 7539 C CA . ARG B 1 395 ? -11.867 27.156 -2.314 1 93.38 395 ARG B CA 1
ATOM 7540 C C . ARG B 1 395 ? -13.203 26.547 -2.74 1 93.38 395 ARG B C 1
ATOM 7542 O O . ARG B 1 395 ? -13.547 26.562 -3.926 1 93.38 395 ARG B O 1
ATOM 7549 N N . HIS B 1 396 ? -13.906 26.062 -1.724 1 92.25 396 HIS B N 1
ATOM 7550 C CA . HIS B 1 396 ? -15.242 25.562 -2.037 1 92.25 396 HIS B CA 1
ATOM 7551 C C . HIS B 1 396 ? -16.109 26.641 -2.658 1 92.25 396 HIS B C 1
ATOM 7553 O O . HIS B 1 396 ? -16 27.812 -2.287 1 92.25 396 HIS B O 1
ATOM 7559 N N . PRO B 1 397 ? -17.047 26.266 -3.543 1 92.69 397 PRO B N 1
ATOM 7560 C CA . PRO B 1 397 ? -17.875 27.25 -4.238 1 92.69 397 PRO B CA 1
ATOM 7561 C C . PRO B 1 397 ? -18.625 28.172 -3.281 1 92.69 397 PRO B C 1
ATOM 7563 O O . PRO B 1 397 ? -18.75 29.375 -3.545 1 92.69 397 PRO B O 1
ATOM 7566 N N . LEU B 1 398 ? -18.969 27.672 -2.166 1 87.75 398 LEU B N 1
ATOM 7567 C CA . LEU B 1 398 ? -19.75 28.438 -1.21 1 87.75 398 LEU B CA 1
ATOM 7568 C C . LEU B 1 398 ? -18.875 29.422 -0.454 1 87.75 398 LEU 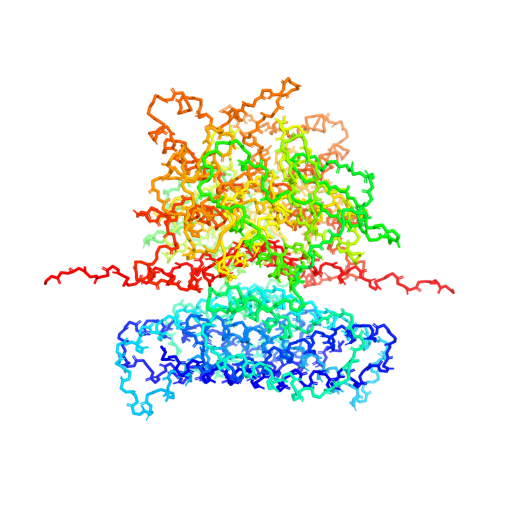B C 1
ATOM 7570 O O . LEU B 1 398 ? -19.391 30.297 0.255 1 87.75 398 LEU B O 1
ATOM 7574 N N . ARG B 1 399 ? -17.578 29.344 -0.669 1 86.94 399 ARG B N 1
ATOM 7575 C CA . ARG B 1 399 ? -16.656 30.219 0.042 1 86.94 399 ARG B CA 1
ATOM 7576 C C . ARG B 1 399 ? -15.93 31.141 -0.923 1 86.94 399 ARG B C 1
ATOM 7578 O O . ARG B 1 399 ? -14.922 31.75 -0.562 1 86.94 399 ARG B O 1
ATOM 7585 N N . GLN B 1 400 ? -16.438 31.203 -2.023 1 86.44 400 GLN B N 1
ATOM 7586 C CA . GLN B 1 400 ? -15.812 32.062 -3.027 1 86.44 400 GLN B CA 1
ATOM 7587 C C . GLN B 1 400 ? -16.547 33.375 -3.139 1 86.44 400 GLN B C 1
ATOM 7589 O O . GLN B 1 400 ? -17.672 33.531 -2.666 1 86.44 400 GLN B O 1
ATOM 7594 N N . GLY B 1 401 ? -15.836 34.375 -3.729 1 75.38 401 GLY B N 1
ATOM 7595 C CA . GLY B 1 401 ? -16.453 35.656 -3.977 1 75.38 401 GLY B CA 1
ATOM 7596 C C . GLY B 1 401 ? -16.109 36.688 -2.924 1 75.38 401 GLY B C 1
ATOM 7597 O O . GLY B 1 401 ? -15.32 36.406 -2.012 1 75.38 401 GLY B O 1
ATOM 7598 N N . LEU B 1 402 ? -16.641 37.812 -2.963 1 68.69 402 LEU B N 1
ATOM 7599 C CA . LEU B 1 402 ? -16.344 38.938 -2.094 1 68.69 402 LEU B CA 1
ATOM 7600 C C . LEU B 1 402 ? -17.016 38.781 -0.74 1 68.69 402 LEU B C 1
ATOM 7602 O O . LEU B 1 402 ? -16.484 39.188 0.286 1 68.69 402 LEU B O 1
ATOM 7606 N N . GLN B 1 403 ? -18.156 38.188 -0.751 1 63.38 403 GLN B N 1
ATOM 7607 C CA . GLN B 1 403 ? -18.906 37.938 0.475 1 63.38 403 GLN B CA 1
ATOM 7608 C C . GLN B 1 403 ? -19.359 36.469 0.554 1 63.38 403 GLN B C 1
ATOM 7610 O O . GLN B 1 403 ? -20.484 36.156 0.191 1 63.38 403 GLN B O 1
ATOM 7615 N N . PRO B 1 404 ? -18.391 35.719 1.066 1 64.06 404 PRO B N 1
ATOM 7616 C CA . PRO B 1 404 ? -18.766 34.312 1.095 1 64.06 404 PRO B CA 1
ATOM 7617 C C . PRO B 1 404 ? -20 34.031 1.947 1 64.06 404 PRO B C 1
ATOM 7619 O O . PRO B 1 404 ? -20.219 34.688 2.963 1 64.06 404 PRO B O 1
ATOM 7622 N N . GLU B 1 405 ? -20.797 33.188 1.548 1 55.81 405 GLU B N 1
ATOM 7623 C CA . GLU B 1 405 ? -22.125 32.875 2.096 1 55.81 405 GLU B CA 1
ATOM 7624 C C . GLU B 1 405 ? -22.016 32.188 3.455 1 55.81 405 GLU B C 1
ATOM 7626 O O . GLU B 1 405 ? -22.797 32.469 4.359 1 55.81 405 GLU B O 1
ATOM 7631 N N . GLU B 1 406 ? -21.047 31.344 3.564 1 62.59 406 GLU B N 1
ATOM 7632 C CA . GLU B 1 406 ? -21.016 30.484 4.738 1 62.59 406 GLU B CA 1
ATOM 7633 C C . GLU B 1 406 ? -19.812 30.812 5.625 1 62.59 406 GLU B C 1
ATOM 7635 O O . GLU B 1 406 ? -18.812 31.359 5.152 1 62.59 406 GLU B O 1
ATOM 7640 N N . ILE B 1 407 ? -20.078 30.547 6.871 1 69.88 407 ILE B N 1
ATOM 7641 C CA . ILE B 1 407 ? -18.969 30.609 7.832 1 69.88 407 ILE B CA 1
ATOM 7642 C C . ILE B 1 407 ? -17.953 29.516 7.539 1 69.88 407 ILE B C 1
ATOM 7644 O O . ILE B 1 407 ? -18.344 28.391 7.18 1 69.88 407 ILE B O 1
ATOM 7648 N N . PHE B 1 408 ? -16.766 29.922 7.535 1 71.5 408 PHE B N 1
ATOM 7649 C CA . PHE B 1 408 ? -15.711 28.969 7.234 1 71.5 408 PHE B CA 1
ATOM 7650 C C . PHE B 1 408 ? -15.695 27.844 8.266 1 71.5 408 PHE B C 1
ATOM 7652 O O . PHE B 1 408 ? -15.734 28.094 9.469 1 71.5 408 PHE B O 1
ATOM 7659 N N . GLU B 1 409 ? -15.734 26.641 7.82 1 78.06 409 GLU B N 1
ATOM 7660 C CA . GLU B 1 409 ? -15.617 25.453 8.656 1 78.06 409 GLU B CA 1
ATOM 7661 C C . GLU B 1 409 ? -14.484 24.562 8.18 1 78.06 409 GLU B C 1
ATOM 7663 O O . GLU B 1 409 ? -13.953 24.75 7.078 1 78.06 409 GLU B O 1
ATOM 7668 N N . MET B 1 410 ? -14.078 23.672 9 1 78.44 410 MET B N 1
ATOM 7669 C CA . MET B 1 410 ? -12.953 22.781 8.734 1 78.44 410 MET B CA 1
ATOM 7670 C C . MET B 1 410 ? -13.156 22.047 7.414 1 78.44 410 MET B C 1
ATOM 7672 O O . MET B 1 410 ? -12.188 21.75 6.715 1 78.44 410 MET B O 1
ATOM 7676 N N . ARG B 1 411 ? -14.406 21.828 7.016 1 85.06 411 ARG B N 1
ATOM 7677 C CA . ARG B 1 411 ? -14.711 21.078 5.809 1 85.06 411 ARG B CA 1
ATOM 7678 C C . ARG B 1 411 ? -14.289 21.828 4.559 1 85.06 411 ARG B C 1
ATOM 7680 O O . ARG B 1 411 ? -14.023 21.234 3.516 1 85.06 411 ARG B O 1
ATOM 7687 N N . HIS B 1 412 ? -14.281 23.031 4.672 1 86.94 412 HIS B N 1
ATOM 7688 C CA . HIS B 1 412 ? -13.797 23.828 3.547 1 86.94 412 HIS B CA 1
ATOM 7689 C C . HIS B 1 412 ? -12.305 23.594 3.314 1 86.94 412 HIS B C 1
ATOM 7691 O O . HIS B 1 412 ? -11.852 23.562 2.17 1 86.94 412 HIS B O 1
ATOM 7697 N N . ASP B 1 413 ? -11.539 23.469 4.438 1 88.81 413 ASP B N 1
ATOM 7698 C CA . ASP B 1 413 ? -10.133 23.094 4.332 1 88.81 413 ASP B CA 1
ATOM 7699 C C . ASP B 1 413 ? -9.984 21.719 3.686 1 88.81 413 ASP B C 1
ATOM 7701 O O . ASP B 1 413 ? -9.055 21.484 2.914 1 88.81 413 ASP B O 1
ATOM 7705 N N . ILE B 1 414 ? -10.898 20.859 4.027 1 87.44 414 ILE B N 1
ATOM 7706 C CA . ILE B 1 414 ? -10.859 19.516 3.494 1 87.44 414 ILE B CA 1
ATOM 7707 C C . ILE B 1 414 ? -11.102 19.547 1.985 1 87.44 414 ILE B C 1
ATOM 7709 O O . ILE B 1 414 ? -10.469 18.797 1.234 1 87.44 414 ILE B O 1
ATOM 7713 N N . TYR B 1 415 ? -12.078 20.391 1.55 1 91.06 415 TYR B N 1
ATOM 7714 C CA . TYR B 1 415 ? -12.266 20.578 0.116 1 91.06 415 TYR B CA 1
ATOM 7715 C C . TYR B 1 415 ? -10.977 21.031 -0.552 1 91.06 415 TYR B C 1
ATOM 7717 O O . TYR B 1 415 ? -10.57 20.484 -1.58 1 91.06 415 TYR B O 1
ATOM 7725 N N . SER B 1 416 ? -10.336 22.016 0.026 1 94.69 416 SER B N 1
ATOM 7726 C CA . SER B 1 416 ? -9.078 22.531 -0.504 1 94.69 416 SER B CA 1
ATOM 7727 C C . SER B 1 416 ? -8.016 21.438 -0.566 1 94.69 416 SER B C 1
ATOM 7729 O O . SER B 1 416 ? -7.258 21.344 -1.533 1 94.69 416 SER B O 1
ATOM 7731 N N . LEU B 1 417 ? -7.953 20.672 0.487 1 93.75 417 LEU B N 1
ATOM 7732 C CA . LEU B 1 417 ? -7.055 19.531 0.509 1 93.75 417 LEU B CA 1
ATOM 7733 C C . LEU B 1 417 ? -7.34 18.594 -0.663 1 93.75 417 LEU B C 1
ATOM 7735 O O . LEU B 1 417 ? -6.41 18.141 -1.332 1 93.75 417 LEU B O 1
ATOM 7739 N N . GLY B 1 418 ? -8.617 18.344 -0.92 1 94.31 418 GLY B N 1
ATOM 7740 C CA . GLY B 1 418 ? -9 17.484 -2.031 1 94.31 418 GLY B CA 1
ATOM 7741 C C . GLY B 1 418 ? -8.484 17.969 -3.369 1 94.31 418 GLY B C 1
ATOM 7742 O O . GLY B 1 418 ? -7.996 17.188 -4.18 1 94.31 418 GLY B O 1
ATOM 7743 N N . VAL B 1 419 ? -8.617 19.219 -3.605 1 97.62 419 VAL B N 1
ATOM 7744 C CA . VAL B 1 419 ? -8.133 19.781 -4.859 1 97.62 419 VAL B CA 1
ATOM 7745 C C . VAL B 1 419 ? -6.621 19.625 -4.961 1 97.62 419 VAL B C 1
ATOM 7747 O O . VAL B 1 419 ? -6.102 19.25 -6.02 1 97.62 419 VAL B O 1
ATOM 7750 N N . CYS B 1 420 ? -5.91 19.875 -3.898 1 97.25 420 CYS B N 1
ATOM 7751 C CA . CYS B 1 420 ? -4.461 19.703 -3.895 1 97.25 420 CYS B CA 1
ATOM 7752 C C . CYS B 1 420 ? -4.074 18.25 -4.125 1 97.25 420 CYS B C 1
ATOM 7754 O O . CYS B 1 420 ? -3.123 17.969 -4.852 1 97.25 420 CYS B O 1
ATOM 7756 N N . LEU B 1 421 ? -4.82 17.359 -3.471 1 95 421 LEU B N 1
ATOM 7757 C CA . LEU B 1 421 ? -4.543 15.938 -3.662 1 95 421 LEU B CA 1
ATOM 7758 C C . LEU B 1 421 ? -4.75 15.539 -5.121 1 95 421 LEU B C 1
ATOM 7760 O O . LEU B 1 421 ? -3.99 14.727 -5.66 1 95 421 LEU B O 1
ATOM 7764 N N . LEU B 1 422 ? -5.809 16.031 -5.734 1 97 422 LEU B N 1
ATOM 7765 C CA . LEU B 1 422 ? -6.055 15.781 -7.152 1 97 422 LEU B CA 1
ATOM 7766 C C . LEU B 1 422 ? -4.883 16.266 -8 1 97 422 LEU B C 1
ATOM 7768 O O . LEU B 1 422 ? -4.426 15.547 -8.891 1 97 422 LEU B O 1
ATOM 7772 N N . GLU B 1 423 ? -4.434 17.375 -7.703 1 96.06 423 GLU B N 1
ATOM 7773 C CA . GLU B 1 423 ? -3.301 17.953 -8.422 1 96.06 423 GLU B CA 1
ATOM 7774 C C . GLU B 1 423 ? -2.039 17.109 -8.227 1 96.06 423 GLU B C 1
ATOM 7776 O O . GLU B 1 423 ? -1.287 16.891 -9.172 1 96.06 423 GLU B O 1
ATOM 7781 N N . ILE B 1 424 ? -1.777 16.719 -7.035 1 94.31 424 ILE B N 1
ATOM 7782 C CA . ILE B 1 424 ? -0.621 15.883 -6.707 1 94.31 424 ILE B CA 1
ATOM 7783 C C . ILE B 1 424 ? -0.717 14.555 -7.445 1 94.31 424 ILE B C 1
ATOM 7785 O O . ILE B 1 424 ? 0.278 14.062 -7.98 1 94.31 424 ILE B O 1
ATOM 7789 N N . ALA B 1 425 ? -1.907 13.961 -7.465 1 93.5 425 ALA B N 1
ATOM 7790 C CA . ALA B 1 425 ? -2.121 12.688 -8.141 1 93.5 425 ALA B CA 1
ATOM 7791 C C . ALA B 1 425 ? -1.816 12.797 -9.633 1 93.5 425 ALA B C 1
ATOM 7793 O O . ALA B 1 425 ? -1.169 11.922 -10.203 1 93.5 425 ALA B O 1
ATOM 7794 N N . LEU B 1 426 ? -2.268 13.82 -10.242 1 93.75 426 LEU B N 1
ATOM 7795 C CA . LEU B 1 426 ? -2.053 14.047 -11.672 1 93.75 426 LEU B CA 1
ATOM 7796 C C . LEU B 1 426 ? -0.637 14.547 -11.93 1 93.75 426 LEU B C 1
ATOM 7798 O O . LEU B 1 426 ? -0.108 14.375 -13.031 1 93.75 426 LEU B O 1
ATOM 7802 N N . TRP B 1 427 ? -0.048 15.172 -10.922 1 92.75 427 TRP B N 1
ATOM 7803 C CA . TRP B 1 427 ? 1.245 15.852 -10.969 1 92.75 427 TRP B CA 1
ATOM 7804 C C . TRP B 1 427 ? 1.285 16.875 -12.086 1 92.75 427 TRP B C 1
ATOM 7806 O O . TRP B 1 427 ? 2.199 16.875 -12.914 1 92.75 427 TRP B O 1
ATOM 7816 N N . GLU B 1 428 ? 0.262 17.703 -12.188 1 91.88 428 GLU B N 1
ATOM 7817 C CA . GLU B 1 428 ? 0.088 18.812 -13.109 1 91.88 428 GLU B CA 1
ATOM 7818 C C . GLU B 1 428 ? -0.368 20.078 -12.375 1 91.88 428 GLU B C 1
ATOM 7820 O O . GLU B 1 428 ? -1.23 20.016 -11.492 1 91.88 428 GLU B O 1
ATOM 7825 N N . SER B 1 429 ? 0.253 21.203 -12.727 1 92.94 429 SER B N 1
ATOM 7826 C CA . SER B 1 429 ? -0.207 22.438 -12.125 1 92.94 429 SER B CA 1
ATOM 7827 C C . SER B 1 429 ? -1.512 22.922 -12.758 1 92.94 429 SER B C 1
ATOM 7829 O O . SER B 1 429 ? -1.605 23.047 -13.984 1 92.94 429 SER B O 1
ATOM 7831 N N . PHE B 1 430 ? -2.475 23.156 -11.977 1 95.62 430 PHE B N 1
ATOM 7832 C CA . PHE B 1 430 ? -3.771 23.609 -12.469 1 95.62 430 PHE B CA 1
ATOM 7833 C C . PHE B 1 430 ? -3.723 25.094 -12.844 1 95.62 430 PHE B C 1
ATOM 7835 O O . PHE B 1 430 ? -4.594 25.578 -13.562 1 95.62 430 PHE B O 1
ATOM 7842 N N . VAL B 1 431 ? -2.752 25.75 -12.305 1 94.12 431 VAL B N 1
ATOM 7843 C CA . VAL B 1 431 ? -2.594 27.172 -12.539 1 94.12 431 VAL B CA 1
ATOM 7844 C C . VAL B 1 431 ? -1.238 27.453 -13.188 1 94.12 431 VAL B C 1
ATOM 7846 O O . VAL B 1 431 ? -0.2 27.031 -12.672 1 94.12 431 VAL B O 1
ATOM 7849 N N . ASN B 1 432 ? -1.271 28.094 -14.258 1 89.62 432 ASN B N 1
ATOM 7850 C CA . ASN B 1 432 ? -0.048 28.453 -14.977 1 89.62 432 ASN B CA 1
ATOM 7851 C C . ASN B 1 432 ? 0.205 29.953 -14.945 1 89.62 432 ASN B C 1
ATOM 7853 O O . ASN B 1 432 ? -0.729 30.75 -15.078 1 89.62 432 ASN B O 1
ATOM 7857 N N . PHE B 1 433 ? 1.44 30.203 -14.57 1 84 433 PHE B N 1
ATOM 7858 C CA . PHE B 1 433 ? 1.871 31.609 -14.617 1 84 433 PHE B CA 1
ATOM 7859 C C . PHE B 1 433 ? 2.791 31.844 -15.812 1 84 433 PHE B C 1
ATOM 7861 O O . PHE B 1 433 ? 3.793 31.141 -15.977 1 84 433 PHE B O 1
ATOM 7868 N N . ASP B 1 434 ? 2.387 32.594 -16.703 1 78.12 434 ASP B N 1
ATOM 7869 C CA . ASP B 1 434 ? 3.26 32.875 -17.844 1 78.12 434 ASP B CA 1
ATOM 7870 C C . ASP B 1 434 ? 4.297 33.938 -17.5 1 78.12 434 ASP B C 1
ATOM 7872 O O . ASP B 1 434 ? 4.309 34.469 -16.375 1 78.12 434 ASP B O 1
ATOM 7876 N N . SER B 1 435 ? 5.258 34.125 -18.375 1 74.62 435 SER B N 1
ATOM 7877 C CA . SER B 1 435 ? 6.375 35.062 -18.172 1 74.62 435 SER B CA 1
ATOM 7878 C C . SER B 1 435 ? 5.887 36.5 -17.984 1 74.62 435 SER B C 1
ATOM 7880 O O . SER B 1 435 ? 6.582 37.312 -17.391 1 74.62 435 SER B O 1
ATOM 7882 N N . ARG B 1 436 ? 4.691 36.875 -18.484 1 73.25 436 ARG B N 1
ATOM 7883 C CA . ARG B 1 436 ? 4.164 38.25 -18.406 1 73.25 436 ARG B CA 1
ATOM 7884 C C . ARG B 1 436 ? 3.297 38.438 -17.172 1 73.25 436 ARG B C 1
ATOM 7886 O O . ARG B 1 436 ? 2.709 39.5 -16.969 1 73.25 436 ARG B O 1
ATOM 7893 N N . GLY B 1 437 ? 3.23 37.375 -16.406 1 74.25 437 GLY B N 1
ATOM 7894 C CA . GLY B 1 437 ? 2.467 37.469 -15.18 1 74.25 437 GLY B CA 1
ATOM 7895 C C . GLY B 1 437 ? 1.019 37.031 -15.336 1 74.25 437 GLY B C 1
ATOM 7896 O O . GLY B 1 437 ? 0.243 37.094 -14.383 1 74.25 437 GLY B O 1
ATOM 7897 N N . GLN B 1 438 ? 0.684 36.656 -16.594 1 83.81 438 GLN B N 1
ATOM 7898 C CA . GLN B 1 438 ? -0.688 36.219 -16.812 1 83.81 438 GLN B CA 1
ATOM 7899 C C . GLN B 1 438 ? -0.921 34.844 -16.234 1 83.81 438 GLN B C 1
ATOM 7901 O O . GLN B 1 438 ? -0.062 33.969 -16.344 1 83.81 438 GLN B O 1
ATOM 7906 N N . VAL B 1 439 ? -2.068 34.75 -15.531 1 89.69 439 VAL B N 1
ATOM 7907 C CA . VAL B 1 439 ? -2.432 33.5 -14.875 1 89.69 439 VAL B CA 1
ATOM 7908 C C . VAL B 1 439 ? -3.506 32.781 -15.688 1 89.69 439 VAL B C 1
ATOM 7910 O O . VAL B 1 439 ? -4.566 33.344 -15.969 1 89.69 439 VAL B O 1
ATOM 7913 N N . THR B 1 440 ? -3.209 31.609 -16.219 1 91.69 440 THR B N 1
ATOM 7914 C CA . THR B 1 440 ? -4.156 30.828 -17 1 91.69 440 THR B CA 1
ATOM 7915 C C . THR B 1 440 ? -4.34 29.438 -16.406 1 91.69 440 THR B C 1
ATOM 7917 O O . THR B 1 440 ? -3.424 28.891 -15.773 1 91.69 440 THR B O 1
ATOM 7920 N N . PRO B 1 441 ? -5.57 28.906 -16.578 1 94 441 PRO B N 1
ATOM 7921 C CA . PRO B 1 441 ? -5.762 27.531 -16.094 1 94 441 PRO B CA 1
ATOM 7922 C C . PRO B 1 441 ? -5.094 26.5 -16.984 1 94 441 PRO B C 1
ATOM 7924 O O . PRO B 1 441 ? -4.914 26.734 -18.188 1 94 441 PRO B O 1
ATOM 7927 N N . TRP B 1 442 ? -4.648 25.453 -16.438 1 93 442 TRP B N 1
ATOM 7928 C CA . TRP B 1 442 ? -4.195 24.312 -17.219 1 93 442 TRP B CA 1
ATOM 7929 C C . TRP B 1 442 ? -5.258 23.891 -18.234 1 93 442 TRP B C 1
ATOM 7931 O O . TRP B 1 442 ? -6.438 23.766 -17.891 1 93 442 TRP B O 1
ATOM 7941 N N . SER B 1 443 ? -4.84 23.625 -19.406 1 91.31 443 SER B N 1
ATOM 7942 C CA . SER B 1 443 ? -5.777 23.344 -20.5 1 91.31 443 SER B CA 1
ATOM 7943 C C . SER B 1 443 ? -6.566 22.062 -20.234 1 91.31 443 SER B C 1
ATOM 7945 O O . SER B 1 443 ? -7.723 21.953 -20.641 1 91.31 443 SER B O 1
ATOM 7947 N N . GLY B 1 444 ? -6.008 21.141 -19.516 1 90.88 444 GLY B N 1
ATOM 7948 C CA . GLY B 1 444 ? -6.668 19.875 -19.234 1 90.88 444 GLY B CA 1
ATOM 7949 C C . GLY B 1 444 ? -7.875 20.016 -18.328 1 90.88 444 GLY B C 1
ATOM 7950 O O . GLY B 1 444 ? -8.758 19.156 -18.328 1 90.88 444 GLY B O 1
ATOM 7951 N N . LEU B 1 445 ? -7.934 21.094 -17.594 1 93.62 445 LEU B N 1
ATOM 7952 C CA . LEU B 1 445 ? -9.062 21.312 -16.688 1 93.62 445 LEU B CA 1
ATOM 7953 C C . LEU B 1 445 ? -10.32 21.656 -17.469 1 93.62 445 LEU B C 1
ATOM 7955 O O . LEU B 1 445 ? -11.438 21.375 -17.031 1 93.62 445 LEU B O 1
ATOM 7959 N N . ASN B 1 446 ? -10.141 22.328 -18.625 1 94.31 446 ASN B N 1
ATOM 7960 C CA . ASN B 1 446 ? -11.266 22.734 -19.469 1 94.31 446 ASN B CA 1
ATOM 7961 C C . ASN B 1 446 ? -12.312 23.5 -18.656 1 94.31 446 ASN B C 1
ATOM 7963 O O . ASN B 1 446 ? -13.492 23.141 -18.672 1 94.31 446 ASN B O 1
ATOM 7967 N N . ILE B 1 447 ? -11.859 24.562 -17.953 1 95.31 447 ILE B N 1
ATOM 7968 C CA . ILE B 1 447 ? -12.789 25.266 -17.078 1 95.31 447 ILE B CA 1
ATOM 7969 C C . ILE B 1 447 ? -12.938 26.719 -17.562 1 95.31 447 ILE B C 1
ATOM 7971 O O . ILE B 1 447 ? -13.445 27.562 -16.828 1 95.31 447 ILE B O 1
ATOM 7975 N N . THR B 1 448 ? -12.523 27.078 -18.734 1 94.12 448 THR B N 1
ATOM 7976 C CA . THR B 1 448 ? -12.562 28.438 -19.25 1 94.12 448 THR B CA 1
ATOM 7977 C C . THR B 1 448 ? -14 28.953 -19.312 1 94.12 448 THR B C 1
ATOM 7979 O O . THR B 1 448 ? -14.281 30.078 -18.906 1 94.12 448 THR B O 1
ATOM 7982 N N . ALA B 1 449 ? -14.875 28.188 -19.781 1 94.44 449 ALA B N 1
ATOM 7983 C CA . ALA B 1 449 ? -16.281 28.578 -19.875 1 94.44 449 ALA B CA 1
ATOM 7984 C C . ALA B 1 449 ? -16.875 28.844 -18.484 1 94.44 449 ALA B C 1
ATOM 7986 O O . ALA B 1 449 ? -17.656 29.781 -18.312 1 94.44 449 ALA B O 1
ATOM 7987 N N . ALA B 1 450 ? -16.531 28.047 -17.531 1 95.25 450 ALA B N 1
ATOM 7988 C CA . ALA B 1 450 ? -17.031 28.219 -16.172 1 95.25 450 ALA B CA 1
ATOM 7989 C C . ALA B 1 450 ? -16.5 29.5 -15.539 1 95.25 450 ALA B C 1
ATOM 7991 O O . ALA B 1 450 ? -17.234 30.203 -14.836 1 95.25 450 ALA B O 1
ATOM 7992 N N . LEU B 1 451 ? -15.266 29.828 -15.82 1 93.31 451 LEU B N 1
ATOM 7993 C CA . LEU B 1 451 ? -14.648 31.031 -15.273 1 93.31 451 LEU B CA 1
ATOM 7994 C C . LEU B 1 451 ? -15.281 32.281 -15.867 1 93.31 451 LEU B C 1
ATOM 7996 O O . LEU B 1 451 ? -15.289 33.344 -15.227 1 93.31 451 LEU B O 1
ATOM 8000 N N . GLN B 1 452 ? -15.867 32.156 -17.031 1 92.88 452 GLN B N 1
ATOM 8001 C CA . GLN B 1 452 ? -16.438 33.312 -17.734 1 92.88 452 GLN B CA 1
ATOM 8002 C C . GLN B 1 452 ? -17.938 33.438 -17.484 1 92.88 452 GLN B C 1
ATOM 8004 O O . GLN B 1 452 ? -18.578 34.344 -17.984 1 92.88 452 GLN B O 1
ATOM 8009 N N . ASP B 1 453 ? -18.406 32.594 -16.641 1 93.19 453 ASP B N 1
ATOM 8010 C CA . ASP B 1 453 ? -19.828 32.656 -16.344 1 93.19 453 ASP B CA 1
ATOM 8011 C C . ASP B 1 453 ? -20.203 33.938 -15.625 1 93.19 453 ASP B C 1
ATOM 8013 O O . ASP B 1 453 ? -19.5 34.406 -14.719 1 93.19 453 ASP B O 1
ATOM 8017 N N . THR B 1 454 ? -21.297 34.531 -16 1 91.88 454 THR B N 1
ATOM 8018 C CA . THR B 1 454 ? -21.75 35.781 -15.383 1 91.88 454 THR B CA 1
ATOM 8019 C C . THR B 1 454 ? -22.219 35.531 -13.953 1 91.88 454 THR B C 1
ATOM 8021 O O . THR B 1 454 ? -22.125 36.406 -13.109 1 91.88 454 THR B O 1
ATOM 8024 N N . ASP B 1 455 ? -22.797 34.375 -13.75 1 91.75 455 ASP B N 1
ATOM 8025 C CA . ASP B 1 455 ? -23.125 33.938 -12.391 1 91.75 455 ASP B CA 1
ATOM 8026 C C . ASP B 1 455 ? -21.922 33.25 -11.734 1 91.75 455 ASP B C 1
ATOM 8028 O O . ASP B 1 455 ? -21.656 32.094 -11.992 1 91.75 455 ASP B O 1
ATOM 8032 N N . GLN B 1 456 ? -21.312 33.969 -10.867 1 87.81 456 GLN B N 1
ATOM 8033 C CA . GLN B 1 456 ? -20.078 33.5 -10.258 1 87.81 456 GLN B CA 1
ATOM 8034 C C . GLN B 1 456 ? -20.312 32.188 -9.469 1 87.81 456 GLN B C 1
ATOM 8036 O O . GLN B 1 456 ? -19.453 31.328 -9.43 1 87.81 456 GLN B O 1
ATOM 8041 N N . ARG B 1 457 ? -21.422 32.094 -8.867 1 89.69 457 ARG B N 1
ATOM 8042 C CA . ARG B 1 457 ? -21.75 30.922 -8.086 1 89.69 457 ARG B CA 1
ATOM 8043 C C . ARG B 1 457 ? -21.922 29.703 -8.992 1 89.69 457 ARG B C 1
ATOM 8045 O O . ARG B 1 457 ? -21.375 28.625 -8.703 1 89.69 457 ARG B O 1
ATOM 8052 N N . ARG B 1 458 ? -22.641 29.906 -10.016 1 93.56 458 ARG B N 1
ATOM 8053 C CA . ARG B 1 458 ? -22.844 28.828 -10.977 1 93.56 458 ARG B CA 1
ATOM 8054 C C . ARG B 1 458 ? -21.516 28.391 -11.586 1 93.56 458 ARG B C 1
ATOM 8056 O O . ARG B 1 458 ? -21.25 27.203 -11.75 1 93.56 458 ARG B O 1
ATOM 8063 N N . GLY B 1 459 ? -20.719 29.344 -11.922 1 94.56 459 GLY B N 1
ATOM 8064 C CA . GLY B 1 459 ? -19.406 29.047 -12.445 1 94.56 459 GLY B CA 1
ATOM 8065 C C . GLY B 1 459 ? -18.547 28.25 -11.469 1 94.56 459 GLY B C 1
ATOM 8066 O O . GLY B 1 459 ? -17.859 27.312 -11.859 1 94.56 459 GLY B O 1
ATOM 8067 N N . ALA B 1 460 ? -18.594 28.641 -10.227 1 94.38 460 ALA B N 1
ATOM 8068 C CA . ALA B 1 460 ? -17.797 27.984 -9.195 1 94.38 460 ALA B CA 1
ATOM 8069 C C . ALA B 1 460 ? -18.234 26.531 -9.016 1 94.38 460 ALA B C 1
ATOM 8071 O O . ALA B 1 460 ? -17.391 25.641 -8.867 1 94.38 460 ALA B O 1
ATOM 8072 N N . PHE B 1 461 ? -19.516 26.281 -9.047 1 95.25 461 PHE B N 1
ATOM 8073 C CA . PHE B 1 461 ? -20.016 24.922 -8.891 1 95.25 461 PHE B CA 1
ATOM 8074 C C . PHE B 1 461 ? -19.703 24.094 -10.125 1 95.25 461 PHE B C 1
ATOM 8076 O O . PHE B 1 461 ? -19.453 22.891 -10.023 1 95.25 461 PHE B O 1
ATOM 8083 N N . ALA B 1 462 ? -19.719 24.719 -11.266 1 96.81 462 ALA B N 1
ATOM 8084 C CA . ALA B 1 462 ? -19.312 24.016 -12.484 1 96.81 462 ALA B CA 1
ATOM 8085 C C . ALA B 1 462 ? -17.859 23.578 -12.414 1 96.81 462 ALA B C 1
ATOM 8087 O O . ALA B 1 462 ? -17.516 22.484 -12.875 1 96.81 462 ALA B O 1
ATOM 8088 N N . VAL B 1 463 ? -17.016 24.406 -11.914 1 97.06 463 VAL B N 1
ATOM 8089 C CA . VAL B 1 463 ? -15.609 24.062 -11.742 1 97.06 463 VAL B CA 1
ATOM 8090 C C . VAL B 1 463 ? -15.484 22.875 -10.805 1 97.06 463 VAL B C 1
ATOM 8092 O O . VAL B 1 463 ? -14.734 21.922 -11.086 1 97.06 463 VAL B O 1
ATOM 8095 N N . LYS B 1 464 ? -16.188 22.922 -9.695 1 96.62 464 LYS B N 1
ATOM 8096 C CA . LYS B 1 464 ? -16.156 21.797 -8.75 1 96.62 464 LYS B CA 1
ATOM 8097 C C . LYS B 1 464 ? -16.562 20.5 -9.43 1 96.62 464 LYS B C 1
ATOM 8099 O O . LYS B 1 464 ? -15.93 19.453 -9.234 1 96.62 464 LYS B O 1
ATOM 8104 N N . GLU B 1 465 ? -17.609 20.547 -10.195 1 96.56 465 GLU B N 1
ATOM 8105 C CA . GLU B 1 465 ? -18.078 19.359 -10.898 1 96.56 465 GLU B CA 1
ATOM 8106 C C . GLU B 1 465 ? -17.016 18.812 -11.844 1 96.56 465 GLU B C 1
ATOM 8108 O O . GLU B 1 465 ? -16.844 17.609 -11.961 1 96.56 465 GLU B O 1
ATOM 8113 N N . ARG B 1 466 ? -16.391 19.688 -12.484 1 97.38 466 ARG B N 1
ATOM 8114 C CA . ARG B 1 466 ? -15.312 19.281 -13.375 1 97.38 466 ARG B CA 1
ATOM 8115 C C . ARG B 1 466 ? -14.195 18.594 -12.602 1 97.38 466 ARG B C 1
ATOM 8117 O O . ARG B 1 466 ? -13.617 17.609 -13.086 1 97.38 466 ARG B O 1
ATOM 8124 N N . LEU B 1 467 ? -13.852 19.125 -11.492 1 97.75 467 LEU B N 1
ATOM 8125 C CA . LEU B 1 467 ? -12.82 18.516 -10.656 1 97.75 467 LEU B CA 1
ATOM 8126 C C . LEU B 1 467 ? -13.234 17.125 -10.211 1 97.75 467 LEU B C 1
ATOM 8128 O O . LEU B 1 467 ? -12.422 16.188 -10.234 1 97.75 467 LEU B O 1
ATOM 8132 N N . VAL B 1 468 ? -14.469 16.953 -9.828 1 96.5 468 VAL B N 1
ATOM 8133 C CA . VAL B 1 468 ? -14.992 15.664 -9.398 1 96.5 468 VAL B CA 1
ATOM 8134 C C . VAL B 1 468 ? -14.953 14.672 -10.555 1 96.5 468 VAL B C 1
ATOM 8136 O O . VAL B 1 468 ? -14.508 13.531 -10.391 1 96.5 468 VAL B O 1
ATOM 8139 N N . ASP B 1 469 ? -15.344 15.125 -11.703 1 96.25 469 ASP B N 1
ATOM 8140 C CA . ASP B 1 469 ? -15.328 14.266 -12.883 1 96.25 469 ASP B CA 1
ATOM 8141 C C . ASP B 1 469 ? -13.906 13.836 -13.227 1 96.25 469 ASP B C 1
ATOM 8143 O O . ASP B 1 469 ? -13.672 12.68 -13.586 1 96.25 469 ASP B O 1
ATOM 8147 N N . MET B 1 470 ? -13.039 14.734 -13.148 1 96.25 470 MET B N 1
ATOM 8148 C CA . MET B 1 470 ? -11.641 14.43 -13.438 1 96.25 470 MET B CA 1
ATOM 8149 C C . MET B 1 470 ? -11.102 13.391 -12.469 1 96.25 470 MET B C 1
ATOM 8151 O O . MET B 1 470 ? -10.383 12.477 -12.875 1 96.25 470 MET B O 1
ATOM 8155 N N . ALA B 1 471 ? -11.383 13.57 -11.211 1 95.56 471 ALA B N 1
ATOM 8156 C CA . ALA B 1 471 ? -10.953 12.602 -10.211 1 95.56 471 ALA B CA 1
ATOM 8157 C C . ALA B 1 471 ? -11.523 11.211 -10.508 1 95.56 471 ALA B C 1
ATOM 8159 O O . ALA B 1 471 ? -10.789 10.219 -10.508 1 95.56 471 ALA B O 1
ATOM 8160 N N . ARG B 1 472 ? -12.773 11.133 -10.828 1 93.62 472 ARG B N 1
ATOM 8161 C CA . ARG B 1 472 ? -13.461 9.867 -11.078 1 93.62 472 ARG B CA 1
ATOM 8162 C C . ARG B 1 472 ? -12.891 9.164 -12.305 1 93.62 472 ARG B C 1
ATOM 8164 O O . ARG B 1 472 ? -12.734 7.945 -12.305 1 93.62 472 ARG B O 1
ATOM 8171 N N . ASP B 1 473 ? -12.555 9.922 -13.25 1 92.81 473 ASP B N 1
ATOM 8172 C CA . ASP B 1 473 ? -12.195 9.344 -14.539 1 92.81 473 ASP B CA 1
ATOM 8173 C C . ASP B 1 473 ? -10.703 9.031 -14.609 1 92.81 473 ASP B C 1
ATOM 8175 O O . ASP B 1 473 ? -10.305 7.984 -15.125 1 92.81 473 ASP B O 1
ATOM 8179 N N . ALA B 1 474 ? -9.891 9.867 -14.133 1 93.75 474 ALA B N 1
ATOM 8180 C CA . ALA B 1 474 ? -8.461 9.781 -14.398 1 93.75 474 ALA B CA 1
ATOM 8181 C C . ALA B 1 474 ? -7.73 9.086 -13.258 1 93.75 474 ALA B C 1
ATOM 8183 O O . ALA B 1 474 ? -6.762 8.359 -13.477 1 93.75 474 ALA B O 1
ATOM 8184 N N . LEU B 1 475 ? -8.133 9.219 -12.008 1 93.62 475 LEU B N 1
ATOM 8185 C CA . LEU B 1 475 ? -7.297 8.891 -10.859 1 93.62 475 LEU B CA 1
ATOM 8186 C C . LEU B 1 475 ? -7.211 7.379 -10.664 1 93.62 475 LEU B C 1
ATOM 8188 O O . LEU B 1 475 ? -6.16 6.855 -10.289 1 93.62 475 LEU B O 1
ATOM 8192 N N . PRO B 1 476 ? -8.273 6.609 -10.945 1 90.19 476 PRO B N 1
ATOM 8193 C CA . PRO B 1 476 ? -8.172 5.172 -10.688 1 90.19 476 PRO B CA 1
ATOM 8194 C C . PRO B 1 476 ? -6.977 4.527 -11.391 1 90.19 476 PRO B C 1
ATOM 8196 O O . PRO B 1 476 ? -6.281 3.695 -10.805 1 90.19 476 PRO B O 1
ATOM 8199 N N . SER B 1 477 ? -6.684 4.91 -12.586 1 91.06 477 SER B N 1
ATOM 8200 C CA . SER B 1 477 ? -5.598 4.301 -13.352 1 91.06 477 SER B CA 1
ATOM 8201 C C . SER B 1 477 ? -4.246 4.863 -12.93 1 91.06 477 SER B C 1
ATOM 8203 O O . SER B 1 477 ? -3.203 4.258 -13.188 1 91.06 477 SER B O 1
ATOM 8205 N N . LEU B 1 478 ? -4.273 5.992 -12.273 1 90.31 478 LEU B N 1
ATOM 8206 C CA . LEU B 1 478 ? -3.023 6.676 -11.961 1 90.31 478 LEU B CA 1
ATOM 8207 C C . LEU B 1 478 ? -2.57 6.359 -10.539 1 90.31 478 LEU B C 1
ATOM 8209 O O . LEU B 1 478 ? -1.378 6.168 -10.297 1 90.31 478 LEU B O 1
ATOM 8213 N N . VAL B 1 479 ? -3.578 6.383 -9.656 1 89.62 479 VAL B N 1
ATOM 8214 C CA . VAL B 1 479 ? -3.188 6.285 -8.25 1 89.62 479 VAL B CA 1
ATOM 8215 C C . VAL B 1 479 ? -3.992 5.184 -7.566 1 89.62 479 VAL B C 1
ATOM 8217 O O . VAL B 1 479 ? -3.844 4.953 -6.367 1 89.62 479 VAL B O 1
ATOM 8220 N N . GLY B 1 480 ? -4.82 4.48 -8.227 1 87.19 480 GLY B N 1
ATOM 8221 C CA . GLY B 1 480 ? -5.594 3.395 -7.648 1 87.19 480 GLY B CA 1
ATOM 8222 C C . GLY B 1 480 ? -6.938 3.842 -7.102 1 87.19 480 GLY B C 1
ATOM 8223 O O . GLY B 1 480 ? -7.207 5.043 -7.012 1 87.19 480 GLY B O 1
ATOM 8224 N N . GLU B 1 481 ? -7.727 2.975 -6.715 1 83.56 481 GLU B N 1
ATOM 8225 C CA . GLU B 1 481 ? -9.117 3.219 -6.336 1 83.56 481 GLU B CA 1
ATOM 8226 C C . GLU B 1 481 ? -9.211 3.834 -4.945 1 83.56 481 GLU B C 1
ATOM 8228 O O . GLU B 1 481 ? -10.055 4.695 -4.699 1 83.56 481 GLU B O 1
ATOM 8233 N N . ARG B 1 482 ? -8.383 3.426 -4.078 1 79.5 482 ARG B N 1
ATOM 8234 C CA . ARG B 1 482 ? -8.445 3.912 -2.703 1 79.5 482 ARG B CA 1
ATOM 8235 C C . ARG B 1 482 ? -8.125 5.402 -2.633 1 79.5 482 ARG B C 1
ATOM 8237 O O . ARG B 1 482 ? -8.875 6.176 -2.035 1 79.5 482 ARG B O 1
ATOM 8244 N N . PHE B 1 483 ? -6.965 5.773 -3.201 1 86.56 483 PHE B N 1
ATOM 8245 C CA . PHE B 1 483 ? -6.609 7.188 -3.215 1 86.56 483 PHE B CA 1
ATOM 8246 C C . PHE B 1 483 ? -7.668 8 -3.945 1 86.56 483 PHE B C 1
ATOM 8248 O O . PHE B 1 483 ? -7.988 9.117 -3.535 1 86.56 483 PHE B O 1
ATOM 8255 N N . THR B 1 484 ? -8.188 7.406 -5.008 1 89.12 484 THR B N 1
ATOM 8256 C CA . THR B 1 484 ? -9.281 8.062 -5.723 1 89.12 484 THR B CA 1
ATOM 8257 C C . THR B 1 484 ? -10.461 8.32 -4.789 1 89.12 484 THR B C 1
ATOM 8259 O O . THR B 1 484 ? -11.031 9.414 -4.801 1 89.12 484 THR B O 1
ATOM 8262 N N . GLY B 1 485 ? -10.828 7.281 -4.023 1 84.19 485 GLY B N 1
ATOM 8263 C CA . GLY B 1 485 ? -11.914 7.422 -3.072 1 84.19 485 GLY B CA 1
ATOM 8264 C C . GLY B 1 485 ? -11.695 8.539 -2.072 1 84.19 485 GLY B C 1
ATOM 8265 O O . GLY B 1 485 ? -12.625 9.266 -1.724 1 84.19 485 GLY B O 1
ATOM 8266 N N . ILE B 1 486 ? -10.492 8.758 -1.598 1 83.19 486 ILE B N 1
ATOM 8267 C CA . ILE B 1 486 ? -10.148 9.797 -0.633 1 83.19 486 ILE B CA 1
ATOM 8268 C C . ILE B 1 486 ? -10.32 11.172 -1.273 1 83.19 486 ILE B C 1
ATOM 8270 O O . ILE B 1 486 ? -10.891 12.086 -0.667 1 83.19 486 ILE B O 1
ATOM 8274 N N . VAL B 1 487 ? -9.758 11.312 -2.463 1 90.81 487 VAL B N 1
ATOM 8275 C CA . VAL B 1 487 ? -9.875 12.586 -3.164 1 90.81 487 VAL B CA 1
ATOM 8276 C C . VAL B 1 487 ? -11.352 12.945 -3.344 1 90.81 487 VAL B C 1
ATOM 8278 O O . VAL B 1 487 ? -11.766 14.07 -3.055 1 90.81 487 VAL B O 1
ATOM 8281 N N . LEU B 1 488 ? -12.102 11.969 -3.74 1 90.19 488 LEU B N 1
ATOM 8282 C CA . LEU B 1 488 ? -13.523 12.203 -3.959 1 90.19 488 LEU B CA 1
ATOM 8283 C C . LEU B 1 488 ? -14.227 12.539 -2.648 1 90.19 488 LEU B C 1
ATOM 8285 O O . LEU B 1 488 ? -15.094 13.414 -2.609 1 90.19 488 LEU B O 1
ATOM 8289 N N . ALA B 1 489 ? -13.852 11.805 -1.602 1 83.75 489 ALA B N 1
ATOM 8290 C CA . ALA B 1 489 ? -14.422 12.094 -0.29 1 83.75 489 ALA B CA 1
ATOM 8291 C C . ALA B 1 489 ? -14.141 13.531 0.131 1 83.75 489 ALA B C 1
ATOM 8293 O O . ALA B 1 489 ? -15.008 14.203 0.696 1 83.75 489 ALA B O 1
ATOM 8294 N N . CYS B 1 490 ? -12.945 14.016 -0.134 1 88.25 490 CYS B N 1
ATOM 8295 C CA . CYS B 1 490 ? -12.578 15.383 0.212 1 88.25 490 CYS B CA 1
ATOM 8296 C C . CYS B 1 490 ? -13.352 16.391 -0.634 1 88.25 490 CYS B C 1
ATOM 8298 O O . CYS B 1 490 ? -13.938 17.328 -0.101 1 88.25 490 CYS B O 1
ATOM 8300 N N . LEU B 1 491 ? -13.414 16.172 -1.949 1 92.94 491 LEU B N 1
ATOM 8301 C CA . LEU B 1 491 ? -14.055 17.109 -2.869 1 92.94 491 LEU B CA 1
ATOM 8302 C C . LEU B 1 491 ? -15.555 17.188 -2.598 1 92.94 491 LEU B C 1
ATOM 8304 O O . LEU B 1 491 ? -16.156 18.25 -2.793 1 92.94 491 LEU B O 1
ATOM 8308 N N . CYS B 1 492 ? -16.078 16.094 -2.078 1 89.81 492 CYS B N 1
ATOM 8309 C CA . CYS B 1 492 ? -17.531 16.016 -1.914 1 89.81 492 CYS B CA 1
ATOM 8310 C C . CYS B 1 492 ? -17.906 16.047 -0.44 1 89.81 492 CYS B C 1
ATOM 8312 O O . CYS B 1 492 ? -19.031 15.68 -0.077 1 89.81 492 CYS B O 1
ATOM 8314 N N . CYS B 1 493 ? -17.047 16.375 0.415 1 83.19 493 CYS B N 1
ATOM 8315 C CA . CYS B 1 493 ? -17.25 16.297 1.856 1 83.19 493 CYS B CA 1
ATOM 8316 C C . CYS B 1 493 ? -18.406 17.172 2.295 1 83.19 493 CYS B C 1
ATOM 8318 O O . CYS B 1 493 ? -19 16.969 3.361 1 83.19 493 CYS B O 1
ATOM 8320 N N . LEU B 1 494 ? -18.797 18.188 1.531 1 82.69 494 LEU B N 1
ATOM 8321 C CA . LEU B 1 494 ? -19.891 19.078 1.887 1 82.69 494 LEU B CA 1
ATOM 8322 C C . LEU B 1 494 ? -21.156 18.734 1.117 1 82.69 494 LEU B C 1
ATOM 8324 O O . LEU B 1 494 ? -22.188 19.406 1.244 1 82.69 494 LEU B O 1
ATOM 8328 N N . ASP B 1 495 ? -21.078 17.703 0.373 1 82.75 495 ASP B N 1
ATOM 8329 C CA . ASP B 1 495 ? -22.219 17.266 -0.436 1 82.75 495 ASP B CA 1
ATOM 8330 C C . ASP B 1 495 ? -23.016 16.172 0.271 1 82.75 495 ASP B C 1
ATOM 8332 O O . ASP B 1 495 ? -22.484 15.492 1.15 1 82.75 495 ASP B O 1
ATOM 8336 N N . GLN B 1 496 ? -24.25 16.172 -0.004 1 73.06 496 GLN B N 1
ATOM 8337 C CA . GLN B 1 496 ? -25.047 15.008 0.362 1 73.06 496 GLN B CA 1
ATOM 8338 C C . GLN B 1 496 ? -24.984 13.93 -0.719 1 73.06 496 GLN B C 1
ATOM 8340 O O . GLN B 1 496 ? -25.859 13.867 -1.588 1 73.06 496 GLN B O 1
ATOM 8345 N N . SER B 1 497 ? -23.891 13.312 -0.824 1 67.19 497 SER B N 1
ATOM 8346 C CA . SER B 1 497 ? -23.688 12.359 -1.909 1 67.19 497 SER B CA 1
ATOM 8347 C C . SER B 1 497 ? -23.047 11.07 -1.401 1 67.19 497 SER B C 1
ATOM 8349 O O . SER B 1 497 ? -22.5 11.039 -0.298 1 67.19 497 SER B O 1
ATOM 8351 N N . VAL B 1 498 ? -23.188 10.078 -2.174 1 64.12 498 VAL B N 1
ATOM 8352 C CA . VAL B 1 498 ? -22.625 8.766 -1.887 1 64.12 498 VAL B CA 1
ATOM 8353 C C . VAL B 1 498 ? -21.094 8.844 -1.834 1 64.12 498 VAL B C 1
ATOM 8355 O O . VAL B 1 498 ? -20.453 8.055 -1.145 1 64.12 498 VAL B O 1
ATOM 8358 N N . ASP B 1 499 ? -20.578 9.891 -2.443 1 62.81 499 ASP B N 1
ATOM 8359 C CA . ASP B 1 499 ? -19.125 10.008 -2.52 1 62.81 499 ASP B CA 1
ATOM 8360 C C . ASP B 1 499 ? -18.547 10.617 -1.241 1 62.81 499 ASP B C 1
ATOM 8362 O O . ASP B 1 499 ? -17.328 10.633 -1.041 1 62.81 499 ASP B O 1
ATOM 8366 N N . ASN B 1 500 ? -19.391 11.078 -0.427 1 62 500 ASN B N 1
ATOM 8367 C CA . ASN B 1 500 ? -18.938 11.656 0.838 1 62 500 ASN B CA 1
ATOM 8368 C C . ASN B 1 500 ? -18.734 10.578 1.899 1 62 500 ASN B C 1
ATOM 8370 O O . ASN B 1 500 ? -19.609 10.312 2.711 1 62 500 ASN B O 1
ATOM 8374 N N . ALA B 1 501 ? -17.656 9.906 1.761 1 58.44 501 ALA B N 1
ATOM 8375 C CA . ALA B 1 501 ? -17.328 8.836 2.701 1 58.44 501 ALA B CA 1
ATOM 8376 C C . ALA B 1 501 ? -17.141 9.383 4.109 1 58.44 501 ALA B C 1
ATOM 8378 O O . ALA B 1 501 ? -17.109 8.625 5.082 1 58.44 501 ALA B O 1
ATOM 8379 N N . LEU B 1 502 ? -16.969 10.664 4.219 1 58.81 502 LEU B N 1
ATOM 8380 C CA . LEU B 1 502 ? -16.75 11.312 5.508 1 58.81 502 LEU B CA 1
ATOM 8381 C C . LEU B 1 502 ? -18.062 11.688 6.164 1 58.81 502 LEU B C 1
ATOM 8383 O O . LEU B 1 502 ? -18.094 12.086 7.332 1 58.81 502 LEU B O 1
ATOM 8387 N N . TRP B 1 503 ? -19.156 11.445 5.254 1 53.72 503 TRP B N 1
ATOM 8388 C CA . TRP B 1 503 ? -20.469 11.883 5.715 1 53.72 503 TRP B CA 1
ATOM 8389 C C . TRP B 1 503 ? -21.078 10.844 6.652 1 53.72 503 TRP B C 1
ATOM 8391 O O . TRP B 1 503 ? -21.109 9.656 6.34 1 53.72 503 TRP B O 1
ATOM 8401 N N . ASP B 1 504 ? -21 10.898 7.883 1 50.88 504 ASP B N 1
ATOM 8402 C CA . ASP B 1 504 ? -21.875 10.18 8.805 1 50.88 504 ASP B CA 1
ATOM 8403 C C . ASP B 1 504 ? -23.031 11.062 9.258 1 50.88 504 ASP B C 1
ATOM 8405 O O . ASP B 1 504 ? -22.812 12.102 9.898 1 50.88 504 ASP B O 1
ATOM 8409 N N . PRO B 1 505 ? -24.203 10.953 8.703 1 47.38 505 PRO B N 1
ATOM 8410 C CA . PRO B 1 505 ? -25.312 11.82 9.133 1 47.38 505 PRO B CA 1
ATOM 8411 C C . PRO B 1 505 ? -25.297 12.078 10.641 1 47.38 505 PRO B C 1
ATOM 8413 O O . PRO B 1 505 ? -25.719 13.148 11.086 1 47.38 505 PRO B O 1
ATOM 8416 N N . LYS B 1 506 ? -25.109 11.039 11.336 1 44.16 506 LYS B N 1
ATOM 8417 C CA . LYS B 1 506 ? -25.062 11.219 12.781 1 44.16 506 LYS B CA 1
ATOM 8418 C C . LYS B 1 506 ? -23.875 12.07 13.203 1 44.16 506 LYS B C 1
ATOM 8420 O O . LYS B 1 506 ? -23.828 12.578 14.32 1 44.16 506 LYS B O 1
ATOM 8425 N N . GLU B 1 507 ? -22.844 12.086 12.516 1 45.69 507 GLU B N 1
ATOM 8426 C CA . GLU B 1 507 ? -21.531 12.672 12.781 1 45.69 507 GLU B CA 1
ATOM 8427 C C . GLU B 1 507 ? -21.547 14.188 12.57 1 45.69 507 GLU B C 1
ATOM 8429 O O . GLU B 1 507 ? -20.547 14.859 12.82 1 45.69 507 GLU B O 1
ATOM 8434 N N . LEU B 1 508 ? -22.469 14.672 11.914 1 45.66 508 LEU B N 1
ATOM 8435 C CA . LEU B 1 508 ? -22.734 16.109 11.977 1 45.66 508 LEU B CA 1
ATOM 8436 C C . LEU B 1 508 ? -22.562 16.641 13.391 1 45.66 508 LEU B C 1
ATOM 8438 O O . LEU B 1 508 ? -22.359 17.828 13.594 1 45.66 508 LEU B O 1
ATOM 8442 N N . GLN B 1 509 ? -22.641 15.688 14.227 1 47.19 509 GLN B N 1
ATOM 8443 C CA . GLN B 1 509 ? -22.5 16.141 15.609 1 47.19 509 GLN B CA 1
ATOM 8444 C C . GLN B 1 509 ? -21.047 16.094 16.062 1 47.19 509 GLN B C 1
ATOM 8446 O O . GLN B 1 509 ? -20.75 16.266 17.25 1 47.19 509 GLN B O 1
ATOM 8451 N N . ASP B 1 510 ? -20.156 16.016 15.109 1 54.06 510 ASP B N 1
ATOM 8452 C CA . ASP B 1 510 ? -18.75 15.977 15.492 1 54.06 510 ASP B CA 1
ATOM 8453 C C . ASP B 1 510 ? -18.25 17.375 15.836 1 54.06 510 ASP B C 1
ATOM 8455 O O . ASP B 1 510 ? -17.469 17.953 15.07 1 54.06 510 ASP B O 1
ATOM 8459 N N . ARG B 1 511 ? -18.781 17.969 16.953 1 53.12 511 ARG B N 1
ATOM 8460 C CA . ARG B 1 511 ? -18.562 19.344 17.359 1 53.12 511 ARG B CA 1
ATOM 8461 C C . ARG B 1 511 ? -17.078 19.594 17.641 1 53.12 511 ARG B C 1
ATOM 8463 O O . ARG B 1 511 ? -16.594 20.719 17.469 1 53.12 511 ARG B O 1
ATOM 8470 N N . ASP B 1 512 ? -16.469 18.469 18.047 1 55.62 512 ASP B N 1
ATOM 8471 C CA . ASP B 1 512 ? -15.086 18.688 18.469 1 55.62 512 ASP B CA 1
ATOM 8472 C C . ASP B 1 512 ? -14.102 18.219 17.406 1 55.62 512 ASP B C 1
ATOM 8474 O O . ASP B 1 512 ? -12.891 18.391 17.547 1 55.62 512 ASP B O 1
ATOM 8478 N N . GLY B 1 513 ? -14.586 17.75 16.219 1 59.78 513 GLY B N 1
ATOM 8479 C CA . GLY B 1 513 ? -13.742 17.406 15.086 1 59.78 513 GLY B CA 1
ATOM 8480 C C . GLY B 1 513 ? -12.992 16.109 15.281 1 59.78 513 GLY B C 1
ATOM 8481 O O . GLY B 1 513 ? -12.148 15.734 14.453 1 59.78 513 GLY B O 1
ATOM 8482 N N . ILE B 1 514 ? -13.227 15.43 16.391 1 60.19 514 ILE B N 1
ATOM 8483 C CA . ILE B 1 514 ? -12.484 14.211 16.719 1 60.19 514 ILE B CA 1
ATOM 8484 C C . ILE B 1 514 ? -12.852 13.109 15.727 1 60.19 514 ILE B C 1
ATOM 8486 O O . ILE B 1 514 ? -11.977 12.406 15.227 1 60.19 514 ILE B O 1
ATOM 8490 N N . VAL B 1 515 ? -14.078 13.008 15.414 1 62.12 515 VAL B N 1
ATOM 8491 C CA . VAL B 1 515 ? -14.523 11.945 14.523 1 62.12 515 VAL B CA 1
ATOM 8492 C C . VAL B 1 515 ? -13.914 12.148 13.141 1 62.12 515 VAL B C 1
ATOM 8494 O O . VAL B 1 515 ? -13.414 11.195 12.531 1 62.12 515 VAL B O 1
ATOM 8497 N N . VAL B 1 516 ? -13.938 13.383 12.742 1 62.47 516 VAL B N 1
ATOM 8498 C CA . VAL B 1 516 ? -13.344 13.68 11.438 1 62.47 516 VAL B CA 1
ATOM 8499 C C . VAL B 1 516 ? -11.844 13.391 11.469 1 62.47 516 VAL B C 1
ATOM 8501 O O . VAL B 1 516 ? -11.297 12.836 10.516 1 62.47 516 VAL B O 1
ATOM 8504 N N . GLY B 1 517 ? -11.266 13.82 12.586 1 65.19 517 GLY B N 1
ATOM 8505 C CA . GLY B 1 517 ? -9.844 13.531 12.742 1 65.19 517 GLY B CA 1
ATOM 8506 C C . GLY B 1 517 ? -9.531 12.055 12.688 1 65.19 517 GLY B C 1
ATOM 8507 O O . GLY B 1 517 ? -8.578 11.641 12.016 1 65.19 517 GLY B O 1
ATOM 8508 N N . VAL B 1 518 ? -10.375 11.305 13.359 1 62.53 518 VAL B N 1
ATOM 8509 C CA . VAL B 1 518 ? -10.195 9.859 13.391 1 62.53 518 VAL B CA 1
ATOM 8510 C C . VAL B 1 518 ? -10.367 9.281 11.992 1 62.53 518 VAL B C 1
ATOM 8512 O O . VAL B 1 518 ? -9.562 8.461 11.547 1 62.53 518 VAL B O 1
ATOM 8515 N N . LYS B 1 519 ? -11.281 9.766 11.383 1 64.19 519 LYS B N 1
ATOM 8516 C CA . LYS B 1 519 ? -11.547 9.273 10.039 1 64.19 519 LYS B CA 1
ATOM 8517 C C . LYS B 1 519 ? -10.406 9.641 9.086 1 64.19 519 LYS B C 1
ATOM 8519 O O . LYS B 1 519 ? -10.047 8.844 8.219 1 64.19 519 LYS B O 1
ATOM 8524 N N . TYR B 1 520 ? -9.953 10.758 9.391 1 62.75 520 TYR B N 1
ATOM 8525 C CA . TYR B 1 520 ? -8.812 11.195 8.586 1 62.75 520 TYR B CA 1
ATOM 8526 C C . TYR B 1 520 ? -7.617 10.273 8.781 1 62.75 520 TYR B C 1
ATOM 8528 O O . TYR B 1 520 ? -6.988 9.852 7.809 1 62.75 520 TYR B O 1
ATOM 8536 N N . ILE B 1 521 ? -7.371 10.047 9.992 1 63.91 521 ILE B N 1
ATOM 8537 C CA . ILE B 1 521 ? -6.207 9.234 10.328 1 63.91 521 ILE B CA 1
ATOM 8538 C C . ILE B 1 521 ? -6.375 7.828 9.758 1 63.91 521 ILE B C 1
ATOM 8540 O O . ILE B 1 521 ? -5.441 7.273 9.18 1 63.91 521 ILE B O 1
ATOM 8544 N N . GLU B 1 522 ? -7.535 7.352 9.914 1 62.72 522 GLU B N 1
ATOM 8545 C CA . GLU B 1 522 ? -7.82 6 9.445 1 62.72 522 GLU B CA 1
ATOM 8546 C C . GLU B 1 522 ? -7.676 5.895 7.93 1 62.72 522 GLU B C 1
ATOM 8548 O O . GLU B 1 522 ? -7.164 4.898 7.418 1 62.72 522 GLU B O 1
ATOM 8553 N N . ASN B 1 523 ? -8.133 6.91 7.355 1 59.81 523 ASN B N 1
ATOM 8554 C CA . ASN B 1 523 ? -8.133 6.875 5.895 1 59.81 523 ASN B CA 1
ATOM 8555 C C . ASN B 1 523 ? -6.77 7.246 5.324 1 59.81 523 ASN B C 1
ATOM 8557 O O . ASN B 1 523 ? -6.336 6.676 4.32 1 59.81 523 ASN B O 1
ATOM 8561 N N . ALA B 1 524 ? -6.23 8.258 5.953 1 56.28 524 ALA B N 1
ATOM 8562 C CA . ALA B 1 524 ? -4.922 8.703 5.469 1 56.28 524 ALA B CA 1
ATOM 8563 C C . ALA B 1 524 ? -3.877 7.602 5.641 1 56.28 524 ALA B C 1
ATOM 8565 O O . ALA B 1 524 ? -3.041 7.387 4.762 1 56.28 524 ALA B O 1
ATOM 8566 N N . ASP B 1 525 ? -3.902 6.902 6.723 1 56.03 525 ASP B N 1
ATOM 8567 C CA . ASP B 1 525 ? -2.883 5.895 7 1 56.03 525 ASP B CA 1
ATOM 8568 C C . ASP B 1 525 ? -3.117 4.633 6.18 1 56.03 525 ASP B C 1
ATOM 8570 O O . ASP B 1 525 ? -2.164 3.961 5.777 1 56.03 525 ASP B O 1
ATOM 8574 N N . ASN B 1 526 ? -4.32 4.328 6.02 1 51.09 526 ASN B N 1
ATOM 8575 C CA . ASN B 1 526 ? -4.613 3.137 5.23 1 51.09 526 ASN B CA 1
ATOM 8576 C C . ASN B 1 526 ? -4.203 3.32 3.77 1 51.09 526 ASN B C 1
ATOM 8578 O O . ASN B 1 526 ? -3.77 2.369 3.119 1 51.09 526 ASN B O 1
ATOM 8582 N N . VAL B 1 527 ? -4.551 4.414 3.316 1 43.34 527 VAL B N 1
ATOM 8583 C CA . VAL B 1 527 ? -4.332 4.66 1.896 1 43.34 527 VAL B CA 1
ATOM 8584 C C . VAL B 1 527 ? -2.834 4.762 1.616 1 43.34 527 VAL B C 1
ATOM 8586 O O . VAL B 1 527 ? -2.338 4.199 0.637 1 43.34 527 VAL B O 1
ATOM 8589 N N . ILE B 1 528 ? -2.189 5.695 2.523 1 43.81 528 ILE B N 1
ATOM 8590 C CA . ILE B 1 528 ? -0.832 6.105 2.178 1 43.81 528 ILE B CA 1
ATOM 8591 C C . ILE B 1 528 ? 0.167 5.07 2.695 1 43.81 528 ILE B C 1
ATOM 8593 O O . ILE B 1 528 ? 1.202 4.832 2.07 1 43.81 528 ILE B O 1
ATOM 8597 N N . GLY B 1 529 ? -0.002 4.516 3.781 1 42.22 529 GLY B N 1
ATOM 8598 C CA . GLY B 1 529 ? 0.914 3.559 4.379 1 42.22 529 GLY B CA 1
ATOM 8599 C C . GLY B 1 529 ? 1.231 2.387 3.471 1 42.22 529 GLY B C 1
ATOM 8600 O O . GLY B 1 529 ? 2.311 1.798 3.562 1 42.22 529 GLY B O 1
ATOM 8601 N N . THR B 1 530 ? 0.334 2.002 2.768 1 38.47 530 THR B N 1
ATOM 8602 C CA . THR B 1 530 ? 0.529 0.815 1.943 1 38.47 530 THR B CA 1
ATOM 8603 C C . THR B 1 530 ? 1.566 1.076 0.855 1 38.47 530 THR B C 1
ATOM 8605 O O . THR B 1 530 ? 2.293 0.166 0.45 1 38.47 530 THR B O 1
ATOM 8608 N N . VAL B 1 531 ? 1.576 2.289 0.373 1 37.81 531 VAL B N 1
ATOM 8609 C CA . VAL B 1 531 ? 2.508 2.574 -0.714 1 37.81 531 VAL B CA 1
ATOM 8610 C C . VAL B 1 531 ? 3.893 2.867 -0.145 1 37.81 531 VAL B C 1
ATOM 8612 O O . VAL B 1 531 ? 4.906 2.658 -0.818 1 37.81 531 VAL B O 1
ATOM 8615 N N . THR B 1 532 ? 4.012 3.494 1.04 1 36 532 THR B N 1
ATOM 8616 C CA . THR B 1 532 ? 5.246 4.109 1.514 1 36 532 THR B CA 1
ATOM 8617 C C . THR B 1 532 ? 5.965 3.193 2.5 1 36 532 THR B C 1
ATOM 8619 O O . THR B 1 532 ? 7.141 3.408 2.812 1 36 532 THR B O 1
ATOM 8622 N N . ASP B 1 533 ? 5.434 2.381 3.164 1 34 533 ASP B N 1
ATOM 8623 C CA . ASP B 1 533 ? 6.188 1.832 4.285 1 34 533 ASP B CA 1
ATOM 8624 C C . ASP B 1 533 ? 7.449 1.12 3.803 1 34 533 ASP B C 1
ATOM 8626 O O . ASP B 1 533 ? 8.211 0.58 4.609 1 34 533 ASP B O 1
ATOM 8630 N N . SER B 1 534 ? 7.586 0.769 2.6 1 30.89 534 SER B N 1
ATOM 8631 C CA . SER B 1 534 ? 8.781 -0.041 2.369 1 30.89 534 SER B CA 1
ATOM 8632 C C . SER B 1 534 ? 10.047 0.809 2.428 1 30.89 534 SER B C 1
ATOM 8634 O O . SER B 1 534 ? 11.156 0.289 2.295 1 30.89 534 SER B O 1
ATOM 8636 N N . HIS B 1 535 ? 10.117 2.084 2.229 1 30.67 535 HIS B N 1
ATOM 8637 C CA . HIS B 1 535 ? 11.469 2.625 2.201 1 30.67 535 HIS B CA 1
ATOM 8638 C C . HIS B 1 535 ? 12.203 2.355 3.514 1 30.67 535 HIS B C 1
ATOM 8640 O O . HIS B 1 535 ? 13.43 2.42 3.57 1 30.67 535 HIS B O 1
ATOM 8646 N N . ASP B 1 536 ? 11.625 2.545 4.602 1 27.77 536 ASP B N 1
ATOM 8647 C CA . ASP B 1 536 ? 12.523 2.369 5.742 1 27.77 536 ASP B CA 1
ATOM 8648 C C . ASP B 1 536 ? 13.039 0.934 5.82 1 27.77 536 ASP B C 1
ATOM 8650 O O . ASP B 1 536 ? 13.938 0.633 6.609 1 27.77 536 ASP B O 1
ATOM 8654 N N . ASP B 1 537 ? 12.391 0.087 5.234 1 26.7 537 ASP B N 1
ATOM 8655 C CA . ASP B 1 537 ? 12.891 -1.271 5.43 1 26.7 537 ASP B CA 1
ATOM 8656 C C . ASP B 1 537 ? 13.984 -1.602 4.418 1 26.7 537 ASP B C 1
ATOM 8658 O O . ASP B 1 537 ? 14.602 -2.668 4.488 1 26.7 537 ASP B O 1
ATOM 8662 N N . TYR B 1 538 ? 14.188 -0.918 3.355 1 25.33 538 TYR B N 1
ATOM 8663 C CA . TYR B 1 538 ? 15.258 -1.377 2.475 1 25.33 538 TYR B CA 1
ATOM 8664 C C . TYR B 1 538 ? 16.625 -0.97 3.016 1 25.33 538 TYR B C 1
ATOM 8666 O O . TYR B 1 538 ? 17.641 -1.2 2.369 1 25.33 538 TYR B O 1
ATOM 8674 N N . THR B 1 539 ? 16.812 -0.093 3.896 1 24.94 539 THR B N 1
ATOM 8675 C CA . THR B 1 539 ? 18.203 0.072 4.305 1 24.94 539 THR B CA 1
ATOM 8676 C C . THR B 1 539 ? 18.766 -1.241 4.832 1 24.94 539 THR B C 1
ATOM 8678 O O . THR B 1 539 ? 19.984 -1.443 4.828 1 24.94 539 THR B O 1
ATOM 8681 N N . GLY B 1 540 ? 18.031 -2.02 5.504 1 23.44 540 GLY B N 1
ATOM 8682 C CA . GLY B 1 540 ? 18.703 -3.121 6.172 1 23.44 540 GLY B CA 1
ATOM 8683 C C . GLY B 1 540 ? 19.109 -4.234 5.223 1 23.44 540 GLY B C 1
ATOM 8684 O O . GLY B 1 540 ? 19.828 -5.156 5.605 1 23.44 540 GLY B O 1
ATOM 8685 N N . ALA B 1 541 ? 18.484 -4.418 4.102 1 24.62 541 ALA B N 1
ATOM 8686 C CA . ALA B 1 541 ? 19.125 -5.527 3.391 1 24.62 541 ALA B CA 1
ATOM 8687 C C . ALA B 1 541 ? 20.438 -5.086 2.752 1 24.62 541 ALA B C 1
ATOM 8689 O O . ALA B 1 541 ? 21.109 -5.887 2.104 1 24.62 541 ALA B O 1
ATOM 8690 N N . TYR B 1 542 ? 20.766 -3.779 2.68 1 23.89 542 TYR B N 1
ATOM 8691 C CA . TYR B 1 542 ? 22.094 -3.469 2.174 1 23.89 542 TYR B CA 1
ATOM 8692 C C . TYR B 1 542 ? 23.156 -3.809 3.209 1 23.89 542 TYR B C 1
ATOM 8694 O O . TYR B 1 542 ? 24.344 -3.51 3.014 1 23.89 542 TYR B O 1
ATOM 8702 N N . ILE B 1 543 ? 23.031 -3.822 4.457 1 22.92 543 ILE B N 1
ATOM 8703 C CA . ILE B 1 543 ? 24.266 -3.764 5.246 1 22.92 543 ILE B CA 1
ATOM 8704 C C . ILE B 1 543 ? 25.203 -4.891 4.824 1 22.92 543 ILE B C 1
ATOM 8706 O O . ILE B 1 543 ? 26.375 -4.648 4.539 1 22.92 543 ILE B O 1
ATOM 8710 N N . SER B 1 544 ? 25.391 -6.031 5.633 1 22.77 544 SER B N 1
ATOM 8711 C CA . SER B 1 544 ? 26.641 -6.637 6.055 1 22.77 544 SER B CA 1
ATOM 8712 C C . SER B 1 544 ? 27.234 -7.496 4.949 1 22.77 544 SER B C 1
ATOM 8714 O O . SER B 1 544 ? 28.125 -8.32 5.203 1 22.77 544 SER B O 1
ATOM 8716 N N . ILE B 1 545 ? 26.844 -7.535 3.824 1 23.02 545 ILE B N 1
ATOM 8717 C CA . ILE B 1 545 ? 27.688 -8.469 3.076 1 23.02 545 ILE B CA 1
ATOM 8718 C C . ILE B 1 545 ? 29.047 -7.832 2.795 1 23.02 545 ILE B C 1
ATOM 8720 O O . ILE B 1 545 ? 29.953 -8.492 2.285 1 23.02 545 ILE B O 1
ATOM 8724 N N . ASN B 1 546 ? 29.234 -6.547 2.93 1 21.86 546 ASN B N 1
ATOM 8725 C CA . ASN B 1 546 ? 30.531 -6.086 2.471 1 21.86 546 ASN B CA 1
ATOM 8726 C C . ASN B 1 546 ? 31.625 -6.363 3.504 1 21.86 546 ASN B C 1
ATOM 8728 O O . ASN B 1 546 ? 32.781 -5.941 3.336 1 21.86 546 ASN B O 1
ATOM 8732 N N . ARG B 1 547 ? 31.562 -6.34 4.77 1 22.23 547 ARG B N 1
ATOM 8733 C CA . ARG B 1 547 ? 32.844 -6.125 5.441 1 22.23 547 ARG B CA 1
ATOM 8734 C C . ARG B 1 547 ? 33.688 -7.398 5.449 1 22.23 547 ARG B C 1
ATOM 8736 O O . ARG B 1 547 ? 33.906 -7.992 6.504 1 22.23 547 ARG B O 1
ATOM 8743 N N . SER B 1 548 ? 33.625 -8.367 4.641 1 20.94 548 SER B N 1
ATOM 8744 C CA . SER B 1 548 ? 34.688 -9.336 4.891 1 20.94 548 SER B CA 1
ATOM 8745 C C . SER B 1 548 ? 36.062 -8.75 4.555 1 20.94 548 SER B C 1
ATOM 8747 O O . SER B 1 548 ? 37.062 -9.164 5.125 1 20.94 548 SER B O 1
ATOM 8749 N N . THR B 1 549 ? 36.656 -8.336 3.391 1 18.34 549 THR B N 1
ATOM 8750 C CA . THR B 1 549 ? 38.031 -8.688 3.074 1 18.34 549 THR B CA 1
ATOM 8751 C C . THR B 1 549 ? 39 -7.629 3.605 1 18.34 549 THR B C 1
ATOM 8753 O O . THR B 1 549 ? 40.188 -7.648 3.281 1 18.34 549 THR B O 1
ATOM 8756 N N . SER B 1 550 ? 39 -6.668 4.422 1 18.64 550 SER B N 1
ATOM 8757 C CA . SER B 1 550 ? 40.438 -6.355 4.496 1 18.64 550 SER B CA 1
ATOM 8758 C C . SER B 1 550 ? 41.219 -7.48 5.168 1 18.64 550 SER B C 1
ATOM 8760 O O . SER B 1 550 ? 40.75 -8.055 6.16 1 18.64 550 SER B O 1
ATOM 8762 N N . PRO B 1 551 ? 42.438 -7.895 4.477 1 21.36 551 PRO B N 1
ATOM 8763 C CA . PRO B 1 551 ? 43.594 -8.273 5.297 1 21.36 551 PRO B CA 1
ATOM 8764 C C . PRO B 1 551 ? 43.906 -7.246 6.383 1 21.36 551 PRO B C 1
ATOM 8766 O O . PRO B 1 551 ? 43.625 -6.059 6.227 1 21.36 551 PRO B O 1
#

Foldseek 3Di:
DPLVVLLVLLLVLLVLLVVLLVLLLVLLVVCCPLDVLSVVLSVLSVVLSVLVVLLSQLSNLCSSLDDDLLSVLSSVLSNQSSVLSNVLSVQSVVLVVCVPDPPCPPSVVSVVSNSLSSLVSSLSSVLSCLLCLLSSLLCLLRPDVVSLVSLVVSVVVVVDDPPPPPADRSSVLSNQLSVLLVCLPPVHDNPPDPFQDADEPLQWDPDWDDAPLARKIWTAGPPDPWIKIWAWQAVPVLDDDQVDDPVNSVSFVRSVLSNLQSDDCSRQVAFHFNHWYWDADPSGIIIITIGTDDPVQVFDRKHFQLVQQDAPPPDDDADLLQLLVQLLNVLSNLLSCVSSQKAQQQQDSSQKIWTDDPVDNHIHGIHGGRSRQMDGQPDDARQAADLPVLRLLLFQLQSHDGGRDDGDHSLRVLLSSLLRSLCSLVSHNQWDQDPVRDIDGDVVLVLVVLSPDPPVSSSRVVSLVSSLVCLVPPRCVRQNDLSSLSSQLSSCCVPPDPSVPVDDVVCVPVVSCSSVSSVSSVSSCVRSVVSHSCPSVVVVVPDDPPPPDDD/DPLVVLLVLLLVLLVLLVVLLVLLLVLLVVCCPLDVLSVVLSVLSVVLSVLVVLLSQLSNLCSSLDDDLLSVLSSVLSNQSSVLSNVLSVQSVVLVVCVPPPPCPPSVVSVVSNSVSSLVSSLSSVVSCLLCLLSSLLCLLRPDVVSLVSLVVSVVVVVDDVPPPPADRSSVLSNQLSVLLVCLPPVHDNPPDPFQDADEPLQWDPDWDDAPLARKIWTAGPPDPWIKIWFWQAVPVQDDDQVDDPVNSVSFVRSVLSNLQSDDCSRQVAFHFNHWYWDADPSGIIIITIGTDDPVQVFARKHFQLVQQDAPPPDDDADLLQLLVQLLNVLSNLLNCVSSQKAQQQQDSSQKIWTDDPVDNGIHGIHGGRSRQMDGQPDDARQAADLPVLRLLLFQLQSHDGGRDDGDHSLRVLLSSLLRSLCSLVSHNQWDQDPVRDIDGDVVLVLVVLSPDPPVSSSRVVSLVSSLVCLVPPRCVRQNDLSSLSSQLSSCCVPPDPSVPLDDVVCVPVVSCSSVSSVSSVSSCVRSVVSHSCPVVVVPVPPDPPPPDDD

Secondary structure (DSSP, 8-state):
--HHHHHHHHHHHHHHHHHHHHHHHHHHHHHTTT-HHHHHHHHHHHHHHHHHHHHHHHHHHHGGGS-HHHHHHHHHHHHHHHHHHHHHHHHHHHHHHHHHSS----HHHHHHHHHHHHHHHHHHHHHHHHHHHHHHGGGGG---HHHHHHHHHHHHH--------SS--HHHHHHHHHHHHHHHSTTS----SSS--EE-GGGB-S--EEPTTSS-EEEEBTTS--EEEEEESSGGGGSTT--S-HHHHHHHHHHHHHHHTT--HHHHS-PEEEEEEEEEETTEEEEEEEEEPPGGGTEEEEEEHHHHS-SSS-SPPPPHHHHHHHHHHHHHHHHHHHHTTEE----SGGGEEEEEETTSSSEEEEEE---TT-EETTS---------HHHHTTS-GGG-SSS-SS---HHHHHHHHHHHHHHHHHT--SEEE-TTS-EEE-GGG--HHHHT-SSHHHHHHHHHHHHHHHHHHHHHHHHHHHHHHHHHHHHTTTS-STT-TT--TTGGG-TTSHHHHHHHHHHHHHHHHHHHTTTTTSSTTS-SSS-----/--HHHHHHHHHHHHHHHHHHHHHHHHHHHHHTTT-HHHHHHHHHHHHHHHHHHHHHHHHHHHGGGS-HHHHHHHHHHHHHHHHHHHHHHHHHHHHHHHHHSS----HHHHHHHHHHHHHHHHHHHHHHHHHHHHHHGGGGG---HHHHHHHHHHHHH--------SS--HHHHHHHHHHHHHHHSTTS----SSS--EE-GGGB-S--EEPTTSS-EEEEBTTS--EEEEEESSGGGSSS---S-HHHHHHHHHHHHHHHTT--HHHHS-PEEEEEEEEEETTEEEEEEEEEPPGGGTEEEEEEHHHHS-SSS-SPPPPHHHHHHHHHHHHHHHHHHHHTTEE----SGGGEEEEEETTSSSEEEEEE---TT-EETTS---------HHHHTTS-GGG-SSS-SS---HHHHHHHHHHHHHHHHHT--SEEE-TTS-EEE-GGG--HHHHT-SSHHHHHHHHHHHHHHHHHHHHHHHHHHHHHHHHHHHHTTTS-STT-TT--GGGGG-TTSHHHHHHHHHHHHHHHHHHHTTTTTSSTTSSGGG-----

Nearest PDB structures (foldseek):
  6e7e-assembly1_A  TM=4.181E-01  e=2.960E-01  Chlamydia trachomatis
  6e7e-assembly1_A  TM=4.179E-01  e=3.265E-01  Chlamydia trachomatis
  8qae-assembly1_A  TM=1.884E-01  e=6.863E+00  synthetic construct

Solvent-accessible surface area (backbone atoms only — not comparable to full-atom values): 59024 Å² total; per-residue (Å²): 99,55,52,65,38,43,24,49,43,36,40,51,42,46,50,48,32,49,51,30,45,51,50,35,52,54,51,42,62,68,44,44,78,71,39,77,77,40,33,60,49,43,49,50,45,51,54,54,44,53,55,47,50,51,48,45,54,42,46,55,73,39,31,84,78,48,54,52,73,57,38,52,53,48,35,52,53,40,42,53,48,29,30,52,33,44,44,47,35,49,60,49,50,33,52,51,60,43,64,76,46,92,58,77,65,53,70,63,54,50,46,53,39,49,42,53,54,44,50,50,41,39,47,51,53,52,51,48,46,66,64,42,49,64,62,61,53,48,58,54,47,56,93,47,72,66,55,56,52,48,49,49,49,50,54,57,68,54,62,67,74,80,60,79,62,90,62,79,51,67,60,54,35,48,50,52,36,39,50,37,52,52,51,57,36,85,86,38,73,83,72,82,77,89,59,47,46,76,42,59,56,74,47,44,42,86,70,60,45,70,33,55,59,40,83,31,28,40,33,32,35,52,100,48,91,49,41,30,36,36,34,46,33,47,76,78,55,70,53,89,79,60,85,66,50,70,68,55,50,52,48,43,52,41,46,48,31,38,43,29,46,53,48,51,40,91,70,31,18,31,55,25,26,74,19,33,32,58,43,84,49,98,88,42,76,39,45,24,40,32,24,47,53,62,75,91,65,61,65,38,78,60,33,12,44,47,65,69,29,41,86,76,81,78,58,87,66,67,34,36,48,55,39,47,50,51,47,47,37,50,51,36,25,52,47,47,42,42,36,72,45,33,35,52,83,46,57,43,46,46,22,27,34,29,24,32,30,83,88,45,100,44,80,35,69,47,30,58,52,49,56,40,67,45,39,50,55,87,45,90,65,77,55,73,41,57,81,54,59,83,61,42,71,32,38,42,50,59,52,38,38,60,64,23,80,52,76,75,50,62,66,45,42,38,24,9,47,16,48,46,43,51,32,48,69,70,52,43,39,61,64,39,72,46,98,86,67,50,77,43,68,32,72,88,64,70,46,66,69,31,72,66,37,88,49,59,62,61,17,36,47,48,44,51,52,46,52,53,50,48,43,70,68,53,28,23,44,52,63,11,54,62,53,32,50,51,33,43,16,23,62,28,51,88,47,96,48,90,54,12,73,75,60,41,85,79,50,75,63,42,83,64,43,56,58,58,46,49,50,42,51,55,48,49,46,56,52,39,44,32,69,54,60,58,64,73,56,55,60,63,76,60,62,78,67,68,78,73,74,75,133,96,55,52,66,37,45,25,51,42,34,40,52,42,47,50,49,32,49,52,31,46,51,50,35,52,54,51,43,63,70,44,43,78,72,39,75,77,40,32,60,48,43,49,50,43,50,54,53,44,54,55,48,50,52,49,46,54,40,46,55,72,39,33,86,76,48,52,54,72,57,38,52,53,49,36,54,54,41,41,54,49,30,32,53,33,43,46,47,33,49,57,48,50,33,53,51,60,43,64,76,44,92,56,78,64,53,70,63,52,51,46,53,39,48,41,53,53,42,49,49,42,39,50,51,53,51,52,47,47,66,66,45,49,65,60,60,52,48,59,55,44,56,93,48,73,63,55,56,53,48,49,50,49,50,54,58,68,53,62,66,71,80,59,78,64,90,63,78,52,69,60,54,34,49,49,52,37,39,50,35,52,52,52,55,34,85,85,40,70,83,71,82,77,88,58,49,46,76,43,60,56,74,46,44,42,86,69,61,44,72,34,53,58,40,85,31,29,41,33,32,36,54,98,47,91,48,42,30,37,37,33,46,34,49,75,81,55,66,68,72,82,60,86,65,49,69,68,55,49,52,47,43,50,42,43,49,31,37,42,30,47,52,47,53,40,90,70,31,17,31,56,26,25,74,20,32,33,57,43,83,50,98,87,42,78,40,44,22,40,31,24,47,54,62,75,90,67,59,65,39,76,61,32,12,44,48,66,69,29,41,84,75,79,78,58,86,64,68,33,35,42,55,40,45,50,52,49,44,38,51,50,35,25,53,48,46,42,44,36,72,45,32,34,53,81,44,57,44,46,47,22,27,36,30,23,33,29,84,89,44,100,45,80,35,69,47,31,57,54,48,57,41,66,47,41,50,55,85,44,89,65,77,53,72,40,57,82,53,59,84,60,41,71,31,39,41,51,60,54,38,38,60,64,25,80,52,75,72,48,61,63,45,44,39,24,10,46,16,49,47,43,49,32,48,69,70,50,42,38,60,62,39,72,47,96,87,66,50,75,42,68,32,74,88,66,70,47,64,70,31,72,65,37,89,50,59,62,61,15,37,46,48,44,51,49,47,53,51,49,47,43,69,68,53,28,23,45,52,63,11,54,63,53,32,50,50,33,43,15,23,62,28,50,87,47,96,48,89,53,12,72,74,59,43,84,78,50,76,64,43,82,66,41,55,60,59,48,49,51,44,51,57,48,48,47,55,54,38,46,26,70,49,60,59,67,77,59,56,60,68,78,64,55,77,81,67,80,65,70,81,130

Sequence (1102 aa):
MDPVSLALAVVSVTDLCFKYGNRLIGLCRQYQSLASDLAEIILSIQAAWIKMDIQLKSLRSLCDKLDYPLLLLYHDALTLLEAKLAKATDSFQVIQRKNNEAFHVHQKLKAVYLKRELSQTVEDLEGWQRRFDPSWYLITRIADPDVDRRLRDVRRSQHTHPSSSTFPSPAARLTWMRESIQQISPQSLPSDSDGPNFKDAAAVSSGMYRVEGTDAYLSRLNNTPRRVLLDPANLHLGHAQSQISPATLRQNIRDLARLLRHVDPSTFHLLRCDGIVELPTTQGNQFHLLFEIPQNLQLSKPKALRSLLPHTGNGKKCSLTQRLLLAKQLAHSVMFVHAAGFVHKNIRPGTIIAFQDDTSDRLGPSFLIGFERIRRAEGRTDKFGDLDWEKNLYRHPLRQGLQPEEIFEMRHDIYSLGVCLLEIALWESFVNFDSRGQVTPWSGLNITAALQDTDQRRGAFAVKERLVDMARDALPSLVGERFTGIVLACLCCLDQSVDNALWDPKELQDRDGIVVGVKYIENADNVIGTVTDSHDDYTGAYISINRSTSPMDPVSLALAVVSVTDLCFKYGNRLIGLCRQYQSLASDLAEIILSIQAAWIKMDIQLKSLRSLCDKLDYPLLLLYHDALTLLEAKLAKATDSFQVIQRKNNEAFHVHQKLKAVYLKRELSQTVEDLEGWQRRFDPSWYLITRIADPDVDRRLRDVRRSQHTHPSSSTFPSPAARLTWMRESIQQISPQSLPSDSDGPNFKDAAAVSSGMYRVEGTDAYLSRLNNTPRRVLLDPANLHLGHAQSQISPATLRQNIRDLARLLRHVDPSTFHLLRCDGIVELPTTQGNQFHLLFEIPQNLQLSKPKALRSLLPHTGNGKKCSLTQRLLLAKQLAHSVMFVHAAGFVHKNIRPGTIIAFQDDTSDRLGPSFLIGFERIRRAEGRTDKFGDLDWEKNLYRHPLRQGLQPEEIFEMRHDIYSLGVCLLEIALWESFVNFDSRGQVTPWSGLNITAALQDTDQRRGAFAVKERLVDMARDALPSLVGERFTGIVLACLCCLDQSVDNALWDPKELQDRDGIVVGVKYIENADNVIGTVTDSHDDYTGAYISINRSTSP

pLDDT: mean 76.19, std 17.81, range [18.11, 97.75]

Organism: Aspergillus niger (strain ATCC MYA-4892 / CBS 513.88 / FGSC A1513) (NCBI:txid425011)

Radius of gyration: 31.59 Å; Cα contacts (8 Å, |Δi|>4): 1725; chains: 2; bounding box: 88×98×80 Å

InterPro domains:
  IPR000719 Protein kinase domain [PS50011] (198-498)
  IPR011009 Protein kinase-like domain superfamily [SSF56112] (257-429)